Protein AF-A0A936Y3R7-F1 (afdb_monomer)

pLDDT: mean 90.88, std 12.57, range [28.0, 98.94]

Radius of gyration: 42.36 Å; Cα contacts (8 Å, |Δi|>4): 3828; chains: 1; bounding box: 124×79×129 Å

Sequence (1064 aa):
MKKIYLILLIVFAFLSGSQAQVTVSGSTGADGTYASLTQAAGAFAAINAAGSQAGNNILITITADVATEDGANQLNNGGWTTLTINPSGTRTLSGNVNTSMIRLSGAANVTIDGLNSGGNSLAISNTNIGASAATITFANGASSNTIQNCNILGSATNLGVIFFTTGTVTGNNNNLITQCNISASAGGNPTNAILSVGTSAVMPNSNNTITVCNISDYFSAGSASTGININSNNSDWTITNNALYQTATRTYTTANTHNGILINSGAGYTINNNVIGFAAPNGTGTTNMIGYASGVFPGSGTFPTSYTPGGVANATRFVGINCFFAAGGAVSSIQNNTIGGIALYTSSGASTTFGLICGIAVTSGNANIGTVTGNTIGAVSGGSSIYAASTTAGGVISGIYCTTTNTINIQNNNIGGIDVSGTTATQAQGFKGIDAAGTGTYTITNNSVGNASANNIRTGYLLTAGSLSNAATTPTTATGTSAFTGILNSSTGSNINITNNTLQGFLMSGSVTTFTGIINTAAVTGNINIQNNNVGSAAAGLLTIAFANSGAIACISNTGGGAAATLNITGNTVRGMTYNANCTGAFQCISATATIGTENISNNNFTNLTVNTSNATQGFLIGASNGTTNVTVSGNAVVTQFTNTNAGGANYFAIANLSAVPTSGSSAISNNILSNITVRTTTSYAAMIYWAPGTGVACTHNISVTGNTLYNNANASLGTATQAASLFGIVTSSGSTNLIANNDVSFLSAAGGGVTGIIPIGNSTNTTIGNTTVRDNIVHDLKTTSVYSGSAAGSATGIQIQSGPVNNFVYKNKIYNILSVTPSAGTGGTVTGLVIVQATATSVNNVYNNIIGQLYATNSTFFQSVRGINIANSVANTTNVYYNTVYLDGTPGNQSYCLYMSNNAANSNLRNNIFINNAVSATNPQFTIFRNGASSLGTYSTASNNNILYCGTPGSLNLIYADGAVNALTNQQQTLAAFQAFVGPTRENASRTESSPFINTTMPATNSYLHINPTIATQAESGAVNIATYTDDYDTDIRQGNPGYPVHQQVLHRILVPMSLMLL

Solvent-accessible surface area (backbone atoms only — not comparable to full-atom values): 45402 Å² total; per-residue (Å²): 121,77,71,60,55,55,51,52,53,49,52,59,65,64,64,68,59,81,68,56,18,24,36,37,39,57,50,55,82,38,55,46,70,18,72,32,59,12,32,85,78,6,48,27,37,40,49,65,68,22,73,72,26,63,74,26,58,29,41,36,37,33,58,42,66,31,74,72,41,55,26,72,27,50,36,55,57,46,62,38,64,34,36,38,40,34,41,56,38,72,30,39,42,24,22,74,19,71,35,35,37,38,31,34,38,32,23,48,34,36,35,42,37,9,48,80,55,95,68,20,26,27,36,42,33,21,37,18,53,37,63,48,9,18,28,37,29,38,23,45,26,16,24,51,27,36,41,29,41,28,38,42,17,6,7,6,60,60,34,6,26,35,27,35,41,43,29,78,88,39,18,36,24,47,31,38,39,31,51,25,42,36,33,45,24,96,50,34,42,9,15,15,37,32,29,34,38,29,63,35,83,90,32,29,28,24,51,29,34,43,32,48,26,38,40,34,39,42,39,43,40,76,44,62,17,23,39,37,34,39,31,51,25,26,30,37,36,37,41,29,48,27,22,35,28,24,80,59,77,43,62,23,44,40,63,31,52,39,31,38,34,35,34,60,31,29,31,40,31,39,41,29,46,28,38,32,35,5,32,37,76,85,72,42,65,47,22,36,38,36,17,26,56,54,96,64,83,70,34,57,75,44,87,58,70,39,26,44,91,46,84,60,56,24,46,29,31,40,30,38,34,36,33,32,29,32,74,83,37,52,64,20,40,39,27,41,27,39,31,27,21,33,35,39,37,19,32,33,40,38,66,59,86,46,31,39,36,19,33,37,36,39,60,26,16,26,35,36,36,8,75,88,39,32,26,38,28,31,29,82,56,51,59,39,26,26,26,38,34,17,74,28,44,23,17,16,42,21,36,33,27,36,29,22,75,30,52,38,38,41,18,43,27,39,30,12,2,32,33,26,22,18,74,43,57,59,13,3,22,11,34,32,34,35,39,40,30,49,50,16,34,41,40,41,30,49,27,30,38,24,25,67,30,60,55,6,29,35,27,4,18,40,22,40,98,88,19,38,28,49,72,46,77,42,78,36,65,2,63,16,53,22,46,36,33,41,34,39,34,53,27,42,8,53,43,38,38,42,29,47,28,36,35,22,2,27,29,40,16,22,30,34,31,29,38,32,41,34,35,35,59,19,52,22,47,34,42,43,37,42,29,45,26,30,46,17,42,94,77,27,14,25,39,35,34,62,38,48,24,53,24,44,38,32,45,34,38,28,61,29,34,20,64,72,8,37,40,35,45,28,48,27,35,40,29,29,45,45,59,71,33,73,22,37,16,26,43,28,37,33,35,33,64,27,44,25,37,32,40,36,44,27,43,30,39,36,33,58,36,48,46,36,34,24,19,77,55,55,30,25,50,33,33,46,36,30,36,31,30,32,37,37,41,30,47,29,30,36,75,63,27,36,36,37,79,27,64,19,63,22,40,39,28,43,34,32,29,53,74,47,63,28,54,43,49,40,35,41,39,27,47,28,37,49,28,40,36,36,39,26,27,22,77,31,38,36,28,46,33,35,40,24,51,23,82,50,50,64,18,54,18,31,36,36,42,33,47,29,37,36,37,50,31,32,26,46,57,92,79,58,100,68,32,48,8,31,25,35,38,40,37,26,20,26,44,11,33,32,39,40,31,48,28,40,36,30,41,36,34,5,22,33,9,28,22,36,32,37,25,72,20,59,78,33,67,38,76,48,57,41,49,36,36,41,30,49,26,38,26,30,50,31,29,16,36,50,83,59,95,84,59,67,44,18,37,13,35,30,36,40,47,29,22,57,41,55,36,36,39,40,28,38,28,39,29,34,46,32,28,14,47,44,90,48,85,71,49,20,13,35,16,33,37,33,36,37,36,36,68,48,62,76,17,38,37,41,38,27,30,28,42,33,33,52,48,34,3,54,31,4,60,43,51,76,2,19,27,36,35,32,42,47,22,75,28,51,24,39,37,40,41,32,45,28,39,25,42,40,45,60,48,22,44,32,16,36,21,30,33,33,30,61,39,73,36,33,33,37,33,46,30,37,25,39,26,34,23,60,44,51,56,97,85,37,46,28,22,17,35,38,32,36,69,39,95,63,64,87,34,49,36,63,78,16,24,24,27,34,47,20,21,67,74,65,38,92,47,14,17,37,32,35,22,23,43,88,91,53,75,35,80,75,17,39,42,68,70,54,39,28,65,73,62,33,87,64,17,39,68,64,34,46,69,53,88,71,57,48,66,32,91,81,56,71,89,46,89,54,38,72,34,77,32,61,87,52,93,51,76,73,66,87,40,53,74,77,51,90,91,61,47,50,50,66,88,65,49,60,34,74,93,36,93,85,37,65,84,74,58,90,54,72,58,56,85,85,79,81,91,77,79,91,82,135

Foldseek 3Di:
DVVVVVVVVVVVVVVVDLPQQKAKPFFQQQGGGANACADCRHSQVRRVVRAARAATAMEMEGEEERAAQANNGEHEARNYPAYEYEYDAEYEYEHQYLAASYEHANHARYEYEQDPPPRGGYEQEHLHQHQRYARYEYHAQYAHYEYERHEQEYRYAHAAVYEYEEHDPAGNEHYEYAHYEQFHDPNAAALENYEYDYDDLVHAHEHYEYAHYEFERNDDQAEEGEHAHAAPRHEHYEYAHYEYEYQDAYHRLAAYEYEHHAHHEYANYEAANYEFAANDRVNHAGHHYFQANDPDFPWDDDPPAFIAGDDDGALHAYEYAAHEYDAVHYEHEAAAYEYFRYEYEGQDLDQDAQWRYEHEEAEEYHYEAQPPHAYEAYDQDAALREYYEHQAAATEHEHYEYAYLEEYEHAQYEHWRYEYAYSDLAHKYEYEDYEYAYAYEYAAAHYEAYHLAAAGHEIYHFDDPNGRHSPGDDHEEHAYEYEYEYEEYAYQYQEYHHEHYEAFRHEYRYQAYAYEHYEYQYAHEEEYHQEQYEQADPRHGRYEYQDAHAYAYEHYEYNHYHQAYEYAQYNYEHEHYHYPDAYAHEAEHYYYAYNYAEYENEQYEYEHAEARHQYVEEYENEEHYLRYQYYEHYNYEDPYAHEHPYEYQYEYEHHDYDEDDDLHHEYAAAHYEAERYEAFYFNEAYEHAAAENHQDQRRAYEYEHAHYEHAQYEHDDPLDPRGAYEYEYHAHADYQEYHAAHYEFANYEYELAAYEYEERHDQHNHANHDEYEAAHYEFEHYEYEYSDDPRAWYEYEYEEYEAHYLEYHHALYEFAHTEFDDPDAPHTDAYEHYEYEYPDAAREYHAAQYEFEHTERQRDPDLNRYEDYEYRYPAAYEYEHAHYEYAYAEERNHEYEPYHYADQHYQYAAFLYEQEAHYDDPPHAYEDYEEEADPDCPSDDLNHELYAFEQDQFDPRGFHYWYYHSVDTDPTHRDLVSVDVVNDCSHHVLYHYDPFAQPDDPPSVDPSHRPGQLQDDDCSVVSGDDDAVCQAHSVRQGDPPYPPNPPPVVPVSDDDDDDDDDDD

Structure (mmCIF, N/CA/C/O backbone):
data_AF-A0A936Y3R7-F1
#
_entry.id   AF-A0A936Y3R7-F1
#
loop_
_atom_site.group_PDB
_atom_site.id
_atom_site.type_symbol
_atom_site.label_atom_id
_atom_site.label_alt_id
_atom_site.label_comp_id
_atom_site.label_asym_id
_atom_site.label_entity_id
_atom_site.label_seq_id
_atom_site.pdbx_PDB_ins_code
_atom_site.Cartn_x
_atom_site.Cartn_y
_atom_site.Cartn_z
_atom_site.occupancy
_atom_site.B_iso_or_equiv
_atom_site.auth_seq_id
_atom_site.auth_comp_id
_atom_site.auth_asym_id
_atom_site.auth_atom_id
_atom_site.pdbx_PDB_model_num
ATOM 1 N N . MET A 1 1 ? -74.302 7.991 65.924 1.00 53.62 1 MET A N 1
ATOM 2 C CA . MET A 1 1 ? -73.699 7.951 64.569 1.00 53.62 1 MET A CA 1
ATOM 3 C C . MET A 1 1 ? -72.210 8.343 64.501 1.00 53.62 1 MET A C 1
ATOM 5 O O . MET A 1 1 ? -71.534 7.825 63.631 1.00 53.62 1 MET A O 1
ATOM 9 N N . LYS A 1 2 ? -71.632 9.144 65.420 1.00 49.44 2 LYS A N 1
ATOM 10 C CA . LYS A 1 2 ? -70.192 9.524 65.374 1.00 49.44 2 LYS A CA 1
ATOM 11 C C . LYS A 1 2 ? -69.166 8.460 65.837 1.00 49.44 2 LYS A C 1
ATOM 13 O O . LYS A 1 2 ? -67.997 8.589 65.508 1.00 49.44 2 LYS A O 1
ATOM 18 N N . LYS A 1 3 ? -69.570 7.400 66.557 1.00 49.91 3 LYS A N 1
ATOM 19 C CA . LYS A 1 3 ? -68.646 6.342 67.040 1.00 49.91 3 LYS A CA 1
ATOM 20 C C . LYS A 1 3 ? -68.397 5.195 66.041 1.00 49.91 3 LYS A C 1
ATOM 22 O O . LYS A 1 3 ? -67.378 4.530 66.144 1.00 49.91 3 LYS A O 1
ATOM 27 N N . ILE A 1 4 ? -69.276 5.007 65.051 1.00 54.81 4 ILE A N 1
ATOM 28 C CA . ILE A 1 4 ? -69.122 3.973 64.006 1.00 54.81 4 ILE A CA 1
ATOM 29 C C . ILE A 1 4 ? -68.207 4.453 62.870 1.00 54.81 4 ILE A C 1
ATOM 31 O O . ILE A 1 4 ? -67.423 3.665 62.356 1.00 54.81 4 ILE A O 1
ATOM 35 N N . TYR A 1 5 ? -68.202 5.752 62.553 1.00 53.12 5 TYR A N 1
ATOM 36 C CA . TYR A 1 5 ? -67.282 6.312 61.556 1.00 53.12 5 TYR A CA 1
ATOM 37 C C . TYR A 1 5 ? -65.820 6.315 62.015 1.00 53.12 5 TYR A C 1
ATOM 39 O O . TYR A 1 5 ? -64.943 6.095 61.194 1.00 53.12 5 TYR A O 1
ATOM 47 N N . LEU A 1 6 ? -65.542 6.492 63.313 1.00 53.75 6 LEU A N 1
ATOM 48 C CA . LEU A 1 6 ? -64.168 6.460 63.824 1.00 53.75 6 LEU A CA 1
ATOM 49 C C . LEU A 1 6 ? -63.596 5.031 63.847 1.00 53.75 6 LEU A C 1
ATOM 51 O O . LEU A 1 6 ? -62.420 4.844 63.572 1.00 53.75 6 LEU A O 1
ATOM 55 N N . ILE A 1 7 ? -64.436 4.018 64.091 1.00 55.53 7 ILE A N 1
ATOM 56 C CA . ILE A 1 7 ? -64.030 2.606 64.038 1.00 55.53 7 ILE A CA 1
ATOM 57 C C . ILE A 1 7 ? -63.910 2.121 62.586 1.00 55.53 7 ILE A C 1
ATOM 59 O O . ILE A 1 7 ? -62.978 1.385 62.296 1.00 55.53 7 ILE A O 1
ATOM 63 N N . LEU A 1 8 ? -64.747 2.585 61.647 1.00 53.09 8 LEU A N 1
ATOM 64 C CA . LEU A 1 8 ? -64.551 2.282 60.222 1.00 53.09 8 LEU A CA 1
ATOM 65 C C . LEU A 1 8 ? -63.308 2.972 59.635 1.00 53.09 8 LEU A C 1
ATOM 67 O O . LEU A 1 8 ? -62.641 2.369 58.804 1.00 53.09 8 LEU A O 1
ATOM 71 N N . LEU A 1 9 ? -62.964 4.191 60.077 1.00 51.69 9 LEU A N 1
ATOM 72 C CA . LEU A 1 9 ? -61.752 4.896 59.632 1.00 51.69 9 LEU A CA 1
ATOM 73 C C . LEU A 1 9 ? -60.475 4.283 60.229 1.00 51.69 9 LEU A C 1
ATOM 75 O O . LEU A 1 9 ? -59.455 4.224 59.555 1.00 51.69 9 LEU A O 1
ATOM 79 N N . ILE A 1 10 ? -60.540 3.787 61.469 1.00 53.19 10 ILE A N 1
ATOM 80 C CA . ILE A 1 10 ? -59.435 3.068 62.117 1.00 53.19 10 ILE A CA 1
ATOM 81 C C . ILE A 1 10 ? -59.294 1.663 61.513 1.00 53.19 10 ILE A C 1
ATOM 83 O O . ILE A 1 10 ? -58.187 1.258 61.195 1.00 53.19 10 ILE A O 1
ATOM 87 N N . VAL A 1 11 ? -60.383 0.945 61.224 1.00 51.12 11 VAL A N 1
ATOM 88 C CA . VAL A 1 11 ? -60.311 -0.368 60.556 1.00 51.12 11 VAL A CA 1
ATOM 89 C C . VAL A 1 11 ? -59.838 -0.240 59.099 1.00 51.12 11 VAL A C 1
ATOM 91 O O . VAL A 1 11 ? -59.029 -1.057 58.678 1.00 51.12 11 VAL A O 1
ATOM 94 N N . PHE A 1 12 ? -60.202 0.816 58.356 1.00 46.31 12 PHE A N 1
ATOM 95 C CA . PHE A 1 12 ? -59.607 1.087 57.033 1.00 46.31 12 PHE A CA 1
ATOM 96 C C . PHE A 1 12 ? -58.139 1.551 57.102 1.00 46.31 12 PHE A C 1
ATOM 98 O O . PHE A 1 12 ? -57.373 1.237 56.196 1.00 46.31 12 PHE A O 1
ATOM 105 N N . ALA A 1 13 ? -57.719 2.240 58.171 1.00 44.94 13 ALA A N 1
ATOM 106 C CA . ALA A 1 13 ? -56.321 2.637 58.381 1.00 44.94 13 ALA A CA 1
ATOM 107 C C . ALA A 1 13 ? -55.421 1.490 58.888 1.00 44.94 13 ALA A C 1
ATOM 109 O O . ALA A 1 13 ? -54.212 1.537 58.693 1.00 44.94 13 ALA A O 1
ATOM 110 N N . PHE A 1 14 ? -55.993 0.444 59.494 1.00 41.81 14 PHE A N 1
ATOM 111 C CA . PHE A 1 14 ? -55.278 -0.779 59.887 1.00 41.81 14 PHE A CA 1
ATOM 112 C C . PHE A 1 14 ? -55.350 -1.901 58.829 1.00 41.81 14 PHE A C 1
ATOM 114 O O . PHE A 1 14 ? -54.688 -2.924 58.982 1.00 41.81 14 PHE A O 1
ATOM 121 N N . LEU A 1 15 ? -56.104 -1.706 57.739 1.00 39.25 15 LEU A N 1
ATOM 122 C CA . LEU A 1 15 ? -56.185 -2.624 56.591 1.00 39.25 15 LEU A CA 1
ATOM 123 C C . LEU A 1 15 ? -55.193 -2.302 55.461 1.00 39.25 15 LEU A C 1
ATOM 125 O O . LEU A 1 15 ? -55.104 -3.070 54.504 1.00 39.25 15 LEU A O 1
ATOM 129 N N . SER A 1 16 ? -54.363 -1.262 55.593 1.00 41.31 16 SER A N 1
ATOM 130 C CA . SER A 1 16 ? -53.089 -1.200 54.867 1.00 41.31 16 SER A CA 1
ATOM 131 C C . SER A 1 16 ? -52.072 -2.115 55.556 1.00 41.31 16 SER A C 1
ATOM 133 O O . SER A 1 16 ? -51.071 -1.658 56.107 1.00 41.31 16 SER A O 1
ATOM 135 N N . GLY A 1 17 ? -52.357 -3.421 55.581 1.00 41.38 17 GLY A N 1
ATOM 136 C CA . GLY A 1 17 ? -51.331 -4.411 55.880 1.00 41.38 17 GLY A CA 1
ATOM 137 C C . GLY A 1 17 ? -50.155 -4.142 54.947 1.00 41.38 17 GLY A C 1
ATOM 138 O O . GLY A 1 17 ? -50.369 -3.975 53.744 1.00 41.38 17 GLY A O 1
ATOM 139 N N . SER A 1 18 ? -48.942 -4.032 55.498 1.00 44.94 18 SER A N 1
ATOM 140 C CA . SER A 1 18 ? -47.712 -4.007 54.711 1.00 44.94 18 SER A CA 1
ATOM 141 C C . SER A 1 18 ? -47.788 -5.182 53.744 1.00 44.94 18 SER A C 1
ATOM 143 O O . SER A 1 18 ? -47.681 -6.335 54.170 1.00 44.94 18 SER A O 1
ATOM 145 N N . GLN A 1 19 ? -48.079 -4.925 52.469 1.00 55.09 19 GLN A N 1
ATOM 146 C CA . GLN A 1 19 ? -48.073 -6.006 51.501 1.00 55.09 19 GLN A CA 1
ATOM 147 C C . GLN A 1 19 ? -46.650 -6.545 51.490 1.00 55.09 19 GLN A C 1
ATOM 149 O O . GLN A 1 19 ? -45.708 -5.774 51.320 1.00 55.09 19 GLN A O 1
ATOM 154 N N . ALA A 1 20 ? -46.498 -7.839 51.756 1.00 62.00 20 ALA A N 1
ATOM 155 C CA . ALA A 1 20 ? -45.225 -8.522 51.629 1.00 62.00 20 ALA A CA 1
ATOM 156 C C . ALA A 1 20 ? -44.668 -8.237 50.228 1.00 62.00 20 ALA A C 1
ATOM 158 O O . ALA A 1 20 ? -45.284 -8.624 49.231 1.00 62.00 20 ALA A O 1
ATOM 159 N N . GLN A 1 21 ? -43.549 -7.516 50.146 1.00 86.94 21 GLN A N 1
ATOM 160 C CA . GLN A 1 21 ? -42.942 -7.145 48.863 1.00 86.94 21 GLN A CA 1
ATOM 161 C C . GLN A 1 21 ? -41.889 -8.172 48.442 1.00 86.94 21 GLN A C 1
ATOM 163 O O . GLN A 1 21 ? -41.672 -8.397 47.252 1.00 86.94 21 GLN A O 1
ATOM 168 N N . VAL A 1 22 ? -41.286 -8.840 49.428 1.00 96.06 22 VAL A N 1
ATOM 169 C CA . VAL A 1 22 ? -40.265 -9.873 49.264 1.00 96.06 22 VAL A CA 1
ATOM 170 C C . VAL A 1 22 ? -40.614 -11.063 50.158 1.00 96.06 22 VAL A C 1
ATOM 172 O O . VAL A 1 22 ? -40.933 -10.880 51.329 1.00 96.06 22 VAL A O 1
ATOM 175 N N . THR A 1 23 ? -40.547 -12.286 49.639 1.00 97.00 23 THR A N 1
ATOM 176 C CA . THR A 1 23 ? -40.769 -13.526 50.407 1.00 97.00 23 THR A CA 1
ATOM 177 C C . THR A 1 23 ? -39.521 -14.397 50.357 1.00 97.00 23 THR A C 1
ATOM 179 O O . THR A 1 23 ? -39.009 -14.636 49.270 1.00 97.00 23 THR A O 1
ATOM 182 N N . VAL A 1 24 ? -39.042 -14.885 51.500 1.00 98.06 24 VAL A N 1
ATOM 183 C CA . VAL A 1 24 ? -37.910 -15.820 51.614 1.00 98.06 24 VAL A CA 1
ATOM 184 C C . VAL A 1 24 ? -38.434 -17.195 52.025 1.00 98.06 24 VAL A C 1
ATOM 186 O O . VAL A 1 24 ? -39.287 -17.295 52.907 1.00 98.06 24 VAL A O 1
ATOM 189 N N . SER A 1 25 ? -37.925 -18.246 51.383 1.00 97.44 25 SER A N 1
ATOM 190 C CA . SER A 1 25 ? -38.237 -19.646 51.687 1.00 97.44 25 SER A CA 1
ATOM 191 C C . SER A 1 25 ? -36.997 -20.535 51.562 1.00 97.44 25 SER A C 1
ATOM 193 O O . SER A 1 25 ? -36.116 -20.251 50.746 1.00 97.44 25 SER A O 1
ATOM 195 N N . GLY A 1 26 ? -36.939 -21.621 52.338 1.00 96.62 26 GLY A N 1
ATOM 196 C CA . GLY A 1 26 ? -35.855 -22.609 52.275 1.00 96.62 26 GLY A CA 1
ATOM 197 C C . GLY A 1 26 ? -34.585 -22.208 53.032 1.00 96.62 26 GLY A C 1
ATOM 198 O O . GLY A 1 26 ? -33.549 -22.848 52.861 1.00 96.62 26 GLY A O 1
ATOM 199 N N . SER A 1 27 ? -34.646 -21.161 53.855 1.00 97.12 27 SER A N 1
ATOM 200 C CA . SER A 1 27 ? -33.565 -20.704 54.728 1.00 97.12 27 SER A CA 1
ATOM 201 C C . SER A 1 27 ? -33.707 -21.249 56.153 1.00 97.12 27 SER A C 1
ATOM 203 O O . SER A 1 27 ? -34.802 -21.497 56.661 1.00 97.12 27 SER A O 1
ATOM 205 N N . THR A 1 28 ? -32.587 -21.363 56.861 1.00 94.62 28 THR A N 1
ATOM 206 C CA . THR A 1 28 ? -32.590 -21.671 58.292 1.00 94.62 28 THR A CA 1
ATOM 207 C C . THR A 1 28 ? -32.820 -20.377 59.060 1.00 94.62 28 THR A C 1
ATOM 209 O O . THR A 1 28 ? -31.879 -19.619 59.256 1.00 94.62 28 THR A O 1
ATOM 212 N N . GLY A 1 29 ? -34.050 -20.113 59.503 1.00 93.62 29 GLY A N 1
ATOM 213 C CA . GLY A 1 29 ? -34.356 -19.011 60.429 1.00 93.62 29 GLY A CA 1
ATOM 214 C C . GLY A 1 29 ? -34.605 -17.632 59.803 1.00 93.62 29 GLY A C 1
ATOM 215 O O . GLY A 1 29 ? -34.786 -16.676 60.554 1.00 93.62 29 GLY A O 1
ATOM 216 N N . ALA A 1 30 ? -34.653 -17.520 58.472 1.00 96.00 30 ALA A N 1
ATOM 217 C CA . ALA A 1 30 ? -35.003 -16.286 57.757 1.00 96.00 30 ALA A CA 1
ATOM 218 C C . ALA A 1 30 ? -36.201 -16.459 56.797 1.00 96.00 30 ALA A C 1
ATOM 220 O O . ALA A 1 30 ? -36.430 -15.616 55.934 1.00 96.00 30 ALA A O 1
ATOM 221 N N . ASP A 1 31 ? -36.969 -17.546 56.925 1.00 96.81 31 ASP A N 1
ATOM 222 C CA . ASP A 1 31 ? -38.176 -17.754 56.124 1.00 96.81 31 ASP A CA 1
ATOM 223 C C . ASP A 1 31 ? -39.281 -16.803 56.584 1.00 96.81 31 ASP A C 1
ATOM 225 O O . ASP A 1 31 ? -39.560 -16.673 57.779 1.00 96.81 31 ASP A O 1
ATOM 229 N N . GLY A 1 32 ? -39.923 -16.130 55.632 1.00 95.44 32 GLY A N 1
ATOM 230 C CA . GLY A 1 32 ? -40.942 -15.133 55.937 1.00 95.44 32 GLY A CA 1
ATOM 231 C C . GLY A 1 32 ? -41.095 -14.063 54.867 1.00 95.44 32 GLY A C 1
ATOM 232 O O . GLY A 1 32 ? -40.596 -14.178 53.748 1.00 95.44 32 GLY A O 1
ATOM 233 N N . THR A 1 33 ? -41.823 -13.009 55.220 1.00 95.44 33 THR A N 1
ATOM 234 C CA . THR A 1 33 ? -42.125 -11.881 54.337 1.00 95.44 33 THR A CA 1
ATOM 235 C C . THR A 1 33 ? -41.456 -10.605 54.822 1.00 95.44 33 THR A C 1
ATOM 237 O O . THR A 1 33 ? -41.528 -10.276 56.005 1.00 95.44 33 THR A O 1
ATOM 240 N N . TYR A 1 34 ? -40.894 -9.846 53.891 1.00 96.25 34 TYR A N 1
ATOM 241 C CA . TYR A 1 34 ? -40.139 -8.625 54.131 1.00 96.25 34 TYR A CA 1
ATOM 242 C C . TYR A 1 34 ? -40.670 -7.483 53.261 1.00 96.25 34 TYR A C 1
ATOM 244 O O . TYR A 1 34 ? -41.222 -7.692 52.176 1.00 96.25 34 TYR A O 1
ATOM 252 N N . ALA A 1 35 ? -40.498 -6.254 53.746 1.00 93.94 35 ALA A N 1
ATOM 253 C CA . ALA A 1 35 ? -40.892 -5.042 53.030 1.00 93.94 35 ALA A CA 1
ATOM 254 C C . ALA A 1 35 ? -39.838 -4.570 52.013 1.00 93.94 35 ALA A C 1
ATOM 256 O O . ALA A 1 35 ? -40.112 -3.674 51.234 1.00 93.94 35 ALA A O 1
ATOM 257 N N . SER A 1 36 ? -38.625 -5.121 52.036 1.00 95.94 36 SER A N 1
ATOM 258 C CA . SER A 1 36 ? -37.553 -4.771 51.099 1.00 95.94 36 SER A CA 1
ATOM 259 C C . SER A 1 36 ? -36.505 -5.876 51.034 1.00 95.94 36 SER A C 1
ATOM 261 O O . SER A 1 36 ? -36.469 -6.780 51.879 1.00 95.94 36 SER A O 1
ATOM 263 N N . LEU A 1 37 ? -35.631 -5.788 50.038 1.00 97.00 37 LEU A N 1
ATOM 264 C CA . LEU A 1 37 ? -34.483 -6.665 49.896 1.00 97.00 37 LEU A CA 1
ATOM 265 C C . LEU A 1 37 ? -33.321 -6.204 50.790 1.00 97.00 37 LEU A C 1
ATOM 267 O O . LEU A 1 37 ? -32.744 -7.030 51.500 1.00 97.00 37 LEU A O 1
ATOM 271 N N . THR A 1 38 ? -33.000 -4.903 50.791 1.00 97.31 38 THR A N 1
ATOM 272 C CA . THR A 1 38 ? -31.718 -4.388 51.315 1.00 97.31 38 THR A CA 1
ATOM 273 C C . THR A 1 38 ? -31.796 -3.475 52.542 1.00 97.31 38 THR A C 1
ATOM 275 O O . THR A 1 38 ? -30.759 -3.244 53.169 1.00 97.31 38 THR A O 1
ATOM 278 N N . GLN A 1 39 ? -32.979 -3.014 52.966 1.00 95.81 39 GLN A N 1
ATOM 279 C CA . GLN A 1 39 ? -33.088 -2.141 54.149 1.00 95.81 39 GLN A CA 1
ATOM 280 C C . GLN A 1 39 ? -32.762 -2.880 55.458 1.00 95.81 39 GLN A C 1
ATOM 282 O O . GLN A 1 39 ? -32.612 -4.101 55.491 1.00 95.81 39 GLN A O 1
ATOM 287 N N . ALA A 1 40 ? -32.680 -2.142 56.572 1.00 93.38 40 ALA A N 1
ATOM 288 C CA . ALA A 1 40 ? -32.345 -2.665 57.905 1.00 93.38 40 ALA A CA 1
ATOM 289 C C . ALA A 1 40 ? -33.211 -3.853 58.376 1.00 93.38 40 ALA A C 1
ATOM 291 O O . ALA A 1 40 ? -32.706 -4.739 59.058 1.00 93.38 40 ALA A O 1
ATOM 292 N N . ALA A 1 41 ? -34.492 -3.888 57.994 1.00 91.62 41 ALA A N 1
ATOM 293 C CA . ALA A 1 41 ? -35.420 -4.991 58.272 1.00 91.62 41 ALA A CA 1
ATOM 294 C C . ALA A 1 41 ? -35.757 -5.812 57.008 1.00 91.62 41 ALA A C 1
ATOM 296 O O . ALA A 1 41 ? -36.821 -6.425 56.924 1.00 91.62 41 ALA A O 1
ATOM 297 N N . GLY A 1 42 ? -34.889 -5.762 55.996 1.00 95.50 42 GLY A N 1
ATOM 298 C CA . GLY A 1 42 ? -35.057 -6.452 54.720 1.00 95.50 42 GLY A CA 1
ATOM 299 C C . GLY A 1 42 ? -34.563 -7.899 54.734 1.00 95.50 42 GLY A C 1
ATOM 300 O O . GLY A 1 42 ? -33.921 -8.361 55.682 1.00 95.50 42 GLY A O 1
ATOM 301 N N . ALA A 1 43 ? -34.829 -8.606 53.636 1.00 97.38 43 ALA A N 1
ATOM 302 C CA . ALA A 1 43 ? -34.483 -10.018 53.481 1.00 97.38 43 ALA A CA 1
ATOM 303 C C . ALA A 1 43 ? -32.975 -10.296 53.642 1.00 97.38 43 ALA A C 1
ATOM 305 O O . ALA A 1 43 ? -32.596 -11.272 54.288 1.00 97.38 43 ALA A O 1
ATOM 306 N N . PHE A 1 44 ? -32.094 -9.432 53.119 1.00 97.75 44 PHE A N 1
ATOM 307 C CA . PHE A 1 44 ? -30.643 -9.621 53.257 1.00 97.75 44 PHE A CA 1
ATOM 308 C C . PHE A 1 44 ? -30.168 -9.508 54.708 1.00 97.75 44 PHE A C 1
ATOM 310 O O . PHE A 1 44 ? -29.331 -10.302 55.138 1.00 97.75 44 PHE A O 1
ATOM 317 N N . ALA A 1 45 ? -30.714 -8.564 55.481 1.00 97.19 45 ALA A N 1
ATOM 318 C CA . ALA A 1 45 ? -30.390 -8.431 56.900 1.00 97.19 45 ALA A CA 1
ATOM 319 C C . ALA A 1 45 ? -30.790 -9.694 57.678 1.00 97.19 45 ALA A C 1
ATOM 321 O O . ALA A 1 45 ? -29.999 -10.209 58.469 1.00 97.19 45 ALA A O 1
ATOM 322 N N . ALA A 1 46 ? -31.984 -10.229 57.400 1.00 97.31 46 ALA A N 1
ATOM 323 C CA . ALA A 1 46 ? -32.483 -11.439 58.043 1.00 97.31 46 ALA A CA 1
ATOM 324 C C . ALA A 1 46 ? -31.641 -12.677 57.706 1.00 97.31 46 ALA A C 1
ATOM 326 O O . ALA A 1 46 ? -31.222 -13.385 58.617 1.00 97.31 46 ALA A O 1
ATOM 327 N N . ILE A 1 47 ? -31.323 -12.904 56.426 1.00 97.69 47 ILE A N 1
ATOM 328 C CA . ILE A 1 47 ? -30.495 -14.043 55.995 1.00 97.69 47 ILE A CA 1
ATOM 329 C C . ILE A 1 47 ? -29.095 -13.971 56.614 1.00 97.69 47 ILE A C 1
ATOM 331 O O . ILE A 1 47 ? -28.597 -14.974 57.116 1.00 97.69 47 ILE A O 1
ATOM 335 N N . ASN A 1 48 ? -28.470 -12.790 56.629 1.00 96.81 48 ASN A N 1
ATOM 336 C CA . ASN A 1 48 ? -27.142 -12.618 57.221 1.00 96.81 48 ASN A CA 1
ATOM 337 C C . ASN A 1 48 ? -27.120 -12.836 58.740 1.00 96.81 48 ASN A C 1
ATOM 339 O O . ASN A 1 48 ? -26.099 -13.259 59.277 1.00 96.81 48 ASN A O 1
ATOM 343 N N . ALA A 1 49 ? -28.204 -12.490 59.440 1.00 95.56 49 ALA A N 1
ATOM 344 C CA . ALA A 1 49 ? -28.317 -12.680 60.884 1.00 95.56 49 ALA A CA 1
ATOM 345 C C . ALA A 1 49 ? -28.659 -14.133 61.258 1.00 95.56 49 ALA A C 1
ATOM 347 O O . ALA A 1 49 ? -28.404 -14.569 62.384 1.00 95.56 49 ALA A O 1
ATOM 348 N N . ALA A 1 50 ? -29.233 -14.888 60.321 1.00 86.19 50 ALA A N 1
ATOM 349 C CA . ALA A 1 50 ? -29.725 -16.232 60.542 1.00 86.19 50 ALA A CA 1
ATOM 350 C C . ALA A 1 50 ? -28.606 -17.280 60.401 1.00 86.19 50 ALA A C 1
ATOM 352 O O . ALA A 1 50 ? -28.487 -17.931 59.373 1.00 86.19 50 ALA A O 1
ATOM 353 N N . GLY A 1 51 ? -27.795 -17.458 61.450 1.00 83.12 51 GLY A N 1
ATOM 354 C CA . GLY A 1 51 ? -26.917 -18.625 61.657 1.00 83.12 51 GLY A CA 1
ATOM 355 C C . GLY A 1 51 ? -26.162 -19.167 60.425 1.00 83.12 51 GLY A C 1
ATOM 356 O O . GLY A 1 51 ? -25.747 -18.426 59.541 1.00 83.12 51 GLY A O 1
ATOM 357 N N . SER A 1 52 ? -25.932 -20.485 60.380 1.00 91.44 52 SER A N 1
ATOM 358 C CA . SER A 1 52 ? -25.377 -21.150 59.191 1.00 91.44 52 SER A CA 1
ATOM 359 C C . SER A 1 52 ? -26.495 -21.499 58.209 1.00 91.44 52 SER A C 1
ATOM 361 O O . SER A 1 52 ? -27.490 -22.108 58.602 1.00 91.44 52 SER A O 1
ATOM 363 N N . GLN A 1 53 ? -26.301 -21.174 56.928 1.00 96.38 53 GLN A N 1
ATOM 364 C CA . GLN A 1 53 ? -27.201 -21.548 55.831 1.00 96.38 53 GLN A CA 1
ATOM 365 C C . GLN A 1 53 ? -26.665 -22.749 55.031 1.00 96.38 53 GLN A C 1
ATOM 367 O O . GLN A 1 53 ? -27.090 -22.986 53.901 1.00 96.38 53 GLN A O 1
ATOM 372 N N . ALA A 1 54 ? -25.704 -23.495 55.588 1.00 95.94 54 ALA A N 1
ATOM 373 C CA . ALA A 1 54 ? -25.018 -24.573 54.887 1.00 95.94 54 ALA A CA 1
ATOM 374 C C . ALA A 1 54 ? -25.986 -25.657 54.387 1.00 95.94 54 ALA A C 1
ATOM 376 O O . ALA A 1 54 ? -26.767 -26.205 55.160 1.00 95.94 54 ALA A O 1
ATOM 377 N N . GLY A 1 55 ? -25.905 -25.983 53.093 1.00 93.75 55 GLY A N 1
ATOM 378 C CA . GLY A 1 55 ? -26.734 -27.019 52.459 1.00 93.75 55 GLY A CA 1
ATOM 379 C C . GLY A 1 55 ? -28.151 -26.588 52.057 1.00 93.75 55 GLY A C 1
ATOM 380 O O . GLY A 1 55 ? -28.873 -27.382 51.456 1.00 93.75 55 GLY A O 1
ATOM 381 N N . ASN A 1 56 ? -28.556 -25.349 52.351 1.00 97.56 56 ASN A N 1
ATOM 382 C CA . ASN A 1 56 ? -29.889 -24.852 52.008 1.00 97.56 56 ASN A CA 1
ATOM 383 C C . ASN A 1 56 ? -30.025 -24.495 50.519 1.00 97.56 56 ASN A C 1
ATOM 385 O O . ASN A 1 56 ? -29.062 -24.080 49.872 1.00 97.56 56 ASN A O 1
ATOM 389 N N . ASN A 1 57 ? -31.253 -24.594 50.003 1.00 97.94 57 ASN A N 1
ATOM 390 C CA . ASN A 1 57 ? -31.662 -24.027 48.718 1.00 97.94 57 ASN A CA 1
ATOM 391 C C . ASN A 1 57 ? -32.668 -22.911 48.994 1.00 97.94 57 ASN A C 1
ATOM 393 O O . ASN A 1 57 ? -33.842 -23.177 49.246 1.00 97.94 57 ASN A O 1
ATOM 397 N N . ILE A 1 58 ? -32.187 -21.672 48.990 1.00 98.31 58 ILE A N 1
ATOM 398 C CA . ILE A 1 58 ? -32.965 -20.502 49.393 1.00 98.31 58 ILE A CA 1
ATOM 399 C C . ILE A 1 58 ? -33.613 -19.877 48.157 1.00 98.31 58 ILE A C 1
ATOM 401 O O . ILE A 1 58 ? -32.940 -19.613 47.160 1.00 98.31 58 ILE A O 1
ATOM 405 N N . LEU A 1 59 ? -34.910 -19.584 48.230 1.00 98.12 59 LEU A N 1
ATOM 406 C CA . LEU A 1 59 ? -35.641 -18.834 47.211 1.00 98.12 59 LEU A CA 1
ATOM 407 C C . LEU A 1 59 ? -36.189 -17.536 47.805 1.00 98.12 59 LEU A C 1
ATOM 409 O O . LEU A 1 59 ? -36.992 -17.556 48.739 1.00 98.12 59 LEU A O 1
ATOM 413 N N . ILE A 1 60 ? -35.789 -16.418 47.207 1.00 98.31 60 ILE A N 1
ATOM 414 C CA . ILE A 1 60 ? -36.334 -15.085 47.429 1.00 98.31 60 ILE A CA 1
ATOM 415 C C . ILE A 1 60 ? -37.267 -14.753 46.259 1.00 98.31 60 ILE A C 1
ATOM 417 O O . ILE A 1 60 ? -36.837 -14.684 45.110 1.00 98.31 60 ILE A O 1
ATOM 421 N N . THR A 1 61 ? -38.549 -14.532 46.535 1.00 97.25 61 THR A N 1
ATOM 422 C CA . THR A 1 61 ? -39.540 -14.128 45.529 1.00 97.25 61 THR A CA 1
ATOM 423 C C . THR A 1 61 ? -39.924 -12.665 45.718 1.00 97.25 61 THR A C 1
ATOM 425 O O . THR A 1 61 ? -40.396 -12.286 46.790 1.00 97.25 61 THR A O 1
ATOM 428 N N . ILE A 1 62 ? -39.764 -11.846 44.678 1.00 97.56 62 ILE A N 1
ATOM 429 C CA . ILE A 1 62 ? -40.251 -10.462 44.644 1.00 97.56 62 ILE A CA 1
ATOM 430 C C . ILE A 1 62 ? -41.733 -10.490 44.266 1.00 97.56 62 ILE A C 1
ATOM 432 O O . ILE A 1 62 ? -42.093 -10.816 43.134 1.00 97.56 62 ILE A O 1
ATOM 436 N N . THR A 1 63 ? -42.606 -10.195 45.223 1.00 95.38 63 THR A N 1
ATOM 437 C CA . THR A 1 63 ? -44.064 -10.333 45.088 1.00 95.38 63 THR A CA 1
ATOM 438 C C . THR A 1 63 ? -44.769 -9.012 44.780 1.00 95.38 63 THR A C 1
ATOM 440 O O . THR A 1 63 ? -45.881 -9.042 44.253 1.00 95.38 63 THR A O 1
ATOM 443 N N . ALA A 1 64 ? -44.118 -7.871 45.029 1.00 95.06 64 ALA A N 1
ATOM 444 C CA . ALA A 1 64 ? -44.586 -6.529 44.675 1.00 95.06 64 ALA A CA 1
ATOM 445 C C . ALA A 1 64 ? -43.403 -5.593 44.356 1.00 95.06 64 ALA A C 1
ATOM 447 O O . ALA A 1 64 ? -42.256 -5.928 44.648 1.00 95.06 64 ALA A O 1
ATOM 448 N N . ASP A 1 65 ? -43.681 -4.435 43.754 1.00 95.94 65 ASP A N 1
ATOM 449 C CA . ASP A 1 65 ? -42.656 -3.416 43.501 1.00 95.94 65 ASP A CA 1
ATOM 450 C C . ASP A 1 65 ? -42.118 -2.838 44.818 1.00 95.94 65 ASP A C 1
ATOM 452 O O . ASP A 1 65 ? -42.888 -2.526 45.730 1.00 95.94 65 ASP A O 1
ATOM 456 N N . VAL A 1 66 ? -40.802 -2.640 44.886 1.00 95.75 66 VAL A N 1
ATOM 457 C CA . VAL A 1 66 ? -40.121 -1.980 46.006 1.00 95.75 66 VAL A CA 1
ATOM 458 C C . VAL A 1 66 ? -39.509 -0.687 45.488 1.00 95.75 66 VAL A C 1
ATOM 460 O O . VAL A 1 66 ? -38.561 -0.718 44.712 1.00 95.75 66 VAL A O 1
ATOM 463 N N . ALA A 1 67 ? -40.027 0.465 45.915 1.00 93.25 67 ALA A N 1
ATOM 464 C CA . ALA A 1 67 ? -39.559 1.773 45.437 1.00 93.25 67 ALA A CA 1
ATOM 465 C C . ALA A 1 67 ? -38.490 2.432 46.332 1.00 93.25 67 ALA A C 1
ATOM 467 O O . ALA A 1 67 ? -38.048 3.549 46.062 1.00 93.25 67 ALA A O 1
ATOM 468 N N . THR A 1 68 ? -38.118 1.767 47.424 1.00 93.88 68 THR A N 1
ATOM 469 C CA . THR A 1 68 ? -37.365 2.354 48.538 1.00 93.88 68 THR A CA 1
ATOM 470 C C . THR A 1 68 ? -36.131 1.540 48.920 1.00 93.88 68 THR A C 1
ATOM 472 O O . THR A 1 68 ? -35.731 1.565 50.080 1.00 93.88 68 THR A O 1
ATOM 475 N N . GLU A 1 69 ? -35.541 0.770 48.005 1.00 97.19 69 GLU A N 1
ATOM 476 C CA . GLU A 1 69 ? -34.263 0.107 48.304 1.00 97.19 69 GLU A CA 1
ATOM 477 C C . GLU A 1 69 ? -33.203 1.161 48.670 1.00 97.19 69 GLU A C 1
ATOM 479 O O . GLU A 1 69 ? -33.108 2.199 48.011 1.00 97.19 69 GLU A O 1
ATOM 484 N N . ASP A 1 70 ? -32.431 0.917 49.733 1.00 95.25 70 ASP A N 1
ATOM 485 C CA . ASP A 1 70 ? -31.444 1.866 50.276 1.00 95.25 70 ASP A CA 1
ATOM 486 C C . ASP A 1 70 ? -30.003 1.323 50.266 1.00 95.25 70 ASP A C 1
ATOM 488 O O . ASP A 1 70 ? -29.059 2.068 50.536 1.00 95.25 70 ASP A O 1
ATOM 492 N N . GLY A 1 71 ? -29.814 0.040 49.932 1.00 95.69 71 GLY A N 1
ATOM 493 C CA . GLY A 1 71 ? -28.508 -0.612 49.907 1.00 95.69 71 GLY A CA 1
ATOM 494 C C . GLY A 1 71 ? -27.840 -0.740 51.280 1.00 95.69 71 GLY A C 1
ATOM 495 O O . GLY A 1 71 ? -26.620 -0.934 51.342 1.00 95.69 71 GLY A O 1
ATOM 496 N N . ALA A 1 72 ? -28.596 -0.614 52.381 1.00 96.12 72 ALA A N 1
ATOM 497 C CA . ALA A 1 72 ? -28.050 -0.637 53.737 1.00 96.12 72 ALA A CA 1
ATOM 498 C C . ALA A 1 72 ? -27.381 -1.980 54.073 1.00 96.12 72 ALA A C 1
ATOM 500 O O . ALA A 1 72 ? -26.314 -2.006 54.690 1.00 96.12 72 ALA A O 1
ATOM 501 N N . ASN A 1 73 ? -27.966 -3.094 53.623 1.00 97.00 73 ASN A N 1
ATOM 502 C CA . ASN A 1 73 ? -27.461 -4.442 53.859 1.00 97.00 73 ASN A CA 1
ATOM 503 C C . ASN A 1 73 ? -27.022 -5.107 52.557 1.00 97.00 73 ASN A C 1
ATOM 505 O O . ASN A 1 73 ? -27.778 -5.215 51.596 1.00 97.00 73 ASN A O 1
ATOM 509 N N . GLN A 1 74 ? -25.786 -5.597 52.557 1.00 96.19 74 GLN A N 1
ATOM 510 C CA . GLN A 1 74 ? -25.258 -6.507 51.538 1.00 96.19 74 GLN A CA 1
ATOM 511 C C . GLN A 1 74 ? -25.694 -7.945 51.824 1.00 96.19 74 GLN A C 1
ATOM 513 O O . GLN A 1 74 ? -26.025 -8.254 52.959 1.00 96.19 74 GLN A O 1
ATOM 518 N N . LEU A 1 75 ? -25.609 -8.842 50.849 1.00 97.31 75 LEU A N 1
ATOM 519 C CA . LEU A 1 75 ? -25.721 -10.283 51.064 1.00 97.31 75 LEU A CA 1
ATOM 520 C C . LEU A 1 75 ? -24.319 -10.875 51.278 1.00 97.31 75 LEU A C 1
ATOM 522 O O . LEU A 1 75 ? -23.454 -10.727 50.411 1.00 97.31 75 LEU A O 1
ATOM 526 N N . ASN A 1 76 ? -24.084 -11.507 52.430 1.00 94.88 76 ASN A N 1
ATOM 527 C CA . ASN A 1 76 ? -22.818 -12.174 52.757 1.00 94.88 76 ASN A CA 1
ATOM 528 C C . ASN A 1 76 ? -22.856 -13.656 52.360 1.00 94.88 76 ASN A C 1
ATOM 530 O O . ASN A 1 76 ? -23.923 -14.197 52.109 1.00 94.88 76 ASN A O 1
ATOM 534 N N . ASN A 1 77 ? -21.714 -14.346 52.341 1.00 92.19 77 ASN A N 1
ATOM 535 C CA . ASN A 1 77 ? -21.713 -15.798 52.146 1.00 92.19 77 ASN A CA 1
ATOM 536 C C . ASN A 1 77 ? -22.356 -16.533 53.335 1.00 92.19 77 ASN A C 1
ATOM 538 O O . ASN A 1 77 ? -21.847 -16.439 54.450 1.00 92.19 77 ASN A O 1
ATOM 542 N N . GLY A 1 78 ? -23.421 -17.299 53.090 1.00 92.56 78 GLY A N 1
ATOM 543 C CA . GLY A 1 78 ? -24.048 -18.164 54.097 1.00 92.56 78 GLY A CA 1
ATOM 544 C C . GLY A 1 78 ? -23.700 -19.653 53.972 1.00 92.56 78 GLY A C 1
ATOM 545 O O . GLY A 1 78 ? -24.110 -20.438 54.826 1.00 92.56 78 GLY A O 1
ATOM 546 N N . GLY A 1 79 ? -22.961 -20.060 52.929 1.00 92.88 79 GLY A N 1
ATOM 547 C CA . GLY A 1 79 ? -22.615 -21.465 52.664 1.00 92.88 79 GLY A CA 1
ATOM 548 C C . GLY A 1 79 ? -23.746 -22.321 52.075 1.00 92.88 79 GLY A C 1
ATOM 549 O O . GLY A 1 79 ? -23.615 -23.544 52.027 1.00 92.88 79 GLY A O 1
ATOM 550 N N . TRP A 1 80 ? -24.850 -21.707 51.641 1.00 97.19 80 TRP A N 1
ATOM 551 C CA . TRP A 1 80 ? -25.959 -22.393 50.968 1.00 97.19 80 TRP A CA 1
ATOM 552 C C . TRP A 1 80 ? -25.509 -23.117 49.695 1.00 97.19 80 TRP A C 1
ATOM 554 O O . TRP A 1 80 ? -24.503 -22.775 49.069 1.00 97.19 80 TRP A O 1
ATOM 564 N N . THR A 1 81 ? -26.291 -24.111 49.281 1.00 97.56 81 THR A N 1
ATOM 565 C CA . THR A 1 81 ? -26.101 -24.783 47.994 1.00 97.56 81 THR A CA 1
ATOM 566 C C . THR A 1 81 ? -26.522 -23.864 46.853 1.00 97.56 81 THR A C 1
ATOM 568 O O . THR A 1 81 ? -25.760 -23.683 45.906 1.00 97.56 81 THR A O 1
ATOM 571 N N . THR A 1 82 ? -27.691 -23.227 46.970 1.00 97.88 82 THR A N 1
ATOM 572 C CA . THR A 1 82 ? -28.166 -22.197 46.034 1.00 97.88 82 THR A CA 1
ATOM 573 C C . THR A 1 82 ? -28.937 -21.102 46.769 1.00 97.88 82 THR A C 1
ATOM 575 O O . THR A 1 82 ? -29.611 -21.370 47.764 1.00 97.88 82 THR A O 1
ATOM 578 N N . LEU A 1 83 ? -28.862 -19.870 46.264 1.00 98.56 83 LEU A N 1
ATOM 579 C CA . LEU A 1 83 ? -29.786 -18.794 46.620 1.00 98.56 83 LEU A CA 1
ATOM 580 C C . LEU A 1 83 ? -30.301 -18.151 45.336 1.00 98.56 83 LEU A C 1
ATOM 582 O O . LEU A 1 83 ? -29.512 -17.658 44.539 1.00 98.56 83 LEU A O 1
ATOM 586 N N . THR A 1 84 ? -31.613 -18.152 45.127 1.00 98.31 84 THR A N 1
ATOM 587 C CA . THR A 1 84 ? -32.243 -17.644 43.901 1.00 98.31 84 THR A CA 1
ATOM 588 C C . THR A 1 84 ? -33.164 -16.468 44.215 1.00 98.31 84 THR A C 1
ATOM 590 O O . THR A 1 84 ? -33.911 -16.533 45.186 1.00 98.31 84 THR A O 1
ATOM 593 N N . ILE A 1 85 ? -33.127 -15.401 43.413 1.00 98.50 85 ILE A N 1
ATOM 594 C CA . ILE A 1 85 ? -33.978 -14.210 43.538 1.00 98.50 85 ILE A CA 1
ATOM 595 C C . ILE A 1 85 ? -34.778 -14.026 42.248 1.00 98.50 85 ILE A C 1
ATOM 597 O O . ILE A 1 85 ? -34.195 -13.633 41.239 1.00 98.50 85 ILE A O 1
ATOM 601 N N . ASN A 1 86 ? -36.095 -14.257 42.298 1.00 96.56 86 ASN A N 1
ATOM 602 C CA . ASN A 1 86 ? -36.976 -14.216 41.122 1.00 96.56 86 ASN A CA 1
ATOM 603 C C . ASN A 1 86 ? -38.215 -13.338 41.355 1.00 96.56 86 ASN A C 1
ATOM 605 O O . ASN A 1 86 ? -38.699 -13.246 42.483 1.00 96.56 86 ASN A O 1
ATOM 609 N N . PRO A 1 87 ? -38.790 -12.718 40.314 1.00 97.00 87 PRO A N 1
ATOM 610 C CA . PRO A 1 87 ? -40.063 -12.021 40.429 1.00 97.00 87 PRO A CA 1
ATOM 611 C C . PRO A 1 87 ? -41.263 -12.975 40.316 1.00 97.00 87 PRO A C 1
ATOM 613 O O . PRO A 1 87 ? -41.205 -14.010 39.656 1.00 97.00 87 PRO A O 1
ATOM 616 N N . SER A 1 88 ? -42.384 -12.574 40.914 1.00 94.81 88 SER A N 1
ATOM 617 C CA . SER A 1 88 ? -43.720 -13.108 40.633 1.00 94.81 88 SER A CA 1
ATOM 618 C C . SER A 1 88 ? -44.574 -11.995 40.029 1.00 94.81 88 SER A C 1
ATOM 620 O O . SER A 1 88 ? -45.004 -11.084 40.738 1.00 94.81 88 SER A O 1
ATOM 622 N N . GLY A 1 89 ? -44.783 -12.049 38.715 1.00 93.81 89 GLY A N 1
ATOM 623 C CA . GLY A 1 89 ? -45.300 -10.979 37.860 1.00 93.81 89 GLY A CA 1
ATOM 624 C C . GLY A 1 89 ? -44.206 -10.037 37.344 1.00 93.81 89 GLY A C 1
ATOM 625 O O . GLY A 1 89 ? -43.013 -10.253 37.556 1.00 93.81 89 GLY A O 1
ATOM 626 N N . THR A 1 90 ? -44.606 -8.962 36.667 1.00 95.31 90 THR A N 1
ATOM 627 C CA . THR A 1 90 ? -43.705 -7.844 36.351 1.00 95.31 90 THR A CA 1
ATOM 628 C C . THR A 1 90 ? -43.424 -7.045 37.617 1.00 95.31 90 THR A C 1
ATOM 630 O O . THR A 1 90 ? -44.359 -6.555 38.257 1.00 95.31 90 THR A O 1
ATOM 633 N N . ARG A 1 91 ? -42.147 -6.945 37.994 1.00 96.81 91 ARG A N 1
ATOM 634 C CA . ARG A 1 91 ? -41.702 -6.322 39.241 1.00 96.81 91 ARG A CA 1
ATOM 635 C C . ARG A 1 91 ? -40.534 -5.377 39.038 1.00 96.81 91 ARG A C 1
ATOM 637 O O . ARG A 1 91 ? -39.667 -5.616 38.199 1.00 96.81 91 ARG A O 1
ATOM 644 N N . THR A 1 92 ? -40.496 -4.342 39.865 1.00 96.94 92 THR A N 1
ATOM 645 C CA . THR A 1 92 ? -39.419 -3.359 39.929 1.00 96.94 92 THR A CA 1
ATOM 646 C C . THR A 1 92 ? -38.878 -3.248 41.348 1.00 96.94 92 THR A C 1
ATOM 648 O O . THR A 1 92 ? -39.621 -2.989 42.290 1.00 96.94 92 THR A O 1
ATOM 651 N N . LEU A 1 93 ? -37.564 -3.393 41.489 1.00 97.94 93 LEU A N 1
ATOM 652 C CA . LEU A 1 93 ? -36.800 -2.963 42.653 1.00 97.94 93 LEU A CA 1
ATOM 653 C C . LEU A 1 93 ? -36.114 -1.649 42.292 1.00 97.94 93 LEU A C 1
ATOM 655 O O . LEU A 1 93 ? -35.329 -1.600 41.346 1.00 97.94 93 LEU A O 1
ATOM 659 N N . SER A 1 94 ? -36.395 -0.573 43.012 1.00 97.00 94 SER A N 1
ATOM 660 C CA . SER A 1 94 ? -35.788 0.724 42.747 1.00 97.00 94 SER A CA 1
ATOM 661 C C . SER A 1 94 ? -35.424 1.487 44.006 1.00 97.00 94 SER A C 1
ATOM 663 O O . SER A 1 94 ? -36.011 1.295 45.070 1.00 97.00 94 SER A O 1
ATOM 665 N N . GLY A 1 95 ? -34.478 2.404 43.845 1.00 96.25 95 GLY A N 1
ATOM 666 C CA . GLY A 1 95 ? -34.028 3.301 44.893 1.00 96.25 95 GLY A CA 1
ATOM 667 C C . GLY A 1 95 ? -33.260 4.494 44.332 1.00 96.25 95 GLY A C 1
ATOM 668 O O . GLY A 1 95 ? -32.909 4.548 43.151 1.00 96.25 95 GLY A O 1
ATOM 669 N N . ASN A 1 96 ? -32.984 5.457 45.207 1.00 96.25 96 ASN A N 1
ATOM 670 C CA . ASN A 1 96 ? -32.111 6.596 44.934 1.00 96.25 96 ASN A CA 1
ATOM 671 C C . ASN A 1 96 ? -30.916 6.532 45.894 1.00 96.25 96 ASN A C 1
ATOM 673 O O . ASN A 1 96 ? -30.880 7.213 46.918 1.00 96.25 96 ASN A O 1
ATOM 677 N N . VAL A 1 97 ? -29.957 5.661 45.575 1.00 95.75 97 VAL A N 1
ATOM 678 C CA . VAL A 1 97 ? -28.931 5.193 46.509 1.00 95.75 97 VAL A CA 1
ATOM 679 C C . VAL A 1 97 ? -27.532 5.631 46.069 1.00 95.75 97 VAL A C 1
ATOM 681 O O . VAL A 1 97 ? -27.022 5.151 45.059 1.00 95.75 97 VAL A O 1
ATOM 684 N N . ASN A 1 98 ? -26.863 6.495 46.846 1.00 95.19 98 ASN A N 1
ATOM 685 C CA . ASN A 1 98 ? -25.452 6.880 46.625 1.00 95.19 98 ASN A CA 1
ATOM 686 C C . ASN A 1 98 ? -24.465 5.903 47.303 1.00 95.19 98 ASN A C 1
ATOM 688 O O . ASN A 1 98 ? -23.511 6.284 47.981 1.00 95.19 98 ASN A O 1
ATOM 692 N N . THR A 1 99 ? -24.759 4.621 47.145 1.00 91.88 99 THR A N 1
ATOM 693 C CA . THR A 1 99 ? -23.941 3.439 47.427 1.00 91.88 99 THR A CA 1
ATOM 694 C C . THR A 1 99 ? -24.410 2.355 46.442 1.00 91.88 99 THR A C 1
ATOM 696 O O . THR A 1 99 ? -25.129 2.653 45.490 1.00 91.88 99 THR A O 1
ATOM 699 N N . SER A 1 100 ? -24.024 1.096 46.625 1.00 93.56 100 SER A N 1
ATOM 700 C CA . SER A 1 100 ? -24.566 -0.002 45.814 1.00 93.56 100 SER A CA 1
ATOM 701 C C . SER A 1 100 ? -25.954 -0.405 46.305 1.00 93.56 100 SER A C 1
ATOM 703 O O . SER A 1 100 ? -26.077 -0.773 47.470 1.00 93.56 100 SER A O 1
ATOM 705 N N . MET A 1 101 ? -26.967 -0.374 45.434 1.00 96.88 101 MET A N 1
ATOM 706 C CA . MET A 1 101 ? -28.338 -0.748 45.810 1.00 96.88 101 MET A CA 1
ATOM 707 C C . MET A 1 101 ? -28.447 -2.232 46.178 1.00 96.88 101 MET A C 1
ATOM 709 O O . MET A 1 101 ? -29.033 -2.561 47.197 1.00 96.88 101 MET A O 1
ATOM 713 N N . ILE A 1 102 ? -27.825 -3.125 45.403 1.00 98.31 102 ILE A N 1
ATOM 714 C CA . ILE A 1 102 ? -27.651 -4.544 45.742 1.00 98.31 102 ILE A CA 1
ATOM 715 C C . ILE A 1 102 ? -26.151 -4.831 45.813 1.00 98.31 102 ILE A C 1
ATOM 717 O O . ILE A 1 102 ? -25.410 -4.514 44.883 1.00 98.31 102 ILE A O 1
ATOM 721 N N . ARG A 1 103 ? -25.677 -5.443 46.904 1.00 97.38 103 ARG A N 1
ATOM 722 C CA . ARG A 1 103 ? -24.262 -5.817 47.063 1.00 97.38 103 ARG A CA 1
ATOM 723 C C . ARG A 1 103 ? -24.124 -7.285 47.450 1.00 97.38 103 ARG A C 1
ATOM 725 O O . ARG A 1 103 ? -24.581 -7.683 48.513 1.00 97.38 103 ARG A O 1
ATOM 732 N N . LEU A 1 104 ? -23.458 -8.060 46.602 1.00 97.62 104 LEU A N 1
ATOM 733 C CA . LEU A 1 104 ? -23.045 -9.438 46.847 1.00 97.62 104 LEU A CA 1
ATOM 734 C C . LEU A 1 104 ? -21.614 -9.403 47.392 1.00 97.62 104 LEU A C 1
ATOM 736 O O . LEU A 1 104 ? -20.671 -9.129 46.654 1.00 97.62 104 LEU A O 1
ATOM 740 N N . SER A 1 105 ? -21.453 -9.601 48.699 1.00 94.88 105 SER A N 1
ATOM 741 C CA . SER A 1 105 ? -20.178 -9.436 49.405 1.00 94.88 105 SER A CA 1
ATOM 742 C C . SER A 1 105 ? -19.658 -10.783 49.896 1.00 94.88 105 SER A C 1
ATOM 744 O O . SER A 1 105 ? -20.104 -11.290 50.920 1.00 94.88 105 SER A O 1
ATOM 746 N N . GLY A 1 106 ? -18.729 -11.385 49.157 1.00 94.12 106 GLY A N 1
ATOM 747 C CA . GLY A 1 106 ? -18.246 -12.748 49.390 1.00 94.12 106 GLY A CA 1
ATOM 748 C C . GLY A 1 106 ? -19.288 -13.830 49.093 1.00 94.12 106 GLY A C 1
ATOM 749 O O . GLY A 1 106 ? -18.958 -15.011 49.138 1.00 94.12 106 GLY A O 1
ATOM 750 N N . ALA A 1 107 ? -20.530 -13.444 48.782 1.00 95.56 107 ALA A N 1
ATOM 751 C CA . ALA A 1 107 ? -21.615 -14.353 48.450 1.00 95.56 107 ALA A CA 1
ATOM 752 C C . ALA A 1 107 ? -21.252 -15.234 47.249 1.00 95.56 107 ALA A C 1
ATOM 754 O O . ALA A 1 107 ? -20.628 -14.769 46.285 1.00 95.56 107 ALA A O 1
ATOM 755 N N . ALA A 1 108 ? -21.658 -16.499 47.326 1.00 96.06 108 ALA A N 1
ATOM 756 C CA . ALA A 1 108 ? -21.430 -17.472 46.275 1.00 96.06 108 ALA A CA 1
ATOM 757 C C . ALA A 1 108 ? -22.700 -18.243 45.925 1.00 96.06 108 ALA A C 1
ATOM 759 O O . ALA A 1 108 ? -23.584 -18.386 46.767 1.00 96.06 108 ALA A O 1
ATOM 760 N N . ASN A 1 109 ? -22.787 -18.747 44.692 1.00 97.75 109 ASN A N 1
ATOM 761 C CA . ASN A 1 109 ? -23.936 -19.512 44.189 1.00 97.75 109 ASN A CA 1
ATOM 762 C C . ASN A 1 109 ? -25.278 -18.752 44.284 1.00 97.75 109 ASN A C 1
ATOM 764 O O . ASN A 1 109 ? -26.328 -19.355 44.526 1.00 97.75 109 ASN A O 1
ATOM 768 N N . VAL A 1 110 ? -25.247 -17.423 44.127 1.00 98.69 110 VAL A N 1
ATOM 769 C CA . VAL A 1 110 ? -26.451 -16.584 44.050 1.00 98.69 110 VAL A CA 1
ATOM 770 C C . VAL A 1 110 ? -26.890 -16.443 42.599 1.00 98.69 110 VAL A C 1
ATOM 772 O O . VAL A 1 110 ? -26.088 -16.057 41.754 1.00 98.69 110 VAL A O 1
ATOM 775 N N . THR A 1 111 ? -28.165 -16.687 42.313 1.00 98.69 111 THR A N 1
ATOM 776 C CA . THR A 1 111 ? -28.792 -16.401 41.019 1.00 98.69 111 THR A CA 1
ATOM 777 C C . THR A 1 111 ? -29.834 -15.302 41.186 1.00 98.69 111 THR A C 1
ATOM 779 O O . THR A 1 111 ? -30.785 -15.470 41.939 1.00 98.69 111 THR A O 1
ATOM 782 N N . ILE A 1 112 ? -29.681 -14.179 40.488 1.00 98.62 112 ILE A N 1
ATOM 783 C CA . ILE A 1 112 ? -30.746 -13.184 40.312 1.00 98.62 112 ILE A CA 1
ATOM 784 C C . ILE A 1 112 ? -31.313 -13.399 38.914 1.00 98.62 112 ILE A C 1
ATOM 786 O O . ILE A 1 112 ? -30.621 -13.125 37.933 1.00 98.62 112 ILE A O 1
ATOM 790 N N . ASP A 1 113 ? -32.535 -13.916 38.821 1.00 97.88 113 ASP A N 1
ATOM 791 C CA . ASP A 1 113 ? -33.177 -14.229 37.546 1.00 97.88 113 ASP A CA 1
ATOM 792 C C . ASP A 1 113 ? -34.459 -13.417 37.373 1.00 97.88 113 ASP A C 1
ATOM 794 O O . ASP A 1 113 ? -35.421 -13.539 38.130 1.00 97.88 113 ASP A O 1
ATOM 798 N N . GLY A 1 114 ? -34.482 -12.571 36.346 1.00 95.50 114 GLY A N 1
ATOM 799 C CA . GLY A 1 114 ? -35.650 -11.763 36.023 1.00 95.50 114 GLY A CA 1
ATOM 800 C C . GLY A 1 114 ? -36.805 -12.529 35.380 1.00 95.50 114 GLY A C 1
ATOM 801 O O . GLY A 1 114 ? -37.880 -11.951 35.276 1.00 95.50 114 GLY A O 1
ATOM 802 N N . LEU A 1 115 ? -36.590 -13.782 34.957 1.00 83.00 115 LEU A N 1
ATOM 803 C CA . LEU A 1 115 ? -37.523 -14.684 34.267 1.00 83.00 115 LEU A CA 1
ATOM 804 C C . LEU A 1 115 ? -38.517 -13.998 33.313 1.00 83.00 115 LEU A C 1
ATOM 806 O O . LEU A 1 115 ? -39.661 -13.767 33.668 1.00 83.00 115 LEU A O 1
ATOM 810 N N . ASN A 1 116 ? -38.137 -13.809 32.048 1.00 78.88 116 ASN A N 1
ATOM 811 C CA . ASN A 1 116 ? -38.981 -13.257 30.972 1.00 78.88 116 ASN A CA 1
ATOM 812 C C . ASN A 1 116 ? -39.930 -14.297 30.337 1.00 78.88 116 ASN A C 1
ATOM 814 O O . ASN A 1 116 ? -39.998 -14.445 29.116 1.00 78.88 116 ASN A O 1
ATOM 818 N N . SER A 1 117 ? -40.638 -15.073 31.159 1.00 81.19 117 SER A N 1
ATOM 819 C CA . SER A 1 117 ? -41.613 -16.071 30.698 1.00 81.19 117 SER A CA 1
ATOM 820 C C . SER A 1 117 ? -42.833 -16.114 31.619 1.00 81.19 117 SER A C 1
ATOM 822 O O . SER A 1 117 ? -42.737 -15.798 32.805 1.00 81.19 117 SER A O 1
ATOM 824 N N . GLY A 1 118 ? -44.006 -16.458 31.074 1.00 78.12 118 GLY A N 1
ATOM 825 C CA . GLY A 1 118 ? -45.243 -16.548 31.862 1.00 78.12 118 GLY A CA 1
ATOM 826 C C . GLY A 1 118 ? -45.727 -15.218 32.464 1.00 78.12 118 GLY A C 1
ATOM 827 O O . GLY A 1 118 ? -46.446 -15.241 33.455 1.00 78.12 118 GLY A O 1
ATOM 828 N N . GLY A 1 119 ? -45.333 -14.071 31.890 1.00 85.62 119 GLY A N 1
ATOM 829 C CA . GLY A 1 119 ? -45.699 -12.730 32.379 1.00 85.62 119 GLY A CA 1
ATOM 830 C C . GLY A 1 119 ? -44.812 -12.181 33.504 1.00 85.62 119 GLY A C 1
ATOM 831 O O . GLY A 1 119 ? -45.105 -11.117 34.046 1.00 85.62 119 GLY A O 1
ATOM 832 N N . ASN A 1 120 ? -43.738 -12.889 33.857 1.00 93.38 120 ASN A N 1
ATOM 833 C CA . ASN A 1 120 ? -42.750 -12.434 34.829 1.00 93.38 120 ASN A CA 1
ATOM 834 C C . ASN A 1 120 ? -41.696 -11.531 34.155 1.00 93.38 120 ASN A C 1
ATOM 836 O O . ASN A 1 120 ? -41.401 -11.696 32.970 1.00 93.38 120 ASN A O 1
ATOM 840 N N . SER A 1 121 ? -41.170 -10.549 34.892 1.00 96.25 121 SER A N 1
ATOM 841 C CA . SER A 1 121 ? -40.008 -9.739 34.486 1.00 96.25 121 SER A CA 1
ATOM 842 C C . SER A 1 121 ? -39.476 -8.949 35.685 1.00 96.25 121 SER A C 1
ATOM 844 O O . SER A 1 121 ? -40.286 -8.387 36.424 1.00 96.25 121 SER A O 1
ATOM 846 N N . LEU A 1 122 ? -38.156 -8.814 35.847 1.00 98.06 122 LEU A N 1
ATOM 847 C CA . LEU A 1 122 ? -37.555 -8.015 36.927 1.00 98.06 122 LEU A CA 1
ATOM 848 C C . LEU A 1 122 ? -36.775 -6.808 36.394 1.00 98.06 122 LEU A C 1
ATOM 850 O O . LEU A 1 122 ? -35.807 -6.965 35.644 1.00 98.06 122 LEU A O 1
ATOM 854 N N . ALA A 1 123 ? -37.160 -5.615 36.844 1.00 97.75 123 ALA A N 1
ATOM 855 C CA . ALA A 1 123 ? -36.382 -4.392 36.710 1.00 97.75 123 ALA A CA 1
ATOM 856 C C . ALA A 1 123 ? -35.691 -4.035 38.033 1.00 97.75 123 ALA A C 1
ATOM 858 O O . ALA A 1 123 ? -36.296 -4.107 39.098 1.00 97.75 123 ALA A O 1
ATOM 859 N N . ILE A 1 124 ? -34.425 -3.635 37.968 1.00 98.50 124 ILE A N 1
ATOM 860 C CA . ILE A 1 124 ? -33.605 -3.218 39.106 1.00 98.50 124 ILE A CA 1
ATOM 861 C C . ILE A 1 124 ? -33.028 -1.847 38.748 1.00 98.50 124 ILE A C 1
ATOM 863 O O . ILE A 1 124 ? -32.202 -1.760 37.845 1.00 98.50 124 ILE A O 1
ATOM 867 N N . SER A 1 125 ? -33.481 -0.773 39.399 1.00 98.19 125 SER A N 1
ATOM 868 C CA . SER A 1 125 ? -33.206 0.607 38.976 1.00 98.19 125 SER A CA 1
ATOM 869 C C . SER A 1 125 ? -32.669 1.495 40.099 1.00 98.19 125 SER A C 1
ATOM 871 O O . SER A 1 125 ? -33.408 1.840 41.018 1.00 98.19 125 SER A O 1
ATOM 873 N N . ASN A 1 126 ? -31.424 1.964 39.981 1.00 98.06 126 ASN A N 1
ATOM 874 C CA . ASN A 1 126 ? -30.866 2.994 40.864 1.00 98.06 126 ASN A CA 1
ATOM 875 C C . ASN A 1 126 ? -30.789 4.352 40.146 1.00 98.06 126 ASN A C 1
ATOM 877 O O . ASN A 1 126 ? -29.979 4.540 39.237 1.00 98.06 126 ASN A O 1
ATOM 881 N N . THR A 1 127 ? -31.604 5.322 40.571 1.00 97.38 127 THR A N 1
ATOM 882 C CA . THR A 1 127 ? -31.685 6.647 39.925 1.00 97.38 127 THR A CA 1
ATOM 883 C C . THR A 1 127 ? -30.660 7.658 40.424 1.00 97.38 127 THR A C 1
ATOM 885 O O . THR A 1 127 ? -30.700 8.824 40.032 1.00 97.38 127 THR A O 1
ATOM 888 N N . ASN A 1 128 ? -29.758 7.254 41.316 1.00 97.62 128 ASN A N 1
ATOM 889 C CA . ASN A 1 128 ? -28.784 8.161 41.899 1.00 97.62 128 ASN A CA 1
ATOM 890 C C . ASN A 1 128 ? -27.620 8.443 40.933 1.00 97.62 128 ASN A C 1
ATOM 892 O O . ASN A 1 128 ? -27.071 7.539 40.306 1.00 97.62 128 ASN A O 1
ATOM 896 N N . ILE A 1 129 ? -27.233 9.716 40.842 1.00 96.25 129 ILE A N 1
ATOM 897 C CA . ILE A 1 129 ? -26.150 10.210 39.970 1.00 96.25 129 ILE A CA 1
ATOM 898 C C . ILE A 1 129 ? -24.797 10.328 40.686 1.00 96.25 129 ILE A C 1
ATOM 900 O O . ILE A 1 129 ? -23.806 10.787 40.113 1.00 96.25 129 ILE A O 1
ATOM 904 N N . GLY A 1 130 ? -24.748 9.971 41.966 1.00 95.81 130 GLY A N 1
ATOM 905 C CA . GLY A 1 130 ? -23.565 10.088 42.797 1.00 95.81 130 GLY A CA 1
ATOM 906 C C . GLY A 1 130 ? -22.448 9.138 42.372 1.00 95.81 130 GLY A C 1
ATOM 907 O O . GLY A 1 130 ? -22.657 8.117 41.713 1.00 95.81 130 GLY A O 1
ATOM 908 N N . ALA A 1 131 ? -21.222 9.481 42.764 1.00 93.62 131 ALA A N 1
ATOM 909 C CA . ALA A 1 131 ? -20.027 8.752 42.352 1.00 93.62 131 ALA A CA 1
ATOM 910 C C . ALA A 1 131 ? -19.956 7.310 42.894 1.00 93.62 131 ALA A C 1
ATOM 912 O O . ALA A 1 131 ? -19.166 6.527 42.373 1.00 93.62 131 ALA A O 1
ATOM 913 N N . SER A 1 132 ? -20.766 6.957 43.899 1.00 94.81 132 SER A N 1
ATOM 914 C CA . SER A 1 132 ? -20.798 5.629 44.535 1.00 94.81 132 SER A CA 1
ATOM 915 C C . SER A 1 132 ? -22.034 4.794 44.156 1.00 94.81 132 SER A C 1
ATOM 917 O O . SER A 1 132 ? -22.216 3.697 44.685 1.00 94.81 132 SER A O 1
ATOM 919 N N . ALA A 1 133 ? -22.886 5.297 43.258 1.00 96.50 133 ALA A N 1
ATOM 920 C CA . ALA A 1 133 ? -24.226 4.779 42.976 1.00 96.50 133 ALA A CA 1
ATOM 921 C C . ALA A 1 133 ? -24.280 3.566 42.020 1.00 96.50 133 ALA A C 1
ATOM 923 O O . ALA A 1 133 ? -24.864 3.640 40.941 1.00 96.50 133 ALA A O 1
ATOM 924 N N . ALA A 1 134 ? -23.695 2.425 42.388 1.00 97.88 134 ALA A N 1
ATOM 925 C CA . ALA A 1 134 ? -23.872 1.194 41.606 1.00 97.88 134 ALA A CA 1
ATOM 926 C C . ALA A 1 134 ? -25.285 0.597 41.790 1.00 97.88 134 ALA A C 1
ATOM 928 O O . ALA A 1 134 ? -25.928 0.773 42.829 1.00 97.88 134 ALA A O 1
ATOM 929 N N . THR A 1 135 ? -25.780 -0.146 40.797 1.00 98.56 135 THR A N 1
ATOM 930 C CA . THR A 1 135 ? -27.067 -0.863 40.911 1.00 98.56 135 THR A CA 1
ATOM 931 C C . THR A 1 135 ? -26.852 -2.243 41.521 1.00 98.56 135 THR A C 1
ATOM 933 O O . THR A 1 135 ? -27.518 -2.597 42.492 1.00 98.56 135 THR A O 1
ATOM 936 N N . ILE A 1 136 ? -25.867 -2.988 41.012 1.00 98.62 136 ILE A N 1
ATOM 937 C CA . ILE A 1 136 ? -25.439 -4.281 41.559 1.00 98.62 136 ILE A CA 1
ATOM 938 C C . ILE A 1 136 ? -23.919 -4.279 41.711 1.00 98.62 136 ILE A C 1
ATOM 940 O O . ILE A 1 136 ? -23.210 -3.949 40.760 1.00 98.62 136 ILE A O 1
ATOM 944 N N . THR A 1 137 ? -23.419 -4.686 42.878 1.00 98.25 137 THR A N 1
ATOM 945 C CA . THR A 1 137 ? -21.980 -4.788 43.151 1.00 98.25 137 THR A CA 1
ATOM 946 C C . THR A 1 137 ? -21.563 -6.188 43.585 1.00 98.25 137 THR A C 1
ATOM 948 O O . THR A 1 137 ? -22.160 -6.748 44.502 1.00 98.25 137 THR A O 1
ATOM 951 N N . PHE A 1 138 ? -20.482 -6.702 42.998 1.00 97.94 138 PHE A N 1
ATOM 952 C CA . PHE A 1 138 ? -19.738 -7.881 43.449 1.00 97.94 138 PHE A CA 1
ATOM 953 C C . PHE A 1 138 ? -18.508 -7.433 44.239 1.00 97.94 138 PHE A C 1
ATOM 955 O O . PHE A 1 138 ? -17.682 -6.678 43.720 1.00 97.94 138 PHE A O 1
ATOM 962 N N . ALA A 1 139 ? -18.391 -7.869 45.490 1.00 95.38 139 ALA A N 1
ATOM 963 C CA . ALA A 1 139 ? -17.341 -7.450 46.413 1.00 95.38 139 ALA A CA 1
ATOM 964 C C . ALA A 1 139 ? -16.781 -8.624 47.219 1.00 95.38 139 ALA A C 1
ATOM 966 O O . ALA A 1 139 ? -17.453 -9.636 47.401 1.00 95.38 139 ALA A O 1
ATOM 967 N N . ASN A 1 140 ? -15.588 -8.444 47.794 1.00 93.50 140 ASN A N 1
ATOM 968 C CA . ASN A 1 140 ? -15.044 -9.310 48.846 1.00 93.50 140 ASN A CA 1
ATOM 969 C C . ASN A 1 140 ? -14.968 -10.805 48.474 1.00 93.50 140 ASN A C 1
ATOM 971 O O . ASN A 1 140 ? -15.195 -11.664 49.321 1.00 93.50 140 ASN A O 1
ATOM 975 N N . GLY A 1 141 ? -14.643 -11.119 47.215 1.00 93.25 141 GLY A N 1
ATOM 976 C CA . GLY A 1 141 ? -14.490 -12.502 46.745 1.00 93.25 141 GLY A CA 1
ATOM 977 C C . GLY A 1 141 ? -15.808 -13.167 46.342 1.00 93.25 141 GLY A C 1
ATOM 978 O O . GLY A 1 141 ? -15.923 -14.391 46.399 1.00 93.25 141 GLY A O 1
ATOM 979 N N . ALA A 1 142 ? -16.813 -12.377 45.949 1.00 96.44 142 ALA A N 1
ATOM 980 C CA . ALA A 1 142 ? -18.067 -12.906 45.425 1.00 96.44 142 ALA A CA 1
ATOM 981 C C . ALA A 1 142 ? -17.798 -13.791 44.198 1.00 96.44 142 ALA A C 1
ATOM 983 O O . ALA A 1 142 ? -17.108 -13.373 43.259 1.00 96.44 142 ALA A O 1
ATOM 984 N N . SER A 1 143 ? -18.315 -15.021 44.215 1.00 96.19 143 SER A N 1
ATOM 985 C CA . SER A 1 143 ? -17.962 -16.016 43.201 1.00 96.19 143 SER A CA 1
ATOM 986 C C . SER A 1 143 ? -19.093 -16.942 42.783 1.00 96.19 143 SER A C 1
ATOM 988 O O . SER A 1 143 ? -19.992 -17.227 43.561 1.00 96.19 143 SER A O 1
ATOM 990 N N . SER A 1 144 ? -19.055 -17.430 41.542 1.00 97.44 144 SER A N 1
ATOM 991 C CA . SER A 1 144 ? -20.067 -18.367 41.022 1.00 97.44 144 SER A CA 1
ATOM 992 C C . SER A 1 144 ? -21.504 -17.830 41.108 1.00 97.44 144 SER A C 1
ATOM 994 O O . SER A 1 144 ? -22.450 -18.588 41.311 1.00 97.44 144 SER A O 1
ATOM 996 N N . ASN A 1 145 ? -21.680 -16.512 40.994 1.00 98.69 145 ASN A N 1
ATOM 997 C CA . ASN A 1 145 ? -22.998 -15.885 40.988 1.00 98.69 145 ASN A CA 1
ATOM 998 C C . ASN A 1 145 ? -23.472 -15.642 39.553 1.00 98.69 145 ASN A C 1
ATOM 1000 O O . ASN A 1 145 ? -22.662 -15.355 38.673 1.00 98.69 145 ASN A O 1
ATOM 1004 N N . THR A 1 146 ? -24.782 -15.689 39.333 1.00 98.81 146 THR A N 1
ATOM 1005 C CA . THR A 1 146 ? -25.419 -15.471 38.031 1.00 98.81 146 THR A CA 1
ATOM 1006 C C . THR A 1 146 ? -26.432 -14.336 38.110 1.00 98.81 146 THR A C 1
ATOM 1008 O O . THR A 1 146 ? -27.292 -14.326 38.984 1.00 98.81 146 THR A O 1
ATOM 1011 N N . ILE A 1 147 ? -26.359 -13.390 37.179 1.00 98.81 147 ILE A N 1
ATOM 1012 C CA . ILE A 1 147 ? -27.394 -12.381 36.941 1.00 98.81 147 ILE A CA 1
ATOM 1013 C C . ILE A 1 147 ? -27.948 -12.631 35.547 1.00 98.81 147 ILE A C 1
ATOM 1015 O O . ILE A 1 147 ? -27.191 -12.555 34.575 1.00 98.81 147 ILE A O 1
ATOM 1019 N N . GLN A 1 148 ? -29.241 -12.931 35.436 1.00 98.44 148 GLN A N 1
ATOM 1020 C CA . GLN A 1 148 ? -29.841 -13.277 34.154 1.00 98.44 148 GLN A CA 1
ATOM 1021 C C . GLN A 1 148 ? -31.233 -12.697 33.925 1.00 98.44 148 GLN A C 1
ATOM 1023 O O . GLN A 1 148 ? -31.998 -12.503 34.864 1.00 98.44 148 GLN A O 1
ATOM 1028 N N . ASN A 1 149 ? -31.580 -12.448 32.658 1.00 98.00 149 ASN A N 1
ATOM 1029 C CA . ASN A 1 149 ? -32.925 -12.038 32.225 1.00 98.00 149 ASN A CA 1
ATOM 1030 C C . ASN A 1 149 ? -33.461 -10.742 32.873 1.00 98.00 149 ASN A C 1
ATOM 1032 O O . ASN A 1 149 ? -34.671 -10.515 32.878 1.00 98.00 149 ASN A O 1
ATOM 1036 N N . CYS A 1 150 ? -32.601 -9.890 33.433 1.00 98.38 150 CYS A N 1
ATOM 1037 C CA . CYS A 1 150 ? -33.014 -8.683 34.155 1.00 98.38 150 CYS A CA 1
ATOM 1038 C C . CYS A 1 150 ? -32.923 -7.412 33.298 1.00 98.38 150 CYS A C 1
ATOM 1040 O O . CYS A 1 150 ? -32.050 -7.284 32.437 1.00 98.38 150 CYS A O 1
ATOM 1042 N N . ASN A 1 151 ? -33.750 -6.417 33.630 1.00 98.06 151 ASN A N 1
ATOM 1043 C CA . ASN A 1 151 ? -33.542 -5.022 33.239 1.00 98.06 151 ASN A CA 1
ATOM 1044 C C . ASN A 1 151 ? -32.802 -4.297 34.370 1.00 98.06 151 ASN A C 1
ATOM 1046 O O . ASN A 1 151 ? -33.371 -4.079 35.434 1.00 98.06 151 ASN A O 1
ATOM 1050 N N . ILE A 1 152 ? -31.542 -3.926 34.170 1.00 98.75 152 ILE A N 1
ATOM 1051 C CA . ILE A 1 152 ? -30.680 -3.336 35.198 1.00 98.75 152 ILE A CA 1
ATOM 1052 C C . ILE A 1 152 ? -30.355 -1.903 34.778 1.00 98.75 152 ILE A C 1
ATOM 1054 O O . ILE A 1 152 ? -29.665 -1.673 33.786 1.00 98.75 152 ILE A O 1
ATOM 1058 N N . LEU A 1 153 ? -30.881 -0.932 35.517 1.00 98.56 153 LEU A N 1
ATOM 1059 C CA . LEU A 1 153 ? -30.866 0.478 35.146 1.00 98.56 153 LEU A CA 1
ATOM 1060 C C . LEU A 1 153 ? -30.096 1.296 36.181 1.00 98.56 153 LEU A C 1
ATOM 1062 O O . LEU A 1 153 ? -30.353 1.183 37.379 1.00 98.56 153 LEU A O 1
ATOM 1066 N N . GLY A 1 154 ? -29.188 2.161 35.733 1.00 98.06 154 GLY A N 1
ATOM 1067 C CA . GLY A 1 154 ? -28.411 3.017 36.632 1.00 98.06 154 GLY A CA 1
ATOM 1068 C C . GLY A 1 154 ? -28.083 4.385 36.044 1.00 98.06 154 GLY A C 1
ATOM 1069 O O . GLY A 1 154 ? -28.247 4.610 34.848 1.00 98.06 154 GLY A O 1
ATOM 1070 N N . SER A 1 155 ? -27.614 5.304 36.891 1.00 97.38 155 SER A N 1
ATOM 1071 C CA . SER A 1 155 ? -27.261 6.682 36.498 1.00 97.38 155 SER A CA 1
ATOM 1072 C C . SER A 1 155 ? -25.930 7.173 37.079 1.00 97.38 155 SER A C 1
ATOM 1074 O O . SER A 1 155 ? -25.655 8.371 37.079 1.00 97.38 155 SER A O 1
ATOM 1076 N N . ALA A 1 156 ? -25.092 6.258 37.573 1.00 95.62 156 ALA A N 1
ATOM 1077 C CA . ALA A 1 156 ? -23.840 6.596 38.241 1.00 95.62 156 ALA A CA 1
ATOM 1078 C C . ALA A 1 156 ? -22.875 7.361 37.321 1.00 95.62 156 ALA A C 1
ATOM 1080 O O . ALA A 1 156 ? -22.636 6.980 36.173 1.00 95.62 156 ALA A O 1
ATOM 1081 N N . THR A 1 157 ? -22.241 8.401 37.858 1.00 93.31 157 THR A N 1
ATOM 1082 C CA . THR A 1 157 ? -21.292 9.243 37.106 1.00 93.31 157 THR A CA 1
ATOM 1083 C C . THR A 1 157 ? -19.853 8.722 37.120 1.00 93.31 157 THR A C 1
ATOM 1085 O O . THR A 1 157 ? -19.020 9.221 36.364 1.00 93.31 157 THR A O 1
ATOM 1088 N N . ASN A 1 158 ? -19.553 7.706 37.935 1.00 93.81 158 ASN A N 1
ATOM 1089 C CA . ASN A 1 158 ? -18.206 7.148 38.091 1.00 93.81 158 ASN A CA 1
ATOM 1090 C C . ASN A 1 158 ? -18.191 5.610 38.031 1.00 93.81 158 ASN A C 1
ATOM 1092 O O . ASN A 1 158 ? -17.518 5.039 37.175 1.00 93.81 158 ASN A O 1
ATOM 1096 N N . LEU A 1 159 ? -18.949 4.931 38.901 1.00 96.06 159 LEU A N 1
ATOM 1097 C CA . LEU A 1 159 ? -19.050 3.465 38.887 1.00 96.06 159 LEU A CA 1
ATOM 1098 C C . LEU A 1 159 ? -19.880 2.938 37.703 1.00 96.06 159 LEU A C 1
ATOM 1100 O O . LEU A 1 159 ? -20.487 3.705 36.957 1.00 96.06 159 LEU A O 1
ATOM 1104 N N . GLY A 1 160 ? -19.879 1.616 37.526 1.00 97.00 160 GLY A N 1
ATOM 1105 C CA . GLY A 1 160 ? -20.768 0.935 36.587 1.00 97.00 160 GLY A CA 1
ATOM 1106 C C . GLY A 1 160 ? -22.185 0.775 37.140 1.00 97.00 160 GLY A C 1
ATOM 1107 O O . GLY A 1 160 ? -22.369 0.706 38.357 1.00 97.00 160 GLY A O 1
ATOM 1108 N N . VAL A 1 161 ? -23.178 0.635 36.254 1.00 98.69 161 VAL A N 1
ATOM 1109 C CA . VAL A 1 161 ? -24.502 0.092 36.621 1.00 98.69 161 VAL A CA 1
ATOM 1110 C C . VAL A 1 161 ? -24.312 -1.245 37.342 1.00 98.69 161 VAL A C 1
ATOM 1112 O O . VAL A 1 161 ? -24.861 -1.451 38.426 1.00 98.69 161 VAL A O 1
ATOM 1115 N N . ILE A 1 162 ? -23.451 -2.103 36.790 1.00 98.75 162 ILE A N 1
ATOM 1116 C CA . ILE A 1 162 ? -22.900 -3.270 37.479 1.00 98.75 162 ILE A CA 1
ATOM 1117 C C . ILE A 1 162 ? -21.427 -3.010 37.795 1.00 98.75 162 ILE A C 1
ATOM 1119 O O . ILE A 1 162 ? -20.660 -2.593 36.924 1.00 98.75 162 ILE A O 1
ATOM 1123 N N . PHE A 1 163 ? -21.023 -3.273 39.035 1.00 98.50 163 PHE A N 1
ATOM 1124 C CA . PHE A 1 163 ? -19.673 -3.002 39.509 1.00 98.50 163 PHE A CA 1
ATOM 1125 C C . PHE A 1 163 ? -19.024 -4.228 40.161 1.00 98.50 163 PHE A C 1
ATOM 1127 O O . PHE A 1 163 ? -19.576 -4.840 41.067 1.00 98.50 163 PHE A O 1
ATOM 1134 N N . PHE A 1 164 ? -17.814 -4.572 39.735 1.00 97.94 164 PHE A N 1
ATOM 1135 C CA . PHE A 1 164 ? -16.949 -5.530 40.419 1.00 97.94 164 PHE A CA 1
ATOM 1136 C C . PHE A 1 164 ? -15.854 -4.748 41.132 1.00 97.94 164 PHE A C 1
ATOM 1138 O O . PHE A 1 164 ? -15.026 -4.105 40.487 1.00 97.94 164 PHE A O 1
ATOM 1145 N N . THR A 1 165 ? -15.867 -4.776 42.460 1.00 95.00 165 THR A N 1
ATOM 1146 C CA . THR A 1 165 ? -14.904 -4.032 43.278 1.00 95.00 165 THR A CA 1
ATOM 1147 C C . THR A 1 165 ? -13.742 -4.921 43.720 1.00 95.00 165 THR A C 1
ATOM 1149 O O . THR A 1 165 ? -13.491 -5.987 43.154 1.00 95.00 165 THR A O 1
ATOM 1152 N N . THR A 1 166 ? -13.019 -4.476 44.739 1.00 86.44 166 THR A N 1
ATOM 1153 C CA . THR A 1 166 ? -11.939 -5.201 45.388 1.00 86.44 166 THR A CA 1
ATOM 1154 C C . THR A 1 166 ? -12.426 -6.502 46.045 1.00 86.44 166 THR A C 1
ATOM 1156 O O . THR A 1 166 ? -13.484 -6.578 46.675 1.00 86.44 166 THR A O 1
ATOM 1159 N N . GLY A 1 167 ? -11.635 -7.560 45.879 1.00 82.19 167 GLY A N 1
ATOM 1160 C CA . GLY A 1 167 ? -11.667 -8.768 46.701 1.00 82.19 167 GLY A CA 1
ATOM 1161 C C . GLY A 1 167 ? -10.769 -8.645 47.940 1.00 82.19 167 GLY A C 1
ATOM 1162 O O . GLY A 1 167 ? -9.894 -7.776 47.990 1.00 82.19 167 GLY A O 1
ATOM 1163 N N . THR A 1 168 ? -10.974 -9.515 48.933 1.00 79.12 168 THR A N 1
ATOM 1164 C CA . THR A 1 168 ? -10.238 -9.522 50.219 1.00 79.12 168 THR A CA 1
ATOM 1165 C C . THR A 1 168 ? -9.348 -10.753 50.411 1.00 79.12 168 THR A C 1
ATOM 1167 O O . THR A 1 168 ? -8.262 -10.620 50.966 1.00 79.12 168 THR A O 1
ATOM 1170 N N . VAL A 1 169 ? -9.782 -11.933 49.940 1.00 80.62 169 VAL A N 1
ATOM 1171 C CA . VAL A 1 169 ? -9.050 -13.226 50.015 1.00 80.62 169 VAL A CA 1
ATOM 1172 C C . VAL A 1 169 ? -8.931 -13.904 48.644 1.00 80.62 169 VAL A C 1
ATOM 1174 O O . VAL A 1 169 ? -7.939 -14.560 48.341 1.00 80.62 169 VAL A O 1
ATOM 1177 N N . THR A 1 170 ? -9.903 -13.677 47.770 1.00 86.88 170 THR A N 1
ATOM 1178 C CA . THR A 1 170 ? -9.876 -14.015 46.346 1.00 86.88 170 THR A CA 1
ATOM 1179 C C . THR A 1 170 ? -10.417 -12.823 45.561 1.00 86.88 170 THR A C 1
ATOM 1181 O O . THR A 1 170 ? -11.088 -11.955 46.130 1.00 86.88 170 THR A O 1
ATOM 1184 N N . GLY A 1 171 ? -10.121 -12.759 44.262 1.00 92.81 171 GLY A N 1
ATOM 1185 C CA . GLY A 1 171 ? -10.840 -11.859 43.360 1.00 92.81 171 GLY A CA 1
ATOM 1186 C C . GLY A 1 171 ? -12.322 -12.238 43.261 1.00 92.81 171 GLY A C 1
ATOM 1187 O O . GLY A 1 171 ? -12.725 -13.342 43.638 1.00 92.81 171 GLY A O 1
ATOM 1188 N N . ASN A 1 172 ? -13.144 -11.325 42.750 1.00 96.44 172 ASN A N 1
ATOM 1189 C CA . ASN A 1 172 ? -14.531 -11.632 42.413 1.00 96.44 172 ASN A CA 1
ATOM 1190 C C . ASN A 1 172 ? -14.532 -12.431 41.109 1.00 96.44 172 ASN A C 1
ATOM 1192 O O . ASN A 1 172 ? -14.278 -11.863 40.044 1.00 96.44 172 ASN A O 1
ATOM 1196 N N . ASN A 1 173 ? -14.749 -13.742 41.209 1.00 96.06 173 ASN A N 1
ATOM 1197 C CA . ASN A 1 173 ? -14.390 -14.693 40.159 1.00 96.06 173 ASN A CA 1
ATOM 1198 C C . ASN A 1 173 ? -15.555 -15.587 39.743 1.00 96.06 173 ASN A C 1
ATOM 1200 O O . ASN A 1 173 ? -16.416 -15.904 40.557 1.00 96.06 173 ASN A O 1
ATOM 1204 N N . ASN A 1 174 ? -15.531 -16.094 38.512 1.00 97.69 174 ASN A N 1
ATOM 1205 C CA . ASN A 1 174 ? -16.519 -17.065 38.018 1.00 97.69 174 ASN A CA 1
ATOM 1206 C C . ASN A 1 174 ? -17.971 -16.554 38.050 1.00 97.69 174 ASN A C 1
ATOM 1208 O O . ASN A 1 174 ? -18.898 -17.347 38.179 1.00 97.69 174 ASN A O 1
ATOM 1212 N N . ASN A 1 175 ? -18.196 -15.241 37.981 1.00 98.62 175 ASN A N 1
ATOM 1213 C CA . ASN A 1 175 ? -19.548 -14.689 37.933 1.00 98.62 175 ASN A CA 1
ATOM 1214 C C . ASN A 1 175 ? -20.034 -14.586 36.480 1.00 98.62 175 ASN A C 1
ATOM 1216 O O . ASN A 1 175 ? -19.254 -14.285 35.574 1.00 98.62 175 ASN A O 1
ATOM 1220 N N . LEU A 1 176 ? -21.330 -14.800 36.267 1.00 98.88 176 LEU A N 1
ATOM 1221 C CA . LEU A 1 176 ? -21.997 -14.764 34.970 1.00 98.88 176 LEU A CA 1
ATOM 1222 C C . LEU A 1 176 ? -23.040 -13.643 34.937 1.00 98.88 176 LEU A C 1
ATOM 1224 O O . LEU A 1 176 ? -23.902 -13.553 35.805 1.00 98.88 176 LEU A O 1
ATOM 1228 N N . ILE A 1 177 ? -22.995 -12.814 33.900 1.00 98.94 177 ILE A N 1
ATOM 1229 C CA . ILE A 1 177 ? -24.047 -11.855 33.560 1.00 98.94 177 ILE A CA 1
ATOM 1230 C C . ILE A 1 177 ? -24.550 -12.230 32.171 1.00 98.94 177 ILE A C 1
ATOM 1232 O O . ILE A 1 177 ? -23.761 -12.235 31.221 1.00 98.94 177 ILE A O 1
ATOM 1236 N N . THR A 1 178 ? -25.833 -12.572 32.037 1.00 98.81 178 THR A N 1
ATOM 1237 C CA . THR A 1 178 ? -26.360 -13.036 30.751 1.00 98.81 178 THR A CA 1
ATOM 1238 C C . THR A 1 178 ? -27.789 -12.626 30.433 1.00 98.81 178 THR A C 1
ATOM 1240 O O . THR A 1 178 ? -28.627 -12.561 31.318 1.00 98.81 178 THR A O 1
ATOM 1243 N N . GLN A 1 179 ? -28.103 -12.368 29.158 1.00 98.31 179 GLN A N 1
ATOM 1244 C CA . GLN A 1 179 ? -29.477 -12.063 28.717 1.00 98.31 179 GLN A CA 1
ATOM 1245 C C . GLN A 1 179 ? -30.104 -10.864 29.455 1.00 98.31 179 GLN A C 1
ATOM 1247 O O . GLN A 1 179 ? -31.317 -10.795 29.641 1.00 98.31 179 GLN A O 1
ATOM 1252 N N . CYS A 1 180 ? -29.277 -9.917 29.903 1.00 98.75 180 CYS A N 1
ATOM 1253 C CA . CYS A 1 180 ? -29.718 -8.727 30.625 1.00 98.75 180 CYS A CA 1
ATOM 1254 C C . CYS A 1 180 ? -29.778 -7.507 29.703 1.00 98.75 180 CYS A C 1
ATOM 1256 O O . CYS A 1 180 ? -28.944 -7.351 28.808 1.00 98.75 180 CYS A O 1
ATOM 1258 N N . ASN A 1 181 ? -30.712 -6.600 29.985 1.00 98.50 181 ASN A N 1
ATOM 1259 C CA . ASN A 1 181 ? -30.712 -5.243 29.445 1.00 98.50 181 ASN A CA 1
ATOM 1260 C C . ASN A 1 181 ? -30.083 -4.310 30.485 1.00 98.50 181 ASN A C 1
ATOM 1262 O O . ASN A 1 181 ? -30.642 -4.131 31.563 1.00 98.50 181 ASN A O 1
ATOM 1266 N N . ILE A 1 182 ? -28.929 -3.724 30.180 1.00 98.88 182 ILE A N 1
ATOM 1267 C CA . ILE A 1 182 ? -28.173 -2.841 31.072 1.00 98.88 182 ILE A CA 1
ATOM 1268 C C . ILE A 1 182 ? -28.187 -1.442 30.460 1.00 98.88 182 ILE A C 1
ATOM 1270 O O . ILE A 1 182 ? -27.614 -1.238 29.391 1.00 98.88 182 ILE A O 1
ATOM 1274 N N . SER A 1 183 ? -28.866 -0.489 31.099 1.00 98.50 183 SER A N 1
ATOM 1275 C CA . SER A 1 183 ? -29.119 0.822 30.485 1.00 98.50 183 SER A CA 1
ATOM 1276 C C . SER A 1 183 ? -29.210 1.972 31.493 1.00 98.50 183 SER A C 1
ATOM 1278 O O . SER A 1 183 ? -29.039 1.799 32.702 1.00 98.50 183 SER A O 1
ATOM 1280 N N . ALA A 1 184 ? -29.472 3.168 30.974 1.00 98.25 184 ALA A N 1
ATOM 1281 C CA . ALA A 1 184 ? -29.761 4.357 31.753 1.00 98.25 184 ALA A CA 1
ATOM 1282 C C . ALA A 1 184 ? -31.070 4.224 32.541 1.00 98.25 184 ALA A C 1
ATOM 1284 O O . ALA A 1 184 ? -32.080 3.734 32.034 1.00 98.25 184 ALA A O 1
ATOM 1285 N N . SER A 1 185 ? -31.056 4.704 33.782 1.00 97.12 185 SER A N 1
ATOM 1286 C CA . SER A 1 185 ? -32.280 4.918 34.554 1.00 97.12 185 SER A CA 1
ATOM 1287 C C . SER A 1 185 ? -32.865 6.317 34.301 1.00 97.12 185 SER A C 1
ATOM 1289 O O . SER A 1 185 ? -32.271 7.150 33.613 1.00 97.12 185 SER A O 1
ATOM 1291 N N . ALA A 1 186 ? -34.004 6.621 34.929 1.00 94.88 186 ALA A N 1
ATOM 1292 C CA . ALA A 1 186 ? -34.612 7.953 34.893 1.00 94.88 186 ALA A CA 1
ATOM 1293 C C . ALA A 1 186 ? -33.714 9.076 35.463 1.00 94.88 186 ALA A C 1
ATOM 1295 O O . ALA A 1 186 ? -33.947 10.245 35.165 1.00 94.88 186 ALA A O 1
ATOM 1296 N N . GLY A 1 187 ? -32.683 8.744 36.254 1.00 92.31 187 GLY A N 1
ATOM 1297 C CA . GLY A 1 187 ? -31.703 9.713 36.765 1.00 92.31 187 GLY A CA 1
ATOM 1298 C C . GLY A 1 187 ? -30.732 10.253 35.707 1.00 92.31 187 GLY A C 1
ATOM 1299 O O . GLY A 1 187 ? -30.039 11.236 35.960 1.00 92.31 187 GLY A O 1
ATOM 1300 N N . GLY A 1 188 ? -30.682 9.636 34.522 1.00 94.81 188 GLY A N 1
ATOM 1301 C CA . GLY A 1 188 ? -29.770 9.988 33.437 1.00 94.81 188 GLY A CA 1
ATOM 1302 C C . GLY A 1 188 ? -28.827 8.850 33.046 1.00 94.81 188 GLY A C 1
ATOM 1303 O O . GLY A 1 188 ? -28.890 7.741 33.578 1.00 94.81 188 GLY A O 1
ATOM 1304 N N . ASN A 1 189 ? -27.951 9.137 32.087 1.00 97.00 189 ASN A N 1
ATOM 1305 C CA . ASN A 1 189 ? -27.031 8.156 31.517 1.00 97.00 189 ASN A CA 1
ATOM 1306 C C . ASN A 1 189 ? -25.887 7.836 32.498 1.00 97.00 189 ASN A C 1
ATOM 1308 O O . ASN A 1 189 ? -25.300 8.768 33.052 1.00 97.00 189 ASN A O 1
ATOM 1312 N N . PRO A 1 190 ? -25.532 6.558 32.696 1.00 97.56 190 PRO A N 1
ATOM 1313 C CA . PRO A 1 190 ? -24.369 6.184 33.482 1.00 97.56 190 PRO A CA 1
ATOM 1314 C C . PRO A 1 190 ? -23.083 6.413 32.678 1.00 97.56 190 PRO A C 1
ATOM 1316 O O . PRO A 1 190 ? -23.054 6.214 31.464 1.00 97.56 190 PRO A O 1
ATOM 1319 N N . THR A 1 191 ? -21.982 6.771 33.339 1.00 97.38 191 THR A N 1
ATOM 1320 C CA . THR A 1 191 ? -20.677 6.905 32.662 1.00 97.38 191 THR A CA 1
ATOM 1321 C C . THR A 1 191 ? -20.134 5.545 32.211 1.00 97.38 191 THR A C 1
ATOM 1323 O O . THR A 1 191 ? -19.537 5.443 31.135 1.00 97.38 191 THR A O 1
ATOM 1326 N N . ASN A 1 192 ? -20.349 4.503 33.023 1.00 98.31 192 ASN A N 1
ATOM 1327 C CA . ASN A 1 192 ? -19.981 3.124 32.718 1.00 98.31 192 ASN A CA 1
ATOM 1328 C C . ASN A 1 192 ? -21.208 2.208 32.842 1.00 98.31 192 ASN A C 1
ATOM 1330 O O . ASN A 1 192 ? -21.951 2.323 33.817 1.00 98.31 192 ASN A O 1
ATOM 1334 N N . ALA A 1 193 ? -21.418 1.265 31.918 1.00 98.62 193 ALA A N 1
ATOM 1335 C CA . ALA A 1 193 ? -22.474 0.263 32.109 1.00 98.62 193 ALA A CA 1
ATOM 1336 C C . ALA A 1 193 ? -21.991 -0.867 33.031 1.00 98.62 193 ALA A C 1
ATOM 1338 O O . ALA A 1 193 ? -22.616 -1.162 34.047 1.00 98.62 193 ALA A O 1
ATOM 1339 N N . ILE A 1 194 ? -20.827 -1.441 32.733 1.00 98.81 194 ILE A N 1
ATOM 1340 C CA . ILE A 1 194 ? -20.157 -2.428 33.583 1.00 98.81 194 ILE A CA 1
ATOM 1341 C C . ILE A 1 194 ? -18.748 -1.926 33.882 1.00 98.81 194 ILE A C 1
ATOM 1343 O O . ILE A 1 194 ? -18.015 -1.557 32.967 1.00 98.81 194 ILE A O 1
ATOM 1347 N N . LEU A 1 195 ? -18.358 -1.923 35.155 1.00 98.62 195 LEU A N 1
ATOM 1348 C CA . LEU A 1 195 ? -17.009 -1.568 35.599 1.00 98.62 195 LEU A CA 1
ATOM 1349 C C . LEU A 1 195 ? -16.433 -2.697 36.457 1.00 98.62 195 LEU A C 1
ATOM 1351 O O . LEU A 1 195 ? -17.109 -3.180 37.361 1.00 98.62 195 LEU A O 1
ATOM 1355 N N . SER A 1 196 ? -15.175 -3.070 36.234 1.00 98.19 196 SER A N 1
ATOM 1356 C CA . SER A 1 196 ? -14.426 -3.936 37.149 1.00 98.19 196 SER A CA 1
ATOM 1357 C C . SER A 1 196 ? -13.104 -3.304 37.561 1.00 98.19 196 SER A C 1
ATOM 1359 O O . SER A 1 196 ? -12.300 -2.931 36.710 1.00 98.19 196 SER A O 1
ATOM 1361 N N . VAL A 1 197 ? -12.857 -3.221 38.866 1.00 96.00 197 VAL A N 1
ATOM 1362 C CA . VAL A 1 197 ? -11.603 -2.746 39.461 1.00 96.00 197 VAL A CA 1
ATOM 1363 C C . VAL A 1 197 ? -11.176 -3.751 40.531 1.00 96.00 197 VAL A C 1
ATOM 1365 O O . VAL A 1 197 ? -11.764 -3.802 41.608 1.00 96.00 197 VAL A O 1
ATOM 1368 N N . GLY A 1 198 ? -10.168 -4.572 40.230 1.00 90.88 198 GLY A N 1
ATOM 1369 C CA . GLY A 1 198 ? -9.659 -5.584 41.155 1.00 90.88 198 GLY A CA 1
ATOM 1370 C C . GLY A 1 198 ? -8.618 -5.044 42.142 1.00 90.88 198 GLY A C 1
ATOM 1371 O O . GLY A 1 198 ? -8.076 -3.947 41.985 1.00 90.88 198 GLY A O 1
ATOM 1372 N N . THR A 1 199 ? -8.287 -5.856 43.147 1.00 83.44 199 THR A N 1
ATOM 1373 C CA . THR A 1 199 ? -7.421 -5.459 44.275 1.00 83.44 199 THR A CA 1
ATOM 1374 C C . THR A 1 199 ? -5.927 -5.545 43.970 1.00 83.44 199 THR A C 1
ATOM 1376 O O . THR A 1 199 ? -5.168 -4.660 44.352 1.00 83.44 199 THR A O 1
ATOM 1379 N N . SER A 1 200 ? -5.486 -6.631 43.331 1.00 84.38 200 SER A N 1
ATOM 1380 C CA . SER A 1 200 ? -4.067 -6.957 43.143 1.00 84.38 200 SER A CA 1
ATOM 1381 C C . SER A 1 200 ? -3.885 -7.911 41.967 1.00 84.38 200 SER A C 1
ATOM 1383 O O . SER A 1 200 ? -4.757 -8.736 41.705 1.00 84.38 200 SER A O 1
ATOM 1385 N N . ALA A 1 201 ? -2.726 -7.858 41.310 1.00 81.75 201 ALA A N 1
ATOM 1386 C CA . ALA A 1 201 ? -2.355 -8.791 40.247 1.00 81.75 201 ALA A CA 1
ATOM 1387 C C . ALA A 1 201 ? -2.284 -10.264 40.711 1.00 81.75 201 ALA A C 1
ATOM 1389 O O . ALA A 1 201 ? -2.377 -11.159 39.880 1.00 81.75 201 ALA A O 1
ATOM 1390 N N . VAL A 1 202 ? -2.146 -10.524 42.020 1.00 84.12 202 VAL A N 1
ATOM 1391 C CA . VAL A 1 202 ? -2.172 -11.887 42.600 1.00 84.12 202 VAL A CA 1
ATOM 1392 C C . VAL A 1 202 ? -3.605 -12.389 42.819 1.00 84.12 202 VAL A C 1
ATOM 1394 O O . VAL A 1 202 ? -3.850 -13.590 42.873 1.00 84.12 202 VAL A O 1
ATOM 1397 N N . MET A 1 203 ? -4.564 -11.471 42.948 1.00 89.00 203 MET A N 1
ATOM 1398 C CA . MET A 1 203 ? -5.967 -11.767 43.247 1.00 89.00 203 MET A CA 1
ATOM 1399 C C . MET A 1 203 ? -6.871 -11.035 42.245 1.00 89.00 203 MET A C 1
ATOM 1401 O O . MET A 1 203 ? -7.696 -10.208 42.652 1.00 89.00 203 MET A O 1
ATOM 1405 N N . PRO A 1 204 ? -6.681 -11.262 40.932 1.00 93.06 204 PRO A N 1
ATOM 1406 C CA . PRO A 1 204 ? -7.435 -10.547 39.920 1.00 93.06 204 PRO A CA 1
ATOM 1407 C C . PRO A 1 204 ? -8.905 -10.964 39.958 1.00 93.06 204 PRO A C 1
ATOM 1409 O O . PRO A 1 204 ? -9.219 -12.128 40.219 1.00 93.06 204 PRO A O 1
ATOM 1412 N N . ASN A 1 205 ? -9.802 -10.031 39.634 1.00 96.31 205 ASN A N 1
ATOM 1413 C CA . ASN A 1 205 ? -11.167 -10.398 39.256 1.00 96.31 205 ASN A CA 1
ATOM 1414 C C . ASN A 1 205 ? -11.072 -11.146 37.916 1.00 96.31 205 ASN A C 1
ATOM 1416 O O . ASN A 1 205 ? -10.692 -10.553 36.901 1.00 96.31 205 ASN A O 1
ATOM 1420 N N . SER A 1 206 ? -11.368 -12.442 37.920 1.00 95.75 206 SER A N 1
ATOM 1421 C CA . SER A 1 206 ? -11.022 -13.357 36.830 1.00 95.75 206 SER A CA 1
ATOM 1422 C C . SER A 1 206 ? -12.103 -14.381 36.517 1.00 95.75 206 SER A C 1
ATOM 1424 O O . SER A 1 206 ? -12.974 -14.662 37.341 1.00 95.75 206 SER A O 1
ATOM 1426 N N . ASN A 1 207 ? -12.062 -14.936 35.304 1.00 96.88 207 ASN A N 1
ATOM 1427 C CA . ASN A 1 207 ? -13.019 -15.943 34.831 1.00 96.88 207 ASN A CA 1
ATOM 1428 C C . ASN A 1 207 ? -14.487 -15.483 34.894 1.00 96.88 207 ASN A C 1
ATOM 1430 O O . ASN A 1 207 ? -15.402 -16.297 34.993 1.00 96.88 207 ASN A O 1
ATOM 1434 N N . ASN A 1 208 ? -14.739 -14.172 34.863 1.00 98.56 208 ASN A N 1
ATOM 1435 C CA . ASN A 1 208 ? -16.100 -13.650 34.793 1.00 98.56 208 ASN A CA 1
ATOM 1436 C C . ASN A 1 208 ? -16.576 -13.620 33.338 1.00 98.56 208 ASN A C 1
ATOM 1438 O O . ASN A 1 208 ? -15.793 -13.383 32.413 1.00 98.56 208 ASN A O 1
ATOM 1442 N N . THR A 1 209 ? -17.872 -13.844 33.142 1.00 98.88 209 THR A N 1
ATOM 1443 C CA . THR A 1 209 ? -18.500 -13.918 31.823 1.00 98.88 209 THR A CA 1
ATOM 1444 C C . THR A 1 209 ? -19.612 -12.886 31.688 1.00 98.88 209 THR A C 1
ATOM 1446 O O . THR A 1 209 ? -20.508 -12.818 32.524 1.00 98.88 209 THR A O 1
ATOM 1449 N N . ILE A 1 210 ? -19.581 -12.114 30.602 1.00 98.94 210 ILE A N 1
ATOM 1450 C CA . ILE A 1 210 ? -20.668 -11.232 30.167 1.00 98.94 210 ILE A CA 1
ATOM 1451 C C . ILE A 1 210 ? -21.125 -11.733 28.801 1.00 98.94 210 ILE A C 1
ATOM 1453 O O . ILE A 1 210 ? -20.341 -11.687 27.843 1.00 98.94 210 ILE A O 1
ATOM 1457 N N . THR A 1 211 ? -22.359 -12.235 28.693 1.00 98.88 211 THR A N 1
ATOM 1458 C CA . THR A 1 211 ? -22.826 -12.808 27.425 1.00 98.88 211 THR A CA 1
ATOM 1459 C C . THR A 1 211 ? -24.288 -12.575 27.074 1.00 98.88 211 THR A C 1
ATOM 1461 O O . THR A 1 211 ? -25.156 -12.638 27.936 1.00 98.88 211 THR A O 1
ATOM 1464 N N . VAL A 1 212 ? -24.598 -12.348 25.795 1.00 98.62 212 VAL A N 1
ATOM 1465 C CA . VAL A 1 212 ? -25.984 -12.157 25.309 1.00 98.62 212 VAL A CA 1
ATOM 1466 C C . VAL A 1 212 ? -26.678 -10.955 25.978 1.00 98.62 212 VAL A C 1
ATOM 1468 O O . VAL A 1 212 ? -27.888 -10.950 26.168 1.00 98.62 212 VAL A O 1
ATOM 1471 N N . CYS A 1 213 ? -25.927 -9.937 26.406 1.00 98.88 213 CYS A N 1
ATOM 1472 C CA . CYS A 1 213 ? -26.497 -8.746 27.038 1.00 98.88 213 CYS A CA 1
ATOM 1473 C C . CYS A 1 213 ? -26.702 -7.612 26.030 1.00 98.88 213 CYS A C 1
ATOM 1475 O O . CYS A 1 213 ? -25.872 -7.395 25.145 1.00 98.88 213 CYS A O 1
ATOM 1477 N N . ASN A 1 214 ? -27.766 -6.836 26.232 1.00 98.81 214 ASN A N 1
ATOM 1478 C CA . ASN A 1 214 ? -27.974 -5.551 25.575 1.00 98.81 214 ASN A CA 1
ATOM 1479 C C . ASN A 1 214 ? -27.484 -4.453 26.517 1.00 98.81 214 ASN A C 1
ATOM 1481 O O . ASN A 1 214 ? -27.991 -4.315 27.627 1.00 98.81 214 ASN A O 1
ATOM 1485 N N . ILE A 1 215 ? -26.488 -3.689 26.095 1.00 98.88 215 ILE A N 1
ATOM 1486 C CA . ILE A 1 215 ? -25.827 -2.667 26.899 1.00 98.88 215 ILE A CA 1
ATOM 1487 C C . ILE A 1 215 ? -25.979 -1.342 26.164 1.00 98.88 215 ILE A C 1
ATOM 1489 O O . ILE A 1 215 ? -25.390 -1.143 25.102 1.00 98.88 215 ILE A O 1
ATOM 1493 N N . SER A 1 216 ? -26.768 -0.427 26.713 1.00 98.69 216 SER A N 1
ATOM 1494 C CA . SER A 1 216 ? -27.114 0.809 26.018 1.00 98.69 216 SER A CA 1
ATOM 1495 C C . SER A 1 216 ? -26.961 2.050 26.873 1.00 98.69 216 SER A C 1
ATOM 1497 O O . SER A 1 216 ? -26.910 1.994 28.098 1.00 98.69 216 SER A O 1
ATOM 1499 N N . ASP A 1 217 ? -26.901 3.192 26.196 1.00 98.06 217 ASP A N 1
ATOM 1500 C CA . ASP A 1 217 ? -27.103 4.510 26.796 1.00 98.06 217 ASP A CA 1
ATOM 1501 C C . ASP A 1 217 ? -26.135 4.875 27.931 1.00 98.06 217 ASP A C 1
ATOM 1503 O O . ASP A 1 217 ? -26.437 5.704 28.785 1.00 98.06 217 ASP A O 1
ATOM 1507 N N . TYR A 1 218 ? -24.926 4.313 27.899 1.00 98.06 218 TYR A N 1
ATOM 1508 C CA . TYR A 1 218 ? -23.800 4.739 28.727 1.00 98.06 218 TYR A CA 1
ATOM 1509 C C . TYR A 1 218 ? -23.173 6.000 28.120 1.00 98.06 218 TYR A C 1
ATOM 1511 O O . TYR A 1 218 ? -22.714 5.980 26.981 1.00 98.06 218 TYR A O 1
ATOM 1519 N N . PHE A 1 219 ? -23.175 7.126 28.830 1.00 97.50 219 PHE A N 1
ATOM 1520 C CA . PHE A 1 219 ? -22.730 8.407 28.286 1.00 97.50 219 PHE A CA 1
ATOM 1521 C C . PHE A 1 219 ? -22.473 9.455 29.377 1.00 97.50 219 PHE A C 1
ATOM 1523 O O . PHE A 1 219 ? -23.266 9.622 30.296 1.00 97.50 219 PHE A O 1
ATOM 1530 N N . SER A 1 220 ? -21.407 10.239 29.199 1.00 95.56 220 SER A N 1
ATOM 1531 C CA . SER A 1 220 ? -21.150 11.486 29.920 1.00 95.56 220 SER A CA 1
ATOM 1532 C C . SER A 1 220 ? -20.726 12.575 28.935 1.00 95.56 220 SER A C 1
ATOM 1534 O O . SER A 1 220 ? -19.860 12.354 28.090 1.00 95.56 220 SER A O 1
ATOM 1536 N N . ALA A 1 221 ? -21.309 13.770 29.059 1.00 94.81 221 ALA A N 1
ATOM 1537 C CA . ALA A 1 221 ? -20.961 14.905 28.202 1.00 94.81 221 ALA A CA 1
ATOM 1538 C C . ALA A 1 221 ? -19.547 15.443 28.487 1.00 94.81 221 ALA A C 1
ATOM 1540 O O . ALA A 1 221 ? -18.869 15.911 27.573 1.00 94.81 221 ALA A O 1
ATOM 1541 N N . GLY A 1 222 ? -19.120 15.376 29.753 1.00 94.06 222 GLY A N 1
ATOM 1542 C CA . GLY A 1 222 ? -17.880 15.977 30.243 1.00 94.06 222 GLY A CA 1
ATOM 1543 C C . GLY A 1 222 ? -16.717 14.998 30.443 1.00 94.06 222 GLY A C 1
ATOM 1544 O O . GLY A 1 222 ? -15.606 15.436 30.748 1.00 94.06 222 GLY A O 1
ATOM 1545 N N . SER A 1 223 ? -16.948 13.689 30.310 1.00 94.75 223 SER A N 1
ATOM 1546 C CA . SER A 1 223 ? -15.974 12.646 30.661 1.00 94.75 223 SER A CA 1
ATOM 1547 C C . SER A 1 223 ? -15.989 11.483 29.671 1.00 94.75 223 SER A C 1
ATOM 1549 O O . SER A 1 223 ? -16.987 11.231 28.994 1.00 94.75 223 SER A O 1
ATOM 1551 N N . ALA A 1 224 ? -14.890 10.729 29.617 1.00 95.56 224 ALA A N 1
ATOM 1552 C CA . ALA A 1 224 ? -14.847 9.458 28.902 1.00 95.56 224 ALA A CA 1
ATOM 1553 C C . ALA A 1 224 ? -15.941 8.515 29.425 1.00 95.56 224 ALA A C 1
ATOM 1555 O O . ALA A 1 224 ? -16.128 8.384 30.632 1.00 95.56 224 ALA A O 1
ATOM 1556 N N . SER A 1 225 ? -16.666 7.870 28.514 1.00 97.38 225 SER A N 1
ATOM 1557 C CA . SER A 1 225 ? -17.745 6.928 28.843 1.00 97.38 225 SER A CA 1
ATOM 1558 C C . SER A 1 225 ? -17.478 5.589 28.170 1.00 97.38 225 SER A C 1
ATOM 1560 O O . SER A 1 225 ? -16.940 5.557 27.060 1.00 97.38 225 SER A O 1
ATOM 1562 N N . THR A 1 226 ? -17.833 4.498 28.845 1.00 98.56 226 THR A N 1
ATOM 1563 C CA . THR A 1 226 ? -17.472 3.143 28.415 1.00 98.56 226 THR A CA 1
ATOM 1564 C C . THR A 1 226 ? -18.614 2.164 28.652 1.00 98.56 226 THR A C 1
ATOM 1566 O O . THR A 1 226 ? -19.220 2.174 29.717 1.00 98.56 226 THR A O 1
ATOM 1569 N N . GLY A 1 227 ? -18.894 1.280 27.697 1.00 98.62 227 GLY A N 1
ATOM 1570 C CA . GLY A 1 227 ? -19.881 0.218 27.900 1.00 98.62 227 GLY A CA 1
ATOM 1571 C C . GLY A 1 227 ? -19.383 -0.786 28.936 1.00 98.62 227 GLY A C 1
ATOM 1572 O O . GLY A 1 227 ? -19.903 -0.858 30.048 1.00 98.62 227 GLY A O 1
ATOM 1573 N N . ILE A 1 228 ? -18.318 -1.513 28.599 1.00 98.88 228 ILE A N 1
ATOM 1574 C CA . ILE A 1 228 ? -17.655 -2.468 29.497 1.00 98.88 228 ILE A CA 1
ATOM 1575 C C . ILE A 1 228 ? -16.240 -1.976 29.795 1.00 98.88 228 ILE A C 1
ATOM 1577 O O . ILE A 1 228 ? -15.392 -1.954 28.908 1.00 98.88 228 ILE A O 1
ATOM 1581 N N . ASN A 1 229 ? -15.986 -1.581 31.038 1.00 98.62 229 ASN A N 1
ATOM 1582 C CA . ASN A 1 229 ? -14.707 -1.063 31.510 1.00 98.62 229 ASN A CA 1
ATOM 1583 C C . ASN A 1 229 ? -14.054 -2.065 32.468 1.00 98.62 229 ASN A C 1
ATOM 1585 O O . ASN A 1 229 ? -14.359 -2.104 33.660 1.00 98.62 229 ASN A O 1
ATOM 1589 N N . ILE A 1 230 ? -13.157 -2.897 31.950 1.00 98.12 230 ILE A N 1
ATOM 1590 C CA . ILE A 1 230 ? -12.361 -3.829 32.746 1.00 98.12 230 ILE A CA 1
ATOM 1591 C C . ILE A 1 230 ? -11.036 -3.148 33.073 1.00 98.12 230 ILE A C 1
ATOM 1593 O O . ILE A 1 230 ? -10.117 -3.097 32.258 1.00 98.12 230 ILE A O 1
ATOM 1597 N N . ASN A 1 231 ? -10.957 -2.567 34.263 1.00 95.81 231 ASN A N 1
ATOM 1598 C CA . ASN A 1 231 ? -9.859 -1.699 34.657 1.00 95.81 231 ASN A CA 1
ATOM 1599 C C . ASN A 1 231 ? -8.704 -2.504 35.294 1.00 95.81 231 ASN A C 1
ATOM 1601 O O . ASN A 1 231 ? -8.464 -3.656 34.927 1.00 95.81 231 ASN A O 1
ATOM 1605 N N . SER A 1 232 ? -7.959 -1.920 36.232 1.00 94.31 232 SER A N 1
ATOM 1606 C CA . SER A 1 232 ? -6.834 -2.558 36.928 1.00 94.31 232 SER A CA 1
ATOM 1607 C C . SER A 1 232 ? -7.180 -3.901 37.588 1.00 94.31 232 SER A C 1
ATOM 1609 O O . SER A 1 232 ? -8.261 -4.060 38.151 1.00 94.31 232 SER A O 1
ATOM 1611 N N . ASN A 1 233 ? -6.210 -4.824 37.586 1.00 94.62 233 ASN A N 1
ATOM 1612 C CA . ASN A 1 233 ? -6.226 -6.119 38.282 1.00 94.62 233 ASN A CA 1
ATOM 1613 C C . ASN A 1 233 ? -7.380 -7.059 37.880 1.00 94.62 233 ASN A C 1
ATOM 1615 O O . ASN A 1 233 ? -8.098 -7.594 38.726 1.00 94.62 233 ASN A O 1
ATOM 1619 N N . ASN A 1 234 ? -7.544 -7.272 36.578 1.00 96.00 234 ASN A N 1
ATOM 1620 C CA . ASN A 1 234 ? -8.470 -8.245 36.000 1.00 96.00 234 ASN A CA 1
ATOM 1621 C C . ASN A 1 234 ? -7.710 -9.214 35.088 1.00 96.00 234 ASN A C 1
ATOM 1623 O O . ASN A 1 234 ? -6.636 -8.856 34.615 1.00 96.00 234 ASN A O 1
ATOM 1627 N N . SER A 1 235 ? -8.241 -10.406 34.818 1.00 95.25 235 SER A N 1
ATOM 1628 C CA . SER A 1 235 ? -7.705 -11.329 33.800 1.00 95.25 235 SER A CA 1
ATOM 1629 C C . SER A 1 235 ? -8.760 -12.342 33.353 1.00 95.25 235 SER A C 1
ATOM 1631 O O . SER A 1 235 ? -9.742 -12.551 34.055 1.00 95.25 235 SER A O 1
ATOM 1633 N N . ASP A 1 236 ? -8.582 -12.977 32.195 1.00 96.75 236 ASP A N 1
ATOM 1634 C CA . ASP A 1 236 ? -9.361 -14.164 31.804 1.00 96.75 236 ASP A CA 1
ATOM 1635 C C . ASP A 1 236 ? -10.890 -13.946 31.736 1.00 96.75 236 ASP A C 1
ATOM 1637 O O . ASP A 1 236 ? -11.681 -14.844 32.024 1.00 96.75 236 ASP A O 1
ATOM 1641 N N . TRP A 1 237 ? -11.345 -12.737 31.381 1.00 98.62 237 TRP A N 1
ATOM 1642 C CA . TRP A 1 237 ? -12.778 -12.488 31.183 1.00 98.62 237 TRP A CA 1
ATOM 1643 C C . TRP A 1 237 ? -13.254 -13.006 29.826 1.00 98.62 237 TRP A C 1
ATOM 1645 O O . TRP A 1 237 ? -12.562 -12.878 28.811 1.00 98.62 237 TRP A O 1
ATOM 1655 N N . THR A 1 238 ? -14.494 -13.492 29.801 1.00 98.88 238 THR A N 1
ATOM 1656 C CA . THR A 1 238 ? -15.213 -13.861 28.578 1.00 98.88 238 THR A CA 1
ATOM 1657 C C . THR A 1 238 ? -16.312 -12.839 28.294 1.00 98.88 238 THR A C 1
ATOM 1659 O O . THR A 1 238 ? -17.284 -12.732 29.033 1.00 98.88 238 THR A O 1
ATOM 1662 N N . ILE A 1 239 ? -16.179 -12.080 27.209 1.00 98.94 239 ILE A N 1
ATOM 1663 C CA . ILE A 1 239 ? -17.123 -11.040 26.784 1.00 98.94 239 ILE A CA 1
ATOM 1664 C C . ILE A 1 239 ? -17.656 -11.437 25.411 1.00 98.94 239 ILE A C 1
ATOM 1666 O O . ILE A 1 239 ? -16.959 -11.279 24.404 1.00 98.94 239 ILE A O 1
ATOM 1670 N N . THR A 1 240 ? -18.861 -12.011 25.359 1.00 98.88 240 THR A N 1
ATOM 1671 C CA . THR A 1 240 ? -19.360 -12.635 24.126 1.00 98.88 240 THR A CA 1
ATOM 1672 C C . THR A 1 240 ? -20.804 -12.332 23.763 1.00 98.88 240 THR A C 1
ATOM 1674 O O . THR A 1 240 ? -21.649 -12.229 24.632 1.00 98.88 240 THR A O 1
ATOM 1677 N N . ASN A 1 241 ? -21.136 -12.262 22.474 1.00 98.75 241 ASN A N 1
ATOM 1678 C CA . ASN A 1 241 ? -22.527 -12.137 22.003 1.00 98.75 241 ASN A CA 1
ATOM 1679 C C . ASN A 1 241 ? -23.292 -10.917 22.566 1.00 98.75 241 ASN A C 1
ATOM 1681 O O . ASN A 1 241 ? -24.515 -10.962 22.661 1.00 98.75 241 ASN A O 1
ATOM 1685 N N . ASN A 1 242 ? -22.609 -9.851 22.995 1.00 98.88 242 ASN A N 1
ATOM 1686 C CA . ASN A 1 242 ? -23.267 -8.667 23.554 1.00 98.88 242 ASN A CA 1
ATOM 1687 C C . ASN A 1 242 ? -23.533 -7.618 22.471 1.00 98.88 242 ASN A C 1
ATOM 1689 O O . ASN A 1 242 ? -22.736 -7.477 21.545 1.00 98.88 242 ASN A O 1
ATOM 1693 N N . ALA A 1 243 ? -24.598 -6.834 22.629 1.00 98.88 243 ALA A N 1
ATOM 1694 C CA . ALA A 1 243 ? -24.880 -5.653 21.819 1.00 98.88 243 ALA A CA 1
ATOM 1695 C C . ALA A 1 243 ? -24.614 -4.375 22.628 1.00 98.88 243 ALA A C 1
ATOM 1697 O O . ALA A 1 243 ? -25.182 -4.202 23.702 1.00 98.88 243 ALA A O 1
ATOM 1698 N N . LEU A 1 244 ? -23.770 -3.477 22.116 1.00 98.88 244 LEU A N 1
ATOM 1699 C CA . LEU A 1 244 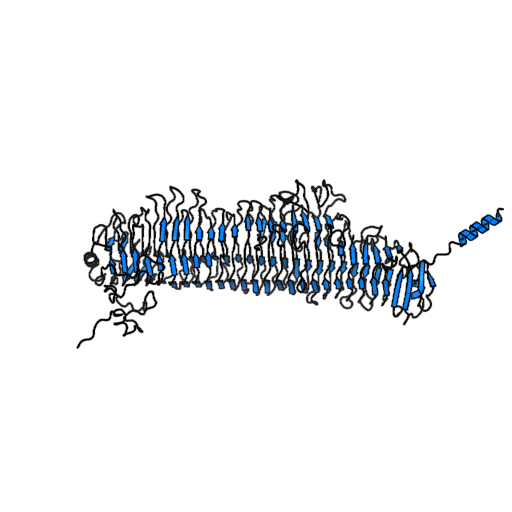? -23.387 -2.210 22.741 1.00 98.88 244 LEU A CA 1
ATOM 1700 C C . LEU A 1 244 ? -23.773 -1.033 21.831 1.00 98.88 244 LEU A C 1
ATOM 1702 O O . LEU A 1 244 ? -23.121 -0.839 20.807 1.00 98.88 244 LEU A O 1
ATOM 1706 N N . TYR A 1 245 ? -24.801 -0.255 22.189 1.00 98.81 245 TYR A N 1
ATOM 1707 C CA . TYR A 1 245 ? -25.424 0.739 21.291 1.00 98.81 245 TYR A CA 1
ATOM 1708 C C . TYR A 1 245 ? -25.928 2.004 22.009 1.00 98.81 245 TYR A C 1
ATOM 1710 O O . TYR A 1 245 ? -26.009 2.060 23.235 1.00 98.81 245 TYR A O 1
ATOM 1718 N N . GLN A 1 246 ? -26.273 3.048 21.248 1.00 98.56 246 GLN A N 1
ATOM 1719 C CA . GLN A 1 246 ? -26.808 4.311 21.779 1.00 98.56 246 GLN A CA 1
ATOM 1720 C C . GLN A 1 246 ? -28.166 4.619 21.143 1.00 98.56 246 GLN A C 1
ATOM 1722 O O . GLN A 1 246 ? -28.251 4.769 19.928 1.00 98.56 246 GLN A O 1
ATOM 1727 N N . THR A 1 247 ? -29.228 4.757 21.938 1.00 97.50 247 THR A N 1
ATOM 1728 C CA . THR A 1 247 ? -30.587 4.985 21.406 1.00 97.50 247 THR A CA 1
ATOM 1729 C C . THR A 1 247 ? -30.849 6.444 21.020 1.00 97.50 247 THR A C 1
ATOM 1731 O O . THR A 1 247 ? -31.788 6.740 20.282 1.00 97.50 247 THR A O 1
ATOM 1734 N N . ALA A 1 248 ? -29.998 7.365 21.482 1.00 96.00 248 ALA A N 1
ATOM 1735 C CA . ALA A 1 248 ? -30.103 8.800 21.246 1.00 96.00 248 ALA A CA 1
ATOM 1736 C C . ALA A 1 248 ? -28.754 9.423 20.854 1.00 96.00 248 ALA A C 1
ATOM 1738 O O . ALA A 1 248 ? -27.684 8.911 21.188 1.00 96.00 248 ALA A O 1
ATOM 1739 N N . THR A 1 249 ? -28.807 10.575 20.181 1.00 94.94 249 THR A N 1
ATOM 1740 C CA . THR A 1 249 ? -27.617 11.364 19.831 1.00 94.94 249 THR A CA 1
ATOM 1741 C C . THR A 1 249 ? -26.904 11.883 21.082 1.00 94.94 249 THR A C 1
ATOM 1743 O O . THR A 1 249 ? -27.530 12.432 21.989 1.00 94.94 249 THR A O 1
ATOM 1746 N N . ARG A 1 250 ? -25.576 11.733 21.118 1.00 95.12 250 ARG A N 1
ATOM 1747 C CA . ARG A 1 250 ? -24.710 12.074 22.254 1.00 95.12 250 ARG A CA 1
ATOM 1748 C C . ARG A 1 250 ? -23.858 13.307 21.957 1.00 95.12 250 ARG A C 1
ATOM 1750 O O . ARG A 1 250 ? -23.044 13.281 21.038 1.00 95.12 250 ARG A O 1
ATOM 1757 N N . THR A 1 251 ? -24.014 14.368 22.751 1.00 94.50 251 THR A N 1
ATOM 1758 C CA . THR A 1 251 ? -23.264 15.630 22.595 1.00 94.50 251 THR A CA 1
ATOM 1759 C C . THR A 1 251 ? -22.202 15.775 23.681 1.00 94.50 251 THR A C 1
ATOM 1761 O O . THR A 1 251 ? -22.520 16.046 24.837 1.00 94.50 251 THR A O 1
ATOM 1764 N N . TYR A 1 252 ? -20.935 15.621 23.314 1.00 95.75 252 TYR A N 1
ATOM 1765 C CA . TYR A 1 252 ? -19.798 15.786 24.218 1.00 95.75 252 TYR A CA 1
ATOM 1766 C C . TYR A 1 252 ? -19.421 17.255 24.306 1.00 95.75 252 TYR A C 1
ATOM 1768 O O . TYR A 1 252 ? -19.092 17.848 23.282 1.00 95.75 252 TYR A O 1
ATOM 1776 N N . THR A 1 253 ? -19.400 17.817 25.514 1.00 95.31 253 THR A N 1
ATOM 1777 C CA . THR A 1 253 ? -18.993 19.207 25.773 1.00 95.31 253 THR A CA 1
ATOM 1778 C C . THR A 1 253 ? -17.488 19.351 25.985 1.00 95.31 253 THR A C 1
ATOM 1780 O O . THR A 1 253 ? -16.944 20.442 25.821 1.00 95.31 253 THR A O 1
ATOM 1783 N N . THR A 1 254 ? -16.787 18.251 26.266 1.00 94.56 254 THR A N 1
ATOM 1784 C CA . THR A 1 254 ? -15.325 18.202 26.394 1.00 94.56 254 THR A CA 1
ATOM 1785 C C . THR A 1 254 ? -14.729 17.075 25.549 1.00 94.56 254 THR A C 1
ATOM 1787 O O . THR A 1 254 ? -15.361 16.045 25.307 1.00 94.56 254 THR A O 1
ATOM 1790 N N . ALA A 1 255 ? -13.486 17.265 25.097 1.00 95.44 255 ALA A N 1
ATOM 1791 C CA . ALA A 1 255 ? -12.778 16.276 24.290 1.00 95.44 255 ALA A CA 1
ATOM 1792 C C . ALA A 1 255 ? -12.495 15.004 25.108 1.00 95.44 255 ALA A C 1
ATOM 1794 O O . ALA A 1 255 ? -11.700 15.027 26.044 1.00 95.44 255 ALA A O 1
ATOM 1795 N N . ASN A 1 256 ? -13.133 13.896 24.736 1.00 94.94 256 ASN A N 1
ATOM 1796 C CA . ASN A 1 256 ? -12.998 12.598 25.396 1.00 94.94 256 ASN A CA 1
ATOM 1797 C C . ASN A 1 256 ? -13.083 11.445 24.391 1.00 94.94 256 ASN A C 1
ATOM 1799 O O . ASN A 1 256 ? -13.502 11.623 23.247 1.00 94.94 256 ASN A O 1
ATOM 1803 N N . THR A 1 257 ? -12.702 10.246 24.836 1.00 97.06 257 THR A N 1
ATOM 1804 C CA . THR A 1 257 ? -12.866 9.011 24.056 1.00 97.06 257 THR A CA 1
ATOM 1805 C C . THR A 1 257 ? -14.043 8.207 24.593 1.00 97.06 257 THR A C 1
ATOM 1807 O O . THR A 1 257 ? -14.099 7.914 25.788 1.00 97.06 257 THR A O 1
ATOM 1810 N N . HIS A 1 258 ? -14.971 7.846 23.712 1.00 98.25 258 HIS A N 1
ATOM 1811 C CA . HIS A 1 258 ? -16.047 6.907 24.010 1.00 98.25 258 HIS A CA 1
ATOM 1812 C C . HIS A 1 258 ? -15.623 5.491 23.619 1.00 98.25 258 HIS A C 1
ATOM 1814 O O . HIS A 1 258 ? -15.156 5.284 22.497 1.00 98.25 258 HIS A O 1
ATOM 1820 N N . ASN A 1 259 ? -15.765 4.531 24.534 1.00 98.56 259 ASN A N 1
ATOM 1821 C CA . ASN A 1 259 ? -15.350 3.148 24.302 1.00 98.56 259 ASN A CA 1
ATOM 1822 C C . ASN A 1 259 ? -16.556 2.201 24.343 1.00 98.56 259 ASN A C 1
ATOM 1824 O O . ASN A 1 259 ? -17.411 2.318 25.220 1.00 98.56 259 ASN A O 1
ATOM 1828 N N . GLY A 1 260 ? -16.607 1.223 23.438 1.00 98.75 260 GLY A N 1
ATOM 1829 C CA . GLY A 1 260 ? -17.501 0.074 23.605 1.00 98.75 260 GLY A CA 1
ATOM 1830 C C . GLY A 1 260 ? -16.995 -0.817 24.738 1.00 98.75 260 GLY A C 1
ATOM 1831 O O . GLY A 1 260 ? -17.568 -0.853 25.827 1.00 98.75 260 GLY A O 1
ATOM 1832 N N . ILE A 1 261 ? -15.866 -1.481 24.489 1.00 98.94 261 ILE A N 1
ATOM 1833 C CA . ILE A 1 261 ? -15.158 -2.334 25.449 1.00 98.94 261 ILE A CA 1
ATOM 1834 C C . ILE A 1 261 ? -13.770 -1.739 25.698 1.00 98.94 261 ILE A C 1
ATOM 1836 O O . ILE A 1 261 ? -13.014 -1.524 24.753 1.00 98.94 261 ILE A O 1
ATOM 1840 N N . LEU A 1 262 ? -13.426 -1.499 26.961 1.00 98.81 262 LEU A N 1
ATOM 1841 C CA . LEU A 1 262 ? -12.104 -1.065 27.407 1.00 98.81 262 LEU A CA 1
ATOM 1842 C C . LEU A 1 262 ? -11.526 -2.100 28.372 1.00 98.81 262 LEU A C 1
ATOM 1844 O O . LEU A 1 262 ? -12.142 -2.401 29.391 1.00 98.81 262 LEU A O 1
ATOM 1848 N N . ILE A 1 263 ? -10.332 -2.604 28.073 1.00 98.50 263 ILE A N 1
ATOM 1849 C CA . ILE A 1 263 ? -9.561 -3.503 28.935 1.00 98.50 263 ILE A CA 1
ATOM 1850 C C . ILE A 1 263 ? -8.240 -2.814 29.281 1.00 98.50 263 ILE A C 1
ATOM 1852 O O . ILE A 1 263 ? -7.435 -2.603 28.383 1.00 98.50 263 ILE A O 1
ATOM 1856 N N . ASN A 1 264 ? -7.986 -2.483 30.549 1.00 96.31 264 ASN A N 1
ATOM 1857 C CA . ASN A 1 264 ? -6.770 -1.768 30.978 1.00 96.31 264 ASN A CA 1
ATOM 1858 C C . ASN A 1 264 ? -5.727 -2.647 31.687 1.00 96.31 264 ASN A C 1
ATOM 1860 O O . ASN A 1 264 ? -4.688 -2.141 32.108 1.00 96.31 264 ASN A O 1
ATOM 1864 N N . SER A 1 265 ? -6.001 -3.935 31.904 1.00 94.44 265 SER A N 1
ATOM 1865 C CA . SER A 1 265 ? -5.054 -4.829 32.575 1.00 94.44 265 SER A CA 1
ATOM 1866 C C . SER A 1 265 ? -5.288 -6.296 32.233 1.00 94.44 265 SER A C 1
ATOM 1868 O O . SER A 1 265 ? -6.324 -6.648 31.674 1.00 94.44 265 SER A O 1
ATOM 1870 N N . GLY A 1 266 ? -4.341 -7.161 32.603 1.00 95.12 266 GLY A N 1
ATOM 1871 C CA . GLY A 1 266 ? -4.500 -8.612 32.501 1.00 95.12 266 GLY A CA 1
ATOM 1872 C C . GLY A 1 266 ? -4.244 -9.200 31.129 1.00 95.12 266 GLY A C 1
ATOM 1873 O O . GLY A 1 266 ? -3.867 -8.512 30.188 1.00 95.12 266 GLY A O 1
ATOM 1874 N N . ALA A 1 267 ? -4.483 -10.497 31.009 1.00 96.94 267 ALA A N 1
ATOM 1875 C CA . ALA A 1 267 ? -4.273 -11.268 29.794 1.00 96.94 267 ALA A CA 1
ATOM 1876 C C . ALA A 1 267 ? -5.323 -12.392 29.698 1.00 96.94 267 ALA A C 1
ATOM 1878 O O . ALA A 1 267 ? -6.150 -12.517 30.602 1.00 96.94 267 ALA A O 1
ATOM 1879 N N . GLY A 1 268 ? -5.307 -13.177 28.616 1.00 97.75 268 GLY A N 1
ATOM 1880 C CA . GLY A 1 268 ? -6.177 -14.358 28.477 1.00 97.75 268 GLY A CA 1
ATOM 1881 C C . GLY A 1 268 ? -7.654 -14.056 28.193 1.00 97.75 268 GLY A C 1
ATOM 1882 O O . GLY A 1 268 ? -8.518 -14.905 28.393 1.00 97.75 268 GLY A O 1
ATOM 1883 N N . TYR A 1 269 ? -7.974 -12.849 27.723 1.00 98.75 269 TYR A N 1
ATOM 1884 C CA . TYR A 1 269 ? -9.358 -12.450 27.455 1.00 98.75 269 TYR A CA 1
ATOM 1885 C C . TYR A 1 269 ? -9.948 -13.175 26.243 1.00 98.75 269 TYR A C 1
ATOM 1887 O O . TYR A 1 269 ? -9.256 -13.384 25.249 1.00 98.75 269 TYR A O 1
ATOM 1895 N N . THR A 1 270 ? -11.250 -13.461 26.278 1.00 98.81 270 THR A N 1
ATOM 1896 C CA . THR A 1 270 ? -12.031 -13.896 25.109 1.00 98.81 270 THR A CA 1
ATOM 1897 C C . THR A 1 270 ? -13.082 -12.841 24.781 1.00 98.81 270 THR A C 1
ATOM 1899 O O . THR A 1 270 ? -14.021 -12.651 25.549 1.00 98.81 270 THR A O 1
ATOM 1902 N N . ILE A 1 271 ? -12.942 -12.153 23.647 1.00 98.94 271 ILE A N 1
ATOM 1903 C CA . ILE A 1 271 ? -13.825 -11.061 23.212 1.00 98.94 271 ILE A CA 1
ATOM 1904 C C . ILE A 1 271 ? -14.404 -11.427 21.847 1.00 98.94 271 ILE A C 1
ATOM 1906 O O . ILE A 1 271 ? -13.797 -11.118 20.820 1.00 98.94 271 ILE A O 1
ATOM 1910 N N . ASN A 1 272 ? -15.556 -12.106 21.823 1.00 98.44 272 ASN A N 1
ATOM 1911 C CA . ASN A 1 272 ? -16.082 -12.690 20.583 1.00 98.44 272 ASN A CA 1
ATOM 1912 C C . ASN A 1 272 ? -17.550 -12.363 20.297 1.00 98.44 272 ASN A C 1
ATOM 1914 O O . ASN A 1 272 ? -18.361 -12.297 21.209 1.00 98.44 272 ASN A O 1
ATOM 1918 N N . ASN A 1 273 ? -17.935 -12.267 19.023 1.00 98.69 273 ASN A N 1
ATOM 1919 C CA . ASN A 1 273 ? -19.339 -12.117 18.596 1.00 98.69 273 ASN A CA 1
ATOM 1920 C C . ASN A 1 273 ? -20.067 -10.883 19.166 1.00 98.69 273 ASN A C 1
ATOM 1922 O O . ASN A 1 273 ? -21.294 -10.875 19.224 1.00 98.69 273 ASN A O 1
ATOM 1926 N N . ASN A 1 274 ? -19.360 -9.854 19.633 1.00 98.88 274 ASN A N 1
ATOM 1927 C CA . ASN A 1 274 ? -20.022 -8.647 20.124 1.00 98.88 274 ASN A CA 1
ATOM 1928 C C . ASN A 1 274 ? -20.396 -7.735 18.949 1.00 98.88 274 ASN A C 1
ATOM 1930 O O . ASN A 1 274 ? -19.639 -7.620 17.983 1.00 98.88 274 ASN A O 1
ATOM 1934 N N . VAL A 1 275 ? -21.540 -7.065 19.051 1.00 98.81 275 VAL A N 1
ATOM 1935 C CA . VAL A 1 275 ? -22.015 -6.039 18.118 1.00 98.81 275 VAL A CA 1
ATOM 1936 C C . VAL A 1 275 ? -21.869 -4.682 18.800 1.00 98.81 275 VAL A C 1
ATOM 1938 O O . VAL A 1 275 ? -22.449 -4.460 19.856 1.00 98.81 275 VAL A O 1
ATOM 1941 N N . ILE A 1 276 ? -21.068 -3.780 18.235 1.00 98.88 276 ILE A N 1
ATOM 1942 C CA . ILE A 1 276 ? -20.712 -2.497 18.854 1.00 98.88 276 ILE A CA 1
ATOM 1943 C C . ILE A 1 276 ? -21.012 -1.352 17.886 1.00 98.88 276 ILE A C 1
ATOM 1945 O O . ILE A 1 276 ? -20.581 -1.374 16.733 1.00 98.88 276 ILE A O 1
ATOM 1949 N N . GLY A 1 277 ? -21.700 -0.327 18.384 1.00 98.19 277 GLY A N 1
ATOM 1950 C CA . GLY A 1 277 ? -22.245 0.774 17.593 1.00 98.19 277 GLY A CA 1
ATOM 1951 C C . GLY A 1 277 ? -23.753 0.609 17.397 1.00 98.19 277 GLY A C 1
ATOM 1952 O O . GLY A 1 277 ? -24.403 -0.036 18.213 1.00 98.19 277 GLY A O 1
ATOM 1953 N N . PHE A 1 278 ? -24.307 1.166 16.317 1.00 98.38 278 PHE A N 1
ATOM 1954 C CA . PHE A 1 278 ? -25.744 1.119 16.003 1.00 98.38 278 PHE A CA 1
ATOM 1955 C C . PHE A 1 278 ? -26.654 1.819 17.036 1.00 98.38 278 PHE A C 1
ATOM 1957 O O . PHE A 1 278 ? -26.196 2.369 18.032 1.00 98.38 278 PHE A O 1
ATOM 1964 N N . ALA A 1 279 ? -27.967 1.835 16.787 1.00 98.06 279 ALA A N 1
ATOM 1965 C CA . ALA A 1 279 ? -28.953 2.433 17.698 1.00 98.06 279 ALA A CA 1
ATOM 1966 C C . ALA A 1 279 ? -29.874 1.407 18.376 1.00 98.06 279 ALA A C 1
ATOM 1968 O O . ALA A 1 279 ? -30.721 1.772 19.191 1.00 98.06 279 ALA A O 1
ATOM 1969 N N . ALA A 1 280 ? -29.721 0.128 18.033 1.00 97.31 280 ALA A N 1
ATOM 1970 C CA . ALA A 1 280 ? -30.587 -0.950 18.477 1.00 97.31 280 ALA A CA 1
ATOM 1971 C C . ALA A 1 280 ? -29.805 -2.270 18.614 1.00 97.31 280 ALA A C 1
ATOM 1973 O O . ALA A 1 280 ? -28.816 -2.480 17.902 1.00 97.31 280 ALA A O 1
ATOM 1974 N N . PRO A 1 281 ? -30.272 -3.200 19.468 1.00 94.31 281 PRO A N 1
ATOM 1975 C CA . PRO A 1 281 ? -29.554 -4.441 19.769 1.00 94.31 281 PRO A CA 1
ATOM 1976 C C . PRO A 1 281 ? -29.468 -5.414 18.585 1.00 94.31 281 PRO A C 1
ATOM 1978 O O . PRO A 1 281 ? -28.604 -6.281 18.552 1.00 94.31 281 PRO A O 1
ATOM 1981 N N . ASN A 1 282 ? -30.333 -5.258 17.582 1.00 93.62 282 ASN A N 1
ATOM 1982 C CA . ASN A 1 282 ? -30.320 -6.047 16.350 1.00 93.62 282 ASN A CA 1
ATOM 1983 C C . ASN A 1 282 ? -29.293 -5.552 15.308 1.00 93.62 282 ASN A C 1
ATOM 1985 O O . ASN A 1 282 ? -29.337 -6.001 14.165 1.00 93.62 282 ASN A O 1
ATOM 1989 N N . GLY A 1 283 ? -28.412 -4.608 15.664 1.00 94.75 283 GLY A N 1
ATOM 1990 C CA . GLY A 1 283 ? -27.402 -4.068 14.750 1.00 94.75 283 GLY A CA 1
ATOM 1991 C C . GLY A 1 283 ? -27.984 -3.151 13.670 1.00 94.75 283 GLY A C 1
ATOM 1992 O O . GLY A 1 283 ? -27.529 -3.174 12.529 1.00 94.75 283 GLY A O 1
ATOM 1993 N N . THR A 1 284 ? -29.011 -2.360 14.002 1.00 95.56 284 THR A N 1
ATOM 1994 C CA . THR A 1 284 ? -29.624 -1.387 13.079 1.00 95.56 284 THR A CA 1
ATOM 1995 C C . THR A 1 284 ? -29.571 0.044 13.619 1.00 95.56 284 THR A C 1
ATOM 1997 O O . THR A 1 284 ? -29.466 0.275 14.825 1.00 95.56 284 THR A O 1
ATOM 2000 N N . GLY A 1 285 ? -29.628 1.031 12.720 1.00 96.12 285 GLY A N 1
ATOM 2001 C CA . GLY A 1 285 ? -29.477 2.449 13.066 1.00 96.12 285 GLY A CA 1
ATOM 2002 C C . GLY A 1 285 ? -28.022 2.856 13.317 1.00 96.12 285 GLY A C 1
ATOM 2003 O O . GLY A 1 285 ? -27.098 2.133 12.945 1.00 96.12 285 GLY A O 1
ATOM 2004 N N . THR A 1 286 ? -27.810 4.029 13.918 1.00 97.19 286 THR A N 1
ATOM 2005 C CA . THR A 1 286 ? -26.471 4.609 14.103 1.00 97.19 286 THR A CA 1
ATOM 2006 C C . THR A 1 286 ? -26.255 5.182 15.502 1.00 97.19 286 THR A C 1
ATOM 2008 O O . THR A 1 286 ? -27.048 5.994 15.977 1.00 97.19 286 THR A O 1
ATOM 2011 N N . THR A 1 287 ? -25.125 4.838 16.127 1.00 98.12 287 THR A N 1
ATOM 2012 C CA . THR A 1 287 ? -24.594 5.577 17.278 1.00 98.12 287 THR A CA 1
ATOM 2013 C C . THR A 1 287 ? -24.147 6.950 16.792 1.00 98.12 287 THR A C 1
ATOM 2015 O O . THR A 1 287 ? -23.157 7.072 16.066 1.00 98.12 287 THR A O 1
ATOM 2018 N N . ASN A 1 288 ? -24.871 7.988 17.204 1.00 97.50 288 ASN A N 1
ATOM 2019 C CA . ASN A 1 288 ? -24.631 9.363 16.780 1.00 97.50 288 ASN A CA 1
ATOM 2020 C C . ASN A 1 288 ? -23.880 10.139 17.868 1.00 97.50 288 ASN A C 1
ATOM 2022 O O . ASN A 1 288 ? -24.407 10.331 18.962 1.00 97.50 288 ASN A O 1
ATOM 2026 N N . MET A 1 289 ? -22.674 10.621 17.564 1.00 97.31 289 MET A N 1
ATOM 2027 C CA . MET A 1 289 ? -21.820 11.368 18.493 1.00 97.31 289 MET A CA 1
ATOM 2028 C C . MET A 1 289 ? -21.409 12.722 17.914 1.00 97.31 289 MET A C 1
ATOM 2030 O O . MET A 1 289 ? -20.919 12.819 16.790 1.00 97.31 289 MET A O 1
ATOM 2034 N N . ILE A 1 290 ? -21.561 13.773 18.712 1.00 95.88 290 ILE A N 1
ATOM 2035 C CA . ILE A 1 290 ? -21.255 15.154 18.347 1.00 95.88 290 ILE A CA 1
ATOM 2036 C C . ILE A 1 290 ? -20.260 15.714 19.370 1.00 95.88 290 ILE A C 1
ATOM 2038 O O . ILE A 1 290 ? -20.615 15.959 20.520 1.00 95.88 290 ILE A O 1
ATOM 2042 N N . GLY A 1 291 ? -19.010 15.921 18.959 1.00 95.62 291 GLY A N 1
ATOM 2043 C CA . GLY A 1 291 ? -17.988 16.624 19.733 1.00 95.62 291 GLY A CA 1
ATOM 2044 C C . GLY A 1 291 ? -18.132 18.131 19.571 1.00 95.62 291 GLY A C 1
ATOM 2045 O O . GLY A 1 291 ? -17.680 18.702 18.576 1.00 95.62 291 GLY A O 1
ATOM 2046 N N . TYR A 1 292 ? -18.780 18.790 20.529 1.00 91.50 292 TYR A N 1
ATOM 2047 C CA . TYR A 1 292 ? -19.134 20.200 20.417 1.00 91.50 292 TYR A CA 1
ATOM 2048 C C . TYR A 1 292 ? -19.072 20.924 21.769 1.00 91.50 292 TYR A C 1
ATOM 2050 O O . TYR A 1 292 ? -19.698 20.514 22.735 1.00 91.50 292 TYR A O 1
ATOM 2058 N N . ALA A 1 293 ? -18.301 22.012 21.857 1.00 85.75 293 ALA A N 1
ATOM 2059 C CA . ALA A 1 293 ? -17.963 22.661 23.131 1.00 85.75 293 ALA A CA 1
ATOM 2060 C C . ALA A 1 293 ? -19.154 23.333 23.851 1.00 85.75 293 ALA A C 1
ATOM 2062 O O . ALA A 1 293 ? -19.039 23.700 25.018 1.00 85.75 293 ALA A O 1
ATOM 2063 N N . SER A 1 294 ? -20.295 23.497 23.178 1.00 74.00 294 SER A N 1
ATOM 2064 C CA . SER A 1 294 ? -21.541 24.014 23.758 1.00 74.00 294 SER A CA 1
ATOM 2065 C C . SER A 1 294 ? -22.618 22.919 23.752 1.00 74.00 294 SER A C 1
ATOM 2067 O O . SER A 1 294 ? -22.561 21.989 22.964 1.00 74.00 294 SER A O 1
ATOM 2069 N N . GLY A 1 295 ? -23.592 22.956 24.662 1.00 68.38 295 GLY A N 1
ATOM 2070 C CA . GLY A 1 295 ? -24.544 21.845 24.844 1.00 68.38 295 GLY A CA 1
ATOM 2071 C C . GLY A 1 295 ? -25.513 21.601 23.675 1.00 68.38 295 GLY A C 1
ATOM 2072 O O . GLY A 1 295 ? -26.143 20.547 23.625 1.00 68.38 295 GLY A O 1
ATOM 2073 N N . VAL A 1 296 ? -25.642 22.544 22.735 1.00 75.50 296 VAL A N 1
ATOM 2074 C CA . VAL A 1 296 ? -26.584 22.471 21.604 1.00 75.50 296 VAL A CA 1
ATOM 2075 C C . VAL A 1 296 ? -25.828 22.617 20.292 1.00 75.50 296 VAL A C 1
ATOM 2077 O O . VAL A 1 296 ? -25.147 23.619 20.093 1.00 75.50 296 VAL A O 1
ATOM 2080 N N . PHE A 1 297 ? -25.973 21.649 19.384 1.00 78.75 297 PHE A N 1
ATOM 2081 C CA . PHE A 1 297 ? -25.380 21.712 18.048 1.00 78.75 297 PHE A CA 1
ATOM 2082 C C . PHE A 1 297 ? -25.973 22.903 17.264 1.00 78.75 297 PHE A C 1
ATOM 2084 O O . PHE A 1 297 ? -27.168 22.893 16.980 1.00 78.75 297 PHE A O 1
ATOM 2091 N N . PRO A 1 298 ? -25.189 23.938 16.912 1.00 65.31 298 PRO A N 1
ATOM 2092 C CA . PRO A 1 298 ? -25.686 25.189 16.328 1.00 65.31 298 PRO A CA 1
ATOM 2093 C C . PRO A 1 298 ? -25.836 25.097 14.802 1.00 65.31 298 PRO A C 1
ATOM 2095 O O . PRO A 1 298 ? -26.071 26.106 14.141 1.00 65.31 298 PRO A O 1
ATOM 2098 N N . GLY A 1 299 ? -25.600 23.914 14.232 1.00 70.44 299 GLY A N 1
ATOM 2099 C CA . GLY A 1 299 ? -25.756 23.661 12.811 1.00 70.44 299 GLY A CA 1
ATOM 2100 C C . GLY A 1 299 ? -27.222 23.597 12.398 1.00 70.44 299 GLY A C 1
ATOM 2101 O O . GLY A 1 299 ? -28.094 23.284 13.206 1.00 70.44 299 GLY A O 1
ATOM 2102 N N . SER A 1 300 ? -27.502 23.859 11.125 1.00 79.19 300 SER A N 1
ATOM 2103 C CA . SER A 1 300 ? -28.814 23.575 10.541 1.00 79.19 300 SER A CA 1
ATOM 2104 C C . SER A 1 300 ? -28.910 22.103 10.118 1.00 79.19 300 SER A C 1
ATOM 2106 O O . SER A 1 300 ? -27.905 21.472 9.776 1.00 79.19 300 SER A O 1
ATOM 2108 N N . GLY A 1 301 ? -30.128 21.554 10.123 1.00 87.25 301 GLY A N 1
ATOM 2109 C CA . GLY A 1 301 ? -30.419 20.192 9.660 1.00 87.25 301 GLY A CA 1
ATOM 2110 C C . GLY A 1 301 ? -30.417 19.123 10.759 1.00 87.25 301 GLY A C 1
ATOM 2111 O O . GLY A 1 301 ? -30.600 19.413 11.939 1.00 87.25 301 GLY A O 1
ATOM 2112 N N . THR A 1 302 ? -30.252 17.862 10.358 1.00 91.50 302 THR A N 1
ATOM 2113 C CA . THR A 1 302 ? -30.324 16.678 11.224 1.00 91.50 302 THR A CA 1
ATOM 2114 C C . THR A 1 302 ? -29.041 15.865 11.093 1.00 91.50 302 THR A C 1
ATOM 2116 O O . THR A 1 302 ? -28.735 15.319 10.033 1.00 91.50 302 THR A O 1
ATOM 2119 N N . PHE A 1 303 ? -28.274 15.770 12.178 1.00 93.75 303 PHE A N 1
ATOM 2120 C CA . PHE A 1 303 ? -27.116 14.882 12.232 1.00 93.75 303 PHE A CA 1
ATOM 2121 C C . PHE A 1 303 ? -27.568 13.414 12.368 1.00 93.75 303 PHE A C 1
ATOM 2123 O O . PHE A 1 303 ? -28.459 13.147 13.177 1.00 93.75 303 PHE A O 1
ATOM 2130 N N . PRO A 1 304 ? -26.947 12.451 11.659 1.00 94.50 304 PRO A N 1
ATOM 2131 C CA . PRO A 1 304 ? -25.862 12.602 10.682 1.00 94.50 304 PRO A CA 1
ATOM 2132 C C . PRO A 1 304 ? -26.337 12.661 9.221 1.00 94.50 304 PRO A C 1
ATOM 2134 O O . PRO A 1 304 ? -25.501 12.633 8.325 1.00 94.50 304 PRO A O 1
ATOM 2137 N N . THR A 1 305 ? -27.645 12.695 8.959 1.00 92.81 305 THR A N 1
ATOM 2138 C CA . THR A 1 305 ? -28.212 12.436 7.626 1.00 92.81 305 THR A CA 1
ATOM 2139 C C . THR A 1 305 ? -28.162 13.631 6.677 1.00 92.81 305 THR A C 1
ATOM 2141 O O . THR A 1 305 ? -28.042 13.428 5.470 1.00 92.81 305 THR A O 1
ATOM 2144 N N . SER A 1 306 ? -28.248 14.861 7.186 1.00 94.00 306 SER A N 1
ATOM 2145 C CA . SER A 1 306 ? -28.138 16.091 6.394 1.00 94.00 306 SER A CA 1
ATOM 2146 C C . SER A 1 306 ? -27.936 17.289 7.313 1.00 94.00 306 SER A C 1
ATOM 2148 O O . SER A 1 306 ? -28.899 17.776 7.906 1.00 94.00 306 SER A O 1
ATOM 2150 N N . TYR A 1 307 ? -26.706 17.784 7.439 1.00 94.44 307 TYR A N 1
ATOM 2151 C CA . TYR A 1 307 ? -26.407 18.898 8.340 1.00 94.44 307 TYR A CA 1
ATOM 2152 C C . TYR A 1 307 ? -25.308 19.828 7.818 1.00 94.44 307 TYR A C 1
ATOM 2154 O O . TYR A 1 307 ? -24.463 19.442 7.006 1.00 94.44 307 TYR A O 1
ATOM 2162 N N . THR A 1 308 ? -25.298 21.057 8.332 1.00 91.94 308 THR A N 1
ATOM 2163 C CA . THR A 1 308 ? -24.201 22.015 8.151 1.00 91.94 308 THR A CA 1
ATOM 2164 C C . THR A 1 308 ? -23.591 22.325 9.514 1.00 91.94 308 THR A C 1
ATOM 2166 O O . THR A 1 308 ? -24.322 22.743 10.409 1.00 91.94 308 THR A O 1
ATOM 2169 N N . PRO A 1 309 ? -22.280 22.126 9.720 1.00 89.44 309 PRO A N 1
ATOM 2170 C CA . PRO A 1 309 ? -21.642 22.423 10.997 1.00 89.44 309 PRO A CA 1
ATOM 2171 C C . PRO A 1 309 ? -21.686 23.909 11.356 1.00 89.44 309 PRO A C 1
ATOM 2173 O O . PRO A 1 309 ? -21.571 24.769 10.487 1.00 89.44 309 PRO A O 1
ATOM 2176 N N . GLY A 1 310 ? -21.771 24.206 12.652 1.00 84.50 310 GLY A N 1
ATOM 2177 C CA . GLY A 1 310 ? -21.588 25.550 13.196 1.00 84.50 310 GLY A CA 1
ATOM 2178 C C . GLY A 1 310 ? -20.857 25.510 14.542 1.00 84.50 310 GLY A C 1
ATOM 2179 O O . GLY A 1 310 ? -20.750 24.451 15.162 1.00 84.50 310 GLY A O 1
ATOM 2180 N N . GLY A 1 311 ? -20.390 26.672 15.005 1.00 86.19 311 GLY A N 1
ATOM 2181 C CA . GLY A 1 311 ? -19.745 26.859 16.312 1.00 86.19 311 GLY A CA 1
ATOM 2182 C C . GLY A 1 311 ? -18.405 26.132 16.499 1.00 86.19 311 GLY A C 1
ATOM 2183 O O . GLY A 1 311 ? -17.714 25.821 15.533 1.00 86.19 311 GLY A O 1
ATOM 2184 N N . VAL A 1 312 ? -18.020 25.884 17.759 1.00 91.19 312 VAL A N 1
ATOM 2185 C CA . VAL A 1 312 ? -16.714 25.308 18.135 1.00 91.19 312 VAL A CA 1
ATOM 2186 C C . VAL A 1 312 ? -16.815 23.805 18.426 1.00 91.19 312 VAL A C 1
ATOM 2188 O O . VAL A 1 312 ? -17.331 23.388 19.464 1.00 91.19 312 VAL A O 1
ATOM 2191 N N . ALA A 1 313 ? -16.284 22.983 17.521 1.00 94.25 313 ALA A N 1
ATOM 2192 C CA . ALA A 1 313 ? -16.139 21.543 17.726 1.00 94.25 313 ALA A CA 1
ATOM 2193 C C . ALA A 1 313 ? -15.013 21.204 18.722 1.00 94.25 313 ALA A C 1
ATOM 2195 O O . ALA A 1 313 ? -14.030 21.939 18.845 1.00 94.25 313 ALA A O 1
ATOM 2196 N N . ASN A 1 314 ? -15.122 20.062 19.402 1.00 95.19 314 ASN A N 1
ATOM 2197 C CA . ASN A 1 314 ? -14.066 19.526 20.268 1.00 95.19 314 ASN A CA 1
ATOM 2198 C C . ASN A 1 314 ? -13.573 18.151 19.776 1.00 95.19 314 ASN A C 1
ATOM 2200 O O . ASN A 1 314 ? -14.196 17.508 18.930 1.00 95.19 314 ASN A O 1
ATOM 2204 N N . ALA A 1 315 ? -12.420 17.717 20.285 1.00 96.50 315 ALA A N 1
ATOM 2205 C CA . ALA A 1 315 ? -11.697 16.551 19.787 1.00 96.50 315 ALA A CA 1
ATOM 2206 C C . ALA A 1 315 ? -12.218 15.212 20.351 1.00 96.50 315 ALA A C 1
ATOM 2208 O O . ALA A 1 315 ? -11.428 14.383 20.804 1.00 96.50 315 ALA A O 1
ATOM 2209 N N . THR A 1 316 ? -13.536 14.988 20.330 1.00 97.31 316 THR A N 1
ATOM 2210 C CA . THR A 1 316 ? -14.141 13.689 20.675 1.00 97.31 316 THR A CA 1
ATOM 2211 C C . THR A 1 316 ? -13.660 12.587 19.737 1.00 97.31 316 THR A C 1
ATOM 2213 O O . THR A 1 316 ? -13.507 12.805 18.531 1.00 97.31 316 THR A O 1
ATOM 2216 N N . ARG A 1 317 ? -13.426 11.395 20.293 1.00 98.19 317 ARG A N 1
ATOM 2217 C CA . ARG A 1 317 ? -12.968 10.193 19.578 1.00 98.19 317 ARG A CA 1
ATOM 2218 C C . ARG A 1 317 ? -13.796 8.972 19.991 1.00 98.19 317 ARG A C 1
ATOM 2220 O O . ARG A 1 317 ? -14.425 8.981 21.049 1.00 98.19 317 ARG A O 1
ATOM 2227 N N . PHE A 1 318 ? -13.751 7.909 19.192 1.00 98.56 318 PHE A N 1
ATOM 2228 C CA . PHE A 1 318 ? -14.405 6.630 19.492 1.00 98.56 318 PHE A CA 1
ATOM 2229 C C . PHE A 1 318 ? -13.450 5.448 19.315 1.00 98.56 318 PHE A C 1
ATOM 2231 O O . PHE A 1 318 ? -12.670 5.422 18.363 1.00 98.56 318 PHE A O 1
ATOM 2238 N N . VAL A 1 319 ? -13.556 4.440 20.183 1.00 98.81 319 VAL A N 1
ATOM 2239 C CA . VAL A 1 319 ? -12.913 3.133 19.990 1.00 98.81 319 VAL A CA 1
ATOM 2240 C C . VAL A 1 319 ? -13.914 2.015 20.288 1.00 98.81 319 VAL A C 1
ATOM 2242 O O . VAL A 1 319 ? -14.521 1.991 21.355 1.00 98.81 319 VAL A O 1
ATOM 2245 N N . GLY A 1 320 ? -14.093 1.072 19.362 1.00 98.75 320 GLY A N 1
ATOM 2246 C CA . GLY A 1 320 ? -15.005 -0.058 19.563 1.00 98.75 320 GLY A CA 1
ATOM 2247 C C . GLY A 1 320 ? -14.502 -1.000 20.658 1.00 98.75 320 GLY A C 1
ATOM 2248 O O . GLY A 1 320 ? -15.158 -1.170 21.686 1.00 98.75 320 GLY A O 1
ATOM 2249 N N . ILE A 1 321 ? -13.310 -1.564 20.451 1.00 98.94 321 ILE A N 1
ATOM 2250 C CA . ILE A 1 321 ? -12.602 -2.427 21.407 1.00 98.94 321 ILE A CA 1
ATOM 2251 C C . ILE A 1 321 ? -11.217 -1.829 21.659 1.00 98.94 321 ILE A C 1
ATOM 2253 O O . ILE A 1 321 ? -10.446 -1.664 20.718 1.00 98.94 321 ILE A O 1
ATOM 2257 N N . ASN A 1 322 ? -10.898 -1.499 22.908 1.00 98.69 322 ASN A N 1
ATOM 2258 C CA . ASN A 1 322 ? -9.651 -0.854 23.311 1.00 98.69 322 ASN A CA 1
ATOM 2259 C C . ASN A 1 322 ? -8.954 -1.682 24.397 1.00 98.69 322 ASN A C 1
ATOM 2261 O O . ASN A 1 322 ? -9.499 -1.845 25.487 1.00 98.69 322 ASN A O 1
ATOM 2265 N N . CYS A 1 323 ? -7.777 -2.233 24.113 1.00 98.56 323 CYS A N 1
ATOM 2266 C CA . CYS A 1 323 ? -7.143 -3.228 24.972 1.00 98.56 323 CYS A CA 1
ATOM 2267 C C . CYS A 1 323 ? -5.682 -2.908 25.291 1.00 98.56 323 CYS A C 1
ATOM 2269 O O . CYS A 1 323 ? -4.850 -2.801 24.394 1.00 98.56 323 CYS A O 1
ATOM 2271 N N . PHE A 1 324 ? -5.367 -2.888 26.581 1.00 97.50 324 PHE A N 1
ATOM 2272 C CA . PHE A 1 324 ? -4.040 -2.741 27.167 1.00 97.50 324 PHE A CA 1
ATOM 2273 C C . PHE A 1 324 ? -3.724 -4.031 27.943 1.00 97.50 324 PHE A C 1
ATOM 2275 O O . PHE A 1 324 ? -3.841 -4.090 29.170 1.00 97.50 324 PHE A O 1
ATOM 2282 N N . PHE A 1 325 ? -3.396 -5.112 27.227 1.00 97.56 325 PHE A N 1
ATOM 2283 C CA . PHE A 1 325 ? -3.106 -6.399 27.864 1.00 97.56 325 PHE A CA 1
ATOM 2284 C C . PHE A 1 325 ? -1.720 -6.407 28.524 1.00 97.56 325 PHE A C 1
ATOM 2286 O O . PHE A 1 325 ? -0.812 -5.669 28.139 1.00 97.56 325 PHE A O 1
ATOM 2293 N N . ALA A 1 326 ? -1.520 -7.282 29.503 1.00 95.62 326 ALA A N 1
ATOM 2294 C CA . ALA A 1 326 ? -0.250 -7.453 30.187 1.00 95.62 326 ALA A CA 1
ATOM 2295 C C . ALA A 1 326 ? 0.845 -7.892 29.200 1.00 95.62 326 ALA A C 1
ATOM 2297 O O . ALA A 1 326 ? 0.687 -8.861 28.449 1.00 95.62 326 ALA A O 1
ATOM 2298 N N . ALA A 1 327 ? 1.973 -7.179 29.213 1.00 94.69 327 ALA A N 1
ATOM 2299 C CA . ALA A 1 327 ? 3.121 -7.503 28.377 1.00 94.69 327 ALA A CA 1
ATOM 2300 C C . ALA A 1 327 ? 3.648 -8.908 28.706 1.00 94.69 327 ALA A C 1
ATOM 2302 O O . ALA A 1 327 ? 3.844 -9.247 29.871 1.00 94.69 327 ALA A O 1
ATOM 2303 N N . GLY A 1 328 ? 3.850 -9.738 27.682 1.00 92.56 328 GLY A N 1
ATOM 2304 C CA . GLY A 1 328 ? 4.264 -11.137 27.851 1.00 92.56 328 GLY A CA 1
ATOM 2305 C C . GLY A 1 328 ? 3.216 -12.066 28.486 1.00 92.56 328 GLY A C 1
ATOM 2306 O O . GLY A 1 328 ? 3.517 -13.237 28.693 1.00 92.56 328 GLY A O 1
ATOM 2307 N N . GLY A 1 329 ? 2.002 -11.582 28.779 1.00 94.75 329 GLY A N 1
ATOM 2308 C CA . GLY A 1 329 ? 0.915 -12.393 29.332 1.00 94.75 329 GLY A CA 1
ATOM 2309 C C . GLY A 1 329 ? 0.307 -13.378 28.326 1.00 94.75 329 GLY A C 1
ATOM 2310 O O . GLY A 1 329 ? 0.653 -13.378 27.141 1.00 94.75 329 GLY A O 1
ATOM 2311 N N . ALA A 1 330 ? -0.630 -14.206 28.799 1.00 97.19 330 ALA A N 1
ATOM 2312 C CA . ALA A 1 330 ? -1.390 -15.135 27.962 1.00 97.19 330 ALA A CA 1
ATOM 2313 C C . ALA A 1 330 ? -2.063 -14.430 26.766 1.00 97.19 330 ALA A C 1
ATOM 2315 O O . ALA A 1 330 ? -2.499 -13.283 26.857 1.00 97.19 330 ALA A O 1
ATOM 2316 N N . VAL A 1 331 ? -2.154 -15.112 25.626 1.00 98.38 331 VAL A N 1
ATOM 2317 C CA . VAL A 1 331 ? -2.705 -14.512 24.403 1.00 98.38 331 VAL A CA 1
ATOM 2318 C C . VAL A 1 331 ? -4.203 -14.254 24.569 1.00 98.38 331 VAL A C 1
ATOM 2320 O O . VAL A 1 331 ? -4.965 -15.186 24.811 1.00 98.38 331 VAL A O 1
ATOM 2323 N N . SER A 1 332 ? -4.630 -13.003 24.395 1.00 98.62 332 SER A N 1
ATOM 2324 C CA . SER A 1 332 ? -6.053 -12.650 24.335 1.00 98.62 332 SER A CA 1
ATOM 2325 C C . SER A 1 332 ? -6.626 -12.903 22.935 1.00 98.62 332 SER A C 1
ATOM 2327 O O . SER A 1 332 ? -5.943 -12.719 21.928 1.00 98.62 332 SER A O 1
ATOM 2329 N N . SER A 1 333 ? -7.892 -13.299 22.848 1.00 98.75 333 SER A N 1
ATOM 2330 C CA . SER A 1 333 ? -8.591 -13.631 21.604 1.00 98.75 333 SER A CA 1
ATOM 2331 C C . SER A 1 333 ? -9.693 -12.615 21.298 1.00 98.75 333 SER A C 1
ATOM 2333 O O . SER A 1 333 ? -10.543 -12.354 22.146 1.00 98.75 333 SER A O 1
ATOM 2335 N N . ILE A 1 334 ? -9.681 -12.052 20.086 1.00 98.94 334 ILE A N 1
ATOM 2336 C CA . ILE A 1 334 ? -10.660 -11.074 19.592 1.00 98.94 334 ILE A CA 1
ATOM 2337 C C . ILE A 1 334 ? -11.203 -11.570 18.244 1.00 98.94 334 ILE A C 1
ATOM 2339 O O . ILE A 1 334 ? -10.537 -11.422 17.214 1.00 98.94 334 ILE A O 1
ATOM 2343 N N . GLN A 1 335 ? -12.381 -12.199 18.232 1.00 98.81 335 GLN A N 1
ATOM 2344 C CA . GLN A 1 335 ? -12.898 -12.928 17.059 1.00 98.81 335 GLN A CA 1
ATOM 2345 C C . GLN A 1 335 ? -14.344 -12.552 16.720 1.00 98.81 335 GLN A C 1
ATOM 2347 O O . GLN A 1 335 ? -15.171 -12.382 17.609 1.00 98.81 335 GLN A O 1
ATOM 2352 N N . ASN A 1 336 ? -14.691 -12.510 15.433 1.00 98.75 336 ASN A N 1
ATOM 2353 C CA . ASN A 1 336 ? -16.075 -12.377 14.954 1.00 98.75 336 ASN A CA 1
ATOM 2354 C C . ASN A 1 336 ? -16.899 -11.218 15.565 1.00 98.75 336 ASN A C 1
ATOM 2356 O O . ASN A 1 336 ? -18.123 -11.286 15.640 1.00 98.75 336 ASN A O 1
ATOM 2360 N N . ASN A 1 337 ? -16.259 -10.148 16.040 1.00 98.88 337 ASN A N 1
ATOM 2361 C CA . ASN A 1 337 ? -16.978 -8.958 16.492 1.00 98.88 337 ASN A CA 1
ATOM 2362 C C . ASN A 1 337 ? -17.425 -8.132 15.281 1.00 98.88 337 ASN A C 1
ATOM 2364 O O . ASN A 1 337 ? -16.720 -8.078 14.274 1.00 98.88 337 ASN A O 1
ATOM 2368 N N . THR A 1 338 ? -18.568 -7.457 15.393 1.00 98.75 338 THR A N 1
ATOM 2369 C CA . THR A 1 338 ? -19.082 -6.508 14.397 1.00 98.75 338 THR A CA 1
ATOM 2370 C C . THR A 1 338 ? -19.081 -5.106 14.989 1.00 98.75 338 THR A C 1
ATOM 2372 O O . THR A 1 338 ? -19.747 -4.854 15.987 1.00 98.75 338 THR A O 1
ATOM 2375 N N . ILE A 1 339 ? -18.346 -4.182 14.378 1.00 98.88 339 ILE A N 1
ATOM 2376 C CA . ILE A 1 339 ? -18.223 -2.794 14.831 1.00 98.88 339 ILE A CA 1
ATOM 2377 C C . ILE A 1 339 ? -18.669 -1.895 13.685 1.00 98.88 339 ILE A C 1
ATOM 2379 O O . ILE A 1 339 ? -17.962 -1.794 12.689 1.00 98.88 339 ILE A O 1
ATOM 2383 N N . GLY A 1 340 ? -19.834 -1.261 13.788 1.00 98.25 340 GLY A N 1
ATOM 2384 C CA . GLY A 1 340 ? -20.443 -0.532 12.672 1.00 98.25 340 GLY A CA 1
ATOM 2385 C C . GLY A 1 340 ? -21.608 0.352 13.107 1.00 98.25 340 GLY A C 1
ATOM 2386 O O . GLY A 1 340 ? -21.915 0.445 14.291 1.00 98.25 340 GLY A O 1
ATOM 2387 N N . GLY A 1 341 ? -22.234 1.048 12.158 1.00 98.00 341 GLY A N 1
ATOM 2388 C CA . GLY A 1 341 ? -23.327 1.978 12.454 1.00 98.00 341 GLY A CA 1
ATOM 2389 C C . GLY A 1 341 ? -22.890 3.109 13.387 1.00 98.00 341 GLY A C 1
ATOM 2390 O O . GLY A 1 341 ? -23.480 3.298 14.448 1.00 98.00 341 GLY A O 1
ATOM 2391 N N . ILE A 1 342 ? -21.829 3.837 13.038 1.00 98.75 342 ILE A N 1
ATOM 2392 C CA . ILE A 1 342 ? -21.260 4.909 13.871 1.00 98.75 342 ILE A CA 1
ATOM 2393 C C . ILE A 1 342 ? -21.174 6.195 13.056 1.00 98.75 342 ILE A C 1
ATOM 2395 O O . ILE A 1 342 ? -20.658 6.185 11.942 1.00 98.75 342 ILE A O 1
ATOM 2399 N N . ALA A 1 343 ? -21.613 7.311 13.634 1.00 98.38 343 ALA A N 1
ATOM 2400 C CA . ALA A 1 343 ? -21.440 8.642 13.071 1.00 98.38 343 ALA A CA 1
ATOM 2401 C C . ALA A 1 343 ? -20.809 9.591 14.099 1.00 98.38 343 ALA A C 1
ATOM 2403 O O . ALA A 1 343 ? -21.340 9.757 15.198 1.00 98.38 343 ALA A O 1
ATOM 2404 N N . LEU A 1 344 ? -19.702 10.246 13.736 1.00 98.25 344 LEU A N 1
ATOM 2405 C CA . LEU A 1 344 ? -18.975 11.182 14.601 1.00 98.25 344 LEU A CA 1
ATOM 2406 C C . LEU A 1 344 ? -18.769 12.546 13.933 1.00 98.25 344 LEU A C 1
ATOM 2408 O O . LEU A 1 344 ? -18.193 12.630 12.854 1.00 98.25 344 LEU A O 1
ATOM 2412 N N . TYR A 1 345 ? -19.144 13.625 14.613 1.00 97.12 345 TYR A N 1
ATOM 2413 C CA . TYR A 1 345 ? -18.657 14.978 14.325 1.00 97.12 345 TYR A CA 1
ATOM 2414 C C . TYR A 1 345 ? -17.592 15.374 15.357 1.00 97.12 345 TYR A C 1
ATOM 2416 O O . TYR A 1 345 ? -17.817 15.196 16.552 1.00 97.12 345 TYR A O 1
ATOM 2424 N N . THR A 1 346 ? -16.432 15.882 14.934 1.00 97.44 346 THR A N 1
ATOM 2425 C CA . THR A 1 346 ? -15.289 16.158 15.832 1.00 97.44 346 THR A CA 1
ATOM 2426 C C . THR A 1 346 ? -14.403 17.296 15.314 1.00 97.44 346 THR A C 1
ATOM 2428 O O . THR A 1 346 ? -14.467 17.659 14.145 1.00 97.44 346 THR A O 1
ATOM 2431 N N . SER A 1 347 ? -13.540 17.857 16.162 1.00 96.56 347 SER A N 1
ATOM 2432 C CA . SER A 1 347 ? -12.393 18.675 15.732 1.00 96.56 347 SER A CA 1
ATOM 2433 C C . SER A 1 347 ? -11.057 17.944 15.799 1.00 96.56 347 SER A C 1
ATOM 2435 O O . SER A 1 347 ? -10.015 18.531 15.506 1.00 96.56 347 SER A O 1
ATOM 2437 N N . SER A 1 348 ? -11.050 16.661 16.171 1.00 97.06 348 SER A N 1
ATOM 2438 C CA . SER A 1 348 ? -9.820 15.874 16.215 1.00 97.06 348 SER A CA 1
ATOM 2439 C C . SER A 1 348 ? -9.177 15.804 14.823 1.00 97.06 348 SER A C 1
ATOM 2441 O O . SER A 1 348 ? -9.824 15.437 13.847 1.00 97.06 348 SER A O 1
ATOM 2443 N N . GLY A 1 349 ? -7.894 16.156 14.733 1.00 95.19 349 GLY A N 1
ATOM 2444 C CA . GLY A 1 349 ? -7.044 15.961 13.550 1.00 95.19 349 GLY A CA 1
ATOM 2445 C C . GLY A 1 349 ? -6.078 14.787 13.721 1.00 95.19 349 GLY A C 1
ATOM 2446 O O . GLY A 1 349 ? -5.007 14.777 13.123 1.00 95.19 349 GLY A O 1
ATOM 2447 N N . ALA A 1 350 ? -6.394 13.842 14.616 1.00 96.56 350 ALA A N 1
ATOM 2448 C CA . ALA A 1 350 ? -5.486 12.756 14.969 1.00 96.56 350 ALA A CA 1
ATOM 2449 C C . ALA A 1 350 ? -5.178 11.873 13.747 1.00 96.56 350 ALA A C 1
ATOM 2451 O O . ALA A 1 350 ? -6.048 11.149 13.263 1.00 96.56 350 ALA A O 1
ATOM 2452 N N . SER A 1 351 ? -3.927 11.930 13.287 1.00 93.19 351 SER A N 1
ATOM 2453 C CA . SER A 1 351 ? -3.373 11.130 12.184 1.00 93.19 351 SER A CA 1
ATOM 2454 C C . SER A 1 351 ? -2.495 9.965 12.667 1.00 93.19 351 SER A C 1
ATOM 2456 O O . SER A 1 351 ? -2.198 9.033 11.919 1.00 93.19 351 SER A O 1
ATOM 2458 N N . THR A 1 352 ? -2.097 9.983 13.940 1.00 89.31 352 THR A N 1
ATOM 2459 C CA . THR A 1 352 ? -1.324 8.937 14.623 1.00 89.31 352 THR A CA 1
ATOM 2460 C C . THR A 1 352 ? -2.206 8.185 15.622 1.00 89.31 352 THR A C 1
ATOM 2462 O O . THR A 1 352 ? -3.349 8.574 15.882 1.00 89.31 352 THR A O 1
ATOM 2465 N N . THR A 1 353 ? -1.690 7.102 16.210 1.00 91.75 353 THR A N 1
ATOM 2466 C CA . THR A 1 353 ? -2.438 6.245 17.150 1.00 91.75 353 THR A CA 1
ATOM 2467 C C . THR A 1 353 ? -3.722 5.679 16.514 1.00 91.75 353 THR A C 1
ATOM 2469 O O . THR A 1 353 ? -3.761 5.401 15.317 1.00 91.75 353 THR A O 1
ATOM 2472 N N . PHE A 1 354 ? -4.795 5.554 17.293 1.00 94.69 354 PHE A N 1
ATOM 2473 C CA . PHE A 1 354 ? -6.087 5.007 16.892 1.00 94.69 354 PHE A CA 1
ATOM 2474 C C . PHE A 1 354 ? -7.007 5.992 16.125 1.00 94.69 354 PHE A C 1
ATOM 2476 O O . PHE A 1 354 ? -8.169 5.684 15.902 1.00 94.69 354 PHE A O 1
ATOM 2483 N N . GLY A 1 355 ? -6.536 7.179 15.712 1.00 97.12 355 GLY A N 1
ATOM 2484 C CA . GLY A 1 355 ? -7.317 8.087 14.847 1.00 97.12 355 GLY A CA 1
ATOM 2485 C C . GLY A 1 355 ? -8.603 8.668 15.472 1.00 97.12 355 GLY A C 1
ATOM 2486 O O . GLY A 1 355 ? -8.741 8.718 16.693 1.00 97.12 355 GLY A O 1
ATOM 2487 N N . LEU A 1 356 ? -9.533 9.156 14.647 1.00 98.19 356 LEU A N 1
ATOM 2488 C CA . LEU A 1 356 ? -10.836 9.723 15.040 1.00 98.19 356 LEU A CA 1
ATOM 2489 C C . LEU A 1 356 ? -11.771 8.648 15.607 1.00 98.19 356 LEU A C 1
ATOM 2491 O O . LEU A 1 356 ? -12.376 8.819 16.666 1.00 98.19 356 LEU A O 1
ATOM 2495 N N . ILE A 1 357 ? -11.854 7.544 14.871 1.00 98.69 357 ILE A N 1
ATOM 2496 C CA . ILE A 1 357 ? -12.602 6.333 15.182 1.00 98.69 357 ILE A CA 1
ATOM 2497 C C . ILE A 1 357 ? -11.632 5.175 14.982 1.00 98.69 357 ILE A C 1
ATOM 2499 O O . ILE A 1 357 ? -10.947 5.130 13.958 1.00 98.69 357 ILE A O 1
ATOM 2503 N N . CYS A 1 358 ? -11.610 4.241 15.928 1.00 98.75 358 CYS A N 1
ATOM 2504 C CA . CYS A 1 358 ? -10.936 2.962 15.770 1.00 98.75 358 CYS A CA 1
ATOM 2505 C C . CYS A 1 358 ? -11.908 1.805 15.961 1.00 98.75 358 CYS A C 1
ATOM 2507 O O . CYS A 1 358 ? -12.678 1.808 16.922 1.00 98.75 358 CYS A O 1
ATOM 2509 N N . GLY A 1 359 ? -11.853 0.801 15.087 1.00 98.81 359 GLY A N 1
ATOM 2510 C CA . GLY A 1 359 ? -12.565 -0.453 15.320 1.00 98.81 359 GLY A CA 1
ATOM 2511 C C . GLY A 1 359 ? -11.966 -1.189 16.517 1.00 98.81 359 GLY A C 1
ATOM 2512 O O . GLY A 1 359 ? -12.580 -1.266 17.582 1.00 98.81 359 GLY A O 1
ATOM 2513 N N . ILE A 1 360 ? -10.740 -1.688 16.349 1.00 98.94 360 ILE A N 1
ATOM 2514 C CA . ILE A 1 360 ? -10.018 -2.461 17.369 1.00 98.94 360 ILE A CA 1
ATOM 2515 C C . ILE A 1 360 ? -8.655 -1.816 17.630 1.00 98.94 360 ILE A C 1
ATOM 2517 O O . ILE A 1 360 ? -7.851 -1.670 16.713 1.00 98.94 360 ILE A O 1
ATOM 2521 N N . ALA A 1 361 ? -8.378 -1.465 18.883 1.00 98.75 361 ALA A N 1
ATOM 2522 C CA . ALA A 1 361 ? -7.086 -0.987 19.350 1.00 98.75 361 ALA A CA 1
ATOM 2523 C C . ALA A 1 361 ? -6.472 -1.980 20.352 1.00 98.75 361 ALA A C 1
ATOM 2525 O O . ALA A 1 361 ? -7.086 -2.268 21.376 1.00 98.75 361 ALA A O 1
ATOM 2526 N N . VAL A 1 362 ? -5.255 -2.470 20.090 1.00 98.50 362 VAL A N 1
ATOM 2527 C CA . VAL A 1 362 ? -4.459 -3.262 21.051 1.00 98.50 362 VAL A CA 1
ATOM 2528 C C . VAL A 1 362 ? -3.130 -2.561 21.306 1.00 98.50 362 VAL A C 1
ATOM 2530 O O . VAL A 1 362 ? -2.252 -2.526 20.450 1.00 98.50 362 VAL A O 1
ATOM 2533 N N . THR A 1 363 ? -2.977 -1.968 22.479 1.00 96.44 363 THR A N 1
ATOM 2534 C CA . THR A 1 363 ? -1.885 -1.042 22.816 1.00 96.44 363 THR A CA 1
ATOM 2535 C C . THR A 1 363 ? -0.837 -1.638 23.760 1.00 96.44 363 THR A C 1
ATOM 2537 O O . THR A 1 363 ? 0.146 -0.970 24.081 1.00 96.44 363 THR A O 1
ATOM 2540 N N . SER A 1 364 ? -1.014 -2.894 24.187 1.00 96.69 364 SER A N 1
ATOM 2541 C CA . SER A 1 364 ? 0.017 -3.712 24.837 1.00 96.69 364 SER A CA 1
ATOM 2542 C C . SER A 1 364 ? -0.374 -5.196 24.886 1.00 96.69 364 SER A C 1
ATOM 2544 O O . SER A 1 364 ? -1.546 -5.543 24.738 1.00 96.69 364 SER A O 1
ATOM 2546 N N . GLY A 1 365 ? 0.617 -6.065 25.131 1.00 97.00 365 GLY A N 1
ATOM 2547 C CA . GLY A 1 365 ? 0.441 -7.508 25.334 1.00 97.00 365 GLY A CA 1
ATOM 2548 C C . GLY A 1 365 ? 0.223 -8.323 24.056 1.00 97.00 365 GLY A C 1
ATOM 2549 O O . GLY A 1 365 ? 0.379 -7.817 22.947 1.00 97.00 365 GLY A O 1
ATOM 2550 N N . ASN A 1 366 ? -0.072 -9.616 24.221 1.00 97.44 366 ASN A N 1
ATOM 2551 C CA . ASN A 1 366 ? -0.283 -10.557 23.116 1.00 97.44 366 ASN A CA 1
ATOM 2552 C C . ASN A 1 366 ? -1.766 -10.640 22.727 1.00 97.44 366 ASN A C 1
ATOM 2554 O O . ASN A 1 366 ? -2.629 -10.744 23.602 1.00 97.44 366 ASN A O 1
ATOM 2558 N N . ALA A 1 367 ? -2.063 -10.691 21.427 1.00 98.44 367 ALA A N 1
ATOM 2559 C CA . ALA A 1 367 ? -3.431 -10.860 20.942 1.00 98.44 367 ALA A CA 1
ATOM 2560 C C . ALA A 1 367 ? -3.524 -11.595 19.596 1.00 98.44 367 ALA A C 1
ATOM 2562 O O . ALA A 1 367 ? -2.708 -11.409 18.690 1.00 98.44 367 ALA A O 1
ATOM 2563 N N . ASN A 1 368 ? -4.592 -12.378 19.463 1.00 98.75 368 ASN A N 1
ATOM 2564 C CA . ASN A 1 368 ? -5.062 -12.979 18.225 1.00 98.75 368 ASN A CA 1
ATOM 2565 C C . ASN A 1 368 ? -6.342 -12.260 17.780 1.00 98.75 368 ASN A C 1
ATOM 2567 O O . ASN A 1 368 ? -7.360 -12.328 18.466 1.00 98.75 368 ASN A O 1
ATOM 2571 N N . ILE A 1 369 ? -6.296 -11.592 16.629 1.00 98.88 369 ILE A N 1
ATOM 2572 C CA . ILE A 1 369 ? -7.377 -10.768 16.082 1.00 98.88 369 ILE A CA 1
ATOM 2573 C C . ILE A 1 369 ? -7.865 -11.407 14.780 1.00 98.88 369 ILE A C 1
ATOM 2575 O O . ILE A 1 369 ? -7.248 -11.234 13.731 1.00 98.88 369 ILE A O 1
ATOM 2579 N N . GLY A 1 370 ? -8.959 -12.164 14.848 1.00 98.69 370 GLY A N 1
ATOM 2580 C CA . GLY A 1 370 ? -9.585 -12.810 13.685 1.00 98.69 370 GLY A CA 1
ATOM 2581 C C . GLY A 1 370 ? -8.911 -14.104 13.188 1.00 98.69 370 GLY A C 1
ATOM 2582 O O . GLY A 1 370 ? -9.236 -14.614 12.117 1.00 98.69 370 GLY A O 1
ATOM 2583 N N . THR A 1 371 ? -7.988 -14.683 13.961 1.00 98.44 371 THR A N 1
ATOM 2584 C CA . THR A 1 371 ? -7.275 -15.934 13.621 1.00 98.44 371 THR A CA 1
ATOM 2585 C C . THR A 1 371 ? -8.170 -17.167 13.484 1.00 98.44 371 THR A C 1
ATOM 2587 O O . THR A 1 371 ? -7.755 -18.131 12.853 1.00 98.44 371 THR A O 1
ATOM 2590 N N . VAL A 1 372 ? -9.364 -17.161 14.085 1.00 97.88 372 VAL A N 1
ATOM 2591 C CA . VAL A 1 372 ? -10.360 -18.238 13.933 1.00 97.88 372 VAL A CA 1
ATOM 2592 C C . VAL A 1 372 ? -11.482 -17.775 13.011 1.00 97.88 372 VAL A C 1
ATOM 2594 O O . VAL A 1 372 ? -11.738 -18.398 11.986 1.00 97.88 372 VAL A O 1
ATOM 2597 N N . THR A 1 373 ? -12.098 -16.642 13.351 1.00 98.00 373 THR A N 1
ATOM 2598 C CA . THR A 1 373 ? -13.159 -16.017 12.559 1.00 98.00 373 THR A CA 1
ATOM 2599 C C . THR A 1 373 ? -12.933 -14.513 12.548 1.00 98.00 373 THR A C 1
ATOM 2601 O O . THR A 1 373 ? -12.830 -13.887 13.607 1.00 98.00 373 THR A O 1
ATOM 2604 N N . GLY A 1 374 ? -12.860 -13.936 11.351 1.00 98.38 374 GLY A N 1
ATOM 2605 C CA . GLY A 1 374 ? -12.576 -12.520 11.141 1.00 98.38 374 GLY A CA 1
ATOM 2606 C C . GLY A 1 374 ? -13.554 -11.576 11.832 1.00 98.38 374 GLY A C 1
ATOM 2607 O O . GLY A 1 374 ? -14.754 -11.832 11.861 1.00 98.38 374 GLY A O 1
ATOM 2608 N N . ASN A 1 375 ? -13.053 -10.458 12.359 1.00 98.88 375 ASN A N 1
ATOM 2609 C CA . ASN A 1 375 ? -13.905 -9.362 12.820 1.00 98.88 375 ASN A CA 1
ATOM 2610 C C . ASN A 1 375 ? -14.380 -8.521 11.624 1.00 98.88 375 ASN A C 1
ATOM 2612 O O . ASN A 1 375 ? -13.658 -8.373 10.637 1.00 98.88 375 ASN A O 1
ATOM 2616 N N . THR A 1 376 ? -15.565 -7.923 11.738 1.00 98.75 376 THR A N 1
ATOM 2617 C CA . THR A 1 376 ? -16.107 -6.955 10.778 1.00 98.75 376 THR A CA 1
ATOM 2618 C C . THR A 1 376 ? -16.038 -5.548 11.362 1.00 98.75 376 THR A C 1
ATOM 2620 O O . THR A 1 376 ? -16.662 -5.261 12.380 1.00 98.75 376 THR A O 1
ATOM 2623 N N . ILE A 1 377 ? -15.309 -4.651 10.701 1.00 98.81 377 ILE A N 1
ATOM 2624 C CA . ILE A 1 377 ? -15.255 -3.222 11.009 1.00 98.81 377 ILE A CA 1
ATOM 2625 C C . ILE A 1 377 ? -15.902 -2.465 9.843 1.00 98.81 377 ILE A C 1
ATOM 2627 O O . ILE A 1 377 ? -15.407 -2.472 8.718 1.00 98.81 377 ILE A O 1
ATOM 2631 N N . GLY A 1 378 ? -17.037 -1.834 10.114 1.00 98.19 378 GLY A N 1
ATOM 2632 C CA . GLY A 1 378 ? -17.919 -1.213 9.137 1.00 98.19 378 GLY A CA 1
ATOM 2633 C C . GLY A 1 378 ? -18.864 -2.225 8.485 1.00 98.19 378 GLY A C 1
ATOM 2634 O O . GLY A 1 378 ? -19.791 -2.693 9.143 1.00 98.19 378 GLY A O 1
ATOM 2635 N N . ALA A 1 379 ? -18.699 -2.513 7.194 1.00 96.06 379 ALA A N 1
ATOM 2636 C CA . ALA A 1 379 ? -19.573 -3.392 6.415 1.00 96.06 379 ALA A CA 1
ATOM 2637 C C . ALA A 1 379 ? -18.823 -4.239 5.368 1.00 96.06 379 ALA A C 1
ATOM 2639 O O . ALA A 1 379 ? -17.862 -3.800 4.729 1.00 96.06 379 ALA A O 1
ATOM 2640 N N . VAL A 1 380 ? -19.330 -5.456 5.142 1.00 95.88 380 VAL A N 1
ATOM 2641 C CA . VAL A 1 380 ? -18.839 -6.433 4.142 1.00 95.88 380 VAL A CA 1
ATOM 2642 C C . VAL A 1 380 ? -19.355 -6.177 2.720 1.00 95.88 380 VAL A C 1
ATOM 2644 O O . VAL A 1 380 ? -18.920 -6.825 1.773 1.00 95.88 380 VAL A O 1
ATOM 2647 N N . SER A 1 381 ? -20.275 -5.229 2.551 1.00 93.81 381 SER A N 1
ATOM 2648 C CA . SER A 1 381 ? -20.843 -4.811 1.265 1.00 93.81 381 SER A CA 1
ATOM 2649 C C . SER A 1 381 ? -21.380 -3.385 1.373 1.00 93.81 381 SER A C 1
ATOM 2651 O O . SER A 1 381 ? -21.826 -2.989 2.450 1.00 93.81 381 SER A O 1
ATOM 2653 N N . GLY A 1 382 ? -21.402 -2.632 0.271 1.00 89.88 382 GLY A N 1
ATOM 2654 C CA . GLY A 1 382 ? -21.895 -1.251 0.272 1.00 89.88 382 GLY A CA 1
ATOM 2655 C C . GLY A 1 382 ? -20.964 -0.268 0.998 1.00 89.88 382 GLY A C 1
ATOM 2656 O O . GLY A 1 382 ? -19.801 -0.579 1.261 1.00 89.88 382 GLY A O 1
ATOM 2657 N N . GLY A 1 383 ? -21.472 0.937 1.280 1.00 87.00 383 GLY A N 1
ATOM 2658 C CA . GLY A 1 383 ? -20.733 2.063 1.870 1.00 87.00 383 GLY A CA 1
ATOM 2659 C C . GLY A 1 383 ? -21.253 2.511 3.246 1.00 87.00 383 GLY A C 1
ATOM 2660 O O . GLY A 1 383 ? -22.299 2.054 3.698 1.00 87.00 383 GLY A O 1
ATOM 2661 N N . SER A 1 384 ? -20.530 3.440 3.881 1.00 88.25 384 SER A N 1
ATOM 2662 C CA . SER A 1 384 ? -21.033 4.350 4.933 1.00 88.25 384 SER A CA 1
ATOM 2663 C C . SER A 1 384 ? -21.590 3.762 6.248 1.00 88.25 384 SER A C 1
ATOM 2665 O O . SER A 1 384 ? -22.351 4.429 6.946 1.00 88.25 384 SER A O 1
ATOM 2667 N N . SER A 1 385 ? -21.195 2.549 6.646 1.00 96.94 385 SER A N 1
ATOM 2668 C CA . SER A 1 385 ? -21.504 2.001 7.983 1.00 96.94 385 SER A CA 1
ATOM 2669 C C . SER A 1 385 ? -20.817 2.796 9.102 1.00 96.94 385 SER A C 1
ATOM 2671 O O . SER A 1 385 ? -21.390 3.003 10.172 1.00 96.94 385 SER A O 1
ATOM 2673 N N . ILE A 1 386 ? -19.597 3.279 8.852 1.00 98.62 386 ILE A N 1
ATOM 2674 C CA . ILE A 1 386 ? -18.873 4.181 9.754 1.00 98.62 386 ILE A CA 1
ATOM 2675 C C . ILE A 1 386 ? -18.657 5.514 9.044 1.00 98.62 386 ILE A C 1
ATOM 2677 O O . ILE A 1 386 ? -18.171 5.551 7.917 1.00 98.62 386 ILE A O 1
ATOM 2681 N N . TYR A 1 387 ? -18.974 6.607 9.728 1.00 98.19 387 TYR A N 1
ATOM 2682 C CA . TYR A 1 387 ? -18.850 7.967 9.230 1.00 98.19 387 TYR A CA 1
ATOM 2683 C C . TYR A 1 387 ? -18.176 8.867 10.270 1.00 98.19 387 TYR A C 1
ATOM 2685 O O . TYR A 1 387 ? -18.583 8.902 11.433 1.00 98.19 387 TYR A O 1
ATOM 2693 N N . ALA A 1 388 ? -17.180 9.646 9.851 1.00 98.00 388 ALA A N 1
ATOM 2694 C CA . ALA A 1 388 ? -16.668 10.760 10.643 1.00 98.00 388 ALA A CA 1
ATOM 2695 C C . ALA A 1 388 ? -16.559 12.036 9.809 1.00 98.00 388 ALA A C 1
ATOM 2697 O O . ALA A 1 388 ? -16.069 12.005 8.682 1.00 98.00 388 ALA A O 1
ATOM 2698 N N . ALA A 1 389 ? -16.942 13.164 10.403 1.00 97.06 389 ALA A N 1
ATOM 2699 C CA . ALA A 1 389 ? -16.676 14.501 9.899 1.00 97.06 389 ALA A CA 1
ATOM 2700 C C . ALA A 1 389 ? -15.778 15.261 10.876 1.00 97.06 389 ALA A C 1
ATOM 2702 O O . ALA A 1 389 ? -16.165 15.457 12.031 1.00 97.06 389 ALA A O 1
ATOM 2703 N N . SER A 1 390 ? -14.607 15.709 10.419 1.00 96.50 390 SER A N 1
ATOM 2704 C CA . SER A 1 390 ? -13.693 16.503 11.246 1.00 96.50 390 SER A CA 1
ATOM 2705 C C . SER A 1 390 ? -13.493 17.920 10.722 1.00 96.50 390 SER A C 1
ATOM 2707 O O . SER A 1 390 ? -13.332 18.117 9.517 1.00 96.50 390 SER A O 1
ATOM 2709 N N . THR A 1 391 ? -13.472 18.895 11.640 1.00 95.44 391 THR A N 1
ATOM 2710 C CA . THR A 1 391 ? -13.141 20.301 11.354 1.00 95.44 391 THR A CA 1
ATOM 2711 C C . THR A 1 391 ? -11.641 20.556 11.159 1.00 95.44 391 THR A C 1
ATOM 2713 O O . THR A 1 391 ? -11.245 21.680 10.858 1.00 95.44 391 THR A O 1
ATOM 2716 N N . THR A 1 392 ? -10.793 19.544 11.355 1.00 95.25 392 THR A N 1
ATOM 2717 C CA . THR A 1 392 ? -9.330 19.650 11.263 1.00 95.25 392 THR A CA 1
ATOM 2718 C C . THR A 1 392 ? -8.820 18.697 10.190 1.00 95.25 392 THR A C 1
ATOM 2720 O O . THR A 1 392 ? -9.169 17.520 10.206 1.00 95.25 392 THR A O 1
ATOM 2723 N N . ALA A 1 393 ? -8.005 19.188 9.253 1.00 94.69 393 ALA A N 1
ATOM 2724 C CA . ALA A 1 393 ? -7.446 18.367 8.176 1.00 94.69 393 ALA A CA 1
ATOM 2725 C C . ALA A 1 393 ? -6.498 17.269 8.703 1.00 94.69 393 ALA A C 1
ATOM 2727 O O . ALA A 1 393 ? -5.845 17.441 9.733 1.00 94.69 393 ALA A O 1
ATOM 2728 N N . GLY A 1 394 ? -6.391 16.164 7.964 1.00 94.31 394 GLY A N 1
ATOM 2729 C CA . GLY A 1 394 ? -5.434 15.080 8.209 1.00 94.31 394 GLY A CA 1
ATOM 2730 C C . GLY A 1 394 ? -5.871 14.021 9.227 1.00 94.31 394 GLY A C 1
ATOM 2731 O O . GLY A 1 394 ? -5.147 13.045 9.422 1.00 94.31 394 GLY A O 1
ATOM 2732 N N . GLY A 1 395 ? -7.044 14.166 9.848 1.00 96.44 395 GLY A N 1
ATOM 2733 C CA . GLY A 1 395 ? -7.628 13.147 10.715 1.00 96.44 395 GLY A CA 1
ATOM 2734 C C . GLY A 1 395 ? -7.917 11.847 9.960 1.00 96.44 395 GLY A C 1
ATOM 2735 O O . GLY A 1 395 ? -8.268 11.863 8.780 1.00 96.44 395 GLY A O 1
ATOM 2736 N N . VAL A 1 396 ? -7.765 10.708 10.639 1.00 97.75 396 VAL A N 1
ATOM 2737 C CA . VAL A 1 396 ? -7.947 9.377 10.031 1.00 97.75 396 VAL A CA 1
ATOM 2738 C C . VAL A 1 396 ? -8.914 8.512 10.825 1.00 97.75 396 VAL A C 1
ATOM 2740 O O . VAL A 1 396 ? -8.899 8.538 12.052 1.00 97.75 396 VAL A O 1
ATOM 2743 N N . ILE A 1 397 ? -9.715 7.690 10.152 1.00 98.50 397 ILE A N 1
ATOM 2744 C CA . ILE A 1 397 ? -10.318 6.509 10.789 1.00 98.50 397 ILE A CA 1
ATOM 2745 C C . ILE A 1 397 ? -9.328 5.350 10.679 1.00 98.50 397 ILE A C 1
ATOM 2747 O O . ILE A 1 397 ? -8.771 5.130 9.603 1.00 98.50 397 ILE A O 1
ATOM 2751 N N . SER A 1 398 ? -9.129 4.627 11.782 1.00 98.31 398 SER A N 1
ATOM 2752 C CA . SER A 1 398 ? -8.319 3.411 11.837 1.00 98.31 398 SER A CA 1
ATOM 2753 C C . SER A 1 398 ? -9.224 2.174 11.908 1.00 98.31 398 SER A C 1
ATOM 2755 O O . SER A 1 398 ? -10.105 2.100 12.759 1.00 98.31 398 SER A O 1
ATOM 2757 N N . GLY A 1 399 ? -9.033 1.175 11.048 1.00 98.56 399 GLY A N 1
ATOM 2758 C CA . GLY A 1 399 ? -9.754 -0.097 11.172 1.00 98.56 399 GLY A CA 1
ATOM 2759 C C . GLY A 1 399 ? -9.269 -0.879 12.394 1.00 98.56 399 GLY A C 1
ATOM 2760 O O . GLY A 1 399 ? -10.002 -1.060 13.370 1.00 98.56 399 GLY A O 1
ATOM 2761 N N . ILE A 1 400 ? -8.002 -1.293 12.346 1.00 98.88 400 ILE A N 1
ATOM 2762 C CA . ILE A 1 400 ? -7.290 -1.962 13.439 1.00 98.88 400 ILE A CA 1
ATOM 2763 C C . ILE A 1 400 ? -5.989 -1.205 13.716 1.00 98.88 400 ILE A C 1
ATOM 2765 O O . ILE A 1 400 ? -5.183 -0.999 12.811 1.00 98.88 400 ILE A O 1
ATOM 2769 N N . TYR A 1 401 ? -5.770 -0.811 14.966 1.00 98.75 401 TYR A N 1
ATOM 2770 C CA . TYR A 1 401 ? -4.526 -0.204 15.434 1.00 98.75 401 TYR A CA 1
A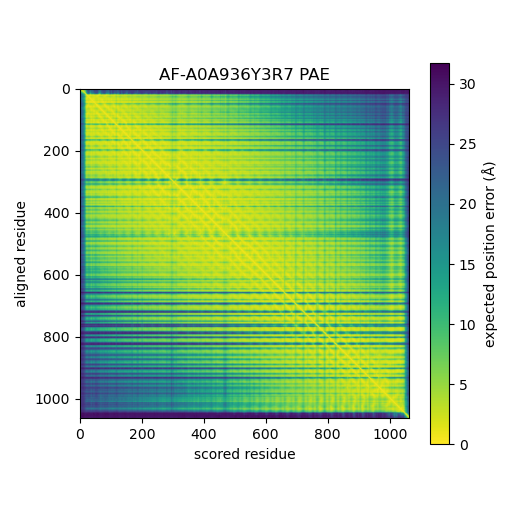TOM 2771 C C . TYR A 1 401 ? -3.884 -1.097 16.490 1.00 98.75 401 TYR A C 1
ATOM 2773 O O . TYR A 1 401 ? -4.521 -1.465 17.475 1.00 98.75 401 TYR A O 1
ATOM 2781 N N . CYS A 1 402 ? -2.617 -1.443 16.322 1.00 98.06 402 CYS A N 1
ATOM 2782 C CA . CYS A 1 402 ? -1.874 -2.202 17.312 1.00 98.06 402 CYS A CA 1
ATOM 2783 C C . CYS A 1 402 ? -0.529 -1.538 17.592 1.00 98.06 402 CYS A C 1
ATOM 2785 O O . CYS A 1 402 ? 0.200 -1.191 16.671 1.00 98.06 402 CYS A O 1
ATOM 2787 N N . THR A 1 403 ? -0.178 -1.377 18.863 1.00 96.69 403 THR A N 1
ATOM 2788 C CA . THR A 1 403 ? 1.153 -0.943 19.294 1.00 96.69 403 THR A CA 1
ATOM 2789 C C . THR A 1 403 ? 1.573 -1.793 20.473 1.00 96.69 403 THR A C 1
ATOM 2791 O O . THR A 1 403 ? 1.017 -1.666 21.549 1.00 96.69 403 THR A O 1
ATOM 2794 N N . THR A 1 404 ? 2.523 -2.702 20.299 1.00 95.38 404 THR A N 1
ATOM 2795 C CA . THR A 1 404 ? 2.942 -3.601 21.382 1.00 95.38 404 THR A CA 1
ATOM 2796 C C . THR A 1 404 ? 4.444 -3.842 21.314 1.00 95.38 404 THR A C 1
ATOM 2798 O O . THR A 1 404 ? 5.096 -3.487 20.331 1.00 95.38 404 THR A O 1
ATOM 2801 N N . THR A 1 405 ? 4.999 -4.446 22.360 1.00 95.81 405 THR A N 1
ATOM 2802 C CA . THR A 1 405 ? 6.354 -5.018 22.374 1.00 95.81 405 THR A CA 1
ATOM 2803 C C . THR A 1 405 ? 6.328 -6.545 22.207 1.00 95.81 405 THR A C 1
ATOM 2805 O O . THR A 1 405 ? 7.348 -7.214 22.351 1.00 95.81 405 THR A O 1
ATOM 2808 N N . ASN A 1 406 ? 5.150 -7.112 21.938 1.00 95.94 406 ASN A N 1
ATOM 2809 C CA . ASN A 1 406 ? 4.838 -8.535 21.989 1.00 95.94 406 ASN A CA 1
ATOM 2810 C C . ASN A 1 406 ? 4.339 -9.045 20.623 1.00 95.94 406 ASN A C 1
ATOM 2812 O O . ASN A 1 406 ? 4.542 -8.392 19.602 1.00 95.94 406 ASN A O 1
ATOM 2816 N N . THR A 1 407 ? 3.748 -10.240 20.572 1.00 95.62 407 THR A N 1
ATOM 2817 C CA . THR A 1 407 ? 3.315 -10.854 19.307 1.00 95.62 407 THR A CA 1
ATOM 2818 C C . THR A 1 407 ? 1.838 -10.584 19.054 1.00 95.62 407 THR A C 1
ATOM 2820 O O . THR A 1 407 ? 0.997 -10.836 19.921 1.00 95.62 407 THR A O 1
ATOM 2823 N N . ILE A 1 408 ? 1.518 -10.112 17.848 1.00 97.88 408 ILE A N 1
ATOM 2824 C CA . ILE A 1 408 ? 0.144 -9.871 17.405 1.00 97.88 408 ILE A CA 1
ATOM 2825 C C . ILE A 1 408 ? -0.115 -10.583 16.077 1.00 97.88 408 ILE A C 1
ATOM 2827 O O . ILE A 1 408 ? 0.610 -10.402 15.096 1.00 97.88 408 ILE A O 1
ATOM 2831 N N . ASN A 1 409 ? -1.201 -11.353 16.032 1.00 98.56 409 ASN A N 1
ATOM 2832 C CA . ASN A 1 409 ? -1.706 -11.973 14.810 1.00 98.56 409 ASN A CA 1
ATOM 2833 C C . ASN A 1 409 ? -3.008 -11.283 14.389 1.00 98.56 409 ASN A C 1
ATOM 2835 O O . ASN A 1 409 ? -3.982 -11.317 15.133 1.00 98.56 409 ASN A O 1
ATOM 2839 N N . ILE A 1 410 ? -3.039 -10.690 13.197 1.00 98.88 410 ILE A N 1
ATOM 2840 C CA . ILE A 1 410 ? -4.196 -10.000 12.611 1.00 98.88 410 ILE A CA 1
ATOM 2841 C C . ILE A 1 410 ? -4.596 -10.756 11.350 1.00 98.88 410 ILE A C 1
ATOM 2843 O O . ILE A 1 410 ? -3.905 -10.672 10.331 1.00 98.88 410 ILE A O 1
ATOM 2847 N N . GLN A 1 411 ? -5.677 -11.530 11.419 1.00 98.75 411 GLN A N 1
ATOM 2848 C CA . GLN A 1 411 ? -6.065 -12.426 10.337 1.00 98.75 411 GLN A CA 1
ATOM 2849 C C . GLN A 1 411 ? -7.547 -12.365 9.992 1.00 98.75 411 GLN A C 1
ATOM 2851 O O . GLN A 1 411 ? -8.374 -12.149 10.868 1.00 98.75 411 GLN A O 1
ATOM 2856 N N . ASN A 1 412 ? -7.880 -12.584 8.719 1.00 98.75 412 ASN A N 1
ATOM 2857 C CA . ASN A 1 412 ? -9.250 -12.779 8.223 1.00 98.75 412 ASN A CA 1
ATOM 2858 C C . ASN A 1 412 ? -10.236 -11.619 8.476 1.00 98.75 412 ASN A C 1
ATOM 2860 O O . ASN A 1 412 ? -11.431 -11.782 8.243 1.00 98.75 412 ASN A O 1
ATOM 2864 N N . ASN A 1 413 ? -9.790 -10.456 8.959 1.00 98.88 413 ASN A N 1
ATOM 2865 C CA . ASN A 1 413 ? -10.688 -9.350 9.298 1.00 98.88 413 ASN A CA 1
ATOM 2866 C C . ASN A 1 413 ? -11.196 -8.648 8.034 1.00 98.88 413 ASN A C 1
ATOM 2868 O O . ASN A 1 413 ? -10.449 -8.484 7.068 1.00 98.88 413 ASN A O 1
ATOM 2872 N N . ASN A 1 414 ? -12.442 -8.175 8.068 1.00 98.56 414 ASN A N 1
ATOM 2873 C CA . ASN A 1 414 ? -13.043 -7.370 7.011 1.00 98.56 414 ASN A CA 1
ATOM 2874 C C . ASN A 1 414 ? -13.258 -5.929 7.489 1.00 98.56 414 ASN A C 1
ATOM 2876 O O . ASN A 1 414 ? -13.980 -5.695 8.456 1.00 98.56 414 ASN A O 1
ATOM 2880 N N . ILE A 1 415 ? -12.668 -4.961 6.793 1.00 98.81 415 ILE A N 1
ATOM 2881 C CA . ILE A 1 415 ? -12.727 -3.533 7.120 1.00 98.81 415 ILE A CA 1
ATOM 2882 C C . ILE A 1 415 ? -13.291 -2.810 5.900 1.00 98.81 415 ILE A C 1
ATOM 2884 O O . ILE A 1 415 ? -12.585 -2.700 4.914 1.00 98.81 415 ILE A O 1
ATOM 2888 N N . GLY A 1 416 ? -14.524 -2.312 5.911 1.00 97.94 416 GLY A N 1
ATOM 2889 C CA . GLY A 1 416 ? -15.138 -1.712 4.714 1.00 97.94 416 GLY A CA 1
ATOM 2890 C C . GLY A 1 416 ? -16.339 -0.835 5.037 1.00 97.94 416 GLY A C 1
ATOM 2891 O O . GLY A 1 416 ? -16.783 -0.805 6.176 1.00 97.94 416 GLY A O 1
ATOM 2892 N N . GLY A 1 417 ? -16.882 -0.104 4.063 1.00 97.31 417 GLY A N 1
ATOM 2893 C CA . GLY A 1 417 ? -18.051 0.755 4.295 1.00 97.31 417 GLY A CA 1
ATOM 2894 C C . GLY A 1 417 ? -17.764 1.934 5.232 1.00 97.31 417 GLY A C 1
ATOM 2895 O O . GLY A 1 417 ? -18.447 2.095 6.243 1.00 97.31 417 GLY A O 1
ATOM 2896 N N . ILE A 1 418 ? -16.739 2.732 4.920 1.00 98.38 418 ILE A N 1
ATOM 2897 C CA . ILE A 1 418 ? -16.223 3.799 5.790 1.00 98.38 418 ILE A CA 1
ATOM 2898 C C . ILE A 1 418 ? -16.133 5.118 5.025 1.00 98.38 418 ILE A C 1
ATOM 2900 O O . ILE A 1 418 ? -15.530 5.180 3.958 1.00 98.38 418 ILE A O 1
ATOM 2904 N N . ASP A 1 419 ? -16.650 6.187 5.619 1.00 97.62 419 ASP A N 1
ATOM 2905 C CA . ASP A 1 419 ? -16.542 7.549 5.111 1.00 97.62 419 ASP A CA 1
ATOM 2906 C C . ASP A 1 419 ? -15.799 8.447 6.100 1.00 97.62 419 ASP A C 1
ATOM 2908 O O . ASP A 1 419 ? -16.179 8.568 7.268 1.00 97.62 419 ASP A O 1
ATOM 2912 N N . VAL A 1 420 ? -14.760 9.127 5.615 1.00 97.00 420 VAL A N 1
ATOM 2913 C CA . VAL A 1 420 ? -13.997 10.111 6.391 1.00 97.00 420 VAL A CA 1
ATOM 2914 C C . VAL A 1 420 ? -14.036 11.456 5.676 1.00 97.00 420 VAL A C 1
ATOM 2916 O O . VAL A 1 420 ? -13.365 11.664 4.664 1.00 97.00 420 VAL A O 1
ATOM 2919 N N . SER A 1 421 ? -14.841 12.377 6.198 1.00 96.62 421 SER A N 1
ATOM 2920 C CA . SER A 1 421 ? -15.091 13.682 5.592 1.00 96.62 421 SER A CA 1
ATOM 2921 C C . SER A 1 421 ? -14.457 14.828 6.384 1.00 96.62 421 SER A C 1
ATOM 2923 O O . SER A 1 421 ? -14.458 14.855 7.613 1.00 96.62 421 SER A O 1
ATOM 2925 N N . GLY A 1 422 ? -13.944 15.835 5.690 1.00 96.12 422 GLY A N 1
ATOM 2926 C CA . GLY A 1 422 ? -13.781 17.172 6.240 1.00 96.12 422 GLY A CA 1
ATOM 2927 C C . GLY A 1 422 ? -15.126 17.870 6.341 1.00 96.12 422 GLY A C 1
ATOM 2928 O O . GLY A 1 422 ? -16.134 17.383 5.828 1.00 96.12 422 GLY A O 1
ATOM 2929 N N . THR A 1 423 ? -15.145 19.026 6.993 1.00 95.00 423 THR A N 1
ATOM 2930 C CA . THR A 1 423 ? -16.356 19.858 7.088 1.00 95.00 423 THR A CA 1
ATOM 2931 C C . THR A 1 423 ? -16.394 20.992 6.067 1.00 95.00 423 THR A C 1
ATOM 2933 O O . THR A 1 423 ? -17.433 21.623 5.895 1.00 95.00 423 THR A O 1
ATOM 2936 N N . THR A 1 424 ? -15.279 21.241 5.376 1.00 94.44 424 THR A N 1
ATOM 2937 C CA . THR A 1 424 ? -15.135 22.282 4.353 1.00 94.44 424 THR A CA 1
ATOM 2938 C C . THR A 1 424 ? -14.237 21.803 3.211 1.00 94.44 424 THR A C 1
ATOM 2940 O O . THR A 1 424 ? -13.468 20.851 3.355 1.00 94.44 424 THR A O 1
ATOM 2943 N N . ALA A 1 425 ? -14.239 22.543 2.098 1.00 93.75 425 ALA A N 1
ATOM 2944 C CA . ALA A 1 425 ? -13.371 22.290 0.945 1.00 93.75 425 ALA A CA 1
ATOM 2945 C C . ALA A 1 425 ? -11.863 22.494 1.219 1.00 93.75 425 ALA A C 1
ATOM 2947 O O . ALA A 1 425 ? -11.044 22.257 0.336 1.00 93.75 425 ALA A O 1
ATOM 2948 N N . THR A 1 426 ? -11.461 22.924 2.419 1.00 93.62 426 THR A N 1
ATOM 2949 C CA . THR A 1 426 ? -10.043 23.045 2.810 1.00 93.62 426 THR A CA 1
ATOM 2950 C C . THR A 1 426 ? -9.569 21.911 3.714 1.00 93.62 426 THR A C 1
ATOM 2952 O O . THR A 1 426 ? -8.381 21.812 4.009 1.00 93.62 426 THR A O 1
ATOM 2955 N N . GLN A 1 427 ? -10.468 21.026 4.142 1.00 94.56 427 GLN A N 1
ATOM 2956 C CA . GLN A 1 427 ? -10.175 19.972 5.106 1.00 94.56 427 GLN A CA 1
ATOM 2957 C C . GLN A 1 427 ? -10.231 18.611 4.412 1.00 94.56 427 GLN A C 1
ATOM 2959 O O . GLN A 1 427 ? -11.298 18.032 4.243 1.00 94.56 427 GLN A O 1
ATOM 2964 N N . ALA A 1 428 ? -9.081 18.092 3.985 1.00 94.62 428 ALA A N 1
ATOM 2965 C CA . ALA A 1 428 ? -8.995 16.711 3.517 1.00 94.62 428 ALA A CA 1
ATOM 2966 C C . ALA A 1 428 ? -8.769 15.773 4.706 1.00 94.62 428 ALA A C 1
ATOM 2968 O O . ALA A 1 428 ? -8.040 16.124 5.634 1.00 94.62 428 ALA A O 1
ATOM 2969 N N . GLN A 1 429 ? -9.358 14.580 4.658 1.00 95.69 429 GLN A N 1
ATOM 2970 C CA . GLN A 1 429 ? -9.170 13.541 5.670 1.00 95.69 429 GLN A CA 1
ATOM 2971 C C . GLN A 1 429 ? -8.540 12.290 5.075 1.00 95.69 429 GLN A C 1
ATOM 2973 O O . GLN A 1 429 ? -8.554 12.088 3.861 1.00 95.69 429 GLN A O 1
ATOM 2978 N N . GLY A 1 430 ? -7.994 11.459 5.953 1.00 96.38 430 GLY A N 1
ATOM 2979 C CA . GLY A 1 430 ? -7.301 10.232 5.601 1.00 96.38 430 GLY A CA 1
ATOM 2980 C C . GLY A 1 430 ? -7.950 8.977 6.175 1.00 96.38 430 GLY A C 1
ATOM 2981 O O . GLY A 1 430 ? -9.029 9.005 6.767 1.00 96.38 430 GLY A O 1
ATOM 2982 N N . PHE A 1 431 ? -7.260 7.855 6.013 1.00 98.19 431 PHE A N 1
ATOM 2983 C CA . PHE A 1 431 ? -7.701 6.545 6.486 1.00 98.19 431 PHE A CA 1
ATOM 2984 C C . PHE A 1 431 ? -6.498 5.639 6.751 1.00 98.19 431 PHE A C 1
ATOM 2986 O O . PHE A 1 431 ? -5.492 5.734 6.047 1.00 98.19 431 PHE A O 1
ATOM 2993 N N . LYS A 1 432 ? -6.619 4.748 7.741 1.00 98.25 432 LYS A N 1
ATOM 2994 C CA . LYS A 1 432 ? -5.687 3.645 7.994 1.00 98.25 432 LYS A CA 1
ATOM 2995 C C . LYS A 1 432 ? -6.459 2.337 8.155 1.00 98.25 432 LYS A C 1
ATOM 2997 O O . LYS A 1 432 ? -7.235 2.195 9.091 1.00 98.25 432 LYS A O 1
ATOM 3002 N N . GLY A 1 433 ? -6.253 1.361 7.275 1.00 98.50 433 GLY A N 1
ATOM 3003 C CA . GLY A 1 433 ? -6.921 0.060 7.408 1.00 98.50 433 GLY A CA 1
ATOM 3004 C C . GLY A 1 433 ? -6.391 -0.713 8.611 1.00 98.50 433 GLY A C 1
ATOM 3005 O O . GLY A 1 433 ? -7.101 -0.898 9.597 1.00 98.50 433 GLY A O 1
ATOM 3006 N N . ILE A 1 434 ? -5.125 -1.119 8.542 1.00 98.81 434 ILE A N 1
ATOM 3007 C CA . ILE A 1 434 ? -4.411 -1.797 9.631 1.00 98.81 434 ILE A CA 1
ATOM 3008 C C . ILE A 1 434 ? -3.112 -1.038 9.908 1.00 98.81 434 ILE A C 1
ATOM 3010 O O . ILE A 1 434 ? -2.342 -0.795 8.985 1.00 98.81 434 ILE A O 1
ATOM 3014 N N . ASP A 1 435 ? -2.865 -0.665 11.161 1.00 98.25 435 ASP A N 1
ATOM 3015 C CA . ASP A 1 435 ? -1.660 0.046 11.603 1.00 98.25 435 ASP A CA 1
ATOM 3016 C C . ASP A 1 435 ? -0.966 -0.752 12.714 1.00 98.25 435 ASP A C 1
ATOM 3018 O O . ASP A 1 435 ? -1.494 -0.876 13.819 1.00 98.25 435 ASP A O 1
ATOM 3022 N N . ALA A 1 436 ? 0.195 -1.323 12.398 1.00 97.50 436 ALA A N 1
ATOM 3023 C CA . ALA A 1 436 ? 1.047 -2.072 13.313 1.00 97.50 436 ALA A CA 1
ATOM 3024 C C . ALA A 1 436 ? 2.259 -1.226 13.726 1.00 97.50 436 ALA A C 1
ATOM 3026 O O . ALA A 1 436 ? 3.079 -0.854 12.892 1.00 97.50 436 ALA A O 1
ATOM 3027 N N . ALA A 1 437 ? 2.393 -0.944 15.018 1.00 96.88 437 ALA A N 1
ATOM 3028 C CA . ALA A 1 437 ? 3.388 -0.045 15.599 1.00 96.88 437 ALA A CA 1
ATOM 3029 C C . ALA A 1 437 ? 4.102 -0.677 16.813 1.00 96.88 437 ALA A C 1
ATOM 3031 O O . ALA A 1 437 ? 3.824 -1.810 17.214 1.00 96.88 437 ALA A O 1
ATOM 3032 N N . GLY A 1 438 ? 5.035 0.054 17.425 1.00 95.88 438 GLY A N 1
ATOM 3033 C CA . GLY A 1 438 ? 5.792 -0.410 18.595 1.00 95.88 438 GLY A CA 1
ATOM 3034 C C . GLY A 1 438 ? 6.997 -1.276 18.217 1.00 95.88 438 GLY A C 1
ATOM 3035 O O . GLY A 1 438 ? 7.568 -1.118 17.144 1.00 95.88 438 GLY A O 1
ATOM 3036 N N . THR A 1 439 ? 7.400 -2.207 19.075 1.00 95.88 439 THR A N 1
ATOM 3037 C CA . THR A 1 439 ? 8.592 -3.057 18.861 1.00 95.88 439 THR A CA 1
ATOM 3038 C C . THR A 1 439 ? 8.265 -4.550 18.756 1.00 95.88 439 THR A C 1
ATOM 3040 O O . THR A 1 439 ? 9.168 -5.381 18.690 1.00 95.88 439 THR A O 1
ATOM 3043 N N . GLY A 1 440 ? 6.975 -4.890 18.773 1.00 94.69 440 GLY A N 1
ATOM 3044 C CA . GLY A 1 440 ? 6.458 -6.248 18.681 1.00 94.69 440 GLY A CA 1
ATOM 3045 C C . GLY A 1 440 ? 6.595 -6.876 17.296 1.00 94.69 440 GLY A C 1
ATOM 3046 O O . GLY A 1 440 ? 6.981 -6.229 16.329 1.00 94.69 440 GLY A O 1
ATOM 3047 N N . THR A 1 441 ? 6.257 -8.159 17.193 1.00 95.50 441 THR A N 1
ATOM 3048 C CA . THR A 1 441 ? 6.212 -8.871 15.905 1.00 95.50 441 THR A CA 1
ATOM 3049 C C . THR A 1 441 ? 4.774 -9.005 15.429 1.00 95.50 441 THR A C 1
ATOM 3051 O O . THR A 1 441 ? 3.859 -9.220 16.230 1.00 95.50 441 THR A O 1
ATOM 3054 N N . TYR A 1 442 ? 4.573 -8.867 14.119 1.00 97.75 442 TYR A N 1
ATOM 3055 C CA . TYR A 1 442 ? 3.242 -8.812 13.525 1.00 97.75 442 TYR A CA 1
ATOM 3056 C C . TYR A 1 442 ? 3.095 -9.792 12.367 1.00 97.75 442 TYR A C 1
ATOM 3058 O O . TYR A 1 442 ? 3.896 -9.800 11.427 1.00 97.75 442 TYR A O 1
ATOM 3066 N N . THR A 1 443 ? 2.009 -10.561 12.414 1.00 98.38 443 THR A N 1
ATOM 3067 C CA . THR A 1 443 ? 1.514 -11.357 11.288 1.00 98.38 443 THR A CA 1
ATOM 3068 C C . THR A 1 443 ? 0.170 -10.799 10.847 1.00 98.38 443 THR A C 1
ATOM 3070 O O . THR A 1 443 ? -0.826 -10.960 11.544 1.00 98.38 443 THR A O 1
ATOM 3073 N N . ILE A 1 444 ? 0.139 -10.145 9.690 1.00 98.88 444 ILE A N 1
ATOM 3074 C CA . ILE A 1 444 ? -1.033 -9.520 9.076 1.00 98.88 444 ILE A CA 1
ATOM 3075 C C . ILE A 1 444 ? -1.377 -10.327 7.824 1.00 98.88 444 ILE A C 1
ATOM 3077 O O . ILE A 1 444 ? -0.733 -10.157 6.785 1.00 98.88 444 ILE A O 1
ATOM 3081 N N . THR A 1 445 ? -2.344 -11.244 7.913 1.00 98.81 445 THR A N 1
ATOM 3082 C CA . THR A 1 445 ? -2.660 -12.139 6.789 1.00 98.81 445 THR A CA 1
ATOM 3083 C C . THR A 1 445 ? -4.139 -12.327 6.495 1.00 98.81 445 THR A C 1
ATOM 3085 O O . THR A 1 445 ? -4.962 -12.274 7.395 1.00 98.81 445 THR A O 1
ATOM 3088 N N . ASN A 1 446 ? -4.499 -12.550 5.231 1.00 98.69 446 ASN A N 1
ATOM 3089 C CA . ASN A 1 446 ? -5.876 -12.839 4.807 1.00 98.69 446 ASN A CA 1
ATOM 3090 C C . ASN A 1 446 ? -6.916 -11.764 5.189 1.00 98.69 446 ASN A C 1
ATOM 3092 O O . ASN A 1 446 ? -8.107 -12.056 5.239 1.00 98.69 446 ASN A O 1
ATOM 3096 N N . ASN A 1 447 ? -6.512 -10.524 5.483 1.00 98.88 447 ASN A N 1
ATOM 3097 C CA . ASN A 1 447 ? -7.467 -9.456 5.788 1.00 98.88 447 ASN A CA 1
ATOM 3098 C C . ASN A 1 447 ? -7.995 -8.819 4.496 1.00 98.88 447 ASN A C 1
ATOM 3100 O O . ASN A 1 447 ? -7.251 -8.672 3.524 1.00 98.88 447 ASN A O 1
ATOM 3104 N N . SER A 1 448 ? -9.254 -8.379 4.516 1.00 98.38 448 SER A N 1
ATOM 3105 C CA . SER A 1 448 ? -9.868 -7.548 3.479 1.00 98.38 448 SER A CA 1
ATOM 3106 C C . SER A 1 448 ? -9.972 -6.109 3.976 1.00 98.38 448 SER A C 1
ATOM 3108 O O . SER A 1 448 ? -10.758 -5.809 4.874 1.00 98.38 448 SER A O 1
ATOM 3110 N N . VAL A 1 449 ? -9.172 -5.209 3.402 1.00 98.75 449 VAL A N 1
ATOM 3111 C CA . VAL A 1 449 ? -9.305 -3.760 3.585 1.00 98.75 449 VAL A CA 1
ATOM 3112 C C . VAL A 1 449 ? -10.049 -3.207 2.374 1.00 98.75 449 VAL A C 1
ATOM 3114 O O . VAL A 1 449 ? -9.522 -3.105 1.270 1.00 98.75 449 VAL A O 1
ATOM 3117 N N . GLY A 1 450 ? -11.300 -2.862 2.597 1.00 98.06 450 GLY A N 1
ATOM 3118 C CA . GLY A 1 450 ? -12.336 -2.645 1.606 1.00 98.06 450 GLY A CA 1
ATOM 3119 C C . GLY A 1 450 ? -13.215 -3.879 1.409 1.00 98.06 450 GLY A C 1
ATOM 3120 O O . GLY A 1 450 ? -12.913 -4.973 1.889 1.00 98.06 450 GLY A O 1
ATOM 3121 N N . ASN A 1 451 ? -14.310 -3.704 0.673 1.00 95.88 451 ASN A N 1
ATOM 3122 C CA . ASN A 1 451 ? -15.231 -4.767 0.280 1.00 95.88 451 ASN A CA 1
ATOM 3123 C C . ASN A 1 451 ? -15.463 -4.789 -1.243 1.00 95.88 451 ASN A C 1
ATOM 3125 O O . ASN A 1 451 ? -14.828 -4.045 -1.989 1.00 95.88 451 ASN A O 1
ATOM 3129 N N . ALA A 1 452 ? -16.284 -5.718 -1.746 1.00 94.75 452 ALA A N 1
ATOM 3130 C CA . ALA A 1 452 ? -16.460 -5.944 -3.189 1.00 94.75 452 ALA A CA 1
ATOM 3131 C C . ALA A 1 452 ? -17.209 -4.820 -3.930 1.00 94.75 452 ALA A C 1
ATOM 3133 O O . ALA A 1 452 ? -17.269 -4.837 -5.157 1.00 94.75 452 ALA A O 1
ATOM 3134 N N . SER A 1 453 ? -17.762 -3.838 -3.215 1.00 95.00 453 SER A N 1
ATOM 3135 C CA . SER A 1 453 ? -18.364 -2.648 -3.811 1.00 95.00 453 SER A CA 1
ATOM 3136 C C . SER A 1 453 ? -17.292 -1.600 -4.132 1.00 95.00 453 SER A C 1
ATOM 3138 O O . SER A 1 453 ? -16.389 -1.344 -3.334 1.00 95.00 453 SER A O 1
ATOM 3140 N N . ALA A 1 454 ? -17.392 -0.953 -5.293 1.00 93.38 454 ALA A N 1
ATOM 3141 C CA . ALA A 1 454 ? -16.531 0.182 -5.622 1.00 93.38 454 ALA A CA 1
ATOM 3142 C C . ALA A 1 454 ? -16.763 1.349 -4.645 1.00 93.38 454 ALA A C 1
ATOM 3144 O O . ALA A 1 454 ? -17.886 1.566 -4.190 1.00 93.38 454 ALA A O 1
ATOM 3145 N N . ASN A 1 455 ? -15.710 2.124 -4.368 1.00 94.88 455 ASN A N 1
ATOM 3146 C CA . ASN A 1 455 ? -15.764 3.326 -3.527 1.00 94.88 455 ASN A CA 1
ATOM 3147 C C . ASN A 1 455 ? -16.413 3.083 -2.145 1.00 94.88 455 ASN A C 1
ATOM 3149 O O . ASN A 1 455 ? -17.181 3.913 -1.666 1.00 94.88 455 ASN A O 1
ATOM 3153 N N . ASN A 1 456 ? -16.137 1.937 -1.517 1.00 96.25 456 ASN A N 1
ATOM 3154 C CA . ASN A 1 456 ? -16.701 1.563 -0.219 1.00 96.25 456 ASN A CA 1
ATOM 3155 C C . ASN A 1 456 ? -15.923 2.142 0.976 1.00 96.25 456 ASN A C 1
ATOM 3157 O O . ASN A 1 456 ? -16.471 2.209 2.074 1.00 96.25 456 ASN A O 1
ATOM 3161 N N . ILE A 1 457 ? -14.674 2.575 0.774 1.00 98.19 457 ILE A N 1
ATOM 3162 C CA . ILE A 1 457 ? -13.938 3.414 1.730 1.00 98.19 457 ILE A CA 1
ATOM 3163 C C . ILE A 1 457 ? -13.606 4.731 1.038 1.00 98.19 457 ILE A C 1
ATOM 3165 O O . ILE A 1 457 ? -12.918 4.729 0.014 1.00 98.19 457 ILE A O 1
ATOM 3169 N N . ARG A 1 458 ? -14.100 5.848 1.574 1.00 97.31 458 ARG A N 1
ATOM 3170 C CA . ARG A 1 458 ? -14.004 7.164 0.933 1.00 97.31 458 ARG A CA 1
ATOM 3171 C C . ARG A 1 458 ? -13.403 8.198 1.872 1.00 97.31 458 ARG A C 1
ATOM 3173 O O . ARG A 1 458 ? -13.800 8.291 3.032 1.00 97.31 458 ARG A O 1
ATOM 3180 N N . THR A 1 459 ? -12.493 9.018 1.352 1.00 96.56 459 THR A N 1
ATOM 3181 C CA . THR A 1 459 ? -11.915 10.143 2.096 1.00 96.56 459 THR A CA 1
ATOM 3182 C C . THR A 1 459 ? -11.991 11.460 1.322 1.00 96.56 459 THR A C 1
ATOM 3184 O O . THR A 1 459 ? -11.942 11.476 0.088 1.00 96.56 459 THR A O 1
ATOM 3187 N N . GLY A 1 460 ? -12.093 12.580 2.042 1.00 93.94 460 GLY A N 1
ATOM 3188 C CA . GLY A 1 460 ? -12.050 13.929 1.467 1.00 93.94 460 GLY A CA 1
ATOM 3189 C C . GLY A 1 460 ? -13.152 14.829 2.013 1.00 93.94 460 GLY A C 1
ATOM 3190 O O . GLY A 1 460 ? -13.281 14.909 3.223 1.00 93.94 460 GLY A O 1
ATOM 3191 N N . TYR A 1 461 ? -13.921 15.517 1.165 1.00 95.31 461 TYR A N 1
ATOM 3192 C CA . TYR A 1 461 ? -15.084 16.324 1.576 1.00 95.31 461 TYR A CA 1
ATOM 3193 C C . TYR A 1 461 ? -16.344 15.780 0.892 1.00 95.31 461 TYR A C 1
ATOM 3195 O O . TYR A 1 461 ? -16.486 15.870 -0.328 1.00 95.31 461 TYR A O 1
ATOM 3203 N N . LEU A 1 462 ? -17.221 15.136 1.663 1.00 95.06 462 LEU A N 1
ATOM 3204 C CA . LEU A 1 462 ? -18.310 14.296 1.163 1.00 95.06 462 LEU A CA 1
ATOM 3205 C C . LEU A 1 462 ? -19.668 14.941 1.469 1.00 95.06 462 LEU A C 1
ATOM 3207 O O . LEU A 1 462 ? -19.966 15.235 2.625 1.00 95.06 462 LEU A O 1
ATOM 3211 N N . LEU A 1 463 ? -20.499 15.143 0.443 1.00 94.94 463 LEU A N 1
ATOM 3212 C CA . LEU A 1 463 ? -21.776 15.853 0.553 1.00 94.94 463 LEU A CA 1
ATOM 3213 C C . LEU A 1 463 ? -22.941 15.081 -0.082 1.00 94.94 463 LEU A C 1
ATOM 3215 O O . LEU A 1 463 ? -22.765 14.276 -0.997 1.00 94.94 463 LEU A O 1
ATOM 3219 N N . THR A 1 464 ? -24.154 15.406 0.361 1.00 93.31 464 THR A N 1
ATOM 3220 C CA . THR A 1 464 ? -25.421 15.110 -0.321 1.00 93.31 464 THR A CA 1
ATOM 3221 C C . THR A 1 464 ? -26.227 16.400 -0.386 1.00 93.31 464 THR A C 1
ATOM 3223 O O . THR A 1 464 ? -26.470 17.027 0.639 1.00 93.31 464 THR A O 1
ATOM 3226 N N . ALA A 1 465 ? -26.597 16.831 -1.597 1.00 91.06 465 ALA A N 1
ATOM 3227 C CA . ALA A 1 465 ? -27.343 18.075 -1.830 1.00 91.06 465 ALA A CA 1
ATOM 3228 C C . ALA A 1 465 ? -26.751 19.323 -1.121 1.00 91.06 465 ALA A C 1
ATOM 3230 O O . ALA A 1 465 ? -27.483 20.208 -0.692 1.00 91.06 465 ALA A O 1
ATOM 3231 N N . GLY A 1 466 ? -25.418 19.397 -0.997 1.00 91.38 466 GLY A N 1
ATOM 3232 C CA . GLY A 1 466 ? -24.709 20.516 -0.357 1.00 91.38 466 GLY A CA 1
ATOM 3233 C C . GLY A 1 466 ? -24.526 20.405 1.164 1.00 91.38 466 GLY A C 1
ATOM 3234 O O . GLY A 1 466 ? -23.836 21.242 1.742 1.00 91.38 466 GLY A O 1
ATOM 3235 N N . SER A 1 467 ? -25.075 19.374 1.808 1.00 94.62 467 SER A N 1
ATOM 3236 C CA . SER A 1 467 ? -24.933 19.121 3.248 1.00 94.62 467 SER A CA 1
ATOM 3237 C C . SER A 1 467 ? -24.040 17.914 3.534 1.00 94.62 467 SER A C 1
ATOM 3239 O O . SER A 1 467 ? -23.946 16.991 2.722 1.00 94.62 467 SER A O 1
ATOM 3241 N N . LEU A 1 468 ? -23.395 17.903 4.703 1.00 95.69 468 LEU A N 1
ATOM 3242 C CA . LEU A 1 468 ? -22.686 16.726 5.203 1.00 95.69 468 LEU A CA 1
ATOM 3243 C C . LEU A 1 468 ? -23.685 15.612 5.516 1.00 95.69 468 LEU A C 1
ATOM 3245 O O . LEU A 1 468 ? -24.793 15.880 5.992 1.00 95.69 468 LEU A O 1
ATOM 3249 N N . SER A 1 469 ? -23.287 14.367 5.254 1.00 94.94 469 SER A N 1
ATOM 3250 C CA . SER A 1 469 ? -24.162 13.209 5.416 1.00 94.94 469 SER A CA 1
ATOM 3251 C C . SER A 1 469 ? -23.375 11.910 5.598 1.00 94.94 469 SER A C 1
ATOM 3253 O O . SER A 1 469 ? -22.416 11.665 4.868 1.00 94.94 469 SER A O 1
ATOM 3255 N N . ASN A 1 470 ? -23.840 11.024 6.484 1.00 92.69 470 ASN A N 1
ATOM 3256 C CA . ASN A 1 470 ? -23.417 9.616 6.520 1.00 92.69 470 ASN A CA 1
ATOM 3257 C C . ASN A 1 470 ? -24.032 8.762 5.393 1.00 92.69 470 ASN A C 1
ATOM 3259 O O . ASN A 1 470 ? -23.883 7.549 5.388 1.00 92.69 470 ASN A O 1
ATOM 3263 N N . ALA A 1 471 ? -24.740 9.379 4.452 1.00 91.12 471 ALA A N 1
ATOM 3264 C CA . ALA A 1 471 ? -25.170 8.792 3.190 1.00 91.12 471 ALA A CA 1
ATOM 3265 C C . ALA A 1 471 ? -24.722 9.697 2.030 1.00 91.12 471 ALA A C 1
ATOM 3267 O O . ALA A 1 471 ? -25.465 9.939 1.076 1.00 91.12 471 ALA A O 1
ATOM 3268 N N . ALA A 1 472 ? -23.514 10.266 2.143 1.00 90.88 472 ALA A N 1
ATOM 3269 C CA . ALA A 1 472 ? -22.953 11.147 1.129 1.00 90.88 472 ALA A CA 1
ATOM 3270 C C . ALA A 1 472 ? -22.914 10.453 -0.241 1.00 90.88 472 ALA A C 1
ATOM 3272 O O . ALA A 1 472 ? -22.454 9.316 -0.365 1.00 90.88 472 ALA A O 1
ATOM 3273 N N . THR A 1 473 ? -23.360 11.145 -1.284 1.00 90.00 473 THR A N 1
ATOM 3274 C CA . THR A 1 473 ? -23.361 10.633 -2.668 1.00 90.00 473 THR A CA 1
ATOM 3275 C C . THR A 1 473 ? -22.329 11.334 -3.541 1.00 90.00 473 THR A C 1
ATOM 3277 O O . THR A 1 473 ? -21.814 10.734 -4.484 1.00 90.00 473 THR A O 1
ATOM 3280 N N . THR A 1 474 ? -21.958 12.564 -3.184 1.00 88.88 474 THR A N 1
ATOM 3281 C CA . THR A 1 474 ? -21.085 13.420 -3.981 1.00 88.88 474 THR A CA 1
ATOM 3282 C C . THR A 1 474 ? -19.764 13.668 -3.250 1.00 88.88 474 THR A C 1
ATOM 3284 O O . THR A 1 474 ? -19.736 14.430 -2.278 1.00 88.88 474 THR A O 1
ATOM 3287 N N . PRO A 1 475 ? -18.641 13.076 -3.697 1.00 93.31 475 PRO A N 1
ATOM 3288 C CA . PRO A 1 475 ? -17.327 13.538 -3.278 1.00 93.31 475 PRO A CA 1
ATOM 3289 C C . PRO A 1 475 ? -17.046 14.916 -3.889 1.00 93.31 475 PRO A C 1
ATOM 3291 O O . PRO A 1 475 ? -17.374 15.175 -5.045 1.00 93.31 475 PRO A O 1
ATOM 3294 N N . THR A 1 476 ? -16.400 15.792 -3.128 1.00 94.44 476 THR A N 1
ATOM 3295 C CA . THR A 1 476 ? -15.969 17.125 -3.572 1.00 94.44 476 THR A CA 1
ATOM 3296 C C . THR A 1 476 ? -14.494 17.347 -3.257 1.00 94.44 476 THR A C 1
ATOM 3298 O O . THR A 1 476 ? -13.926 16.677 -2.388 1.00 94.44 476 THR A O 1
ATOM 3301 N N . THR A 1 477 ? -13.846 18.254 -3.986 1.00 93.62 477 THR A N 1
ATOM 3302 C CA . THR A 1 477 ? -12.417 18.523 -3.809 1.00 93.62 477 THR A CA 1
ATOM 3303 C C . THR A 1 477 ? -12.131 19.115 -2.431 1.00 93.62 477 THR A C 1
ATOM 3305 O O . THR A 1 477 ? -12.765 20.093 -2.034 1.00 93.62 477 THR A O 1
ATOM 3308 N N . ALA A 1 478 ? -11.129 18.570 -1.736 1.00 94.31 478 ALA A N 1
ATOM 3309 C CA . ALA A 1 478 ? -10.619 19.116 -0.479 1.00 94.31 478 ALA A CA 1
ATOM 3310 C C . ALA A 1 478 ? -9.127 19.477 -0.592 1.00 94.31 478 ALA A C 1
ATOM 3312 O O . ALA A 1 478 ? -8.320 18.619 -0.944 1.00 94.31 478 ALA A O 1
ATOM 3313 N N . THR A 1 479 ? -8.735 20.719 -0.295 1.00 93.00 479 THR A N 1
ATOM 3314 C CA . THR A 1 479 ? -7.356 21.195 -0.538 1.00 93.00 479 THR A CA 1
ATOM 3315 C C . THR A 1 479 ? -6.345 20.888 0.566 1.00 93.00 479 THR A C 1
ATOM 3317 O O . THR A 1 479 ? -5.144 21.031 0.344 1.00 93.00 479 THR A O 1
ATOM 3320 N N . GLY A 1 480 ? -6.797 20.445 1.742 1.00 88.31 480 GLY A N 1
ATOM 3321 C CA . GLY A 1 480 ? -5.917 20.070 2.851 1.00 88.31 480 GLY A CA 1
ATOM 3322 C C . GLY A 1 480 ? -5.015 18.869 2.535 1.00 88.31 480 GLY A C 1
ATOM 3323 O O . GLY A 1 480 ? -5.298 18.062 1.646 1.00 88.31 480 GLY A O 1
ATOM 3324 N N . THR A 1 481 ? -3.926 18.728 3.291 1.00 92.69 481 THR A N 1
ATOM 3325 C CA . THR A 1 481 ? -3.059 17.544 3.233 1.00 92.69 481 THR A CA 1
ATOM 3326 C C . THR A 1 481 ? -3.662 16.405 4.050 1.00 92.69 481 THR A C 1
ATOM 3328 O O . THR A 1 481 ? -4.230 16.615 5.122 1.00 92.69 481 THR A O 1
ATOM 3331 N N . SER A 1 482 ? -3.557 15.179 3.544 1.00 95.56 482 SER A N 1
ATOM 3332 C CA . SER A 1 482 ? -3.972 13.980 4.276 1.00 95.56 482 SER A CA 1
ATOM 3333 C C . SER A 1 482 ? -3.262 12.737 3.730 1.00 95.56 482 SER A C 1
ATOM 3335 O O . SER A 1 482 ? -2.574 12.818 2.710 1.00 95.56 482 SER A O 1
ATOM 3337 N N . ALA A 1 483 ? -3.414 11.598 4.407 1.00 96.44 483 ALA A N 1
ATOM 3338 C CA . ALA A 1 483 ? -2.827 10.329 3.992 1.00 96.44 483 ALA A CA 1
ATOM 3339 C C . ALA A 1 483 ? -3.868 9.205 4.031 1.00 96.44 483 ALA A C 1
ATOM 3341 O O . ALA A 1 483 ? -4.561 9.020 5.033 1.00 96.44 483 ALA A O 1
ATOM 3342 N N . PHE A 1 484 ? -3.951 8.437 2.951 1.00 98.19 484 PHE A N 1
ATOM 3343 C CA . PHE A 1 484 ? -4.747 7.220 2.864 1.00 98.19 484 PHE A CA 1
ATOM 3344 C C . PHE A 1 484 ? -3.802 6.022 2.786 1.00 98.19 484 PHE A C 1
ATOM 3346 O O . PHE A 1 484 ? -3.144 5.803 1.769 1.00 98.19 484 PHE A O 1
ATOM 3353 N N . THR A 1 485 ? -3.775 5.224 3.854 1.00 98.31 485 THR A N 1
ATOM 3354 C CA . THR A 1 485 ? -2.968 4.009 3.935 1.00 98.31 485 THR A CA 1
ATOM 3355 C C . THR A 1 485 ? -3.832 2.763 4.128 1.00 98.31 485 THR A C 1
ATOM 3357 O O . THR A 1 485 ? -4.672 2.713 5.025 1.00 98.31 485 THR A O 1
ATOM 3360 N N . GLY A 1 486 ? -3.627 1.725 3.315 1.00 98.62 486 GLY A N 1
ATOM 3361 C CA . GLY A 1 486 ? -4.313 0.441 3.497 1.00 98.62 486 GLY A CA 1
ATOM 3362 C C . GLY A 1 486 ? -3.762 -0.327 4.702 1.00 98.62 486 GLY A C 1
ATOM 3363 O O . GLY A 1 486 ? -4.458 -0.511 5.697 1.00 98.62 486 GLY A O 1
ATOM 3364 N N . ILE A 1 487 ? -2.495 -0.735 4.633 1.00 98.88 487 ILE A N 1
ATOM 3365 C CA . ILE A 1 487 ? -1.764 -1.403 5.718 1.00 98.88 487 ILE A CA 1
ATOM 3366 C C . ILE A 1 487 ? -0.459 -0.645 5.980 1.00 98.88 487 ILE A C 1
ATOM 3368 O O . ILE A 1 487 ? 0.347 -0.458 5.071 1.00 98.88 487 ILE A O 1
ATOM 3372 N N . LEU A 1 488 ? -0.243 -0.227 7.224 1.00 98.50 488 LEU A N 1
ATOM 3373 C CA . LEU A 1 488 ? 0.958 0.446 7.709 1.00 98.50 488 LEU A CA 1
ATOM 3374 C C . LEU A 1 488 ? 1.675 -0.450 8.719 1.00 98.50 488 LEU A C 1
ATOM 3376 O O . LEU A 1 488 ? 1.098 -0.815 9.739 1.00 98.50 488 LEU A O 1
ATOM 3380 N N . ASN A 1 489 ? 2.951 -0.739 8.477 1.00 98.12 489 ASN A N 1
ATOM 3381 C CA . ASN A 1 489 ? 3.876 -1.165 9.514 1.00 98.12 489 ASN A CA 1
ATOM 3382 C C . ASN A 1 489 ? 4.823 -0.020 9.881 1.00 98.12 489 ASN A C 1
ATOM 3384 O O . ASN A 1 489 ? 5.653 0.406 9.080 1.00 98.12 489 ASN A O 1
ATOM 3388 N N . SER A 1 490 ? 4.721 0.424 11.125 1.00 96.62 490 SER A N 1
ATOM 3389 C CA . SER A 1 490 ? 5.681 1.271 11.824 1.00 96.62 490 SER A CA 1
ATOM 3390 C C . SER A 1 490 ? 6.351 0.536 12.996 1.00 96.62 490 SER A C 1
ATOM 3392 O O . SER A 1 490 ? 7.066 1.158 13.783 1.00 96.62 490 SER A O 1
ATOM 3394 N N . SER A 1 491 ? 6.178 -0.790 13.102 1.00 96.62 491 SER A N 1
ATOM 3395 C CA . SER A 1 491 ? 6.815 -1.585 14.145 1.00 96.62 491 SER A CA 1
ATOM 3396 C C . SER A 1 491 ? 8.243 -2.015 13.811 1.00 96.62 491 SER A C 1
ATOM 3398 O O . SER A 1 491 ? 8.502 -2.545 12.732 1.00 96.62 491 SER A O 1
ATOM 3400 N N . THR A 1 492 ? 9.159 -1.851 14.770 1.00 96.06 492 THR A N 1
ATOM 3401 C CA . THR A 1 492 ? 10.578 -2.241 14.670 1.00 96.06 492 THR A CA 1
ATOM 3402 C C . THR A 1 492 ? 10.852 -3.674 15.140 1.00 96.06 492 THR A C 1
ATOM 3404 O O . THR A 1 492 ? 11.973 -3.970 15.560 1.00 96.06 492 THR A O 1
ATOM 3407 N N . GLY A 1 493 ? 9.841 -4.548 15.154 1.00 91.12 493 GLY A N 1
ATOM 3408 C CA . GLY A 1 493 ? 10.014 -5.955 15.514 1.00 91.12 493 GLY A CA 1
ATOM 3409 C C . GLY A 1 493 ? 11.080 -6.664 14.682 1.00 91.12 493 GLY A C 1
ATOM 3410 O O . GLY A 1 493 ? 11.525 -6.162 13.650 1.00 91.12 493 GLY A O 1
ATOM 3411 N N . SER A 1 494 ? 11.484 -7.859 15.120 1.00 90.62 494 SER A N 1
ATOM 3412 C CA . SER A 1 494 ? 12.451 -8.666 14.370 1.00 90.62 494 SER A CA 1
ATOM 3413 C C . SER A 1 494 ? 11.912 -9.028 12.989 1.00 90.62 494 SER A C 1
ATOM 3415 O O . SER A 1 494 ? 12.559 -8.730 11.994 1.00 90.62 494 SER A O 1
ATOM 3417 N N . ASN A 1 495 ? 10.702 -9.583 12.909 1.00 94.44 495 ASN A N 1
ATOM 3418 C CA . ASN A 1 495 ? 10.067 -9.958 11.648 1.00 94.44 495 ASN A CA 1
ATOM 3419 C C . ASN A 1 495 ? 8.667 -9.349 11.526 1.00 94.44 495 ASN A C 1
ATOM 3421 O O . ASN A 1 495 ? 7.909 -9.306 12.499 1.00 94.44 495 ASN A O 1
ATOM 3425 N N . ILE A 1 496 ? 8.310 -8.954 10.304 1.00 96.94 496 ILE A N 1
ATOM 3426 C CA . ILE A 1 496 ? 6.979 -8.473 9.928 1.00 96.94 496 ILE A CA 1
ATOM 3427 C C . ILE A 1 496 ? 6.495 -9.265 8.716 1.00 96.94 496 ILE A C 1
ATOM 3429 O O . ILE A 1 496 ? 7.181 -9.335 7.696 1.00 96.94 496 ILE A O 1
ATOM 3433 N N . ASN A 1 497 ? 5.299 -9.845 8.821 1.00 98.31 497 ASN A N 1
ATOM 3434 C CA . ASN A 1 497 ? 4.666 -10.610 7.750 1.00 98.31 497 ASN A CA 1
ATOM 3435 C C . ASN A 1 497 ? 3.345 -9.955 7.342 1.00 98.31 497 ASN A C 1
ATOM 3437 O O . ASN A 1 497 ? 2.388 -9.978 8.107 1.00 98.31 497 ASN A O 1
ATOM 3441 N N . ILE A 1 498 ? 3.273 -9.415 6.129 1.00 98.81 498 ILE A N 1
ATOM 3442 C CA . ILE A 1 498 ? 2.073 -8.857 5.501 1.00 98.81 498 ILE A CA 1
ATOM 3443 C C . ILE A 1 498 ? 1.780 -9.712 4.272 1.00 98.81 498 ILE A C 1
ATOM 3445 O O . ILE A 1 498 ? 2.405 -9.536 3.224 1.00 98.81 498 ILE A O 1
ATOM 3449 N N . THR A 1 499 ? 0.885 -10.693 4.402 1.00 98.81 499 THR A N 1
ATOM 3450 C CA . THR A 1 499 ? 0.700 -11.709 3.355 1.00 98.81 499 THR A CA 1
ATOM 3451 C C . THR A 1 499 ? -0.750 -12.005 3.013 1.00 98.81 499 THR A C 1
ATOM 3453 O O . THR A 1 499 ? -1.589 -12.021 3.900 1.00 98.81 499 THR A O 1
ATOM 3456 N N . ASN A 1 500 ? -1.067 -12.293 1.750 1.00 98.75 500 ASN A N 1
ATOM 3457 C CA . ASN A 1 500 ? -2.417 -12.708 1.324 1.00 98.75 500 ASN A CA 1
ATOM 3458 C C . ASN A 1 500 ? -3.551 -11.713 1.667 1.00 98.75 500 ASN A C 1
ATOM 3460 O O . ASN A 1 500 ? -4.717 -12.097 1.732 1.00 98.75 500 ASN A O 1
ATOM 3464 N N . ASN A 1 501 ? -3.251 -10.436 1.921 1.00 98.88 501 ASN A N 1
ATOM 3465 C CA . ASN A 1 501 ? -4.287 -9.438 2.193 1.00 98.88 501 ASN A CA 1
ATOM 3466 C C . ASN A 1 501 ? -4.887 -8.920 0.883 1.00 98.88 501 ASN A C 1
ATOM 3468 O O . ASN A 1 501 ? -4.190 -8.827 -0.126 1.00 98.88 501 ASN A O 1
ATOM 3472 N N . THR A 1 502 ? -6.157 -8.523 0.910 1.00 98.75 502 THR A N 1
ATOM 3473 C CA . THR A 1 502 ? -6.835 -7.864 -0.212 1.00 98.75 502 THR A CA 1
ATOM 3474 C C . THR A 1 502 ? -7.149 -6.416 0.140 1.00 98.75 502 THR A C 1
ATOM 3476 O O . THR A 1 502 ? -7.753 -6.149 1.173 1.00 98.75 502 THR A O 1
ATOM 3479 N N . LEU A 1 503 ? -6.734 -5.475 -0.709 1.00 98.81 503 LEU A N 1
ATOM 3480 C CA . LEU A 1 503 ? -7.009 -4.042 -0.575 1.00 98.81 503 LEU A CA 1
ATOM 3481 C C . LEU A 1 503 ? -7.847 -3.591 -1.774 1.00 98.81 503 LEU A C 1
ATOM 3483 O O . LEU A 1 503 ? -7.400 -3.795 -2.900 1.00 98.81 503 LEU A O 1
ATOM 3487 N N . GLN A 1 504 ? -9.039 -3.016 -1.587 1.00 98.06 504 GLN A N 1
ATOM 3488 C CA . GLN A 1 504 ? -9.928 -2.729 -2.724 1.00 98.06 504 GLN A CA 1
ATOM 3489 C C . GLN A 1 504 ? -11.020 -1.672 -2.495 1.00 98.06 504 GLN A C 1
ATOM 3491 O O . GLN A 1 504 ? -11.503 -1.461 -1.386 1.00 98.06 504 GLN A O 1
ATOM 3496 N N . GLY A 1 505 ? -11.491 -1.070 -3.590 1.00 97.25 505 GLY A N 1
ATOM 3497 C CA . GLY A 1 505 ? -12.674 -0.205 -3.605 1.00 97.25 505 GLY A CA 1
ATOM 3498 C C . GLY A 1 505 ? -12.503 1.108 -2.839 1.00 97.25 505 GLY A C 1
ATOM 3499 O O . GLY A 1 505 ? -13.432 1.567 -2.174 1.00 97.25 505 GLY A O 1
ATOM 3500 N N . PHE A 1 506 ? -11.324 1.717 -2.922 1.00 98.38 506 PHE A N 1
ATOM 3501 C CA . PHE A 1 506 ? -11.026 2.988 -2.272 1.00 98.38 506 PHE A CA 1
ATOM 3502 C C . PHE A 1 506 ? -11.394 4.184 -3.152 1.00 98.38 506 PHE A C 1
ATOM 3504 O O . PHE A 1 506 ? -11.285 4.122 -4.375 1.00 98.38 506 PHE A O 1
ATOM 3511 N N . LEU A 1 507 ? -11.767 5.303 -2.532 1.00 97.44 507 LEU A N 1
ATOM 3512 C CA . LEU A 1 507 ? -11.912 6.598 -3.193 1.00 97.44 507 LEU A CA 1
ATOM 3513 C C . LEU A 1 507 ? -11.276 7.708 -2.359 1.00 97.44 507 LEU A C 1
ATOM 3515 O O . LEU A 1 507 ? -11.482 7.785 -1.150 1.00 97.44 507 LEU A O 1
ATOM 3519 N N . MET A 1 508 ? -10.571 8.618 -3.024 1.00 96.19 508 MET A N 1
ATOM 3520 C CA . MET A 1 508 ? -10.044 9.839 -2.415 1.00 96.19 508 MET A CA 1
ATOM 3521 C C . MET A 1 508 ? -10.427 11.073 -3.232 1.00 96.19 508 MET A C 1
ATOM 3523 O O . MET A 1 508 ? -10.368 11.058 -4.465 1.00 96.19 508 MET A O 1
ATOM 3527 N N . SER A 1 509 ? -10.802 12.155 -2.547 1.00 95.12 509 SER A N 1
ATOM 3528 C CA . SER A 1 509 ? -11.175 13.428 -3.183 1.00 95.12 509 SER A CA 1
ATOM 3529 C C . SER A 1 509 ? -10.289 14.620 -2.796 1.00 95.12 509 SER A C 1
ATOM 3531 O O . SER A 1 509 ? -10.529 15.741 -3.245 1.00 95.12 509 SER A O 1
ATOM 3533 N N . GLY A 1 510 ? -9.249 14.411 -1.984 1.00 95.12 510 GLY A N 1
ATOM 3534 C CA . GLY A 1 510 ? -8.313 15.475 -1.616 1.00 95.12 510 GLY A CA 1
ATOM 3535 C C . GLY A 1 510 ? -7.320 15.818 -2.735 1.00 95.12 510 GLY A C 1
ATOM 3536 O O . GLY A 1 510 ? -6.833 14.922 -3.425 1.00 95.12 510 GLY A O 1
ATOM 3537 N N . SER A 1 511 ? -6.962 17.097 -2.889 1.00 95.31 511 SER A N 1
ATOM 3538 C CA . SER A 1 511 ? -6.039 17.563 -3.938 1.00 95.31 511 SER A CA 1
ATOM 3539 C C . SER A 1 511 ? -4.557 17.412 -3.580 1.00 95.31 511 SER A C 1
ATOM 3541 O O . SER A 1 511 ? -3.709 17.516 -4.458 1.00 95.31 511 SER A O 1
ATOM 3543 N N . VAL A 1 512 ? -4.225 17.164 -2.307 1.00 95.00 512 VAL A N 1
ATOM 3544 C CA . VAL A 1 512 ? -2.844 16.934 -1.819 1.00 95.00 512 VAL A CA 1
ATOM 3545 C C . VAL A 1 512 ? -2.797 15.721 -0.879 1.00 95.00 512 VAL A C 1
ATOM 3547 O O . VAL A 1 512 ? -2.082 15.684 0.119 1.00 95.00 512 VAL A O 1
ATOM 3550 N N . THR A 1 513 ? -3.641 14.728 -1.146 1.00 95.94 513 THR A N 1
ATOM 3551 C CA . THR A 1 513 ? -3.699 13.497 -0.348 1.00 95.94 513 THR A CA 1
ATOM 3552 C C . THR A 1 513 ? -2.718 12.478 -0.901 1.00 95.94 513 THR A C 1
ATOM 3554 O O . THR A 1 513 ? -2.707 12.258 -2.109 1.00 95.94 513 THR A O 1
ATOM 3557 N N . THR A 1 514 ? -1.894 11.879 -0.045 1.00 97.25 514 THR A N 1
ATOM 3558 C CA . THR A 1 514 ? -1.037 10.753 -0.432 1.00 97.25 514 THR A CA 1
ATOM 3559 C C . THR A 1 514 ? -1.805 9.444 -0.322 1.00 97.25 514 THR A C 1
ATOM 3561 O O . THR A 1 514 ? -2.683 9.298 0.531 1.00 97.25 514 THR A O 1
ATOM 3564 N N . PHE A 1 515 ? -1.460 8.480 -1.169 1.00 98.12 515 PHE A N 1
ATOM 3565 C CA . PHE A 1 515 ? -1.991 7.126 -1.089 1.00 98.12 515 PHE A CA 1
ATOM 3566 C C . PHE A 1 515 ? -0.858 6.113 -0.978 1.00 98.12 515 PHE A C 1
ATOM 3568 O O . PHE A 1 515 ? 0.114 6.169 -1.735 1.00 98.12 515 PHE A O 1
ATOM 3575 N N . THR A 1 516 ? -0.993 5.152 -0.066 1.00 98.44 516 THR A N 1
ATOM 3576 C CA . THR A 1 516 ? -0.161 3.949 -0.076 1.00 98.44 516 THR A CA 1
ATOM 3577 C C . THR A 1 516 ? -0.973 2.713 0.283 1.00 98.44 516 THR A C 1
ATOM 3579 O O . THR A 1 516 ? -1.556 2.642 1.360 1.00 98.44 516 THR A O 1
ATOM 3582 N N . GLY A 1 517 ? -1.005 1.712 -0.598 1.00 98.62 517 GLY A N 1
ATOM 3583 C CA . GLY A 1 517 ? -1.688 0.448 -0.311 1.00 98.62 517 GLY A CA 1
ATOM 3584 C C . GLY A 1 517 ? -1.079 -0.252 0.907 1.00 98.62 517 GLY A C 1
ATOM 3585 O O . GLY A 1 517 ? -1.709 -0.322 1.959 1.00 98.62 517 GLY A O 1
ATOM 3586 N N . ILE A 1 518 ? 0.160 -0.726 0.788 1.00 98.88 518 ILE A N 1
ATOM 3587 C CA . ILE A 1 518 ? 0.922 -1.358 1.877 1.00 98.88 518 ILE A CA 1
ATOM 3588 C C . ILE A 1 518 ? 2.229 -0.596 2.075 1.00 98.88 518 ILE A C 1
ATOM 3590 O O . ILE A 1 518 ? 2.933 -0.339 1.102 1.00 98.88 518 ILE A O 1
ATOM 3594 N N . ILE A 1 519 ? 2.586 -0.262 3.314 1.00 98.62 519 ILE A N 1
ATOM 3595 C CA . ILE A 1 519 ? 3.854 0.405 3.615 1.00 98.62 519 ILE A CA 1
ATOM 3596 C C . ILE A 1 519 ? 4.541 -0.157 4.855 1.00 98.62 519 ILE A C 1
ATOM 3598 O O . ILE A 1 519 ? 3.909 -0.337 5.891 1.00 98.62 519 ILE A O 1
ATOM 3602 N N . ASN A 1 520 ? 5.854 -0.362 4.766 1.00 98.44 520 ASN A N 1
ATOM 3603 C CA . ASN A 1 520 ? 6.736 -0.450 5.926 1.00 98.44 520 ASN A CA 1
ATOM 3604 C C . ASN A 1 520 ? 7.576 0.829 6.048 1.00 98.44 520 ASN A C 1
ATOM 3606 O O . ASN A 1 520 ? 8.311 1.180 5.124 1.00 98.44 520 ASN A O 1
ATOM 3610 N N . THR A 1 521 ? 7.501 1.495 7.200 1.00 97.50 521 THR A N 1
ATOM 3611 C CA . THR A 1 521 ? 8.324 2.669 7.535 1.00 97.50 521 THR A CA 1
ATOM 3612 C C . THR A 1 521 ? 9.359 2.384 8.618 1.00 97.50 521 THR A C 1
ATOM 3614 O O . THR A 1 521 ? 10.227 3.218 8.871 1.00 97.50 521 THR A O 1
ATOM 3617 N N . ALA A 1 522 ? 9.292 1.219 9.261 1.00 96.19 522 ALA A N 1
ATOM 3618 C CA . ALA A 1 522 ? 10.098 0.911 10.429 1.00 96.19 522 ALA A CA 1
ATOM 3619 C C . ALA A 1 522 ? 11.437 0.257 10.099 1.00 96.19 522 ALA A C 1
ATOM 3621 O O . ALA A 1 522 ? 11.573 -0.487 9.126 1.00 96.19 522 ALA A O 1
ATOM 3622 N N . ALA A 1 523 ? 12.404 0.469 10.991 1.00 95.62 523 ALA A N 1
ATOM 3623 C CA . ALA A 1 523 ? 13.696 -0.206 11.003 1.00 95.62 523 ALA A CA 1
ATOM 3624 C C . ALA A 1 523 ? 13.586 -1.650 11.541 1.00 95.62 523 ALA A C 1
ATOM 3626 O O . ALA A 1 523 ? 14.182 -1.990 12.560 1.00 95.62 523 ALA A O 1
ATOM 3627 N N . VAL A 1 524 ? 12.792 -2.489 10.871 1.00 96.69 524 VAL A N 1
ATOM 3628 C CA . VAL A 1 524 ? 12.674 -3.937 11.139 1.00 96.69 524 VAL A CA 1
ATOM 3629 C C . VAL A 1 524 ? 14.047 -4.587 10.995 1.00 96.69 524 VAL A C 1
ATOM 3631 O O . VAL A 1 524 ? 14.737 -4.323 10.014 1.00 96.69 524 VAL A O 1
ATOM 3634 N N . THR A 1 525 ? 14.469 -5.413 11.951 1.00 93.88 525 THR A N 1
ATOM 3635 C CA . THR A 1 525 ? 15.855 -5.921 11.997 1.00 93.88 525 THR A CA 1
ATOM 3636 C C . THR A 1 525 ? 16.072 -7.247 11.265 1.00 93.88 525 THR A C 1
ATOM 3638 O O . THR A 1 525 ? 17.199 -7.531 10.867 1.00 93.88 525 THR A O 1
ATOM 3641 N N . GLY A 1 526 ? 15.021 -8.041 11.069 1.00 95.88 526 GLY A N 1
ATOM 3642 C CA . GLY A 1 526 ? 15.020 -9.327 10.369 1.00 95.88 526 GLY A CA 1
ATOM 3643 C C . GLY A 1 526 ? 14.268 -9.262 9.039 1.00 95.88 526 GLY A C 1
ATOM 3644 O O . GLY A 1 526 ? 14.653 -8.522 8.134 1.00 95.88 526 GLY A O 1
ATOM 3645 N N . ASN A 1 527 ? 13.219 -10.071 8.874 1.00 97.25 527 ASN A N 1
ATOM 3646 C CA . ASN A 1 527 ? 12.488 -10.171 7.607 1.00 97.25 527 ASN A CA 1
ATOM 3647 C C . ASN A 1 527 ? 11.324 -9.174 7.515 1.00 97.25 527 ASN A C 1
ATOM 3649 O O . ASN A 1 527 ? 10.451 -9.144 8.383 1.00 97.25 527 ASN A O 1
ATOM 3653 N N . ILE A 1 528 ? 11.261 -8.438 6.404 1.00 98.62 528 ILE A N 1
ATOM 3654 C CA . ILE A 1 528 ? 10.099 -7.651 5.981 1.00 98.62 528 ILE A CA 1
ATOM 3655 C C . ILE A 1 528 ? 9.446 -8.403 4.820 1.00 98.62 528 ILE A C 1
ATOM 3657 O O . ILE A 1 528 ? 9.899 -8.325 3.680 1.00 98.62 528 ILE A O 1
ATOM 3661 N N . ASN A 1 529 ? 8.394 -9.160 5.108 1.00 98.62 529 ASN A N 1
ATOM 3662 C CA . ASN A 1 529 ? 7.716 -10.006 4.133 1.00 98.62 529 ASN A CA 1
ATOM 3663 C C . ASN A 1 529 ? 6.406 -9.354 3.680 1.00 98.62 529 ASN A C 1
ATOM 3665 O O . ASN A 1 529 ? 5.436 -9.350 4.430 1.00 98.62 529 ASN A O 1
ATOM 3669 N N . ILE A 1 530 ? 6.353 -8.850 2.449 1.00 98.81 530 ILE A N 1
ATOM 3670 C CA . ILE A 1 530 ? 5.148 -8.325 1.795 1.00 98.81 530 ILE A CA 1
ATOM 3671 C C . ILE A 1 530 ? 4.830 -9.249 0.618 1.00 98.81 530 ILE A C 1
ATOM 3673 O O . ILE A 1 530 ? 5.323 -9.040 -0.490 1.00 98.81 530 ILE A O 1
ATOM 3677 N N . GLN A 1 531 ? 4.071 -10.319 0.865 1.00 98.81 531 GLN A N 1
ATOM 3678 C CA . GLN A 1 531 ? 3.965 -11.428 -0.092 1.00 98.81 531 GLN A CA 1
ATOM 3679 C C . GLN A 1 531 ? 2.528 -11.796 -0.456 1.00 98.81 531 GLN A C 1
ATOM 3681 O O . GLN A 1 531 ? 1.661 -11.850 0.409 1.00 98.81 531 GLN A O 1
ATOM 3686 N N . ASN A 1 532 ? 2.273 -12.123 -1.721 1.00 98.75 532 ASN A N 1
ATOM 3687 C CA . ASN A 1 532 ? 0.984 -12.641 -2.198 1.00 98.75 532 ASN A CA 1
ATOM 3688 C C . ASN A 1 532 ? -0.223 -11.735 -1.885 1.00 98.75 532 ASN A C 1
ATOM 3690 O O . ASN A 1 532 ? -1.355 -12.206 -1.799 1.00 98.75 532 ASN A O 1
ATOM 3694 N N . ASN A 1 533 ? -0.012 -10.432 -1.678 1.00 98.88 533 ASN A N 1
ATOM 3695 C CA . ASN A 1 533 ? -1.111 -9.506 -1.430 1.00 98.88 533 ASN A CA 1
ATOM 3696 C C . ASN A 1 533 ? -1.785 -9.114 -2.744 1.00 98.88 533 ASN A C 1
ATOM 3698 O O . ASN A 1 533 ? -1.142 -8.934 -3.782 1.00 98.88 533 ASN A O 1
ATOM 3702 N N . ASN A 1 534 ? -3.094 -8.922 -2.670 1.00 98.56 534 ASN A N 1
ATOM 3703 C CA . ASN A 1 534 ? -3.919 -8.452 -3.759 1.00 98.56 534 ASN A CA 1
ATOM 3704 C C . ASN A 1 534 ? -4.242 -6.961 -3.572 1.00 98.56 534 ASN A C 1
ATOM 3706 O O . ASN A 1 534 ? -5.191 -6.589 -2.881 1.00 98.56 534 ASN A O 1
ATOM 3710 N N . VAL A 1 535 ? -3.436 -6.096 -4.183 1.00 98.50 535 VAL A N 1
ATOM 3711 C CA . VAL A 1 535 ? -3.582 -4.638 -4.126 1.00 98.50 535 VAL A CA 1
ATOM 3712 C C . VAL A 1 535 ? -4.490 -4.194 -5.280 1.00 98.50 535 VAL A C 1
ATOM 3714 O O . VAL A 1 535 ? -4.047 -3.794 -6.356 1.00 98.50 535 VAL A O 1
ATOM 3717 N N . GLY A 1 536 ? -5.792 -4.334 -5.046 1.00 97.94 536 GLY A N 1
ATOM 3718 C CA . GLY A 1 536 ? -6.888 -4.136 -5.991 1.00 97.94 536 GLY A CA 1
ATOM 3719 C C . GLY A 1 536 ? -7.512 -5.456 -6.442 1.00 97.94 536 GLY A C 1
ATOM 3720 O O . GLY A 1 536 ? -6.822 -6.450 -6.665 1.00 97.94 536 GLY A O 1
ATOM 3721 N N . SER A 1 537 ? -8.829 -5.499 -6.638 1.00 95.94 537 SER A N 1
ATOM 3722 C CA . SER A 1 537 ? -9.534 -6.683 -7.162 1.00 95.94 537 SER A CA 1
ATOM 3723 C C . SER A 1 537 ? -10.184 -6.440 -8.516 1.00 95.94 537 SER A C 1
ATOM 3725 O O . SER A 1 537 ? -10.311 -5.304 -8.965 1.00 95.94 537 SER A O 1
ATOM 3727 N N . ALA A 1 538 ? -10.582 -7.521 -9.190 1.00 93.19 538 ALA A N 1
ATOM 3728 C CA . ALA A 1 538 ? -11.308 -7.422 -10.454 1.00 93.19 538 ALA A CA 1
ATOM 3729 C C . ALA A 1 538 ? -12.696 -6.777 -10.279 1.00 93.19 538 ALA A C 1
ATOM 3731 O O . ALA A 1 538 ? -13.173 -6.121 -11.196 1.00 93.19 538 ALA A O 1
ATOM 3732 N N . ALA A 1 539 ? -13.321 -6.938 -9.106 1.00 91.88 539 ALA A N 1
ATOM 3733 C CA . ALA A 1 539 ? -14.657 -6.416 -8.826 1.00 91.88 539 ALA A CA 1
ATOM 3734 C C . ALA A 1 539 ? -14.664 -4.907 -8.530 1.00 91.88 539 ALA A C 1
ATOM 3736 O O . ALA A 1 539 ? -15.493 -4.184 -9.074 1.00 91.88 539 ALA A O 1
ATOM 3737 N N . ALA A 1 540 ? -13.749 -4.429 -7.678 1.00 94.75 540 ALA A N 1
ATOM 3738 C CA . ALA A 1 540 ? -13.789 -3.056 -7.161 1.00 94.75 540 ALA A CA 1
ATOM 3739 C C . ALA A 1 540 ? -12.562 -2.201 -7.521 1.00 94.75 540 ALA A C 1
ATOM 3741 O O . ALA A 1 540 ? -12.551 -1.005 -7.230 1.00 94.75 540 ALA A O 1
ATOM 3742 N N . GLY A 1 541 ? -11.522 -2.790 -8.123 1.00 96.75 541 GLY A N 1
ATOM 3743 C CA . GLY A 1 541 ? -10.224 -2.135 -8.282 1.00 96.75 541 GLY A CA 1
ATOM 3744 C C . GLY A 1 541 ? -9.565 -1.805 -6.938 1.00 96.75 541 GLY A C 1
ATOM 3745 O O . GLY A 1 541 ? -10.019 -2.234 -5.878 1.00 96.75 541 GLY A O 1
ATOM 3746 N N . LEU A 1 542 ? -8.464 -1.066 -6.984 1.00 97.94 542 LEU A N 1
ATOM 3747 C CA . LEU A 1 542 ? -7.762 -0.516 -5.833 1.00 97.94 542 LEU A CA 1
ATOM 3748 C C . LEU A 1 542 ? -8.312 0.859 -5.443 1.00 97.94 542 LEU A C 1
ATOM 3750 O O . LEU A 1 542 ? -8.787 1.015 -4.322 1.00 97.94 542 LEU A O 1
ATOM 3754 N N . LEU A 1 543 ? -8.217 1.847 -6.343 1.00 98.00 543 LEU A N 1
ATOM 3755 C CA . LEU A 1 543 ? -8.349 3.267 -5.998 1.00 98.00 543 LEU A CA 1
ATOM 3756 C C . LEU A 1 543 ? -8.994 4.101 -7.112 1.00 98.00 543 LEU A C 1
ATOM 3758 O O . LEU A 1 543 ? -8.532 4.097 -8.252 1.00 98.00 543 LEU A O 1
ATOM 3762 N N . THR A 1 544 ? -9.977 4.913 -6.731 1.00 97.56 544 THR A N 1
ATOM 3763 C CA . THR A 1 544 ? -10.524 6.015 -7.527 1.00 97.56 544 THR A CA 1
ATOM 3764 C C . THR A 1 544 ? -10.015 7.357 -6.997 1.00 97.56 544 THR A C 1
ATOM 3766 O O . THR A 1 544 ? -10.248 7.716 -5.842 1.00 97.56 544 THR A O 1
ATOM 3769 N N . ILE A 1 545 ? -9.369 8.140 -7.856 1.00 97.44 545 ILE A N 1
ATOM 3770 C CA . ILE A 1 545 ? -8.946 9.515 -7.578 1.00 97.44 545 ILE A CA 1
ATOM 3771 C C . ILE A 1 545 ? -9.951 10.451 -8.250 1.00 97.44 545 ILE A C 1
ATOM 3773 O O . ILE A 1 545 ? -9.992 10.577 -9.477 1.00 97.44 545 ILE A O 1
ATOM 3777 N N . ALA A 1 546 ? -10.805 11.071 -7.434 1.00 96.56 546 ALA A N 1
ATOM 3778 C CA . ALA A 1 546 ? -11.980 11.791 -7.921 1.00 96.56 546 ALA A CA 1
ATOM 3779 C C . ALA A 1 546 ? -11.653 13.156 -8.555 1.00 96.56 546 ALA A C 1
ATOM 3781 O O . ALA A 1 546 ? -12.407 13.623 -9.405 1.00 96.56 546 ALA A O 1
ATOM 3782 N N . PHE A 1 547 ? -10.539 13.784 -8.163 1.00 96.19 547 PHE A N 1
ATOM 3783 C CA . PHE A 1 547 ? -10.140 15.129 -8.592 1.00 96.19 547 PHE A CA 1
ATOM 3784 C C . PHE A 1 547 ? -8.625 15.225 -8.794 1.00 96.19 547 PHE A C 1
ATOM 3786 O O . PHE A 1 547 ? -7.884 14.329 -8.399 1.00 96.19 547 PHE A O 1
ATOM 3793 N N . ALA A 1 548 ? -8.163 16.327 -9.395 1.00 96.25 548 ALA A N 1
ATOM 3794 C CA . ALA A 1 548 ? -6.740 16.581 -9.593 1.00 96.25 548 ALA A CA 1
ATOM 3795 C C . ALA A 1 548 ? -5.989 16.538 -8.253 1.00 96.25 548 ALA A C 1
ATOM 3797 O O . ALA A 1 548 ? -6.361 17.224 -7.298 1.00 96.25 548 ALA A O 1
ATOM 3798 N N . ASN A 1 549 ? -4.934 15.727 -8.199 1.00 95.88 549 ASN A N 1
ATOM 3799 C CA . ASN A 1 549 ? -4.181 15.453 -6.986 1.00 95.88 549 ASN A CA 1
ATOM 3800 C C . ASN A 1 549 ? -2.664 15.569 -7.230 1.00 95.88 549 ASN A C 1
ATOM 3802 O O . ASN A 1 549 ? -2.138 15.108 -8.248 1.00 95.88 549 ASN A O 1
ATOM 3806 N N . SER A 1 550 ? -1.961 16.203 -6.291 1.00 96.19 550 SER A N 1
ATOM 3807 C CA . SER A 1 550 ? -0.502 16.364 -6.294 1.00 96.19 550 SER A CA 1
ATOM 3808 C C . SER A 1 550 ? 0.229 15.478 -5.276 1.00 96.19 550 SER A C 1
ATOM 3810 O O . SER A 1 550 ? 1.460 15.467 -5.251 1.00 96.19 550 SER A O 1
ATOM 3812 N N . GLY A 1 551 ? -0.495 14.728 -4.443 1.00 95.88 551 GLY A N 1
ATOM 3813 C CA . GLY A 1 551 ? 0.078 13.776 -3.496 1.00 95.88 551 GLY A CA 1
ATOM 3814 C C . GLY A 1 551 ? 0.616 12.522 -4.189 1.00 95.88 551 GLY A C 1
ATOM 3815 O O . GLY A 1 551 ? 0.101 12.073 -5.209 1.00 95.88 551 GLY A O 1
ATOM 3816 N N . ALA A 1 552 ? 1.689 11.949 -3.644 1.00 95.69 552 ALA A N 1
ATOM 3817 C CA . ALA A 1 552 ? 2.280 10.731 -4.191 1.00 95.69 552 ALA A CA 1
ATOM 3818 C C . ALA A 1 552 ? 1.333 9.527 -4.041 1.00 95.69 552 ALA A C 1
ATOM 3820 O O . ALA A 1 552 ? 0.677 9.366 -3.007 1.00 95.69 552 ALA A O 1
ATOM 3821 N N . ILE A 1 553 ? 1.307 8.675 -5.066 1.00 96.69 553 ILE A N 1
ATOM 3822 C CA . ILE A 1 553 ? 0.499 7.458 -5.129 1.00 96.69 553 ILE A CA 1
ATOM 3823 C C . ILE A 1 553 ? 1.445 6.261 -5.213 1.00 96.69 553 ILE A C 1
ATOM 3825 O O . ILE A 1 553 ? 2.169 6.106 -6.200 1.00 96.69 553 ILE A O 1
ATOM 3829 N N . ALA A 1 554 ? 1.409 5.402 -4.195 1.00 97.31 554 ALA A N 1
ATOM 3830 C CA . ALA A 1 554 ? 2.148 4.147 -4.164 1.00 97.31 554 ALA A CA 1
ATOM 3831 C C . ALA A 1 554 ? 1.237 2.948 -3.885 1.00 97.31 554 ALA A C 1
ATOM 3833 O O . ALA A 1 554 ? 0.237 3.062 -3.180 1.00 97.31 554 ALA A O 1
ATOM 3834 N N . CYS A 1 555 ? 1.556 1.776 -4.432 1.00 98.38 555 CYS A N 1
ATOM 3835 C CA . CYS A 1 555 ? 0.776 0.562 -4.159 1.00 98.38 555 CYS A CA 1
ATOM 3836 C C . CYS A 1 555 ? 1.412 -0.228 -3.013 1.00 98.38 555 CYS A C 1
ATOM 3838 O O . CYS A 1 555 ? 0.732 -0.559 -2.044 1.00 98.38 555 CYS A O 1
ATOM 3840 N N . ILE A 1 556 ? 2.722 -0.466 -3.090 1.00 98.81 556 ILE A N 1
ATOM 3841 C CA . ILE A 1 556 ? 3.532 -1.104 -2.052 1.00 98.81 556 ILE A CA 1
ATOM 3842 C C . ILE A 1 556 ? 4.793 -0.265 -1.843 1.00 98.81 556 ILE A C 1
ATOM 3844 O O . ILE A 1 556 ? 5.460 0.097 -2.809 1.00 98.81 556 ILE A O 1
ATOM 3848 N N . SER A 1 557 ? 5.137 0.032 -0.592 1.00 98.06 557 SER A N 1
ATOM 3849 C CA . SER A 1 557 ? 6.305 0.842 -0.259 1.00 98.06 557 SER A CA 1
ATOM 3850 C C . SER A 1 557 ? 7.104 0.274 0.916 1.00 98.06 557 SER A C 1
ATOM 3852 O O . SER A 1 557 ? 6.545 -0.199 1.902 1.00 98.06 557 SER A O 1
ATOM 3854 N N . ASN A 1 558 ? 8.425 0.388 0.857 1.00 97.69 558 ASN A N 1
ATOM 3855 C CA . ASN A 1 558 ? 9.332 0.100 1.958 1.00 97.69 558 ASN A CA 1
ATOM 3856 C C . ASN A 1 558 ? 10.338 1.246 2.121 1.00 97.69 558 ASN A C 1
ATOM 3858 O O . ASN A 1 558 ? 11.308 1.343 1.369 1.00 97.69 558 ASN A O 1
ATOM 3862 N N . THR A 1 559 ? 10.109 2.105 3.114 1.00 96.62 559 THR A N 1
ATOM 3863 C CA . THR A 1 559 ? 10.966 3.265 3.411 1.00 96.62 559 THR A CA 1
ATOM 3864 C C . THR A 1 559 ? 11.828 3.073 4.658 1.00 96.62 559 THR A C 1
ATOM 3866 O O . THR A 1 559 ? 12.662 3.925 4.950 1.00 96.62 559 THR A O 1
ATOM 3869 N N . GLY A 1 560 ? 11.634 1.978 5.400 1.00 95.44 560 GLY A N 1
ATOM 3870 C CA . GLY A 1 560 ? 12.452 1.599 6.553 1.00 95.44 560 GLY A CA 1
ATOM 3871 C C . GLY A 1 560 ? 13.006 0.176 6.450 1.00 95.44 560 GLY A C 1
ATOM 3872 O O . GLY A 1 560 ? 12.584 -0.622 5.617 1.00 95.44 560 GLY A O 1
ATOM 3873 N N . GLY A 1 561 ? 13.975 -0.135 7.303 1.00 95.94 561 GLY A N 1
ATOM 3874 C CA . GLY A 1 561 ? 14.573 -1.460 7.455 1.00 95.94 561 GLY A CA 1
ATOM 3875 C C . GLY A 1 561 ? 15.941 -1.343 8.119 1.00 95.94 561 GLY A C 1
ATOM 3876 O O . GLY A 1 561 ? 16.639 -0.349 7.931 1.00 95.94 561 GLY A O 1
ATOM 3877 N N . GLY A 1 562 ? 16.307 -2.312 8.951 1.00 94.62 562 GLY A N 1
ATOM 3878 C CA . GLY A 1 562 ? 17.646 -2.395 9.521 1.00 94.62 562 GLY A CA 1
ATOM 3879 C C . GLY A 1 562 ? 18.676 -2.769 8.453 1.00 94.62 562 GLY A C 1
ATOM 3880 O O . GLY A 1 562 ? 18.360 -3.460 7.488 1.00 94.62 562 GLY A O 1
ATOM 3881 N N . ALA A 1 563 ? 19.937 -2.379 8.646 1.00 92.62 563 ALA A N 1
ATOM 3882 C CA . ALA A 1 563 ? 21.009 -2.634 7.675 1.00 92.62 563 ALA A CA 1
ATOM 3883 C C . ALA A 1 563 ? 21.266 -4.132 7.391 1.00 92.62 563 ALA A C 1
ATOM 3885 O O . ALA A 1 563 ? 21.829 -4.468 6.356 1.00 92.62 563 ALA A O 1
ATOM 3886 N N . ALA A 1 564 ? 20.849 -5.031 8.291 1.00 93.31 564 ALA A N 1
ATOM 3887 C CA . ALA A 1 564 ? 20.929 -6.486 8.120 1.00 93.31 564 ALA A CA 1
ATOM 3888 C C . ALA A 1 564 ? 19.601 -7.127 7.666 1.00 93.31 564 ALA A C 1
ATOM 3890 O O . ALA A 1 564 ? 19.535 -8.341 7.482 1.00 93.31 564 ALA A O 1
ATOM 3891 N N . ALA A 1 565 ? 18.542 -6.331 7.504 1.00 96.62 565 ALA A N 1
ATOM 3892 C CA . ALA A 1 565 ? 17.214 -6.831 7.189 1.00 96.62 565 ALA A CA 1
ATOM 3893 C C . ALA A 1 565 ? 17.135 -7.402 5.768 1.00 96.62 565 ALA A C 1
ATOM 3895 O O . ALA A 1 565 ? 17.882 -7.003 4.867 1.00 96.62 565 ALA A O 1
ATOM 3896 N N . THR A 1 566 ? 16.178 -8.308 5.572 1.00 97.75 566 THR A N 1
ATOM 3897 C CA . THR A 1 566 ? 15.8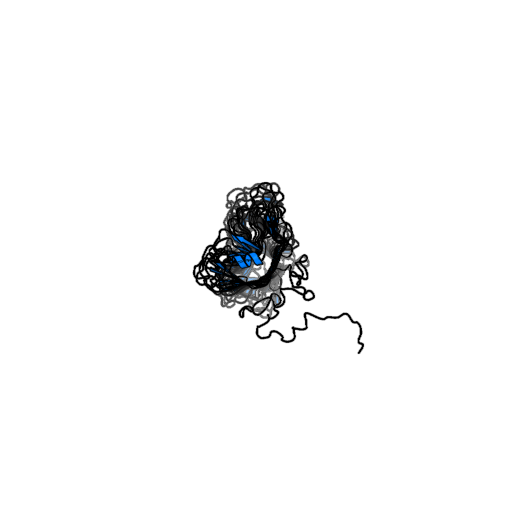04 -8.833 4.254 1.00 97.75 566 THR A CA 1
ATOM 3898 C C . THR A 1 566 ? 14.392 -8.385 3.902 1.00 97.75 566 THR A C 1
ATOM 3900 O O . THR A 1 566 ? 13.441 -8.748 4.597 1.00 97.75 566 THR A O 1
ATOM 3903 N N . LEU A 1 567 ? 14.246 -7.632 2.814 1.00 98.56 567 LEU A N 1
ATOM 3904 C CA . LEU A 1 567 ? 12.954 -7.260 2.241 1.00 98.56 567 LEU A CA 1
ATOM 3905 C C . LEU A 1 567 ? 12.544 -8.271 1.175 1.00 98.56 567 LEU A C 1
ATOM 3907 O O . LEU A 1 567 ? 13.292 -8.516 0.234 1.00 98.56 567 LEU A O 1
ATOM 3911 N N . ASN A 1 568 ? 11.333 -8.806 1.294 1.00 98.62 568 ASN A N 1
ATOM 3912 C CA . ASN A 1 568 ? 10.719 -9.691 0.314 1.00 98.62 568 ASN A CA 1
ATOM 3913 C C . ASN A 1 568 ? 9.384 -9.089 -0.137 1.00 98.62 568 ASN A C 1
ATOM 3915 O O . ASN A 1 568 ? 8.395 -9.175 0.589 1.00 98.62 568 ASN A O 1
ATOM 3919 N N . ILE A 1 569 ? 9.348 -8.493 -1.328 1.00 98.81 569 ILE A N 1
ATOM 3920 C CA . ILE A 1 569 ? 8.117 -8.063 -2.000 1.00 98.81 569 ILE A CA 1
ATOM 3921 C C . ILE A 1 569 ? 7.844 -9.065 -3.117 1.00 98.81 569 ILE A C 1
ATOM 3923 O O . ILE A 1 569 ? 8.361 -8.912 -4.226 1.00 98.81 569 ILE A O 1
ATOM 3927 N N . THR A 1 570 ? 7.095 -10.131 -2.825 1.00 98.75 570 THR A N 1
ATOM 3928 C CA . THR A 1 570 ? 6.973 -11.265 -3.755 1.00 98.75 570 THR A CA 1
ATOM 3929 C C . THR A 1 570 ? 5.544 -11.723 -4.017 1.00 98.75 570 THR A C 1
ATOM 3931 O O . THR A 1 570 ? 4.698 -11.698 -3.132 1.00 98.75 570 THR A O 1
ATOM 3934 N N . GLY A 1 571 ? 5.237 -12.148 -5.244 1.00 98.69 571 GLY A N 1
ATOM 3935 C CA . GLY A 1 571 ? 3.930 -12.743 -5.565 1.00 98.69 571 GLY A CA 1
ATOM 3936 C C . GLY A 1 571 ? 2.731 -11.786 -5.477 1.00 98.69 571 GLY A C 1
ATOM 3937 O O . GLY A 1 571 ? 1.586 -12.229 -5.559 1.00 98.69 571 GLY A O 1
ATOM 3938 N N . ASN A 1 572 ? 2.942 -10.481 -5.273 1.00 98.81 572 ASN A N 1
ATOM 3939 C CA . ASN A 1 572 ? 1.839 -9.533 -5.124 1.00 98.81 572 ASN A CA 1
ATOM 3940 C C . ASN A 1 572 ? 1.204 -9.232 -6.483 1.00 98.81 572 ASN A C 1
ATOM 3942 O O . ASN A 1 572 ? 1.886 -9.193 -7.506 1.00 98.81 572 ASN A O 1
ATOM 3946 N N . THR A 1 573 ? -0.099 -8.957 -6.495 1.00 98.62 573 THR A N 1
ATOM 3947 C CA . THR A 1 573 ? -0.793 -8.478 -7.695 1.00 98.62 573 THR A CA 1
ATOM 3948 C C . THR A 1 573 ? -1.330 -7.072 -7.480 1.00 98.62 573 THR A C 1
ATOM 3950 O O . THR A 1 573 ? -1.975 -6.814 -6.466 1.00 98.62 573 THR A O 1
ATOM 3953 N N . VAL A 1 574 ? -1.107 -6.178 -8.445 1.00 98.56 574 VAL A N 1
ATOM 3954 C CA . VAL A 1 574 ? -1.610 -4.799 -8.421 1.00 98.56 574 VAL A CA 1
ATOM 3955 C C . VAL A 1 574 ? -2.526 -4.540 -9.616 1.00 98.56 574 VAL A C 1
ATOM 3957 O O . VAL A 1 574 ? -2.141 -4.814 -10.757 1.00 98.56 574 VAL A O 1
ATOM 3960 N N . ARG A 1 575 ? -3.734 -4.008 -9.366 1.00 96.69 575 ARG A N 1
ATOM 3961 C CA . ARG A 1 575 ? -4.709 -3.680 -10.424 1.00 96.69 575 ARG A CA 1
ATOM 3962 C C . ARG A 1 575 ? -5.706 -2.577 -10.069 1.00 96.69 575 ARG A C 1
ATOM 3964 O O . ARG A 1 575 ? -5.981 -2.330 -8.902 1.00 96.69 575 ARG A O 1
ATOM 3971 N N . GLY A 1 576 ? -6.337 -2.005 -11.098 1.00 93.88 576 GLY A N 1
ATOM 3972 C CA . GLY A 1 576 ? -7.575 -1.229 -10.977 1.00 93.88 576 GLY A CA 1
ATOM 3973 C C . GLY A 1 576 ? -7.404 0.145 -10.331 1.00 93.88 576 GLY A C 1
ATOM 3974 O O . GLY A 1 576 ? -7.830 0.359 -9.202 1.00 93.88 576 GLY A O 1
ATOM 3975 N N . MET A 1 577 ? -6.819 1.092 -11.058 1.00 95.00 577 MET A N 1
ATOM 3976 C CA . MET A 1 577 ? -6.825 2.502 -10.664 1.00 95.00 577 MET A CA 1
ATOM 3977 C C . MET A 1 577 ? -7.634 3.328 -11.654 1.00 95.00 577 MET A C 1
ATOM 3979 O O . MET A 1 577 ? -7.552 3.105 -12.861 1.00 95.00 577 MET A O 1
ATOM 3983 N N . THR A 1 578 ? -8.369 4.302 -11.130 1.00 96.44 578 THR A N 1
ATOM 3984 C CA . THR A 1 578 ? -9.205 5.212 -11.911 1.00 96.44 578 THR A CA 1
ATOM 3985 C C . THR A 1 578 ? -8.856 6.648 -11.552 1.00 96.44 578 THR A C 1
ATOM 3987 O O . THR A 1 578 ? -8.861 7.018 -10.380 1.00 96.44 578 THR A O 1
ATOM 3990 N N . TYR A 1 579 ? -8.580 7.470 -12.562 1.00 96.81 579 TYR A N 1
ATOM 3991 C CA . TYR A 1 579 ? -8.302 8.896 -12.413 1.00 96.81 579 TYR A CA 1
ATOM 3992 C C . TYR A 1 579 ? -9.357 9.697 -13.174 1.00 96.81 579 TYR A C 1
ATOM 3994 O O . TYR A 1 579 ? -9.409 9.633 -14.401 1.00 96.81 579 TYR A O 1
ATOM 4002 N N . ASN A 1 580 ? -10.156 10.497 -12.469 1.00 96.19 580 ASN A N 1
ATOM 4003 C CA . ASN A 1 580 ? -11.187 11.331 -13.101 1.00 96.19 580 ASN A CA 1
ATOM 4004 C C . ASN A 1 580 ? -10.650 12.688 -13.592 1.00 96.19 580 ASN A C 1
ATOM 4006 O O . ASN A 1 580 ? -11.360 13.428 -14.268 1.00 96.19 580 ASN A O 1
ATOM 4010 N N . ALA A 1 581 ? -9.405 13.028 -13.249 1.00 95.81 581 ALA A N 1
ATOM 4011 C CA . ALA A 1 581 ? -8.731 14.248 -13.676 1.00 95.81 581 ALA A CA 1
ATOM 4012 C C . ALA A 1 581 ? -7.214 14.035 -13.770 1.00 95.81 581 ALA A C 1
ATOM 4014 O O . ALA A 1 581 ? -6.653 13.134 -13.138 1.00 95.81 581 ALA A O 1
ATOM 4015 N N . ASN A 1 582 ? -6.546 14.904 -14.529 1.00 94.75 582 ASN A N 1
ATOM 4016 C CA . ASN A 1 582 ? -5.091 14.906 -14.633 1.00 94.75 582 ASN A CA 1
ATOM 4017 C C . ASN A 1 582 ? -4.470 15.240 -13.273 1.00 94.75 582 ASN A C 1
ATOM 4019 O O . ASN A 1 582 ? -4.805 16.249 -12.650 1.00 94.75 582 ASN A O 1
ATOM 4023 N N . CYS A 1 583 ? -3.551 14.393 -12.827 1.00 95.81 583 CYS A N 1
ATOM 4024 C CA . CYS A 1 583 ? -2.824 14.555 -11.575 1.00 95.81 583 CYS A CA 1
ATOM 4025 C C . CYS A 1 583 ? -1.364 14.944 -11.827 1.00 95.81 583 CYS A C 1
ATOM 4027 O O . CYS A 1 583 ? -0.846 14.799 -12.938 1.00 95.81 583 CYS A O 1
ATOM 4029 N N . THR A 1 584 ? -0.699 15.432 -10.782 1.00 95.56 584 THR A N 1
ATOM 4030 C CA . THR A 1 584 ? 0.730 15.778 -10.808 1.00 95.56 584 THR A CA 1
ATOM 4031 C C . THR A 1 584 ? 1.554 14.956 -9.822 1.00 95.56 584 THR A C 1
ATOM 4033 O O . THR A 1 584 ? 2.772 14.897 -9.959 1.00 95.56 584 THR A O 1
ATOM 4036 N N . GLY A 1 585 ? 0.927 14.283 -8.853 1.00 94.50 585 GLY A N 1
ATOM 4037 C CA . GLY A 1 585 ? 1.623 13.439 -7.881 1.00 94.50 585 GLY A CA 1
ATOM 4038 C C . GLY A 1 585 ? 2.370 12.273 -8.530 1.00 94.50 585 GLY A C 1
ATOM 4039 O O . GLY A 1 585 ? 1.901 11.694 -9.508 1.00 94.50 585 GLY A O 1
ATOM 4040 N N . ALA A 1 586 ? 3.547 11.922 -8.014 1.00 93.88 586 ALA A N 1
ATOM 4041 C CA . ALA A 1 586 ? 4.324 10.804 -8.550 1.00 93.88 586 ALA A CA 1
ATOM 4042 C C . ALA A 1 586 ? 3.570 9.474 -8.394 1.00 93.88 586 ALA A C 1
ATOM 4044 O O . ALA A 1 586 ? 2.992 9.215 -7.336 1.00 93.88 586 ALA A O 1
ATOM 4045 N N . PHE A 1 587 ? 3.610 8.630 -9.427 1.00 95.62 587 PHE A N 1
ATOM 4046 C CA . PHE A 1 587 ? 3.118 7.257 -9.357 1.00 95.62 587 PHE A CA 1
ATOM 4047 C C . PHE A 1 587 ? 4.278 6.266 -9.210 1.00 95.62 587 PHE A C 1
ATOM 4049 O O . PHE A 1 587 ? 5.140 6.164 -10.082 1.00 95.62 587 PHE A O 1
ATOM 4056 N N . GLN A 1 588 ? 4.284 5.531 -8.100 1.00 95.06 588 GLN A N 1
ATOM 4057 C CA . GLN A 1 588 ? 5.350 4.611 -7.707 1.00 95.06 588 GLN A CA 1
ATOM 4058 C C . GLN A 1 588 ? 4.735 3.290 -7.249 1.00 95.06 588 GLN A C 1
ATOM 4060 O O . GLN A 1 588 ? 4.402 3.135 -6.078 1.00 95.06 588 GLN A O 1
ATOM 4065 N N . CYS A 1 589 ? 4.517 2.342 -8.162 1.00 97.31 589 CYS A N 1
ATOM 4066 C CA . CYS A 1 589 ? 3.721 1.156 -7.846 1.00 97.31 589 CYS A CA 1
ATOM 4067 C C . CYS A 1 589 ? 4.352 0.322 -6.715 1.00 97.31 589 CYS A C 1
ATOM 4069 O O . CYS A 1 589 ? 3.757 0.223 -5.643 1.00 97.31 589 CYS A O 1
ATOM 4071 N N . ILE A 1 590 ? 5.562 -0.203 -6.913 1.00 98.19 590 ILE A N 1
ATOM 4072 C CA . ILE A 1 590 ? 6.404 -0.799 -5.868 1.00 98.19 590 ILE A CA 1
ATOM 4073 C C . ILE A 1 590 ? 7.607 0.118 -5.645 1.00 98.19 590 ILE A C 1
ATOM 4075 O O . ILE A 1 590 ? 8.373 0.340 -6.578 1.00 98.19 590 ILE A O 1
ATOM 4079 N N . SER A 1 591 ? 7.775 0.639 -4.427 1.00 95.94 591 SER A N 1
ATOM 4080 C CA . SER A 1 591 ? 8.84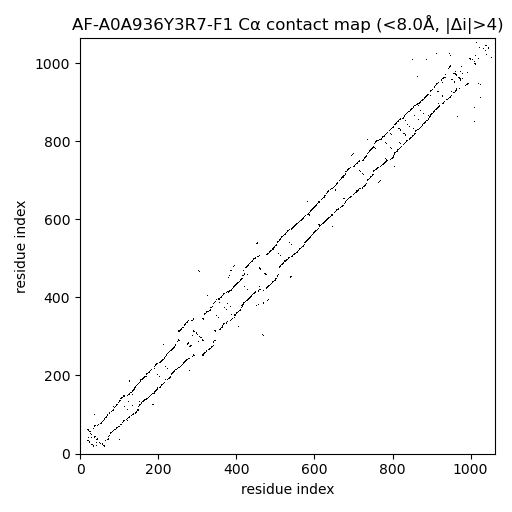7 1.575 -4.051 1.00 95.94 591 SER A CA 1
ATOM 4081 C C . SER A 1 591 ? 9.642 1.070 -2.852 1.00 95.94 591 SER A C 1
ATOM 4083 O O . SER A 1 591 ? 9.126 1.019 -1.740 1.00 95.94 591 SER A O 1
ATOM 4085 N N . ALA A 1 592 ? 10.905 0.712 -3.041 1.00 94.62 592 ALA A N 1
ATOM 4086 C CA . ALA A 1 592 ? 11.828 0.375 -1.968 1.00 94.62 592 ALA A CA 1
ATOM 4087 C C . ALA A 1 592 ? 12.942 1.423 -1.919 1.00 94.62 592 ALA A C 1
ATOM 4089 O O . ALA A 1 592 ? 13.704 1.585 -2.864 1.00 94.62 592 ALA A O 1
ATOM 4090 N N . THR A 1 593 ? 13.024 2.165 -0.815 1.00 92.19 593 THR A N 1
ATOM 4091 C CA . THR A 1 593 ? 14.008 3.249 -0.642 1.00 92.19 593 THR A CA 1
ATOM 4092 C C . THR A 1 593 ? 14.903 3.065 0.579 1.00 92.19 593 THR A C 1
ATOM 4094 O O . THR A 1 593 ? 15.864 3.811 0.750 1.00 92.19 593 THR A O 1
ATOM 4097 N N . ALA A 1 594 ? 14.603 2.088 1.438 1.00 92.38 594 ALA A N 1
ATOM 4098 C CA . ALA A 1 594 ? 15.403 1.801 2.622 1.00 92.38 594 ALA A CA 1
ATOM 4099 C C . ALA A 1 594 ? 16.733 1.132 2.259 1.00 92.38 594 ALA A C 1
ATOM 4101 O O . ALA A 1 594 ? 16.761 0.178 1.484 1.00 92.38 594 ALA A O 1
ATOM 4102 N N . THR A 1 595 ? 17.826 1.572 2.876 1.00 91.44 595 THR A N 1
ATOM 4103 C CA . THR A 1 595 ? 19.117 0.877 2.805 1.00 91.44 595 THR A CA 1
ATOM 4104 C C . THR A 1 595 ? 19.101 -0.337 3.731 1.00 91.44 595 THR A C 1
ATOM 4106 O O . THR A 1 595 ? 19.081 -0.182 4.952 1.00 91.44 595 THR A O 1
ATOM 4109 N N . ILE A 1 596 ? 19.109 -1.538 3.153 1.00 92.25 596 ILE A N 1
ATOM 4110 C CA . ILE A 1 596 ? 19.009 -2.811 3.883 1.00 92.25 596 ILE A CA 1
ATOM 4111 C C . ILE A 1 596 ? 20.062 -3.818 3.400 1.00 92.25 596 ILE A C 1
ATOM 4113 O O . ILE A 1 596 ? 20.847 -3.532 2.495 1.00 92.25 596 ILE A O 1
ATOM 4117 N N . GLY A 1 597 ? 20.094 -5.005 4.008 1.00 93.44 597 GLY A N 1
ATOM 4118 C CA . GLY A 1 597 ? 21.090 -6.026 3.687 1.00 93.44 597 GLY A CA 1
ATOM 4119 C C . GLY A 1 597 ? 20.785 -6.765 2.386 1.00 93.44 597 GLY A C 1
ATOM 4120 O O . GLY A 1 597 ? 21.686 -7.014 1.582 1.00 93.44 597 GLY A O 1
ATOM 4121 N N . THR A 1 598 ? 19.522 -7.144 2.182 1.00 95.88 598 THR A N 1
ATOM 4122 C CA . THR A 1 598 ? 19.056 -7.861 0.984 1.00 95.88 598 THR A CA 1
ATOM 4123 C C . THR A 1 598 ? 17.648 -7.429 0.597 1.00 95.88 598 THR A C 1
ATOM 4125 O O . THR A 1 598 ? 16.774 -7.292 1.450 1.00 95.88 598 THR A O 1
ATOM 4128 N N . GLU A 1 599 ? 17.417 -7.268 -0.699 1.00 97.06 599 GLU A N 1
ATOM 4129 C CA . GLU A 1 599 ? 16.136 -6.892 -1.284 1.00 97.06 599 GLU A CA 1
ATOM 4130 C C . GLU A 1 599 ? 15.740 -7.871 -2.390 1.00 97.06 599 GLU A C 1
ATOM 4132 O O . GLU A 1 599 ? 16.478 -8.063 -3.353 1.00 97.06 599 GLU A O 1
ATOM 4137 N N . ASN A 1 600 ? 14.557 -8.470 -2.262 1.00 98.31 600 ASN A N 1
ATOM 4138 C CA . ASN A 1 600 ? 13.981 -9.396 -3.229 1.00 98.31 600 ASN A CA 1
ATOM 4139 C C . ASN A 1 600 ? 12.615 -8.869 -3.685 1.00 98.31 600 ASN A C 1
ATOM 4141 O O . ASN A 1 600 ? 11.648 -8.892 -2.920 1.00 98.31 600 ASN A O 1
ATOM 4145 N N . ILE A 1 601 ? 12.519 -8.418 -4.935 1.00 98.69 601 ILE A N 1
ATOM 4146 C CA . ILE A 1 601 ? 11.270 -7.991 -5.572 1.00 98.69 601 ILE A CA 1
ATOM 4147 C C . ILE A 1 601 ? 10.971 -8.957 -6.715 1.00 98.69 601 ILE A C 1
ATOM 4149 O O . ILE A 1 601 ? 11.455 -8.773 -7.833 1.00 98.69 601 ILE A O 1
ATOM 4153 N N . SER A 1 602 ? 10.188 -10.002 -6.442 1.00 98.62 602 SER A N 1
ATOM 4154 C CA . SER A 1 602 ? 10.057 -11.114 -7.390 1.00 98.62 602 SER A CA 1
ATOM 4155 C C . SER A 1 602 ? 8.636 -11.614 -7.603 1.00 98.62 602 SER A C 1
ATOM 4157 O O . SER A 1 602 ? 7.841 -11.682 -6.674 1.00 98.62 602 SER A O 1
ATOM 4159 N N . ASN A 1 603 ? 8.321 -12.061 -8.816 1.00 98.62 603 ASN A N 1
ATOM 4160 C CA . ASN A 1 603 ? 7.031 -12.668 -9.161 1.00 98.62 603 ASN A CA 1
ATOM 4161 C C . ASN A 1 603 ? 5.816 -11.755 -8.902 1.00 98.62 603 ASN A C 1
ATOM 4163 O O . ASN A 1 603 ? 4.726 -12.248 -8.618 1.00 98.62 603 ASN A O 1
ATOM 4167 N N . ASN A 1 604 ? 5.983 -10.428 -8.948 1.00 98.81 604 ASN A N 1
ATOM 4168 C CA . ASN A 1 604 ? 4.860 -9.500 -8.819 1.00 98.81 604 ASN A CA 1
ATOM 4169 C C . ASN A 1 604 ? 4.181 -9.274 -10.177 1.00 98.81 604 ASN A C 1
ATOM 4171 O O . ASN A 1 604 ? 4.850 -9.140 -11.203 1.00 98.81 604 ASN A O 1
ATOM 4175 N N . ASN A 1 605 ? 2.852 -9.184 -10.163 1.00 98.38 605 ASN A N 1
ATOM 4176 C CA . ASN A 1 605 ? 2.016 -9.026 -11.348 1.00 98.38 605 ASN A CA 1
ATOM 4177 C C . ASN A 1 605 ? 1.341 -7.651 -11.383 1.00 98.38 605 ASN A C 1
ATOM 4179 O O . ASN A 1 605 ? 0.612 -7.275 -10.464 1.00 98.38 605 ASN A O 1
ATOM 4183 N N . PHE A 1 606 ? 1.501 -6.934 -12.491 1.00 98.31 606 PHE A N 1
ATOM 4184 C CA . PHE A 1 606 ? 0.802 -5.682 -12.778 1.00 98.31 606 PHE A CA 1
ATOM 4185 C C . PHE A 1 606 ? -0.229 -5.926 -13.876 1.00 98.31 606 PHE A C 1
ATOM 4187 O O . PHE A 1 606 ? 0.107 -6.403 -14.962 1.00 98.31 606 PHE A O 1
ATOM 4194 N N . THR A 1 607 ? -1.500 -5.626 -13.618 1.00 96.81 607 THR A N 1
ATOM 4195 C CA . THR A 1 607 ? -2.567 -5.889 -14.590 1.00 96.81 607 THR A CA 1
ATOM 4196 C C . THR A 1 607 ? -3.627 -4.800 -14.566 1.00 96.81 607 THR A C 1
ATOM 4198 O O . THR A 1 607 ? -4.015 -4.322 -13.504 1.00 96.81 607 THR A O 1
ATOM 4201 N N . ASN A 1 608 ? -4.105 -4.409 -15.747 1.00 93.56 608 ASN A N 1
ATOM 4202 C CA . ASN A 1 608 ? -5.150 -3.405 -15.931 1.00 93.56 608 ASN A CA 1
ATOM 4203 C C . ASN A 1 608 ? -4.858 -2.107 -15.153 1.00 93.56 608 ASN A C 1
ATOM 4205 O O . ASN A 1 608 ? -5.658 -1.654 -14.327 1.00 93.56 608 ASN A O 1
ATOM 4209 N N . LEU A 1 609 ? -3.660 -1.553 -15.369 1.00 95.75 609 LEU A N 1
ATOM 4210 C CA . LEU A 1 609 ? -3.216 -0.319 -14.729 1.00 95.75 609 LEU A CA 1
ATOM 4211 C C . LEU A 1 609 ? -3.225 0.834 -15.729 1.00 95.75 609 LEU A C 1
ATOM 4213 O O . LEU A 1 609 ? -2.400 0.890 -16.640 1.00 95.75 609 LEU A O 1
ATOM 4217 N N . THR A 1 610 ? -4.135 1.779 -15.512 1.00 95.06 610 THR A N 1
ATOM 4218 C CA . THR A 1 610 ? -4.162 3.056 -16.224 1.00 95.06 610 THR A CA 1
ATOM 4219 C C . THR A 1 610 ? -3.982 4.178 -15.210 1.00 95.06 610 THR A C 1
ATOM 4221 O O . THR A 1 610 ? -4.777 4.318 -14.284 1.00 95.06 610 THR A O 1
ATOM 4224 N N . VAL A 1 611 ? -2.918 4.961 -15.363 1.00 95.06 611 VAL A N 1
ATOM 4225 C CA . VAL A 1 611 ? -2.616 6.120 -14.517 1.00 95.06 611 VAL A CA 1
ATOM 4226 C C . VAL A 1 611 ? -2.730 7.402 -15.328 1.00 95.06 611 VAL A C 1
ATOM 4228 O O . VAL A 1 611 ? -2.520 7.394 -16.536 1.00 95.06 611 VAL A O 1
ATOM 4231 N N . ASN A 1 612 ? -3.059 8.513 -14.675 1.00 95.25 612 ASN A N 1
ATOM 4232 C CA . ASN A 1 612 ? -3.203 9.814 -15.330 1.00 95.25 612 ASN A CA 1
ATOM 4233 C C . ASN A 1 612 ? -2.412 10.877 -14.556 1.00 95.25 612 ASN A C 1
ATOM 4235 O O . ASN A 1 612 ? -2.987 11.751 -13.904 1.00 95.25 612 ASN A O 1
ATOM 4239 N N . THR A 1 613 ? -1.079 10.776 -14.577 1.00 94.19 613 THR A N 1
ATOM 4240 C CA . THR A 1 613 ? -0.206 11.698 -13.836 1.00 94.19 613 THR A CA 1
ATOM 4241 C C . THR A 1 613 ? 0.972 12.217 -14.653 1.00 94.19 613 THR A C 1
ATOM 4243 O O . THR A 1 613 ? 1.644 11.463 -15.355 1.00 94.19 613 THR A O 1
ATOM 4246 N N . SER A 1 614 ? 1.248 13.519 -14.549 1.00 92.00 614 SER A N 1
ATOM 4247 C CA . SER A 1 614 ? 2.436 14.127 -15.153 1.00 92.00 614 SER A CA 1
ATOM 4248 C C . SER A 1 614 ? 3.724 13.783 -14.394 1.00 92.00 614 SER A C 1
ATOM 4250 O O . SER A 1 614 ? 4.800 14.063 -14.904 1.00 92.00 614 SER A O 1
ATOM 4252 N N . ASN A 1 615 ? 3.619 13.174 -13.203 1.00 85.31 615 ASN A N 1
ATOM 4253 C CA . ASN A 1 615 ? 4.710 12.865 -12.274 1.00 85.31 615 ASN A CA 1
ATOM 4254 C C . ASN A 1 615 ? 5.572 14.091 -11.919 1.00 85.31 615 ASN A C 1
ATOM 4256 O O . ASN A 1 615 ? 6.439 14.504 -12.677 1.00 85.31 615 ASN A O 1
ATOM 4260 N N . ALA A 1 616 ? 5.401 14.647 -10.721 1.00 82.31 616 ALA A N 1
ATOM 4261 C CA . ALA A 1 616 ? 6.207 15.776 -10.252 1.00 82.31 616 ALA A CA 1
ATOM 4262 C C . ALA A 1 616 ? 7.703 15.437 -10.093 1.00 82.31 616 ALA A C 1
ATOM 4264 O O . ALA A 1 616 ? 8.536 16.338 -10.115 1.00 82.31 616 ALA A O 1
ATOM 4265 N N . THR A 1 617 ? 8.046 14.155 -9.914 1.00 86.38 617 THR A N 1
ATOM 4266 C CA . THR A 1 617 ? 9.430 13.683 -9.745 1.00 86.38 617 THR A CA 1
ATOM 4267 C C . THR A 1 617 ? 9.789 12.588 -10.746 1.00 86.38 617 THR A C 1
ATOM 4269 O O . THR A 1 617 ? 10.244 12.894 -11.837 1.00 86.38 617 THR A O 1
ATOM 4272 N N . GLN A 1 618 ? 9.629 11.314 -10.393 1.00 88.12 618 GLN A N 1
ATOM 4273 C CA . GLN A 1 618 ? 9.901 10.157 -11.247 1.00 88.12 618 GLN A CA 1
ATOM 4274 C C . GLN A 1 618 ? 8.810 9.115 -11.015 1.00 88.12 618 GLN A C 1
ATOM 4276 O O . GLN A 1 618 ? 8.361 8.938 -9.878 1.00 88.12 618 GLN A O 1
ATOM 4281 N N . GLY A 1 619 ? 8.387 8.456 -12.092 1.00 90.00 619 GLY A N 1
ATOM 4282 C CA . GLY A 1 619 ? 7.417 7.367 -12.033 1.00 90.00 619 GLY A CA 1
ATOM 4283 C C . GLY A 1 619 ? 8.083 6.006 -12.197 1.00 90.00 619 GLY A C 1
ATOM 4284 O O . GLY A 1 619 ? 9.040 5.879 -12.966 1.00 90.00 619 GLY A O 1
ATOM 4285 N N . PHE A 1 620 ? 7.578 4.989 -11.498 1.00 93.62 620 PHE A N 1
ATOM 4286 C CA . PHE A 1 620 ? 8.020 3.613 -11.718 1.00 93.62 620 PHE A CA 1
ATOM 4287 C C . PHE A 1 620 ? 6.970 2.544 -11.400 1.00 93.62 620 PHE A C 1
ATOM 4289 O O . PHE A 1 620 ? 6.106 2.738 -10.543 1.00 93.62 620 PHE A O 1
ATOM 4296 N N . LEU A 1 621 ? 7.068 1.387 -12.072 1.00 97.00 621 LEU A N 1
ATOM 4297 C CA . LEU A 1 621 ? 6.376 0.166 -11.630 1.00 97.00 621 LEU A CA 1
ATOM 4298 C C . LEU A 1 621 ? 7.140 -0.504 -10.481 1.00 97.00 621 LEU A C 1
ATOM 4300 O O . LEU A 1 621 ? 6.535 -0.858 -9.475 1.00 97.00 621 LEU A O 1
ATOM 4304 N N . ILE A 1 622 ? 8.460 -0.628 -10.601 1.00 98.00 622 ILE A N 1
ATOM 4305 C CA . ILE A 1 622 ? 9.348 -1.146 -9.559 1.00 98.00 622 ILE A CA 1
ATOM 4306 C C . ILE A 1 622 ? 10.532 -0.192 -9.405 1.00 98.00 622 ILE A C 1
ATOM 4308 O O . ILE A 1 622 ? 11.322 -0.025 -10.331 1.00 98.00 622 ILE A O 1
ATOM 4312 N N . GLY A 1 623 ? 10.660 0.416 -8.230 1.00 95.56 623 GLY A N 1
ATOM 4313 C CA . GLY A 1 623 ? 11.837 1.160 -7.797 1.00 95.56 623 GLY A CA 1
ATOM 4314 C C . GLY A 1 623 ? 12.525 0.396 -6.674 1.00 95.56 623 GLY A C 1
ATOM 4315 O O . GLY A 1 623 ? 11.934 0.243 -5.608 1.00 95.56 623 GLY A O 1
ATOM 4316 N N . ALA A 1 624 ? 13.734 -0.097 -6.929 1.00 94.00 624 ALA A N 1
ATOM 4317 C CA . ALA A 1 624 ? 14.553 -0.809 -5.955 1.00 94.00 624 ALA A CA 1
ATOM 4318 C C . ALA A 1 624 ? 15.483 0.141 -5.190 1.00 94.00 624 ALA A C 1
ATOM 4320 O O . ALA A 1 624 ? 15.850 1.198 -5.714 1.00 94.00 624 ALA A O 1
ATOM 4321 N N . SER A 1 625 ? 15.926 -0.252 -3.993 1.00 90.50 625 SER A N 1
ATOM 4322 C CA . SER A 1 625 ? 16.724 0.623 -3.132 1.00 90.50 625 SER A CA 1
ATOM 4323 C C . SER A 1 625 ? 18.118 0.888 -3.673 1.00 90.50 625 SER A C 1
ATOM 4325 O O . SER A 1 625 ? 18.894 -0.017 -3.983 1.00 90.50 625 SER A O 1
ATOM 4327 N N . ASN A 1 626 ? 18.474 2.167 -3.705 1.00 82.62 626 ASN A N 1
ATOM 4328 C CA . ASN A 1 626 ? 19.757 2.631 -4.212 1.00 82.62 626 ASN A CA 1
ATOM 4329 C C . ASN A 1 626 ? 20.927 2.268 -3.293 1.00 82.62 626 ASN A C 1
ATOM 4331 O O . ASN A 1 626 ? 22.045 2.256 -3.782 1.00 82.62 626 ASN A O 1
ATOM 4335 N N . GLY A 1 627 ? 20.682 2.001 -2.002 1.00 85.50 627 GLY A N 1
ATOM 4336 C CA . GLY A 1 627 ? 21.711 1.738 -0.986 1.00 85.50 627 GLY A CA 1
ATOM 4337 C C . GLY A 1 627 ? 21.923 0.258 -0.645 1.00 85.50 627 GLY A C 1
ATOM 4338 O O . GLY A 1 627 ? 22.847 -0.068 0.097 1.00 85.50 627 GLY A O 1
ATOM 4339 N N . THR A 1 628 ? 21.067 -0.639 -1.135 1.00 89.81 628 THR A N 1
ATOM 4340 C CA . THR A 1 628 ? 21.086 -2.057 -0.749 1.00 89.81 628 THR A CA 1
ATOM 4341 C C . THR A 1 628 ? 22.204 -2.827 -1.454 1.00 89.81 628 THR A C 1
ATOM 4343 O O . THR A 1 628 ? 22.366 -2.753 -2.670 1.00 89.81 628 THR A O 1
ATOM 4346 N N . THR A 1 629 ? 22.959 -3.624 -0.693 1.00 89.38 629 THR A N 1
ATOM 4347 C CA . THR A 1 629 ? 24.113 -4.386 -1.205 1.00 89.38 629 THR A CA 1
ATOM 4348 C C . THR A 1 629 ? 23.714 -5.518 -2.153 1.00 89.38 629 THR A C 1
ATOM 4350 O O . THR A 1 629 ? 24.406 -5.756 -3.140 1.00 89.38 629 THR A O 1
ATOM 4353 N N . ASN A 1 630 ? 22.629 -6.238 -1.853 1.00 93.19 630 ASN A N 1
ATOM 4354 C CA . ASN A 1 630 ? 22.173 -7.380 -2.647 1.00 93.19 630 ASN A CA 1
ATOM 4355 C C . ASN A 1 630 ? 20.728 -7.178 -3.087 1.00 93.19 630 ASN A C 1
ATOM 4357 O O . ASN A 1 630 ? 19.826 -7.195 -2.249 1.00 93.19 630 ASN A O 1
ATOM 4361 N N . VAL A 1 631 ? 20.515 -7.005 -4.389 1.00 95.44 631 VAL A N 1
ATOM 4362 C CA . VAL A 1 631 ? 19.189 -6.733 -4.950 1.00 95.44 631 VAL A CA 1
ATOM 4363 C C . VAL A 1 631 ? 18.840 -7.778 -6.002 1.00 95.44 631 VAL A C 1
ATOM 4365 O O . VAL A 1 631 ? 19.571 -7.967 -6.970 1.00 95.44 631 VAL A O 1
ATOM 4368 N N . THR A 1 632 ? 17.697 -8.435 -5.842 1.00 97.75 632 THR A N 1
ATOM 4369 C CA . THR A 1 632 ? 17.131 -9.355 -6.831 1.00 97.75 632 THR A CA 1
ATOM 4370 C C . THR A 1 632 ? 15.784 -8.826 -7.299 1.00 97.75 632 THR A C 1
ATOM 4372 O O . THR A 1 632 ? 14.866 -8.671 -6.497 1.00 97.75 632 THR A O 1
ATOM 4375 N N . VAL A 1 633 ? 15.644 -8.593 -8.604 1.00 98.50 633 VAL A N 1
ATOM 4376 C CA . VAL A 1 633 ? 14.371 -8.242 -9.246 1.00 98.50 633 VAL A CA 1
ATOM 4377 C C . VAL A 1 633 ? 14.061 -9.284 -10.311 1.00 98.50 633 VAL A C 1
ATOM 4379 O O . VAL A 1 633 ? 14.618 -9.224 -11.411 1.00 98.50 633 VAL A O 1
ATOM 4382 N N . SER A 1 634 ? 13.217 -10.273 -9.993 1.00 98.56 634 SER A N 1
ATOM 4383 C CA . SER A 1 634 ? 13.061 -11.445 -10.863 1.00 98.56 634 SER A CA 1
ATOM 4384 C C . SER A 1 634 ? 11.631 -11.921 -11.091 1.00 98.56 634 SER A C 1
ATOM 4386 O O . SER A 1 634 ? 10.824 -11.946 -10.171 1.00 98.56 634 SER A O 1
ATOM 4388 N N . GLY A 1 635 ? 11.300 -12.340 -12.312 1.00 98.56 635 GLY A N 1
ATOM 4389 C CA . GLY A 1 635 ? 10.001 -12.963 -12.598 1.00 98.56 635 GLY A CA 1
ATOM 4390 C C . GLY A 1 635 ? 8.798 -12.016 -12.518 1.00 98.56 635 GLY A C 1
ATOM 4391 O O . GLY A 1 635 ? 7.665 -12.482 -12.465 1.00 98.56 635 GLY A O 1
ATOM 4392 N N . ASN A 1 636 ? 9.001 -10.695 -12.460 1.00 98.81 636 ASN A N 1
ATOM 4393 C CA . ASN A 1 636 ? 7.890 -9.742 -12.421 1.00 98.81 636 ASN A CA 1
ATOM 4394 C C . ASN A 1 636 ? 7.281 -9.575 -13.816 1.00 98.81 636 ASN A C 1
ATOM 4396 O O . ASN A 1 636 ? 8.007 -9.569 -14.812 1.00 98.81 636 ASN A O 1
ATOM 4400 N N . ALA A 1 637 ? 5.964 -9.389 -13.889 1.00 98.56 637 ALA A N 1
ATOM 4401 C CA . ALA A 1 637 ? 5.254 -9.327 -15.160 1.00 98.56 637 ALA A CA 1
ATOM 4402 C C . ALA A 1 637 ? 4.235 -8.184 -15.224 1.00 98.56 637 ALA A C 1
ATOM 4404 O O . ALA A 1 637 ? 3.422 -7.993 -14.317 1.00 98.56 637 ALA A O 1
ATOM 4405 N N . VAL A 1 638 ? 4.217 -7.465 -16.349 1.00 98.50 638 VAL A N 1
ATOM 4406 C CA . VAL A 1 638 ? 3.028 -6.717 -16.778 1.00 98.50 638 VAL A CA 1
ATOM 4407 C C . VAL A 1 638 ? 2.170 -7.670 -17.603 1.00 98.50 638 VAL A C 1
ATOM 4409 O O . VAL A 1 638 ? 2.535 -8.024 -18.720 1.00 98.50 638 VAL A O 1
ATOM 4412 N N . VAL A 1 639 ? 1.058 -8.121 -17.020 1.00 96.12 639 VAL A N 1
ATOM 4413 C CA . VAL A 1 639 ? 0.253 -9.242 -17.538 1.00 96.12 639 VAL A CA 1
ATOM 4414 C C . VAL A 1 639 ? -0.680 -8.811 -18.667 1.00 96.12 639 VAL A C 1
ATOM 4416 O O . VAL A 1 639 ? -0.894 -9.564 -19.610 1.00 96.12 639 VAL A O 1
ATOM 4419 N N . THR A 1 640 ? -1.267 -7.615 -18.570 1.00 94.44 640 THR A N 1
ATOM 4420 C CA . THR A 1 640 ? -2.183 -7.095 -19.600 1.00 94.44 640 THR A CA 1
ATOM 4421 C C . THR A 1 640 ? -1.679 -5.782 -20.168 1.00 94.44 640 THR A C 1
ATOM 4423 O O . THR A 1 640 ? -1.262 -5.743 -21.319 1.00 94.44 640 THR A O 1
ATOM 4426 N N . GLN A 1 641 ? -1.681 -4.716 -19.368 1.00 95.69 641 GLN A N 1
ATOM 4427 C CA . GLN A 1 641 ? -1.153 -3.416 -19.768 1.00 95.69 641 GLN A CA 1
ATOM 4428 C C . GLN A 1 641 ? -0.758 -2.561 -18.568 1.00 95.69 641 GLN A C 1
ATOM 4430 O O . GLN A 1 641 ? -1.330 -2.678 -17.476 1.00 95.69 641 GLN A O 1
ATOM 4435 N N . PHE A 1 642 ? 0.143 -1.621 -18.841 1.00 97.44 642 PHE A N 1
ATOM 4436 C CA . PHE A 1 642 ? 0.323 -0.405 -18.063 1.00 97.44 642 PHE A CA 1
ATOM 4437 C C . PHE A 1 642 ? 0.231 0.807 -18.998 1.00 97.44 642 PHE A C 1
ATOM 4439 O O . PHE A 1 642 ? 0.868 0.841 -20.050 1.00 97.44 642 PHE A O 1
ATOM 4446 N N . THR A 1 643 ? -0.538 1.832 -18.638 1.00 95.69 643 THR A N 1
ATOM 4447 C CA . THR A 1 643 ? -0.652 3.050 -19.452 1.00 95.69 643 THR A CA 1
ATOM 4448 C C . THR A 1 643 ? -0.667 4.299 -18.584 1.00 95.69 643 THR A C 1
ATOM 4450 O O . THR A 1 643 ? -1.554 4.444 -17.753 1.00 95.69 643 THR A O 1
ATOM 4453 N N . ASN A 1 644 ? 0.255 5.239 -18.815 1.00 94.50 644 ASN A N 1
ATOM 4454 C CA . ASN A 1 644 ? 0.120 6.610 -18.318 1.00 94.50 644 ASN A CA 1
ATOM 4455 C C . ASN A 1 644 ? -0.513 7.502 -19.389 1.00 94.50 644 ASN A C 1
ATOM 4457 O O . ASN A 1 644 ? 0.098 7.739 -20.430 1.00 94.50 644 ASN A O 1
ATOM 4461 N N . THR A 1 645 ? -1.727 7.996 -19.160 1.00 93.38 645 THR A N 1
ATOM 4462 C CA . THR A 1 645 ? -2.472 8.834 -20.111 1.00 93.38 645 THR A CA 1
ATOM 4463 C C . THR A 1 645 ? -2.086 10.308 -20.059 1.00 93.38 645 THR A C 1
ATOM 4465 O O . THR A 1 645 ? -2.413 11.034 -20.995 1.00 93.38 645 THR A O 1
ATOM 4468 N N . ASN A 1 646 ? -1.377 10.753 -19.017 1.00 91.00 646 ASN A N 1
ATOM 4469 C CA . ASN A 1 646 ? -0.886 12.127 -18.920 1.00 91.00 646 ASN A CA 1
ATOM 4470 C C . ASN A 1 646 ? 0.572 12.223 -19.367 1.00 91.00 646 ASN A C 1
ATOM 4472 O O . ASN A 1 646 ? 1.361 11.315 -19.113 1.00 91.00 646 ASN A O 1
ATOM 4476 N N . ALA A 1 647 ? 0.936 13.356 -19.960 1.00 87.88 647 ALA A N 1
ATOM 4477 C CA . ALA A 1 647 ? 2.312 13.662 -20.320 1.00 87.88 647 ALA A CA 1
ATOM 4478 C C . ALA A 1 647 ? 2.982 14.534 -19.249 1.00 87.88 647 ALA A C 1
ATOM 4480 O O . ALA A 1 647 ? 2.345 15.407 -18.657 1.00 87.88 647 ALA A O 1
ATOM 4481 N N . GLY A 1 648 ? 4.279 14.334 -19.014 1.00 87.69 648 GLY A N 1
ATOM 4482 C CA . GLY A 1 648 ? 5.040 15.168 -18.084 1.00 87.69 648 GLY A CA 1
ATOM 4483 C C . GLY A 1 648 ? 6.543 15.184 -18.335 1.00 87.69 648 GLY A C 1
ATOM 4484 O O . GLY A 1 648 ? 7.071 14.387 -19.106 1.00 87.69 648 GLY A O 1
ATOM 4485 N N . GLY A 1 649 ? 7.235 16.120 -17.685 1.00 86.62 649 GLY A N 1
ATOM 4486 C CA . GLY A 1 649 ? 8.676 16.335 -17.866 1.00 86.62 649 GLY A CA 1
ATOM 4487 C C . GLY A 1 649 ? 9.577 15.382 -17.076 1.00 86.62 649 GLY A C 1
ATOM 4488 O O . GLY A 1 649 ? 10.791 15.499 -17.166 1.00 86.62 649 GLY A O 1
ATOM 4489 N N . ALA A 1 650 ? 9.001 14.473 -16.291 1.00 90.56 650 ALA A N 1
ATOM 4490 C CA . ALA A 1 650 ? 9.700 13.517 -15.439 1.00 90.56 650 ALA A CA 1
ATOM 4491 C C . ALA A 1 650 ? 10.154 12.252 -16.183 1.00 90.56 650 ALA A C 1
ATOM 4493 O O . ALA A 1 650 ? 9.570 11.871 -17.198 1.00 90.56 650 ALA A O 1
ATOM 4494 N N . ASN A 1 651 ? 11.148 11.550 -15.629 1.00 91.44 651 ASN A N 1
ATOM 4495 C CA . ASN A 1 651 ? 11.517 10.215 -16.103 1.00 91.44 651 ASN A CA 1
ATOM 4496 C C . ASN A 1 651 ? 10.467 9.175 -15.696 1.00 91.44 651 ASN A C 1
ATOM 4498 O O . ASN A 1 651 ? 9.847 9.279 -14.630 1.00 91.44 651 ASN A O 1
ATOM 4502 N N . TYR A 1 652 ? 10.331 8.136 -16.519 1.00 93.31 652 TYR A N 1
ATOM 4503 C CA . TYR A 1 652 ? 9.499 6.982 -16.202 1.00 93.31 652 TYR A CA 1
ATOM 4504 C C . TYR A 1 652 ? 10.253 5.673 -16.422 1.00 93.31 652 TYR A C 1
ATOM 4506 O O . TYR A 1 652 ? 10.849 5.464 -17.481 1.00 93.31 652 TYR A O 1
ATOM 4514 N N . PHE A 1 653 ? 10.171 4.769 -15.448 1.00 95.19 653 PHE A N 1
ATOM 4515 C CA . PHE A 1 653 ? 10.838 3.474 -15.499 1.00 95.19 653 PHE A CA 1
ATOM 4516 C C . PHE A 1 653 ? 9.862 2.317 -15.294 1.00 95.19 653 PHE A C 1
ATOM 4518 O O . PHE A 1 653 ? 8.946 2.420 -14.485 1.00 95.19 653 PHE A O 1
ATOM 4525 N N . ALA A 1 654 ? 10.037 1.185 -15.975 1.00 97.38 654 ALA A N 1
ATOM 4526 C CA . ALA A 1 654 ? 9.324 -0.018 -15.538 1.00 97.38 654 ALA A CA 1
ATOM 4527 C C . ALA A 1 654 ? 10.037 -0.621 -14.315 1.00 97.38 654 ALA A C 1
ATOM 4529 O O . ALA A 1 654 ? 9.441 -0.711 -13.247 1.00 97.38 654 ALA A O 1
ATOM 4530 N N . ILE A 1 655 ? 11.330 -0.917 -14.428 1.00 97.62 655 ILE A N 1
ATOM 4531 C CA . ILE A 1 655 ? 12.194 -1.340 -13.323 1.00 97.62 655 ILE A CA 1
ATOM 4532 C C . ILE A 1 655 ? 13.358 -0.360 -13.220 1.00 97.62 655 ILE A C 1
ATOM 4534 O O . ILE A 1 655 ? 14.067 -0.140 -14.204 1.00 97.62 655 ILE A O 1
ATOM 4538 N N . ALA A 1 656 ? 13.574 0.207 -12.036 1.00 93.56 656 ALA A N 1
ATOM 4539 C CA . ALA A 1 656 ? 14.682 1.115 -11.800 1.00 93.56 656 ALA A CA 1
ATOM 4540 C C . ALA A 1 656 ? 15.405 0.899 -10.476 1.00 93.56 656 ALA A C 1
ATOM 4542 O O . ALA A 1 656 ? 14.799 0.618 -9.448 1.00 93.56 656 ALA A O 1
ATOM 4543 N N . ASN A 1 657 ? 16.705 1.162 -10.521 1.00 89.25 657 ASN A N 1
ATOM 4544 C CA . ASN A 1 657 ? 17.535 1.526 -9.386 1.00 89.25 657 ASN A CA 1
ATOM 4545 C C . ASN A 1 657 ? 18.269 2.819 -9.754 1.00 89.25 657 ASN A C 1
ATOM 4547 O O . ASN A 1 657 ? 18.951 2.875 -10.784 1.00 89.25 657 ASN A O 1
ATOM 4551 N N . LEU A 1 658 ? 18.062 3.878 -8.971 1.00 82.00 658 LEU A N 1
ATOM 4552 C CA . LEU A 1 658 ? 18.582 5.214 -9.268 1.00 82.00 658 LEU A CA 1
ATOM 4553 C C . LEU A 1 658 ? 19.847 5.478 -8.425 1.00 82.00 658 LEU A C 1
ATOM 4555 O O . LEU A 1 658 ? 20.152 4.753 -7.493 1.00 82.00 658 LEU A O 1
ATOM 4559 N N . SER A 1 659 ? 20.670 6.467 -8.758 1.00 69.44 659 SER A N 1
ATOM 4560 C CA . SER A 1 659 ? 22.015 6.575 -8.159 1.00 69.44 659 SER A CA 1
ATOM 4561 C C . SER A 1 659 ? 22.016 6.954 -6.661 1.00 69.44 659 SER A C 1
ATOM 4563 O O . SER A 1 659 ? 21.477 8.008 -6.326 1.00 69.44 659 SER A O 1
ATOM 4565 N N . ALA A 1 660 ? 22.639 6.125 -5.791 1.00 61.31 660 ALA A N 1
ATOM 4566 C CA . ALA A 1 660 ? 23.462 6.485 -4.606 1.00 61.31 660 ALA A CA 1
ATOM 4567 C C . ALA A 1 660 ? 23.892 5.266 -3.722 1.00 61.31 660 ALA A C 1
ATOM 4569 O O . ALA A 1 660 ? 23.110 4.785 -2.914 1.00 61.31 660 ALA A O 1
ATOM 4570 N N . VAL A 1 661 ? 25.192 4.914 -3.784 1.00 61.12 661 VAL A N 1
ATOM 4571 C CA . VAL A 1 661 ? 26.069 4.328 -2.724 1.00 61.12 661 VAL A CA 1
ATOM 4572 C C . VAL A 1 661 ? 25.771 2.907 -2.179 1.00 61.12 661 VAL A C 1
ATOM 4574 O O . VAL A 1 661 ? 25.600 2.740 -0.972 1.00 61.12 661 VAL A O 1
ATOM 4577 N N . PRO A 1 662 ? 25.903 1.850 -3.001 1.00 72.06 662 PRO A N 1
ATOM 4578 C CA . PRO A 1 662 ? 26.748 0.744 -2.545 1.00 72.06 662 PRO A CA 1
ATOM 4579 C C . PRO A 1 662 ? 27.963 0.610 -3.456 1.00 72.06 662 PRO A C 1
ATOM 4581 O O . PRO A 1 662 ? 27.867 0.427 -4.666 1.00 72.06 662 PRO A O 1
ATOM 4584 N N . THR A 1 663 ? 29.148 0.714 -2.864 1.00 75.56 663 THR A N 1
ATOM 4585 C CA . THR A 1 663 ? 30.414 0.539 -3.582 1.00 75.56 663 THR A CA 1
ATOM 4586 C C . THR A 1 663 ? 30.743 -0.932 -3.833 1.00 75.56 663 THR A C 1
ATOM 4588 O O . THR A 1 663 ? 31.716 -1.207 -4.526 1.00 75.56 663 THR A O 1
ATOM 4591 N N . SER A 1 664 ? 29.966 -1.874 -3.292 1.00 83.56 664 SER A N 1
ATOM 4592 C CA . SER A 1 664 ? 30.153 -3.325 -3.399 1.00 83.56 664 SER A CA 1
ATOM 4593 C C . SER A 1 664 ? 28.806 -4.056 -3.385 1.00 83.56 664 SER A C 1
ATOM 4595 O O . SER A 1 664 ? 27.761 -3.442 -3.172 1.00 83.56 664 SER A O 1
ATOM 4597 N N . GLY A 1 665 ? 28.817 -5.364 -3.644 1.00 88.94 665 GLY A N 1
ATOM 4598 C CA . GLY A 1 665 ? 27.609 -6.191 -3.680 1.00 88.94 665 GLY A CA 1
ATOM 4599 C C . GLY A 1 665 ? 27.199 -6.600 -5.090 1.00 88.94 665 GLY A C 1
ATOM 4600 O O . GLY A 1 665 ? 28.014 -6.567 -6.018 1.00 88.94 665 GLY A O 1
ATOM 4601 N N . SER A 1 666 ? 25.950 -7.035 -5.244 1.00 91.25 666 SER A N 1
ATOM 4602 C CA . SER A 1 666 ? 25.443 -7.508 -6.530 1.00 91.25 666 SER A CA 1
ATOM 4603 C C . SER A 1 666 ? 23.963 -7.222 -6.748 1.00 91.25 666 SER A C 1
ATOM 4605 O O . SER A 1 666 ? 23.153 -7.267 -5.823 1.00 91.25 666 SER A O 1
ATOM 4607 N N . SER A 1 667 ? 23.617 -6.979 -8.007 1.00 93.69 667 SER A N 1
ATOM 4608 C CA . SER A 1 667 ? 22.243 -6.836 -8.467 1.00 93.69 667 SER A CA 1
ATOM 4609 C C . SER A 1 667 ? 21.939 -7.841 -9.572 1.00 93.69 667 SER A C 1
ATOM 4611 O O . SER A 1 667 ? 22.680 -7.924 -10.555 1.00 93.69 667 SER A O 1
ATOM 4613 N N . ALA A 1 668 ? 20.836 -8.572 -9.434 1.00 96.19 668 ALA A N 1
ATOM 4614 C CA . ALA A 1 668 ? 20.344 -9.535 -10.412 1.00 96.19 668 ALA A CA 1
ATOM 4615 C C . ALA A 1 668 ? 18.932 -9.154 -10.877 1.00 96.19 668 ALA A C 1
ATOM 4617 O O . ALA A 1 668 ? 17.977 -9.191 -10.104 1.00 96.19 668 ALA A O 1
ATOM 4618 N N . ILE A 1 669 ? 18.801 -8.806 -12.154 1.00 98.06 669 ILE A N 1
ATOM 4619 C CA . ILE A 1 669 ? 17.546 -8.438 -12.806 1.00 98.06 669 ILE A CA 1
ATOM 4620 C C . ILE A 1 669 ? 17.260 -9.495 -13.863 1.00 98.06 669 ILE A C 1
ATOM 4622 O O . ILE A 1 669 ? 17.903 -9.508 -14.916 1.00 98.06 669 ILE A O 1
ATOM 4626 N N . SER A 1 670 ? 16.340 -10.416 -13.584 1.00 98.62 670 SER A N 1
ATOM 4627 C CA . SER A 1 670 ? 16.185 -11.591 -14.441 1.00 98.62 670 SER A CA 1
ATOM 4628 C C . SER A 1 670 ? 14.764 -12.060 -14.675 1.00 98.62 670 SER A C 1
ATOM 4630 O O . SER A 1 670 ? 13.912 -11.958 -13.802 1.00 98.62 670 SER A O 1
ATOM 4632 N N . ASN A 1 671 ? 14.507 -12.642 -15.845 1.00 98.56 671 ASN A N 1
ATOM 4633 C CA . ASN A 1 671 ? 13.229 -13.290 -16.158 1.00 98.56 671 ASN A CA 1
ATOM 4634 C C . ASN A 1 671 ? 11.999 -12.373 -15.992 1.00 98.56 671 ASN A C 1
ATOM 4636 O O . ASN A 1 671 ? 10.902 -12.858 -15.729 1.00 98.56 671 ASN A O 1
ATOM 4640 N N . ASN A 1 672 ? 12.162 -11.049 -16.092 1.00 98.81 672 ASN A N 1
ATOM 4641 C CA . ASN A 1 672 ? 11.034 -10.121 -16.037 1.00 98.81 672 ASN A CA 1
ATOM 4642 C C . ASN A 1 672 ? 10.374 -10.017 -17.419 1.00 98.81 672 ASN A C 1
ATOM 4644 O O . ASN A 1 672 ? 11.067 -9.950 -18.435 1.00 98.81 672 ASN A O 1
ATOM 4648 N N . ILE A 1 673 ? 9.041 -9.953 -17.440 1.00 98.69 673 ILE A N 1
ATOM 4649 C CA . ILE A 1 673 ? 8.228 -9.787 -18.650 1.00 98.69 673 ILE A CA 1
ATOM 4650 C C . ILE A 1 673 ? 7.609 -8.387 -18.626 1.00 98.69 673 ILE A C 1
ATOM 4652 O O . ILE A 1 673 ? 6.595 -8.131 -17.972 1.00 98.69 673 ILE A O 1
ATOM 4656 N N . LEU A 1 674 ? 8.238 -7.454 -19.333 1.00 98.62 674 LEU A N 1
ATOM 4657 C CA . LEU A 1 674 ? 7.828 -6.054 -19.388 1.00 98.62 674 LEU A CA 1
ATOM 4658 C C . LEU A 1 674 ? 7.132 -5.795 -20.717 1.00 98.62 674 LEU A C 1
ATOM 4660 O O . LEU A 1 674 ? 7.792 -5.642 -21.748 1.00 98.62 674 LEU A O 1
ATOM 4664 N N . SER A 1 675 ? 5.800 -5.778 -20.686 1.00 97.00 675 SER A N 1
ATOM 4665 C CA . SER A 1 675 ? 5.006 -5.735 -21.907 1.00 97.00 675 SER A CA 1
ATOM 4666 C C . SER A 1 675 ? 3.814 -4.806 -21.877 1.00 97.00 675 SER A C 1
ATOM 4668 O O . SER A 1 675 ? 3.235 -4.565 -20.816 1.00 97.00 675 SER A O 1
ATOM 4670 N N . ASN A 1 676 ? 3.437 -4.300 -23.055 1.00 97.44 676 ASN A N 1
ATOM 4671 C CA . ASN A 1 676 ? 2.280 -3.421 -23.233 1.00 97.44 676 ASN A CA 1
ATOM 4672 C C . ASN A 1 676 ? 2.341 -2.193 -22.303 1.00 97.44 676 ASN A C 1
ATOM 4674 O O . ASN A 1 676 ? 1.335 -1.770 -21.722 1.00 97.44 676 ASN A O 1
ATOM 4678 N N . ILE A 1 677 ? 3.546 -1.642 -22.124 1.00 98.00 677 ILE A N 1
ATOM 4679 C CA . ILE A 1 677 ? 3.806 -0.470 -21.288 1.00 98.00 677 ILE A CA 1
ATOM 4680 C C . ILE A 1 677 ? 3.799 0.765 -22.182 1.00 98.00 677 ILE A C 1
ATOM 4682 O O . ILE A 1 677 ? 4.681 0.954 -23.016 1.00 98.00 677 ILE A O 1
ATOM 4686 N N . THR A 1 678 ? 2.819 1.643 -21.983 1.00 95.50 678 THR A N 1
ATOM 4687 C CA . THR A 1 678 ? 2.766 2.953 -22.641 1.00 95.50 678 THR A CA 1
ATOM 4688 C C . THR A 1 678 ? 2.991 4.064 -21.626 1.00 95.50 678 THR A C 1
ATOM 4690 O O . THR A 1 678 ? 2.191 4.266 -20.711 1.00 95.50 678 THR A O 1
ATOM 4693 N N . VAL A 1 679 ? 4.061 4.827 -21.813 1.00 93.56 679 VAL A N 1
ATOM 4694 C CA . VAL A 1 679 ? 4.404 6.013 -21.019 1.00 93.56 679 VAL A CA 1
ATOM 4695 C C . VAL A 1 679 ? 4.395 7.252 -21.904 1.00 93.56 679 VAL A C 1
ATOM 4697 O O . VAL A 1 679 ? 4.328 7.140 -23.127 1.00 93.56 679 VAL A O 1
ATOM 4700 N N . ARG A 1 680 ? 4.413 8.436 -21.287 1.00 89.62 680 ARG A N 1
ATOM 4701 C CA . ARG A 1 680 ? 4.384 9.725 -21.987 1.00 89.62 680 ARG A CA 1
ATOM 4702 C C . ARG A 1 680 ? 5.272 10.723 -21.251 1.00 89.62 680 ARG A C 1
ATOM 4704 O O . ARG A 1 680 ? 4.846 11.329 -20.268 1.00 89.62 680 ARG A O 1
ATOM 4711 N N . THR A 1 681 ? 6.519 10.857 -21.687 1.00 87.69 681 THR A N 1
ATOM 4712 C CA . THR A 1 681 ? 7.457 11.860 -21.156 1.00 87.69 681 THR A CA 1
ATOM 4713 C C . THR A 1 681 ? 7.748 12.921 -22.222 1.00 87.69 681 THR A C 1
ATOM 4715 O O . THR A 1 681 ? 7.690 12.627 -23.412 1.00 87.69 681 THR A O 1
ATOM 4718 N N . THR A 1 682 ? 7.985 14.179 -21.832 1.00 82.50 682 THR A N 1
ATOM 4719 C CA . THR A 1 682 ? 8.078 15.302 -22.793 1.00 82.50 682 THR A CA 1
ATOM 4720 C C . THR A 1 682 ? 9.492 15.849 -22.978 1.00 82.50 682 THR A C 1
ATOM 4722 O O . THR A 1 682 ? 9.953 15.969 -24.108 1.00 82.50 682 THR A O 1
ATOM 4725 N N . THR A 1 683 ? 10.187 16.161 -21.881 1.00 79.38 683 THR A N 1
ATOM 4726 C CA . THR A 1 683 ? 11.561 16.710 -21.863 1.00 79.38 683 THR A CA 1
ATOM 4727 C C . THR A 1 683 ? 12.613 15.715 -21.371 1.00 79.38 683 THR A C 1
ATOM 4729 O O . THR A 1 683 ? 13.800 16.025 -21.363 1.00 79.38 683 THR A O 1
ATOM 4732 N N . SER A 1 684 ? 12.171 14.544 -20.915 1.0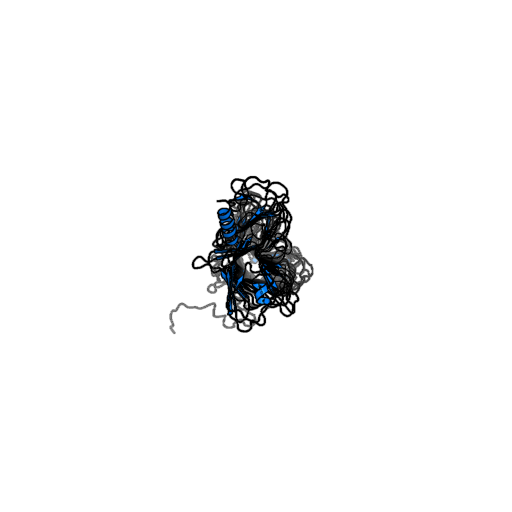0 87.69 684 SER A N 1
ATOM 4733 C CA . SER A 1 684 ? 12.985 13.532 -20.234 1.00 87.69 684 SER A CA 1
ATOM 4734 C C . SER A 1 684 ? 13.136 12.276 -21.100 1.00 87.69 684 SER A C 1
ATOM 4736 O O . SER A 1 684 ? 13.086 12.357 -22.324 1.00 87.69 684 SER A O 1
ATOM 4738 N N . TYR A 1 685 ? 13.350 11.107 -20.499 1.00 89.75 685 TYR A N 1
ATOM 4739 C CA . TYR A 1 685 ? 13.343 9.820 -21.193 1.00 89.75 685 TYR A CA 1
ATOM 4740 C C . TYR A 1 685 ? 12.551 8.779 -20.400 1.00 89.75 685 TYR A C 1
ATOM 4742 O O . TYR A 1 685 ? 12.183 8.988 -19.241 1.00 89.75 685 TYR A O 1
ATOM 4750 N N . ALA A 1 686 ? 12.274 7.654 -21.048 1.00 93.56 686 ALA A N 1
ATOM 4751 C CA . ALA A 1 686 ? 11.749 6.464 -20.405 1.00 93.56 686 ALA A CA 1
ATOM 4752 C C . ALA A 1 686 ? 12.706 5.285 -20.585 1.00 93.56 686 ALA A C 1
ATOM 4754 O O . ALA A 1 686 ? 13.410 5.209 -21.594 1.00 93.56 686 ALA A O 1
ATOM 4755 N N . ALA A 1 687 ? 12.712 4.351 -19.636 1.00 95.12 687 ALA A N 1
ATOM 4756 C CA . ALA A 1 687 ? 13.419 3.086 -19.799 1.00 95.12 687 ALA A CA 1
ATOM 4757 C C . ALA A 1 687 ? 12.635 1.910 -19.209 1.00 95.12 687 ALA A C 1
ATOM 4759 O O . ALA A 1 687 ? 11.954 2.052 -18.195 1.00 95.12 687 ALA A O 1
ATOM 4760 N N . MET A 1 688 ? 12.720 0.736 -19.833 1.00 97.69 688 MET A N 1
ATOM 4761 C CA . MET A 1 688 ? 12.082 -0.461 -19.279 1.00 97.69 688 MET A CA 1
ATOM 4762 C C . MET A 1 688 ? 12.896 -1.007 -18.106 1.00 97.69 688 MET A C 1
ATOM 4764 O O . MET A 1 688 ? 12.351 -1.229 -17.032 1.00 97.69 688 MET A O 1
ATOM 4768 N N . ILE A 1 689 ? 14.209 -1.139 -18.268 1.00 97.31 689 ILE A N 1
ATOM 4769 C CA . ILE A 1 689 ? 15.131 -1.463 -17.178 1.00 97.31 689 ILE A CA 1
ATOM 4770 C C . ILE A 1 689 ? 16.185 -0.364 -17.119 1.00 97.31 689 ILE A C 1
ATOM 4772 O O . ILE A 1 689 ? 16.870 -0.112 -18.108 1.00 97.31 689 ILE A O 1
ATOM 4776 N N . TYR A 1 690 ? 16.324 0.280 -15.963 1.00 93.62 690 TYR A N 1
ATOM 4777 C CA . TYR A 1 690 ? 17.370 1.264 -15.700 1.00 93.62 690 TYR A CA 1
ATOM 4778 C C . TYR A 1 690 ? 18.095 0.926 -14.400 1.00 93.62 690 TYR A C 1
ATOM 4780 O O . TYR A 1 690 ? 17.517 1.020 -13.322 1.00 93.62 690 TYR A O 1
ATOM 4788 N N . TRP A 1 691 ? 19.362 0.536 -14.481 1.00 90.00 691 TRP A N 1
ATOM 4789 C CA . TRP A 1 691 ? 20.116 0.080 -13.319 1.00 90.00 691 TRP A CA 1
ATOM 4790 C C . TRP A 1 691 ? 21.420 0.849 -13.140 1.00 90.00 691 TRP A C 1
ATOM 4792 O O . TRP A 1 691 ? 22.390 0.624 -13.863 1.00 90.00 691 TRP A O 1
ATOM 4802 N N . ALA A 1 692 ? 21.448 1.757 -12.168 1.00 81.19 692 ALA A N 1
ATOM 4803 C CA . ALA A 1 692 ? 22.571 2.659 -11.948 1.00 81.19 692 ALA A CA 1
ATOM 4804 C C . ALA A 1 692 ? 23.021 2.691 -10.476 1.00 81.19 692 ALA A C 1
ATOM 4806 O O . ALA A 1 692 ? 22.811 3.709 -9.809 1.00 81.19 692 ALA A O 1
ATOM 4807 N N . PRO A 1 693 ? 23.676 1.631 -9.960 1.00 65.62 693 PRO A N 1
ATOM 4808 C CA . PRO A 1 693 ? 24.214 1.616 -8.603 1.00 65.62 693 PRO A CA 1
ATOM 4809 C C . PRO A 1 693 ? 25.441 2.547 -8.507 1.00 65.62 693 PRO A C 1
ATOM 4811 O O . PRO A 1 693 ? 26.594 2.134 -8.607 1.00 65.62 693 PRO A O 1
ATOM 4814 N N . GLY A 1 694 ? 25.190 3.850 -8.349 1.00 61.22 694 GLY A N 1
ATOM 4815 C CA . GLY A 1 694 ? 26.184 4.878 -8.022 1.00 61.22 694 GLY A CA 1
ATOM 4816 C C . GLY A 1 694 ? 26.911 5.556 -9.199 1.00 61.22 694 GLY A C 1
ATOM 4817 O O . GLY A 1 694 ? 26.857 5.132 -10.349 1.00 61.22 694 GLY A O 1
ATOM 4818 N N . THR A 1 695 ? 27.615 6.654 -8.896 1.00 55.03 695 THR A N 1
ATOM 4819 C CA . THR A 1 695 ? 28.439 7.473 -9.823 1.00 55.03 695 THR A CA 1
ATOM 4820 C C . THR A 1 695 ? 29.918 7.555 -9.399 1.00 55.03 695 THR A C 1
ATOM 4822 O O . THR A 1 695 ? 30.651 8.431 -9.852 1.00 55.03 695 THR A O 1
ATOM 4825 N N . GLY A 1 696 ? 30.364 6.691 -8.480 1.00 59.66 696 GLY A N 1
ATOM 4826 C CA . GLY A 1 696 ? 31.714 6.739 -7.908 1.00 59.66 696 GLY A CA 1
ATOM 4827 C C . GLY A 1 696 ? 32.792 6.122 -8.807 1.00 59.66 696 GLY A C 1
ATOM 4828 O O . GLY A 1 696 ? 32.579 5.080 -9.419 1.00 59.66 696 GLY A O 1
ATOM 4829 N N . VAL A 1 697 ? 33.984 6.728 -8.801 1.00 60.97 697 VAL A N 1
ATOM 4830 C CA . VAL A 1 697 ? 35.174 6.373 -9.609 1.00 60.97 697 VAL A CA 1
ATOM 4831 C C . VAL A 1 697 ? 35.768 4.979 -9.265 1.00 60.97 697 VAL A C 1
ATOM 4833 O O . VAL A 1 697 ? 36.650 4.495 -9.969 1.00 60.97 697 VAL A O 1
ATOM 4836 N N . ALA A 1 698 ? 35.263 4.296 -8.224 1.00 72.00 698 ALA A N 1
ATOM 4837 C CA . ALA A 1 698 ? 35.776 3.010 -7.726 1.00 72.00 698 ALA A CA 1
ATOM 4838 C C . ALA A 1 698 ? 34.679 2.007 -7.290 1.00 72.00 698 ALA A C 1
ATOM 4840 O O . ALA A 1 698 ? 34.797 1.350 -6.255 1.00 72.00 698 ALA A O 1
ATOM 4841 N N . CYS A 1 699 ? 33.571 1.911 -8.029 1.00 76.06 699 CYS A N 1
ATOM 4842 C CA . CYS A 1 699 ? 32.500 0.960 -7.704 1.00 76.06 699 CYS A CA 1
ATOM 4843 C C . CYS A 1 699 ? 32.909 -0.496 -8.029 1.00 76.06 699 CYS A C 1
ATOM 4845 O O . CYS A 1 699 ? 33.332 -0.794 -9.144 1.00 76.06 699 CYS A O 1
ATOM 4847 N N . THR A 1 700 ? 32.750 -1.407 -7.061 1.00 82.31 700 THR A N 1
ATOM 4848 C CA . THR A 1 700 ? 32.982 -2.868 -7.169 1.00 82.31 700 THR A CA 1
ATOM 4849 C C . THR A 1 700 ? 31.684 -3.686 -7.274 1.00 82.31 700 THR A C 1
ATOM 4851 O O . THR A 1 700 ? 31.715 -4.913 -7.251 1.00 82.31 700 THR A O 1
ATOM 4854 N N . HIS A 1 701 ? 30.528 -3.026 -7.380 1.00 85.69 701 HIS A N 1
ATOM 4855 C CA . HIS A 1 701 ? 29.222 -3.683 -7.431 1.00 85.69 701 HIS A CA 1
ATOM 4856 C C . HIS A 1 701 ? 28.991 -4.382 -8.780 1.00 85.69 701 HIS A C 1
ATOM 4858 O O . HIS A 1 701 ? 29.205 -3.780 -9.831 1.00 85.69 701 HIS A O 1
ATOM 4864 N N . ASN A 1 702 ? 28.527 -5.632 -8.775 1.00 88.19 702 ASN A N 1
ATOM 4865 C CA . ASN A 1 702 ? 28.271 -6.397 -10.001 1.00 88.19 702 ASN A CA 1
ATOM 4866 C C . ASN A 1 702 ? 26.808 -6.296 -10.442 1.00 88.19 702 ASN A C 1
ATOM 4868 O O . ASN A 1 702 ? 25.903 -6.374 -9.615 1.00 88.19 702 ASN A O 1
ATOM 4872 N N . ILE A 1 703 ? 26.568 -6.176 -11.748 1.00 89.81 703 ILE A N 1
ATOM 4873 C CA . ILE A 1 703 ? 25.219 -6.072 -12.317 1.00 89.81 703 ILE A CA 1
ATOM 4874 C C . ILE A 1 703 ? 25.002 -7.221 -13.299 1.00 89.81 703 ILE A C 1
ATOM 4876 O O . ILE A 1 703 ? 25.779 -7.403 -14.236 1.00 89.81 703 ILE A O 1
ATOM 4880 N N . SER A 1 704 ? 23.921 -7.978 -13.121 1.00 94.44 704 SER A N 1
ATOM 4881 C CA . SER A 1 704 ? 23.475 -9.000 -14.066 1.00 94.44 704 SER A CA 1
ATOM 4882 C C . SER A 1 704 ? 22.049 -8.714 -14.523 1.00 94.44 704 SER A C 1
ATOM 4884 O O . SER A 1 704 ? 21.134 -8.675 -13.707 1.00 94.44 704 SER A O 1
ATOM 4886 N N . VAL A 1 705 ? 21.857 -8.530 -15.829 1.00 97.38 705 VAL A N 1
ATOM 4887 C CA . VAL A 1 705 ? 20.548 -8.373 -16.472 1.00 97.38 705 VAL A CA 1
ATOM 4888 C C . VAL A 1 705 ? 20.363 -9.520 -17.458 1.00 97.38 705 VAL A C 1
ATOM 4890 O O . VAL A 1 705 ? 20.974 -9.514 -18.531 1.00 97.38 705 VAL A O 1
ATOM 4893 N N . THR A 1 706 ? 19.586 -10.543 -17.085 1.00 98.56 706 THR A N 1
ATOM 4894 C CA . THR A 1 706 ? 19.530 -11.797 -17.855 1.00 98.56 706 THR A CA 1
ATOM 4895 C C . THR A 1 706 ? 18.142 -12.386 -18.060 1.00 98.56 706 THR A C 1
ATOM 4897 O O . THR A 1 706 ? 17.321 -12.383 -17.153 1.00 98.56 706 THR A O 1
ATOM 4900 N N . GLY A 1 707 ? 17.864 -12.935 -19.244 1.00 98.56 707 GLY A N 1
ATOM 4901 C CA . GLY A 1 707 ? 16.604 -13.651 -19.484 1.00 98.56 707 GLY A CA 1
ATOM 4902 C C . GLY A 1 707 ? 15.353 -12.765 -19.477 1.00 98.56 707 GLY A C 1
ATOM 4903 O O . GLY A 1 707 ? 14.257 -13.283 -19.299 1.00 98.56 707 GLY A O 1
ATOM 4904 N N . ASN A 1 708 ? 15.480 -11.437 -19.582 1.00 98.81 708 ASN A N 1
ATOM 4905 C CA . ASN A 1 708 ? 14.317 -10.544 -19.565 1.00 98.81 708 ASN A CA 1
ATOM 4906 C C . ASN A 1 708 ? 13.689 -10.446 -20.960 1.00 98.81 708 ASN A C 1
ATOM 4908 O O . ASN A 1 708 ? 14.405 -10.387 -21.961 1.00 98.81 708 ASN A O 1
ATOM 4912 N N . THR A 1 709 ? 12.361 -10.349 -21.005 1.00 98.75 709 THR A N 1
ATOM 4913 C CA . THR A 1 709 ? 11.588 -10.128 -22.233 1.00 98.75 709 THR A CA 1
ATOM 4914 C C . THR A 1 709 ? 10.907 -8.767 -22.158 1.00 98.75 709 THR A C 1
ATOM 4916 O O . THR A 1 709 ? 10.050 -8.525 -21.306 1.00 98.75 709 THR A O 1
ATOM 4919 N N . LEU A 1 710 ? 11.300 -7.859 -23.045 1.00 98.62 710 LEU A N 1
ATOM 4920 C CA . LEU A 1 710 ? 10.761 -6.510 -23.163 1.00 98.62 710 LEU A CA 1
ATOM 4921 C C . LEU A 1 710 ? 10.068 -6.415 -24.520 1.00 98.62 710 LEU A C 1
ATOM 4923 O O . LEU A 1 710 ? 10.762 -6.403 -25.530 1.00 98.62 710 LEU A O 1
ATOM 4927 N N . TYR A 1 711 ? 8.736 -6.328 -24.560 1.00 97.50 711 TYR A N 1
ATOM 4928 C CA . TYR A 1 711 ? 8.013 -6.296 -25.836 1.00 97.50 711 TYR A CA 1
ATOM 4929 C C . TYR A 1 711 ? 6.819 -5.335 -25.846 1.00 97.50 711 TYR A C 1
ATOM 4931 O O . TYR A 1 711 ? 6.096 -5.201 -24.866 1.00 97.50 711 TYR A O 1
ATOM 4939 N N . ASN A 1 712 ? 6.581 -4.685 -26.984 1.00 97.19 712 ASN A N 1
ATOM 4940 C CA . ASN A 1 712 ? 5.450 -3.779 -27.223 1.00 97.19 712 ASN A CA 1
ATOM 4941 C C . ASN A 1 712 ? 5.364 -2.633 -26.198 1.00 97.19 712 ASN A C 1
ATOM 4943 O O . ASN A 1 712 ? 4.331 -2.406 -25.563 1.00 97.19 712 ASN A O 1
ATOM 4947 N N . ASN A 1 713 ? 6.475 -1.917 -26.020 1.00 97.62 713 ASN A N 1
ATOM 4948 C CA . ASN A 1 713 ? 6.562 -0.796 -25.088 1.00 97.62 713 ASN A CA 1
ATOM 4949 C C . ASN A 1 713 ? 6.781 0.516 -25.842 1.00 97.62 713 ASN A C 1
ATOM 4951 O O . ASN A 1 713 ? 7.551 0.582 -26.802 1.00 97.62 713 ASN A O 1
ATOM 4955 N N . ALA A 1 714 ? 6.115 1.578 -25.396 1.00 94.88 714 ALA A N 1
ATOM 4956 C CA . ALA A 1 714 ? 6.086 2.845 -26.109 1.00 94.88 714 ALA A CA 1
ATOM 4957 C C . ALA A 1 714 ? 6.270 4.049 -25.181 1.00 94.88 714 ALA A C 1
ATOM 4959 O O . ALA A 1 714 ? 5.615 4.150 -24.143 1.00 94.88 714 ALA A O 1
ATOM 4960 N N . ASN A 1 715 ? 7.096 5.007 -25.606 1.00 92.25 715 ASN A N 1
ATOM 4961 C CA . ASN A 1 715 ? 7.004 6.390 -25.149 1.00 92.25 715 ASN A CA 1
ATOM 4962 C C . ASN A 1 715 ? 6.173 7.173 -26.172 1.00 92.25 715 ASN A C 1
ATOM 4964 O O . ASN A 1 715 ? 6.671 7.594 -27.219 1.00 92.25 715 ASN A O 1
ATOM 4968 N N . ALA A 1 716 ? 4.872 7.257 -25.915 1.00 89.44 716 ALA A N 1
ATOM 4969 C CA . ALA A 1 716 ? 3.889 7.773 -26.854 1.00 89.44 716 ALA A CA 1
ATOM 4970 C C . ALA A 1 716 ? 3.719 9.295 -26.730 1.00 89.44 716 ALA A C 1
ATOM 4972 O O . ALA A 1 716 ? 3.886 9.879 -25.663 1.00 89.44 716 ALA A O 1
ATOM 4973 N N . SER A 1 717 ? 3.295 9.935 -27.820 1.00 80.94 717 SER A N 1
ATOM 4974 C CA . SER A 1 717 ? 2.884 11.344 -27.828 1.00 80.94 717 SER A CA 1
ATOM 4975 C C . SER A 1 717 ? 1.360 11.466 -27.702 1.00 80.94 717 SER A C 1
ATOM 4977 O O . SER A 1 717 ? 0.622 10.556 -28.081 1.00 80.94 717 SER A O 1
ATOM 4979 N N . LEU A 1 718 ? 0.876 12.607 -27.201 1.00 78.88 718 LEU A N 1
ATOM 4980 C CA . LEU A 1 718 ? -0.536 13.021 -27.313 1.00 78.88 718 LEU A CA 1
ATOM 4981 C C . LEU A 1 718 ? -0.797 13.874 -28.571 1.00 78.88 718 LEU A C 1
ATOM 4983 O O . LEU A 1 718 ? -1.864 14.465 -28.694 1.00 78.88 718 LEU A O 1
ATOM 4987 N N . GLY A 1 719 ? 0.173 13.985 -29.485 1.00 72.69 719 GLY A N 1
ATOM 4988 C CA . GLY A 1 719 ? 0.040 14.760 -30.723 1.00 72.69 719 GLY A CA 1
ATOM 4989 C C . GLY A 1 719 ? 0.330 16.259 -30.582 1.00 72.69 719 GLY A C 1
ATOM 4990 O O . GLY A 1 719 ? 0.030 17.021 -31.495 1.00 72.69 719 GLY A O 1
ATOM 4991 N N . THR A 1 720 ? 0.924 16.704 -29.468 1.00 64.88 720 THR A N 1
ATOM 4992 C CA . THR A 1 720 ? 1.366 18.100 -29.283 1.00 64.88 720 THR A CA 1
ATOM 4993 C C . THR A 1 720 ? 2.861 18.253 -29.588 1.00 64.88 720 THR A C 1
ATOM 4995 O O . THR A 1 720 ? 3.649 17.347 -29.317 1.00 64.88 720 THR A O 1
ATOM 4998 N N . ALA A 1 721 ? 3.265 19.406 -30.137 1.00 56.66 721 ALA A N 1
ATOM 4999 C CA . ALA A 1 721 ? 4.593 19.656 -30.722 1.00 56.66 721 ALA A CA 1
ATOM 5000 C C . ALA A 1 721 ? 5.801 19.553 -29.756 1.00 56.66 721 ALA A C 1
ATOM 5002 O O . ALA A 1 721 ? 6.942 19.674 -30.192 1.00 56.66 721 ALA A O 1
ATOM 5003 N N . THR A 1 722 ? 5.581 19.331 -28.455 1.00 58.44 722 THR A N 1
ATOM 5004 C CA . THR A 1 722 ? 6.602 19.419 -27.389 1.00 58.44 722 THR A CA 1
ATOM 5005 C C . THR A 1 722 ? 6.955 18.060 -26.756 1.00 58.44 722 THR A C 1
ATOM 5007 O O . THR A 1 722 ? 7.513 18.024 -25.666 1.00 58.44 722 THR A O 1
ATOM 5010 N N . GLN A 1 723 ? 6.606 16.927 -27.382 1.00 60.22 723 GLN A N 1
ATOM 5011 C CA . GLN A 1 723 ? 6.669 15.599 -26.737 1.00 60.22 723 GLN A CA 1
ATOM 5012 C C . GLN A 1 723 ? 7.709 14.641 -27.337 1.00 60.22 723 GLN A C 1
ATOM 5014 O O . GLN A 1 723 ? 7.368 13.524 -27.711 1.00 60.22 723 GLN A O 1
ATOM 5019 N N . ALA A 1 724 ? 8.967 15.071 -27.460 1.00 61.31 724 ALA A N 1
ATOM 5020 C CA . ALA A 1 724 ? 10.033 14.260 -28.057 1.00 61.31 724 ALA A CA 1
ATOM 5021 C C . ALA A 1 724 ? 11.022 13.746 -26.995 1.00 61.31 724 ALA A C 1
ATOM 5023 O O . ALA A 1 724 ? 12.098 14.311 -26.810 1.00 61.31 724 ALA A O 1
ATOM 5024 N N . ALA A 1 725 ? 10.659 12.656 -26.318 1.00 79.69 725 ALA A N 1
ATOM 5025 C CA . ALA A 1 725 ? 11.496 11.984 -25.325 1.00 79.69 725 ALA A CA 1
ATOM 5026 C C . ALA A 1 725 ? 11.920 10.585 -25.793 1.00 79.69 725 ALA A C 1
ATOM 5028 O O . ALA A 1 725 ? 11.150 9.861 -26.426 1.00 79.69 725 ALA A O 1
ATOM 5029 N N . SER A 1 726 ? 13.150 10.184 -25.473 1.00 90.44 726 SER A N 1
ATOM 5030 C CA . SER A 1 726 ? 13.687 8.880 -25.880 1.00 90.44 726 SER A CA 1
ATOM 5031 C C . SER A 1 726 ? 13.082 7.716 -25.087 1.00 90.44 726 SER A C 1
ATOM 5033 O O . SER A 1 726 ? 12.613 7.893 -23.958 1.00 90.44 726 SER A O 1
ATOM 5035 N N . LEU A 1 727 ? 13.134 6.517 -25.670 1.00 94.38 727 LEU A N 1
ATOM 5036 C CA . LEU A 1 727 ? 12.841 5.252 -24.998 1.00 94.38 727 LEU A CA 1
ATOM 5037 C C . LEU A 1 727 ? 14.065 4.333 -25.030 1.00 94.38 727 LEU A C 1
ATOM 5039 O O . LEU A 1 727 ? 14.649 4.092 -26.087 1.00 94.38 727 LEU A O 1
ATOM 5043 N N . PHE A 1 728 ? 14.406 3.768 -23.877 1.00 95.75 728 PHE A N 1
ATOM 5044 C CA . PHE A 1 728 ? 15.453 2.764 -23.745 1.00 95.75 728 PHE A CA 1
ATOM 5045 C C . PHE A 1 728 ? 14.879 1.414 -23.297 1.00 95.75 728 PHE A C 1
ATOM 5047 O O . PHE A 1 728 ? 13.992 1.358 -22.445 1.00 95.75 728 PHE A O 1
ATOM 5054 N N . GLY A 1 729 ? 15.383 0.314 -23.854 1.00 97.56 729 GLY A N 1
ATOM 5055 C CA . GLY A 1 729 ? 15.060 -1.027 -23.371 1.00 97.56 729 GLY A CA 1
ATOM 5056 C C . GLY A 1 729 ? 15.775 -1.299 -22.051 1.00 97.56 729 GLY A C 1
ATOM 5057 O O . GLY A 1 729 ? 15.197 -1.140 -20.978 1.00 97.56 729 GLY A O 1
ATOM 5058 N N . ILE A 1 730 ? 17.051 -1.668 -22.138 1.00 97.19 730 ILE A N 1
ATOM 5059 C CA . ILE A 1 730 ? 17.908 -1.969 -20.989 1.00 97.19 730 ILE A CA 1
ATOM 5060 C C . ILE A 1 730 ? 19.006 -0.922 -20.893 1.00 97.19 730 ILE A C 1
ATOM 5062 O O . ILE A 1 730 ? 19.768 -0.729 -21.837 1.00 97.19 730 ILE A O 1
ATOM 5066 N N . VAL A 1 731 ? 19.127 -0.291 -19.731 1.00 92.75 731 VAL A N 1
ATOM 5067 C CA . VAL A 1 731 ? 20.233 0.596 -19.384 1.00 92.75 731 VAL A CA 1
ATOM 5068 C C . VAL A 1 731 ? 20.869 0.103 -18.096 1.00 92.75 731 VAL A C 1
ATOM 5070 O O . VAL A 1 731 ? 20.184 -0.050 -17.088 1.00 92.75 731 VAL A O 1
ATOM 5073 N N . THR A 1 732 ? 22.178 -0.109 -18.106 1.00 87.81 732 THR A N 1
ATOM 5074 C CA . THR A 1 732 ? 22.971 -0.317 -16.888 1.00 87.81 732 THR A CA 1
ATOM 5075 C C . THR A 1 732 ? 24.088 0.723 -16.822 1.00 87.81 732 THR A C 1
ATOM 5077 O O . THR A 1 732 ? 24.514 1.223 -17.859 1.00 87.81 732 THR A O 1
ATOM 5080 N N . SER A 1 733 ? 24.569 1.105 -15.639 1.00 78.00 733 SER A N 1
ATOM 5081 C CA . SER A 1 733 ? 25.718 2.016 -15.485 1.00 78.00 733 SER A CA 1
ATOM 5082 C C . SER A 1 733 ? 26.549 1.703 -14.240 1.00 78.00 733 SER A C 1
ATOM 5084 O O . SER A 1 733 ? 26.035 1.160 -13.270 1.00 78.00 733 SER A O 1
ATOM 5086 N N . SER A 1 734 ? 27.828 2.095 -14.251 1.00 67.75 734 SER A N 1
ATOM 5087 C CA . SER A 1 734 ? 28.724 2.175 -13.077 1.00 67.75 734 SER A CA 1
ATOM 5088 C C . SER A 1 734 ? 29.055 0.898 -12.298 1.00 67.75 734 SER A C 1
ATOM 5090 O O . SER A 1 734 ? 29.873 0.976 -11.384 1.00 67.75 734 SER A O 1
ATOM 5092 N N . GLY A 1 735 ? 28.503 -0.264 -12.653 1.00 73.00 735 GLY A N 1
ATOM 5093 C CA . GLY A 1 735 ? 28.942 -1.546 -12.099 1.00 73.00 735 GLY A CA 1
ATOM 5094 C C . GLY A 1 735 ? 30.390 -1.893 -12.469 1.00 73.00 735 GLY A C 1
ATOM 5095 O O . GLY A 1 735 ? 30.943 -1.385 -13.445 1.00 73.00 735 GLY A O 1
ATOM 5096 N N . SER A 1 736 ? 31.010 -2.755 -11.665 1.00 79.00 736 SER A N 1
ATOM 5097 C CA . SER A 1 736 ? 32.372 -3.252 -11.869 1.00 79.00 736 SER A CA 1
ATOM 5098 C C . SER A 1 736 ? 32.422 -4.317 -12.955 1.00 79.00 736 SER A C 1
ATOM 5100 O O . SER A 1 736 ? 33.179 -4.184 -13.914 1.00 79.00 736 SER A O 1
ATOM 5102 N N . THR A 1 737 ? 31.578 -5.345 -12.829 1.00 83.69 737 THR A N 1
ATOM 5103 C CA . THR A 1 737 ? 31.325 -6.338 -13.875 1.00 83.69 737 THR A CA 1
ATOM 5104 C C . THR A 1 737 ? 29.851 -6.287 -14.245 1.00 83.69 737 THR A C 1
ATOM 5106 O O . THR A 1 737 ? 28.988 -6.524 -13.396 1.00 83.69 737 THR A O 1
ATOM 5109 N N . ASN A 1 738 ? 29.573 -6.006 -15.518 1.00 87.06 738 ASN A N 1
ATOM 5110 C CA . ASN A 1 738 ? 28.216 -5.967 -16.054 1.00 87.06 738 ASN A CA 1
ATOM 5111 C C . ASN A 1 738 ? 28.014 -7.155 -16.997 1.00 87.06 738 ASN A C 1
ATOM 5113 O O . ASN A 1 738 ? 28.770 -7.320 -17.955 1.00 87.06 738 ASN A O 1
ATOM 5117 N N . LEU A 1 739 ? 26.989 -7.967 -16.748 1.00 93.38 739 LEU A N 1
ATOM 5118 C CA . LEU A 1 739 ? 26.559 -9.055 -17.623 1.00 93.38 739 LEU A CA 1
ATOM 5119 C C . LEU A 1 739 ? 25.145 -8.772 -18.128 1.00 93.38 739 LEU A C 1
ATOM 5121 O O . LEU A 1 739 ? 24.195 -8.822 -17.353 1.00 93.38 739 LEU A O 1
ATOM 5125 N N . ILE A 1 740 ? 25.007 -8.520 -19.425 1.00 96.12 740 ILE A N 1
ATOM 5126 C CA . ILE A 1 740 ? 23.722 -8.349 -20.100 1.00 96.12 740 ILE A CA 1
ATOM 5127 C C . ILE A 1 740 ? 23.585 -9.505 -21.086 1.00 96.12 740 ILE A C 1
ATOM 5129 O O . ILE A 1 740 ? 24.249 -9.504 -22.126 1.00 96.12 740 ILE A O 1
ATOM 5133 N N . ALA A 1 741 ? 22.787 -10.521 -20.749 1.00 98.25 741 ALA A N 1
ATOM 5134 C CA . ALA A 1 741 ? 22.727 -11.726 -21.572 1.00 98.25 741 ALA A CA 1
ATOM 5135 C C . ALA A 1 741 ? 21.362 -12.395 -21.683 1.00 98.25 741 ALA A C 1
ATOM 5137 O O . ALA A 1 741 ? 20.586 -12.384 -20.735 1.00 98.25 741 ALA A O 1
ATOM 5138 N N . ASN A 1 742 ? 21.099 -13.057 -22.811 1.00 98.38 742 ASN A N 1
ATOM 5139 C CA . ASN A 1 742 ? 19.850 -13.789 -23.048 1.00 98.38 742 ASN A CA 1
ATOM 5140 C C . ASN A 1 742 ? 18.592 -12.913 -22.915 1.00 98.38 742 ASN A C 1
ATOM 5142 O O . ASN A 1 742 ? 17.556 -13.399 -22.473 1.00 98.38 742 ASN A O 1
ATOM 5146 N N . ASN A 1 743 ? 18.676 -11.611 -23.205 1.00 98.81 743 ASN A N 1
ATOM 5147 C CA . ASN A 1 743 ? 17.501 -10.741 -23.189 1.00 98.81 743 ASN A CA 1
ATOM 5148 C C . ASN A 1 743 ? 16.882 -10.657 -24.587 1.00 98.81 743 ASN A C 1
ATOM 5150 O O . ASN A 1 743 ? 17.604 -10.569 -25.582 1.00 98.81 743 ASN A O 1
ATOM 5154 N N . ASP A 1 744 ? 15.555 -10.621 -24.632 1.00 98.62 744 ASP A N 1
ATOM 5155 C CA . ASP A 1 744 ? 14.760 -10.306 -25.817 1.00 98.62 744 ASP A CA 1
ATOM 5156 C C . ASP A 1 744 ? 14.213 -8.882 -25.657 1.00 98.62 744 ASP A C 1
ATOM 5158 O O . ASP A 1 744 ? 13.447 -8.597 -24.730 1.00 98.62 744 ASP A O 1
ATOM 5162 N N . VAL A 1 745 ? 14.668 -7.970 -26.515 1.00 98.81 745 VAL A N 1
ATOM 5163 C CA . VAL A 1 745 ? 14.250 -6.566 -26.528 1.00 98.81 745 VAL A CA 1
ATOM 5164 C C . VAL A 1 745 ? 13.626 -6.257 -27.877 1.00 98.81 745 VAL A C 1
ATOM 5166 O O . VAL A 1 745 ? 14.335 -6.053 -28.866 1.00 98.81 745 VAL A O 1
ATOM 5169 N N . SER A 1 746 ? 12.300 -6.185 -27.902 1.00 98.31 746 SER A N 1
ATOM 5170 C CA . SER A 1 746 ? 11.537 -6.092 -29.137 1.00 98.31 746 SER A CA 1
ATOM 5171 C C . SER A 1 746 ? 10.393 -5.083 -29.098 1.00 98.31 746 SER A C 1
ATOM 5173 O O . SER A 1 746 ? 9.929 -4.656 -28.040 1.00 98.31 746 SER A O 1
ATOM 5175 N N . PHE A 1 747 ? 9.944 -4.650 -30.280 1.00 97.19 747 PHE A N 1
ATOM 5176 C CA . PHE A 1 747 ? 8.765 -3.789 -30.454 1.00 97.19 747 PHE A CA 1
ATOM 5177 C C . PHE A 1 747 ? 8.779 -2.531 -29.565 1.00 97.19 747 PHE A C 1
ATOM 5179 O O . PHE A 1 747 ? 7.767 -2.169 -28.956 1.00 97.19 747 PHE A O 1
ATOM 5186 N N . LEU A 1 748 ? 9.933 -1.864 -29.458 1.00 97.00 748 LEU A N 1
ATOM 5187 C CA . LEU A 1 748 ? 10.038 -0.592 -28.740 1.00 97.00 748 LEU A CA 1
ATOM 5188 C C . LEU A 1 748 ? 9.765 0.576 -29.679 1.00 97.00 748 LEU A C 1
ATOM 5190 O O . LEU A 1 748 ? 10.304 0.631 -30.787 1.00 97.00 748 LEU A O 1
ATOM 5194 N N . SER A 1 749 ? 8.991 1.556 -29.211 1.00 93.31 749 SER A N 1
ATOM 5195 C CA . SER A 1 749 ? 8.722 2.765 -29.988 1.00 93.31 749 SER A CA 1
ATOM 5196 C C . SER A 1 749 ? 8.784 4.063 -29.186 1.00 93.31 749 SER A C 1
ATOM 5198 O O . SER A 1 749 ? 8.381 4.124 -28.028 1.00 93.31 749 SER A O 1
ATOM 5200 N N . ALA A 1 750 ? 9.284 5.130 -29.807 1.00 90.31 750 ALA A N 1
ATOM 5201 C CA . ALA A 1 750 ? 9.252 6.479 -29.242 1.00 90.31 750 ALA A CA 1
ATOM 5202 C C . ALA A 1 750 ? 8.683 7.469 -30.258 1.00 90.31 750 ALA A C 1
ATOM 5204 O O . ALA A 1 750 ? 9.020 7.418 -31.446 1.00 90.31 750 ALA A O 1
ATOM 5205 N N . ALA A 1 751 ? 7.817 8.365 -29.791 1.00 83.81 751 ALA A N 1
ATOM 5206 C CA . ALA A 1 751 ? 7.295 9.472 -30.577 1.00 83.81 751 ALA A CA 1
ATOM 5207 C C . ALA A 1 751 ? 8.243 10.678 -30.487 1.00 83.81 751 ALA A C 1
ATOM 5209 O O . ALA A 1 751 ? 8.504 11.189 -29.404 1.00 83.81 751 ALA A O 1
ATOM 5210 N N . GLY A 1 752 ? 8.798 11.125 -31.613 1.00 73.25 752 GLY A N 1
ATOM 5211 C CA . GLY A 1 752 ? 9.697 12.285 -31.708 1.00 73.25 752 GLY A CA 1
ATOM 5212 C C . GLY A 1 752 ? 11.114 12.087 -31.140 1.00 73.25 752 GLY A C 1
ATOM 5213 O O . GLY A 1 752 ? 12.043 12.708 -31.648 1.00 73.25 752 GLY A O 1
ATOM 5214 N N . GLY A 1 753 ? 11.306 11.224 -30.134 1.00 82.06 753 GLY A N 1
ATOM 5215 C CA . GLY A 1 753 ? 12.606 10.890 -29.532 1.00 82.06 753 GLY A CA 1
ATOM 5216 C C . GLY A 1 753 ? 13.312 9.671 -30.147 1.00 82.06 753 GLY A C 1
ATOM 5217 O O . GLY A 1 753 ? 12.801 9.024 -31.062 1.00 82.06 753 GLY A O 1
ATOM 5218 N N . GLY A 1 754 ? 14.515 9.356 -29.649 1.00 88.88 754 GLY A N 1
ATOM 5219 C CA . GLY A 1 754 ? 15.286 8.180 -30.073 1.00 88.88 754 GLY A CA 1
ATOM 5220 C C . GLY A 1 754 ? 14.842 6.885 -29.386 1.00 88.88 754 GLY A C 1
ATOM 5221 O O . GLY A 1 754 ? 14.262 6.919 -28.302 1.00 88.88 754 GLY A O 1
ATOM 5222 N N . VAL A 1 755 ? 15.146 5.740 -29.997 1.00 93.88 755 VAL A N 1
ATOM 5223 C CA . VAL A 1 755 ? 14.921 4.412 -29.404 1.00 93.88 755 VAL A CA 1
ATOM 5224 C C . VAL A 1 755 ? 16.238 3.653 -29.356 1.00 93.88 755 VAL A C 1
ATOM 5226 O O . VAL A 1 755 ? 16.872 3.482 -30.395 1.00 93.88 755 VAL A O 1
ATOM 5229 N N . THR A 1 756 ? 16.628 3.159 -28.181 1.00 95.81 756 THR A N 1
ATOM 5230 C CA . THR A 1 756 ? 17.796 2.273 -28.047 1.00 95.81 756 THR A CA 1
ATOM 5231 C C . THR A 1 756 ? 17.425 0.989 -27.319 1.00 95.81 756 THR A C 1
ATOM 5233 O O . THR A 1 756 ? 16.839 1.045 -26.240 1.00 95.81 756 THR A O 1
ATOM 5236 N N . GLY A 1 757 ? 17.787 -0.166 -27.879 1.00 97.81 757 GLY A N 1
ATOM 5237 C CA . GLY A 1 757 ? 17.514 -1.468 -27.270 1.00 97.81 757 GLY A CA 1
ATOM 5238 C C . GLY A 1 757 ? 18.309 -1.682 -25.985 1.00 97.81 757 GLY A C 1
ATOM 5239 O O . GLY A 1 757 ? 17.725 -1.800 -24.910 1.00 97.81 757 GLY A O 1
ATOM 5240 N N . ILE A 1 758 ? 19.642 -1.705 -26.082 1.00 97.00 758 ILE A N 1
ATOM 5241 C CA . ILE A 1 758 ? 20.531 -1.996 -24.945 1.00 97.00 758 ILE A CA 1
ATOM 5242 C C . ILE A 1 758 ? 21.654 -0.959 -24.832 1.00 97.00 758 ILE A C 1
ATOM 5244 O O . ILE A 1 758 ? 22.359 -0.681 -25.802 1.00 97.00 758 ILE A O 1
ATOM 5248 N N . ILE A 1 759 ? 21.856 -0.441 -23.619 1.00 92.81 759 ILE A N 1
ATOM 5249 C CA . ILE A 1 759 ? 22.951 0.443 -23.209 1.00 92.81 759 ILE A CA 1
ATOM 5250 C C . ILE A 1 759 ? 23.575 -0.137 -21.929 1.00 92.81 759 ILE A C 1
ATOM 5252 O O . ILE A 1 759 ? 23.137 0.184 -20.827 1.00 92.81 759 ILE A O 1
ATOM 5256 N N . PRO A 1 760 ? 24.598 -0.999 -22.012 1.00 83.62 760 PRO A N 1
ATOM 5257 C CA . PRO A 1 760 ? 25.141 -1.680 -20.840 1.00 83.62 760 PRO A CA 1
ATOM 5258 C C . PRO A 1 760 ? 25.961 -0.757 -19.913 1.00 83.62 760 PRO A C 1
ATOM 5260 O O . PRO A 1 760 ? 26.386 -1.189 -18.838 1.00 83.62 760 PRO A O 1
ATOM 5263 N N . ILE A 1 761 ? 26.238 0.492 -20.316 1.00 71.38 761 ILE A N 1
ATOM 5264 C CA . ILE A 1 761 ? 26.998 1.459 -19.512 1.00 71.38 761 ILE A CA 1
ATOM 5265 C C . ILE A 1 761 ? 26.611 2.908 -19.873 1.00 71.38 761 ILE A C 1
ATOM 5267 O O . ILE A 1 761 ? 27.196 3.540 -20.750 1.00 71.38 761 ILE A O 1
ATOM 5271 N N . GLY A 1 762 ? 25.610 3.470 -19.201 1.00 60.88 762 GLY A N 1
ATOM 5272 C CA . GLY A 1 762 ? 25.280 4.892 -19.322 1.00 60.88 762 GLY A CA 1
ATOM 5273 C C . GLY A 1 762 ? 26.355 5.767 -18.667 1.00 60.88 762 GLY A C 1
ATOM 5274 O O . GLY A 1 762 ? 26.467 5.759 -17.448 1.00 60.88 762 GLY A O 1
ATOM 5275 N N . ASN A 1 763 ? 27.149 6.497 -19.462 1.00 56.94 763 ASN A N 1
ATOM 5276 C CA . ASN A 1 763 ? 28.118 7.526 -19.035 1.00 56.94 763 ASN A CA 1
ATOM 5277 C C . ASN A 1 763 ? 28.864 7.236 -17.705 1.00 56.94 763 ASN A C 1
ATOM 5279 O O . ASN A 1 763 ? 28.803 8.039 -16.772 1.00 56.94 763 ASN A O 1
ATOM 5283 N N . SER A 1 764 ? 29.533 6.081 -17.584 1.00 61.84 764 SER A N 1
ATOM 5284 C CA . SER A 1 764 ? 30.266 5.742 -16.358 1.00 61.84 764 SER A CA 1
ATOM 5285 C C . SER A 1 764 ? 31.631 6.433 -16.298 1.00 61.84 764 SER A C 1
ATOM 5287 O O . SER A 1 764 ? 32.349 6.500 -17.293 1.00 61.84 764 SER A O 1
ATOM 5289 N N . THR A 1 765 ? 32.000 6.914 -15.109 1.00 60.25 765 THR A N 1
ATOM 5290 C CA . THR A 1 765 ? 33.331 7.452 -14.771 1.00 60.25 765 THR A CA 1
ATOM 5291 C C . THR A 1 765 ? 34.147 6.490 -13.898 1.00 60.25 765 THR A C 1
ATOM 5293 O O . THR A 1 765 ? 35.184 6.879 -13.361 1.00 60.25 765 THR A O 1
ATOM 5296 N N . ASN A 1 766 ? 33.679 5.248 -13.711 1.00 66.75 766 ASN A N 1
ATOM 5297 C CA . ASN A 1 766 ? 34.379 4.248 -12.907 1.00 66.75 766 ASN A CA 1
ATOM 5298 C C . ASN A 1 766 ? 35.709 3.886 -13.583 1.00 66.75 766 ASN A C 1
ATOM 5300 O O . ASN A 1 766 ? 35.704 3.462 -14.733 1.00 66.75 766 ASN A O 1
ATOM 5304 N N . THR A 1 767 ? 36.835 4.065 -12.888 1.00 60.59 767 THR A N 1
ATOM 5305 C CA . THR A 1 767 ? 38.187 3.750 -13.386 1.00 60.59 767 THR A CA 1
ATOM 5306 C C . THR A 1 767 ? 38.758 2.464 -12.777 1.00 60.59 767 THR A C 1
ATOM 5308 O O . THR A 1 767 ? 39.831 2.020 -13.180 1.00 60.59 767 THR A O 1
ATOM 5311 N N . THR A 1 768 ? 38.035 1.835 -11.841 1.00 58.31 768 THR A N 1
ATOM 5312 C CA . THR A 1 768 ? 38.414 0.589 -11.152 1.00 58.31 768 THR A CA 1
ATOM 5313 C C . THR A 1 768 ? 37.537 -0.555 -11.669 1.00 58.31 768 THR A C 1
ATOM 5315 O O . THR A 1 768 ? 36.463 -0.806 -11.126 1.00 58.31 768 THR A O 1
ATOM 5318 N N . ILE A 1 769 ? 37.918 -1.203 -12.777 1.00 61.47 769 ILE A N 1
ATOM 5319 C CA . ILE A 1 769 ? 36.921 -1.885 -13.624 1.00 61.47 769 ILE A CA 1
ATOM 5320 C C . ILE A 1 769 ? 37.209 -3.367 -13.879 1.00 61.47 769 ILE A C 1
ATOM 5322 O O . ILE A 1 769 ? 38.321 -3.741 -14.249 1.00 61.47 769 ILE A O 1
ATOM 5326 N N . GLY A 1 770 ? 36.163 -4.187 -13.710 1.00 68.81 770 GLY A N 1
ATOM 5327 C CA . GLY A 1 770 ? 36.025 -5.521 -14.294 1.00 68.81 770 GLY A CA 1
ATOM 5328 C C . GLY A 1 770 ? 35.528 -5.449 -15.744 1.00 68.81 770 GLY A C 1
ATOM 5329 O O . GLY A 1 770 ? 35.631 -4.417 -16.402 1.00 68.81 770 GLY A O 1
ATOM 5330 N N . ASN A 1 771 ? 35.011 -6.553 -16.282 1.00 81.06 771 ASN A N 1
ATOM 5331 C CA . ASN A 1 771 ? 34.619 -6.652 -17.694 1.00 81.06 771 ASN A CA 1
ATOM 5332 C C . ASN A 1 771 ? 33.133 -6.312 -17.896 1.00 81.06 771 ASN A C 1
ATOM 5334 O O . ASN A 1 771 ? 32.291 -6.680 -17.080 1.00 81.06 771 ASN A O 1
ATOM 5338 N N . THR A 1 772 ? 32.775 -5.705 -19.032 1.00 87.62 772 THR A N 1
ATOM 5339 C CA . THR A 1 772 ? 31.371 -5.656 -19.486 1.00 87.62 772 THR A CA 1
ATOM 5340 C C . THR A 1 772 ? 31.150 -6.692 -20.572 1.00 87.62 772 THR A C 1
ATOM 5342 O O . THR A 1 772 ? 31.866 -6.704 -21.571 1.00 87.62 772 THR A O 1
ATOM 5345 N N . THR A 1 773 ? 30.158 -7.556 -20.377 1.00 92.81 773 THR A N 1
ATOM 5346 C CA . THR A 1 773 ? 29.784 -8.621 -21.307 1.00 92.81 773 THR A CA 1
ATOM 5347 C C . THR A 1 773 ? 28.344 -8.431 -21.763 1.00 92.81 773 THR A C 1
ATOM 5349 O O . THR A 1 773 ? 27.425 -8.453 -20.946 1.00 92.81 773 THR A O 1
ATOM 5352 N N . VAL A 1 774 ? 28.150 -8.280 -23.070 1.00 95.75 774 VAL A N 1
ATOM 5353 C CA . VAL A 1 774 ? 26.844 -8.220 -23.729 1.00 95.75 774 VAL A CA 1
ATOM 5354 C C . VAL A 1 774 ? 26.759 -9.369 -24.717 1.00 95.75 774 VAL A C 1
ATOM 5356 O O . VAL A 1 774 ? 27.419 -9.331 -25.759 1.00 95.75 774 VAL A O 1
ATOM 5359 N N . ARG A 1 775 ? 25.994 -10.408 -24.383 1.00 97.31 775 ARG A N 1
ATOM 5360 C CA . ARG A 1 775 ? 25.967 -11.628 -25.193 1.00 97.31 775 ARG A CA 1
ATOM 5361 C C . ARG A 1 775 ? 24.618 -12.293 -25.327 1.00 97.31 775 ARG A C 1
ATOM 5363 O O . ARG A 1 775 ? 23.793 -12.165 -24.436 1.00 97.31 775 ARG A O 1
ATOM 5370 N N . ASP A 1 776 ? 24.418 -13.034 -26.409 1.00 97.94 776 ASP A N 1
ATOM 5371 C CA . ASP A 1 776 ? 23.223 -13.868 -26.597 1.00 97.94 776 ASP A CA 1
ATOM 5372 C C . ASP A 1 776 ? 21.906 -13.071 -26.485 1.00 97.94 776 ASP A C 1
ATOM 5374 O O . ASP A 1 776 ? 20.868 -13.610 -26.119 1.00 97.94 776 ASP A O 1
ATOM 5378 N N . ASN A 1 777 ? 21.937 -11.756 -26.740 1.00 98.62 777 ASN A N 1
ATOM 5379 C CA . ASN A 1 777 ? 20.733 -10.928 -26.737 1.00 98.62 777 ASN A CA 1
ATOM 5380 C C . ASN A 1 777 ? 20.125 -10.886 -28.138 1.00 98.62 777 ASN A C 1
ATOM 5382 O O . ASN A 1 777 ? 20.848 -10.821 -29.138 1.00 98.62 777 ASN A O 1
ATOM 5386 N N . ILE A 1 778 ? 18.798 -10.833 -28.197 1.00 98.56 778 ILE A N 1
ATOM 5387 C CA . ILE A 1 778 ? 18.043 -10.602 -29.424 1.00 98.56 778 ILE A CA 1
ATOM 5388 C C . ILE A 1 778 ? 17.415 -9.213 -29.311 1.00 98.56 778 ILE A C 1
ATOM 5390 O O . ILE A 1 778 ? 16.662 -8.935 -28.383 1.00 98.56 778 ILE A O 1
ATOM 5394 N N . VAL A 1 779 ? 17.770 -8.312 -30.226 1.00 98.81 779 VAL A N 1
ATOM 5395 C CA . VAL A 1 779 ? 17.277 -6.929 -30.237 1.00 98.81 779 VAL A CA 1
ATOM 5396 C C . VAL A 1 779 ? 16.643 -6.646 -31.585 1.00 98.81 779 VAL A C 1
ATOM 5398 O O . VAL A 1 779 ? 17.338 -6.660 -32.603 1.00 98.81 779 VAL A O 1
ATOM 5401 N N . HIS A 1 780 ? 15.338 -6.392 -31.612 1.00 98.19 780 HIS A N 1
ATOM 5402 C CA . HIS A 1 780 ? 14.639 -6.247 -32.882 1.00 98.19 780 HIS A CA 1
ATOM 5403 C C . HIS A 1 780 ? 13.383 -5.386 -32.848 1.00 98.19 780 HIS A C 1
ATOM 5405 O O . HIS A 1 780 ? 12.953 -4.936 -31.795 1.00 98.19 780 HIS A O 1
ATOM 5411 N N . ASP A 1 781 ? 12.813 -5.101 -34.019 1.00 97.31 781 ASP A N 1
ATOM 5412 C CA . ASP A 1 781 ? 11.548 -4.364 -34.155 1.00 97.31 781 ASP A CA 1
ATOM 5413 C C . ASP A 1 781 ? 11.545 -3.012 -33.405 1.00 97.31 781 ASP A C 1
ATOM 5415 O O . ASP A 1 781 ? 10.530 -2.580 -32.855 1.00 97.31 781 ASP A O 1
ATOM 5419 N N . LEU A 1 782 ? 12.693 -2.327 -33.349 1.00 96.50 782 LEU A N 1
ATOM 5420 C CA . LEU A 1 782 ? 12.804 -1.016 -32.706 1.00 96.50 782 LEU A CA 1
ATOM 5421 C C . LEU A 1 782 ? 12.469 0.080 -33.711 1.00 96.50 782 LEU A C 1
ATOM 5423 O O . LEU A 1 782 ? 13.007 0.094 -34.820 1.00 96.50 782 LEU A O 1
ATOM 5427 N N . LYS A 1 783 ? 11.622 1.031 -33.315 1.00 91.75 783 LYS A N 1
ATOM 5428 C CA . LYS A 1 783 ? 11.091 2.027 -34.244 1.00 91.75 783 LYS A CA 1
ATOM 5429 C C . LYS A 1 783 ? 10.977 3.423 -33.650 1.00 91.75 783 LYS A C 1
ATOM 5431 O O . LYS A 1 783 ? 10.244 3.639 -32.690 1.00 91.75 783 LYS A O 1
ATOM 5436 N N . THR A 1 784 ? 11.572 4.421 -34.299 1.00 88.12 784 THR A N 1
ATOM 5437 C CA . THR A 1 784 ? 11.158 5.812 -34.054 1.00 88.12 784 THR A CA 1
ATOM 5438 C C . THR A 1 784 ? 9.898 6.135 -34.851 1.00 88.12 784 THR A C 1
ATOM 5440 O O . THR A 1 784 ? 9.706 5.678 -35.981 1.00 88.12 784 THR A O 1
ATOM 5443 N N . THR A 1 785 ? 9.007 6.910 -34.242 1.00 79.69 785 THR A N 1
ATOM 5444 C CA . THR A 1 785 ? 7.780 7.403 -34.869 1.00 79.69 785 THR A CA 1
ATOM 5445 C C . THR A 1 785 ? 7.792 8.921 -34.825 1.00 79.69 785 THR A C 1
ATOM 5447 O O . THR A 1 785 ? 8.049 9.511 -33.783 1.00 79.69 785 THR A O 1
ATOM 5450 N N . SER A 1 786 ? 7.533 9.587 -35.944 1.00 67.56 786 SER A N 1
ATOM 5451 C CA . SER A 1 786 ? 7.239 11.021 -35.935 1.00 67.56 786 SER A CA 1
ATOM 5452 C C . SER A 1 786 ? 5.738 11.221 -36.092 1.00 67.56 786 SER A C 1
ATOM 5454 O O . SER A 1 786 ? 5.116 10.605 -36.957 1.00 67.56 786 SER A O 1
ATOM 5456 N N . VAL A 1 787 ? 5.162 12.058 -35.228 1.00 59.91 787 VAL A N 1
ATOM 5457 C CA . VAL A 1 787 ? 3.717 12.335 -35.186 1.00 59.91 787 VAL A CA 1
ATOM 5458 C C . VAL A 1 787 ? 3.395 13.717 -35.784 1.00 59.91 787 VAL A C 1
ATOM 5460 O O . VAL A 1 787 ? 2.234 14.007 -36.047 1.00 59.91 787 VAL A O 1
ATOM 5463 N N . TYR A 1 788 ? 4.396 14.571 -36.055 1.00 66.75 788 TYR A N 1
ATOM 5464 C CA . TYR A 1 788 ? 4.185 15.946 -36.535 1.00 66.75 788 TYR A CA 1
ATOM 5465 C C . TYR A 1 788 ? 5.295 16.450 -37.472 1.00 66.75 788 TYR A C 1
ATOM 5467 O O . TYR A 1 788 ? 6.481 16.155 -37.305 1.00 66.75 788 TYR A O 1
ATOM 5475 N N . SER A 1 789 ? 4.893 17.255 -38.459 1.00 56.56 789 SER A N 1
ATOM 5476 C CA . SER A 1 789 ? 5.774 17.940 -39.410 1.00 56.56 789 SER A CA 1
ATOM 5477 C C . SER A 1 789 ? 6.694 18.929 -38.684 1.00 56.56 789 SER A C 1
ATOM 5479 O O . SER A 1 789 ? 6.206 19.868 -38.059 1.00 56.56 789 SER A O 1
ATOM 5481 N N . GLY A 1 790 ? 8.014 18.722 -38.763 1.00 55.81 790 GLY A N 1
ATOM 5482 C CA . GLY A 1 790 ? 9.031 19.614 -38.180 1.00 55.81 790 GLY A CA 1
ATOM 5483 C C . GLY A 1 790 ? 9.753 19.097 -36.925 1.00 55.81 790 GLY A C 1
ATOM 5484 O O . GLY A 1 790 ? 10.693 19.747 -36.476 1.00 55.81 790 GLY A O 1
ATOM 5485 N N . SER A 1 791 ? 9.383 17.932 -36.372 1.00 58.97 791 SER A N 1
ATOM 5486 C CA . SER A 1 791 ? 10.192 17.277 -35.327 1.00 58.97 791 SER A CA 1
ATOM 5487 C C . SER A 1 791 ? 11.527 16.807 -35.905 1.00 58.97 791 SER A C 1
ATOM 5489 O O . SER A 1 791 ? 11.539 16.155 -36.952 1.00 58.97 791 SER A O 1
ATOM 5491 N N . ALA A 1 792 ? 12.637 17.066 -35.204 1.00 58.34 792 ALA A N 1
ATOM 5492 C CA . ALA A 1 792 ? 13.897 16.383 -35.491 1.00 58.34 792 ALA A CA 1
ATOM 5493 C C . ALA A 1 792 ? 13.666 14.868 -35.395 1.00 58.34 792 ALA A C 1
ATOM 5495 O O . ALA A 1 792 ? 12.959 14.408 -34.495 1.00 58.34 792 ALA A O 1
ATOM 5496 N N . ALA A 1 793 ? 14.206 14.089 -36.329 1.00 64.31 793 ALA A N 1
ATOM 5497 C CA . ALA A 1 793 ? 14.026 12.650 -36.262 1.00 64.31 793 ALA A CA 1
ATOM 5498 C C . ALA A 1 793 ? 14.922 12.009 -35.208 1.00 64.31 793 ALA A C 1
ATOM 5500 O O . ALA A 1 793 ? 16.143 12.182 -35.203 1.00 64.31 793 ALA A O 1
ATOM 5501 N N . GLY A 1 794 ? 14.300 11.196 -34.358 1.00 75.50 794 GLY A N 1
ATOM 5502 C CA . GLY A 1 794 ? 15.008 10.315 -33.445 1.00 75.50 794 GLY A CA 1
ATOM 5503 C C . GLY A 1 794 ? 15.852 9.276 -34.186 1.00 75.50 794 GLY A C 1
ATOM 5504 O O . GLY A 1 794 ? 15.474 8.775 -35.252 1.00 75.50 794 GLY A O 1
ATOM 5505 N N . SER A 1 795 ? 16.987 8.921 -33.585 1.00 88.62 795 SER A N 1
ATOM 5506 C CA . SER A 1 795 ? 17.805 7.786 -34.024 1.00 88.62 795 SER A CA 1
ATOM 5507 C C . SER A 1 795 ? 17.304 6.481 -33.404 1.00 88.62 795 SER A C 1
ATOM 5509 O O . SER A 1 795 ? 16.838 6.487 -32.264 1.00 88.62 795 SER A O 1
ATOM 5511 N N . ALA A 1 796 ? 17.409 5.379 -34.147 1.00 93.50 796 ALA A N 1
ATOM 5512 C CA . ALA A 1 796 ? 17.106 4.036 -33.659 1.00 93.50 796 ALA A CA 1
ATOM 5513 C C . ALA A 1 796 ? 18.395 3.208 -33.580 1.00 93.50 796 ALA A C 1
ATOM 5515 O O . ALA A 1 796 ? 19.116 3.081 -34.572 1.00 93.50 796 ALA A O 1
ATOM 5516 N N . THR A 1 797 ? 18.682 2.640 -32.412 1.00 96.31 797 THR A N 1
ATOM 5517 C CA . THR A 1 797 ? 19.921 1.901 -32.154 1.00 96.31 797 THR A CA 1
ATOM 5518 C C . THR A 1 797 ? 19.624 0.548 -31.515 1.00 96.31 797 THR A C 1
ATOM 5520 O O . THR A 1 797 ? 18.901 0.481 -30.526 1.00 96.31 797 THR A O 1
ATOM 5523 N N . GLY A 1 798 ? 20.204 -0.536 -32.031 1.00 98.06 798 GLY A N 1
ATOM 5524 C CA . GLY A 1 798 ? 20.094 -1.854 -31.399 1.00 98.06 798 GLY A CA 1
ATOM 5525 C C . GLY A 1 798 ? 20.854 -1.895 -30.071 1.00 98.06 798 GLY A C 1
ATOM 5526 O O . GLY A 1 798 ? 20.259 -1.864 -28.993 1.00 98.06 798 GLY A O 1
ATOM 5527 N N . ILE A 1 799 ? 22.185 -1.912 -30.151 1.00 97.31 799 ILE A N 1
ATOM 5528 C CA . ILE A 1 799 ? 23.081 -1.942 -28.986 1.00 97.31 799 ILE A CA 1
ATOM 5529 C C . ILE A 1 799 ? 24.035 -0.747 -29.027 1.00 97.31 799 ILE A C 1
ATOM 5531 O O . ILE A 1 799 ? 24.697 -0.503 -30.034 1.00 97.31 799 ILE A O 1
ATOM 5535 N N . GLN A 1 800 ? 24.147 -0.023 -27.914 1.00 93.69 800 GLN A N 1
ATOM 5536 C CA . GLN A 1 800 ? 25.077 1.090 -27.740 1.00 93.69 800 GLN A CA 1
ATOM 5537 C C . GLN A 1 800 ? 25.982 0.856 -26.537 1.00 93.69 800 GLN A C 1
ATOM 5539 O O . GLN A 1 800 ? 25.558 0.986 -25.395 1.00 93.69 800 GLN A O 1
ATOM 5544 N N . ILE A 1 801 ? 27.256 0.585 -26.793 1.00 88.06 801 ILE A N 1
ATOM 5545 C CA . ILE A 1 801 ? 28.296 0.551 -25.766 1.00 88.06 801 ILE A CA 1
ATOM 5546 C C . ILE A 1 801 ? 28.813 1.978 -25.573 1.00 88.06 801 ILE A C 1
ATOM 5548 O O . ILE A 1 801 ? 29.290 2.581 -26.532 1.00 88.06 801 ILE A O 1
ATOM 5552 N N . GLN A 1 802 ? 28.729 2.529 -24.364 1.00 81.25 802 GLN A N 1
ATOM 5553 C CA . GLN A 1 802 ? 29.169 3.894 -24.051 1.00 81.25 802 GLN A CA 1
ATOM 5554 C C . GLN A 1 802 ? 30.104 3.895 -22.829 1.00 81.25 802 GLN A C 1
ATOM 5556 O O . GLN A 1 802 ? 29.964 3.015 -22.001 1.00 81.25 802 GLN A O 1
ATOM 5561 N N . SER A 1 803 ? 31.057 4.838 -22.736 1.00 69.38 803 SER A N 1
ATOM 5562 C CA . SER A 1 803 ? 31.919 5.139 -21.562 1.00 69.38 803 SER A CA 1
ATOM 5563 C C . SER A 1 803 ? 32.080 3.991 -20.548 1.00 69.38 803 SER A C 1
ATOM 5565 O O . SER A 1 803 ? 31.307 3.924 -19.592 1.00 69.38 803 SER A O 1
ATOM 5567 N N . GLY A 1 804 ? 33.054 3.094 -20.755 1.00 63.78 804 GLY A N 1
ATOM 5568 C CA . GLY A 1 804 ? 33.075 1.793 -20.080 1.00 63.78 804 GLY A CA 1
ATOM 5569 C C . GLY A 1 804 ? 34.420 1.265 -19.551 1.00 63.78 804 GLY A C 1
ATOM 5570 O O . GLY A 1 804 ? 35.410 2.002 -19.535 1.00 63.78 804 GLY A O 1
ATOM 5571 N N . PRO A 1 805 ? 34.441 -0.016 -19.106 1.00 64.81 805 PRO A N 1
ATOM 5572 C CA . PRO A 1 805 ? 35.604 -0.736 -18.601 1.00 64.81 805 PRO A CA 1
ATOM 5573 C C . PRO A 1 805 ? 36.771 -0.731 -19.568 1.00 64.81 805 PRO A C 1
ATOM 5575 O O . PRO A 1 805 ? 36.587 -0.595 -20.779 1.00 64.81 805 PRO A O 1
ATOM 5578 N N . VAL A 1 806 ? 37.952 -1.051 -19.033 1.00 72.19 806 VAL A N 1
ATOM 5579 C CA . VAL A 1 806 ? 39.130 -1.340 -19.853 1.00 72.19 806 VAL A CA 1
ATOM 5580 C C . VAL A 1 806 ? 38.824 -2.452 -20.863 1.00 72.19 806 VAL A C 1
ATOM 5582 O O . VAL A 1 806 ? 39.366 -2.394 -21.951 1.00 72.19 806 VAL A O 1
ATOM 5585 N N . ASN A 1 807 ? 37.920 -3.407 -20.588 1.00 82.62 807 ASN A N 1
ATOM 5586 C CA . ASN A 1 807 ? 37.558 -4.465 -21.542 1.00 82.62 807 ASN A CA 1
ATOM 5587 C C . ASN A 1 807 ? 36.042 -4.656 -21.718 1.00 82.62 807 ASN A C 1
ATOM 5589 O O . ASN A 1 807 ? 35.309 -4.909 -20.758 1.00 82.62 807 ASN A O 1
ATOM 5593 N N . ASN A 1 808 ? 35.592 -4.638 -22.973 1.00 87.75 808 ASN A N 1
ATOM 5594 C CA . ASN A 1 808 ? 34.209 -4.903 -23.372 1.00 87.75 808 ASN A CA 1
ATOM 5595 C C . ASN A 1 808 ? 34.151 -6.153 -24.257 1.00 87.75 808 ASN A C 1
ATOM 5597 O O . ASN A 1 808 ? 34.977 -6.308 -25.155 1.00 87.75 808 ASN A O 1
ATOM 5601 N N . PHE A 1 809 ? 33.163 -7.015 -24.035 1.00 92.56 809 PHE A N 1
ATOM 5602 C CA . PHE A 1 809 ? 32.900 -8.223 -24.816 1.00 92.56 809 PHE A CA 1
ATOM 5603 C C . PHE A 1 809 ? 31.467 -8.168 -25.333 1.00 92.56 809 PHE A C 1
ATOM 5605 O O . PHE A 1 809 ? 30.527 -8.228 -24.547 1.00 92.56 809 PHE A O 1
ATOM 5612 N N . VAL A 1 810 ? 31.297 -8.036 -26.645 1.00 95.75 810 VAL A N 1
ATOM 5613 C CA . VAL A 1 810 ? 29.985 -7.938 -27.289 1.00 95.75 810 VAL A CA 1
ATOM 5614 C C . VAL A 1 810 ? 29.889 -9.021 -28.344 1.00 95.75 810 VAL A C 1
ATOM 5616 O O . VAL A 1 810 ? 30.496 -8.896 -29.410 1.00 95.75 810 VAL A O 1
ATOM 5619 N N . TYR A 1 811 ? 29.186 -10.109 -28.039 1.00 97.69 811 TYR A N 1
ATOM 5620 C CA . TYR A 1 811 ? 29.198 -11.275 -28.913 1.00 97.69 811 TYR A CA 1
ATOM 5621 C C . TYR A 1 811 ? 27.933 -12.103 -28.919 1.00 97.69 811 TYR A C 1
ATOM 5623 O O . TYR A 1 811 ? 27.180 -12.074 -27.961 1.00 97.69 811 TYR A O 1
ATOM 5631 N N . LYS A 1 812 ? 27.692 -12.857 -29.994 1.00 97.75 812 LYS A N 1
ATOM 5632 C CA . LYS A 1 812 ? 26.491 -13.699 -30.139 1.00 97.75 812 LYS A CA 1
ATOM 5633 C C . LYS A 1 812 ? 25.179 -12.921 -29.998 1.00 97.75 812 LYS A C 1
ATOM 5635 O O . LYS A 1 812 ? 24.135 -13.488 -29.703 1.00 97.75 812 LYS A O 1
ATOM 5640 N N . ASN A 1 813 ? 25.197 -11.608 -30.240 1.00 98.56 813 ASN A N 1
ATOM 5641 C CA . ASN A 1 813 ? 23.972 -10.817 -30.280 1.00 98.56 813 ASN A CA 1
ATOM 5642 C C . ASN A 1 813 ? 23.372 -10.861 -31.686 1.00 98.56 813 ASN A C 1
ATOM 5644 O O . ASN A 1 813 ? 24.097 -10.810 -32.685 1.00 98.56 813 ASN A O 1
ATOM 5648 N N . LYS A 1 814 ? 22.042 -10.909 -31.751 1.00 98.31 814 LYS A N 1
ATOM 5649 C CA . LYS A 1 814 ? 21.267 -10.870 -32.990 1.00 98.31 814 LYS A CA 1
ATOM 5650 C C . LYS A 1 8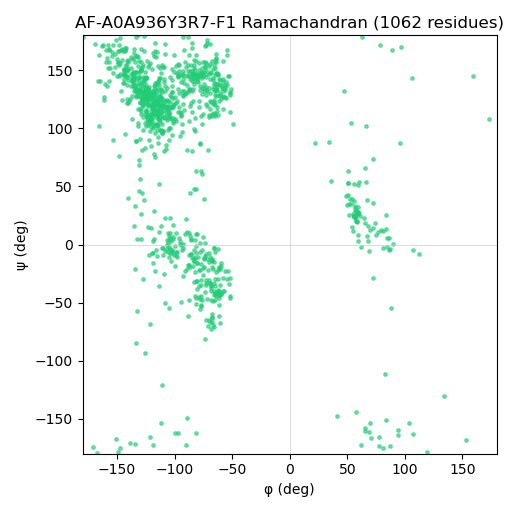14 ? 20.453 -9.587 -33.035 1.00 98.31 814 LYS A C 1
ATOM 5652 O O . LYS A 1 814 ? 19.583 -9.376 -32.195 1.00 98.31 814 LYS A O 1
ATOM 5657 N N . ILE A 1 815 ? 20.756 -8.719 -33.996 1.00 98.75 815 ILE A N 1
ATOM 5658 C CA . ILE A 1 815 ? 20.177 -7.377 -34.105 1.00 98.75 815 ILE A CA 1
ATOM 5659 C C . ILE A 1 815 ? 19.521 -7.227 -35.472 1.00 98.75 815 ILE A C 1
ATOM 5661 O O . ILE A 1 815 ? 20.204 -7.328 -36.493 1.00 98.75 815 ILE A O 1
ATOM 5665 N N . TYR A 1 816 ? 18.212 -6.986 -35.514 1.00 98.06 816 TYR A N 1
ATOM 5666 C CA . TYR A 1 816 ? 17.516 -6.871 -36.794 1.00 98.06 816 TYR A CA 1
ATOM 5667 C C . TYR A 1 816 ? 16.242 -6.037 -36.762 1.00 98.06 816 TYR A C 1
ATOM 5669 O O . TYR A 1 816 ? 15.708 -5.741 -35.706 1.00 98.06 816 TYR A O 1
ATOM 5677 N N . ASN A 1 817 ? 15.746 -5.657 -37.937 1.00 96.19 817 ASN A N 1
ATOM 5678 C CA . ASN A 1 817 ? 14.530 -4.861 -38.113 1.00 96.19 817 ASN A CA 1
ATOM 5679 C C . ASN A 1 817 ? 14.509 -3.593 -37.240 1.00 96.19 817 ASN A C 1
ATOM 5681 O O . ASN A 1 817 ? 13.588 -3.349 -36.460 1.00 96.19 817 ASN A O 1
ATOM 5685 N N . ILE A 1 818 ? 15.574 -2.799 -37.345 1.00 96.38 818 ILE A N 1
ATOM 5686 C CA . ILE A 1 818 ? 15.694 -1.514 -36.652 1.00 96.38 818 ILE A CA 1
ATOM 5687 C C . ILE A 1 818 ? 15.349 -0.418 -37.649 1.00 96.38 818 ILE A C 1
ATOM 5689 O O . ILE A 1 818 ? 15.923 -0.350 -38.738 1.00 96.38 818 ILE A O 1
ATOM 5693 N N . LEU A 1 819 ? 14.412 0.446 -37.278 1.00 92.31 819 LEU A N 1
ATOM 5694 C CA . LEU A 1 819 ? 13.753 1.333 -38.219 1.00 92.31 819 LEU A CA 1
ATOM 5695 C C . LEU A 1 819 ? 13.664 2.767 -37.677 1.00 92.31 819 LEU A C 1
ATOM 5697 O O . LEU A 1 819 ? 13.220 3.015 -36.557 1.00 92.31 819 LEU A O 1
ATOM 5701 N N . SER A 1 820 ? 14.027 3.743 -38.507 1.00 88.69 820 SER A N 1
ATOM 5702 C CA . SER A 1 820 ? 13.701 5.154 -38.275 1.00 88.69 820 SER A CA 1
ATOM 5703 C C . SER A 1 820 ? 12.599 5.569 -39.244 1.00 88.69 820 SER A C 1
ATOM 5705 O O . SER A 1 820 ? 12.805 5.531 -40.458 1.00 88.69 820 SER A O 1
ATOM 5707 N N . VAL A 1 821 ? 11.417 5.939 -38.731 1.00 77.56 821 VAL A N 1
ATOM 5708 C CA . VAL A 1 821 ? 10.265 6.313 -39.572 1.00 77.56 821 VAL A CA 1
ATOM 5709 C C . VAL A 1 821 ? 9.897 7.770 -39.374 1.00 77.56 821 VAL A C 1
ATOM 5711 O O . VAL A 1 821 ? 9.551 8.199 -38.272 1.00 77.56 821 VAL A O 1
ATOM 5714 N N . THR A 1 822 ? 9.867 8.518 -40.475 1.00 66.62 822 THR A N 1
ATOM 5715 C CA . THR A 1 822 ? 9.236 9.839 -40.538 1.00 66.62 822 THR A CA 1
ATOM 5716 C C . THR A 1 822 ? 8.193 9.885 -41.654 1.00 66.62 822 THR A C 1
ATOM 5718 O O . THR A 1 822 ? 8.425 9.299 -42.710 1.00 66.62 822 THR A O 1
ATOM 5721 N N . PRO A 1 823 ? 7.058 10.583 -41.458 1.00 58.03 823 PRO A N 1
ATOM 5722 C CA . PRO A 1 823 ? 6.024 10.733 -42.482 1.00 58.03 823 PRO A CA 1
ATOM 5723 C C . PRO A 1 823 ? 6.411 11.719 -43.600 1.00 58.03 823 PRO A C 1
ATOM 5725 O O . PRO A 1 823 ? 5.746 11.756 -44.629 1.00 58.03 823 PRO A O 1
ATOM 5728 N N . SER A 1 824 ? 7.475 12.513 -43.425 1.00 58.94 824 SER A N 1
ATOM 5729 C CA . SER A 1 824 ? 7.940 13.501 -44.407 1.00 58.94 824 SER A CA 1
ATOM 5730 C C . SER A 1 824 ? 9.316 13.127 -44.964 1.00 58.94 824 SER A C 1
ATOM 5732 O O . SER A 1 824 ? 10.229 12.786 -44.202 1.00 58.94 824 SER A O 1
ATOM 5734 N N . ALA A 1 825 ? 9.463 13.209 -46.290 1.00 56.34 825 ALA A N 1
ATOM 5735 C CA . ALA A 1 825 ? 10.748 13.106 -46.974 1.00 56.34 825 ALA A CA 1
ATOM 5736 C C . ALA A 1 825 ? 11.647 14.284 -46.559 1.00 56.34 825 ALA A C 1
ATOM 5738 O O . ALA A 1 825 ? 11.191 15.426 -46.547 1.00 56.34 825 ALA A O 1
ATOM 5739 N N . GLY A 1 826 ? 12.910 14.018 -46.214 1.00 55.53 826 GLY A N 1
ATOM 5740 C CA . GLY A 1 826 ? 13.890 15.076 -45.939 1.00 55.53 826 GLY A CA 1
ATOM 5741 C C . GLY A 1 826 ? 14.373 15.195 -44.487 1.00 55.53 826 GLY A C 1
ATOM 5742 O O . GLY A 1 826 ? 15.297 15.962 -44.227 1.00 55.53 826 GLY A O 1
ATOM 5743 N N . THR A 1 827 ? 13.769 14.464 -43.543 1.00 61.66 827 THR A N 1
ATOM 5744 C CA . THR A 1 827 ? 13.956 14.707 -42.096 1.00 61.66 827 THR A CA 1
ATOM 5745 C C . THR A 1 827 ? 14.253 13.451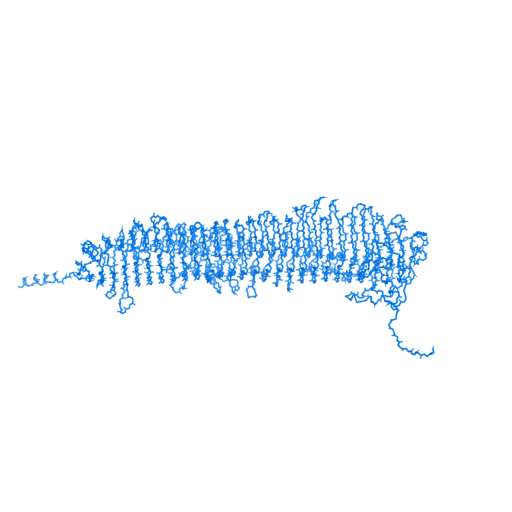 -41.268 1.00 61.66 827 THR A C 1
ATOM 5747 O O . THR A 1 827 ? 14.302 13.573 -40.055 1.00 61.66 827 THR A O 1
ATOM 5750 N N . GLY A 1 828 ? 14.423 12.259 -41.859 1.00 65.12 828 GLY A N 1
ATOM 5751 C CA . GLY A 1 828 ? 14.607 10.994 -41.120 1.00 65.12 828 GLY A CA 1
ATOM 5752 C C . GLY A 1 828 ? 15.895 10.909 -40.284 1.00 65.12 828 GLY A C 1
ATOM 5753 O O . GLY A 1 828 ? 16.853 11.632 -40.540 1.00 65.12 828 GLY A O 1
ATOM 5754 N N . GLY A 1 829 ? 15.913 10.037 -39.268 1.00 82.19 829 GLY A N 1
ATOM 5755 C CA . GLY A 1 829 ? 17.012 9.907 -38.300 1.00 82.19 829 GLY A CA 1
ATOM 5756 C C . GLY A 1 829 ? 18.071 8.901 -38.747 1.00 82.19 829 GLY A C 1
ATOM 5757 O O . GLY A 1 829 ? 18.031 8.408 -39.873 1.00 82.19 829 GLY A O 1
ATOM 5758 N N . THR A 1 830 ? 19.033 8.582 -37.878 1.00 89.19 830 THR A N 1
ATOM 5759 C CA . THR A 1 830 ? 20.017 7.521 -38.165 1.00 89.19 830 THR A CA 1
ATOM 5760 C C . THR A 1 830 ? 19.567 6.185 -37.586 1.00 89.19 830 THR A C 1
ATOM 5762 O O . THR A 1 830 ? 18.966 6.145 -36.511 1.00 89.19 830 THR A O 1
ATOM 5765 N N . VAL A 1 831 ? 19.880 5.092 -38.279 1.00 94.81 831 VAL A N 1
ATOM 5766 C CA . VAL A 1 831 ? 19.725 3.729 -37.769 1.00 94.81 831 VAL A CA 1
ATOM 5767 C C . VAL A 1 831 ? 21.091 3.106 -37.559 1.00 94.81 831 VAL A C 1
ATOM 5769 O O . VAL A 1 831 ? 21.982 3.222 -38.402 1.00 94.81 831 VAL A O 1
ATOM 5772 N N . THR A 1 832 ? 21.300 2.470 -36.410 1.00 96.56 832 THR A N 1
ATOM 5773 C CA . THR A 1 832 ? 22.550 1.769 -36.113 1.00 96.56 832 THR A CA 1
ATOM 5774 C C . THR A 1 832 ? 22.289 0.418 -35.459 1.00 96.56 832 THR A C 1
ATOM 5776 O O . THR A 1 832 ? 21.573 0.342 -34.468 1.00 96.56 832 THR A O 1
ATOM 5779 N N . GLY A 1 833 ? 22.870 -0.656 -35.993 1.00 97.94 833 GLY A N 1
ATOM 5780 C CA . GLY A 1 833 ? 22.765 -1.981 -35.380 1.00 97.94 833 GLY A CA 1
ATOM 5781 C C . GLY A 1 833 ? 23.507 -2.008 -34.046 1.00 97.94 833 GLY A C 1
ATOM 5782 O O . GLY A 1 833 ? 22.902 -2.142 -32.984 1.00 97.94 833 GLY A O 1
ATOM 5783 N N . LEU A 1 834 ? 24.820 -1.795 -34.108 1.00 97.25 834 LEU A N 1
ATOM 5784 C CA . LEU A 1 834 ? 25.707 -1.760 -32.952 1.00 97.25 834 LEU A CA 1
ATOM 5785 C C . LEU A 1 834 ? 26.620 -0.534 -33.008 1.00 97.25 834 LEU A C 1
ATOM 5787 O O . LEU A 1 834 ? 27.247 -0.270 -34.030 1.00 97.25 834 LEU A O 1
ATOM 5791 N N . VAL A 1 835 ? 26.726 0.212 -31.911 1.00 94.38 835 VAL A N 1
ATOM 5792 C CA . VAL A 1 835 ? 27.642 1.353 -31.792 1.00 94.38 835 VAL A CA 1
ATOM 5793 C C . VAL A 1 835 ? 28.531 1.229 -30.564 1.00 94.38 835 VAL A C 1
ATOM 5795 O O . VAL A 1 835 ? 28.099 0.795 -29.499 1.00 94.38 835 VAL A O 1
ATOM 5798 N N . ILE A 1 836 ? 29.784 1.640 -30.727 1.00 90.50 836 ILE A N 1
ATOM 5799 C CA . ILE A 1 836 ? 30.800 1.693 -29.685 1.00 90.50 836 ILE A CA 1
ATOM 5800 C C . ILE A 1 836 ? 31.246 3.145 -29.545 1.00 90.50 836 ILE A C 1
ATOM 5802 O O . ILE A 1 836 ? 31.784 3.725 -30.486 1.00 90.50 836 ILE A O 1
ATOM 5806 N N . VAL A 1 837 ? 31.017 3.732 -28.375 1.00 86.81 837 VAL A N 1
ATOM 5807 C CA . VAL A 1 837 ? 31.349 5.119 -28.042 1.00 86.81 837 VAL A CA 1
ATOM 5808 C C . VAL A 1 837 ? 32.209 5.130 -26.781 1.00 86.81 837 VAL A C 1
ATOM 5810 O O . VAL A 1 837 ? 31.709 5.302 -25.670 1.00 86.81 837 VAL A O 1
ATOM 5813 N N . GLN A 1 838 ? 33.515 4.921 -26.927 1.00 78.62 838 GLN A N 1
ATOM 5814 C CA . GLN A 1 838 ? 34.435 4.934 -25.788 1.00 78.62 838 GLN A CA 1
ATOM 5815 C C . GLN A 1 838 ? 35.139 6.275 -25.606 1.00 78.62 838 GLN A C 1
ATOM 5817 O O . GLN A 1 838 ? 35.705 6.828 -26.553 1.00 78.62 838 GLN A O 1
ATOM 5822 N N . ALA A 1 839 ? 35.157 6.721 -24.349 1.00 71.25 839 ALA A N 1
ATOM 5823 C CA . ALA A 1 839 ? 35.862 7.909 -23.871 1.00 71.25 839 ALA A CA 1
ATOM 5824 C C . ALA A 1 839 ? 37.076 7.577 -22.973 1.00 71.25 839 ALA A C 1
ATOM 5826 O O . ALA A 1 839 ? 37.815 8.484 -22.597 1.00 71.25 839 ALA A O 1
ATOM 5827 N N . THR A 1 840 ? 37.321 6.294 -22.669 1.00 76.94 840 THR A N 1
ATOM 5828 C CA . THR A 1 840 ? 38.456 5.831 -21.849 1.00 76.94 840 THR A CA 1
ATOM 5829 C C . THR A 1 840 ? 39.605 5.344 -22.736 1.00 76.94 840 THR A C 1
ATOM 5831 O O . THR A 1 840 ? 39.420 4.478 -23.598 1.00 76.94 840 THR A O 1
ATOM 5834 N N . ALA A 1 841 ? 40.799 5.922 -22.562 1.00 79.94 841 ALA A N 1
ATOM 5835 C CA . ALA A 1 841 ? 41.991 5.496 -23.296 1.00 79.94 841 ALA A CA 1
ATOM 5836 C C . ALA A 1 841 ? 42.368 4.048 -22.930 1.00 79.94 841 ALA A C 1
ATOM 5838 O O . ALA A 1 841 ? 41.908 3.530 -21.918 1.00 79.94 841 ALA A O 1
ATOM 5839 N N . THR A 1 842 ? 43.156 3.390 -23.785 1.00 81.75 842 THR A N 1
ATOM 5840 C CA . THR A 1 842 ? 43.684 2.015 -23.622 1.00 81.75 842 THR A CA 1
ATOM 5841 C C . THR A 1 842 ? 42.653 0.890 -23.474 1.00 81.75 842 THR A C 1
ATOM 5843 O O . THR A 1 842 ? 43.041 -0.271 -23.359 1.00 81.75 842 THR A O 1
ATOM 5846 N N . SER A 1 843 ? 41.355 1.190 -23.561 1.00 82.50 843 SER A N 1
ATOM 5847 C CA . SER A 1 843 ? 40.307 0.169 -23.505 1.00 82.50 843 SER A CA 1
ATOM 5848 C C . SER A 1 843 ? 40.342 -0.762 -24.730 1.00 82.50 843 SER A C 1
ATOM 5850 O O . SER A 1 843 ? 40.729 -0.357 -25.828 1.00 82.50 843 SER A O 1
ATOM 5852 N N . VAL A 1 844 ? 39.913 -2.010 -24.563 1.00 87.81 844 VAL A N 1
ATOM 5853 C CA . VAL A 1 844 ? 39.780 -3.027 -25.604 1.00 87.81 844 VAL A CA 1
ATOM 5854 C C . VAL A 1 844 ? 38.308 -3.391 -25.760 1.00 87.81 844 VAL A C 1
ATOM 5856 O O . VAL A 1 844 ? 37.651 -3.864 -24.834 1.00 87.81 844 VAL A O 1
ATOM 5859 N N . ASN A 1 845 ? 37.775 -3.191 -26.959 1.00 89.69 845 ASN A N 1
ATOM 5860 C CA . ASN A 1 845 ? 36.435 -3.631 -27.326 1.00 89.69 845 ASN A CA 1
ATOM 5861 C C . ASN A 1 845 ? 36.555 -4.890 -28.182 1.00 89.69 845 ASN A C 1
ATOM 5863 O O . ASN A 1 845 ? 37.153 -4.841 -29.251 1.00 89.69 845 ASN A O 1
ATOM 5867 N N . ASN A 1 846 ? 35.998 -6.003 -27.720 1.00 93.38 846 ASN A N 1
ATOM 5868 C CA . ASN A 1 846 ? 35.945 -7.270 -28.437 1.00 93.38 846 ASN A CA 1
ATOM 5869 C C . ASN A 1 846 ? 34.527 -7.476 -28.959 1.00 93.38 846 ASN A C 1
ATOM 5871 O O . ASN A 1 846 ? 33.642 -7.873 -28.206 1.00 93.38 846 ASN A O 1
ATOM 5875 N N . VAL A 1 847 ? 34.317 -7.193 -30.241 1.00 96.38 847 VAL A N 1
ATOM 5876 C CA . VAL A 1 847 ? 33.033 -7.342 -30.928 1.00 96.38 847 VAL A CA 1
ATOM 5877 C C . VAL A 1 847 ? 33.130 -8.520 -31.879 1.00 96.38 847 VAL A C 1
ATOM 5879 O O . VAL A 1 847 ? 33.855 -8.446 -32.872 1.00 96.38 847 VAL A O 1
ATOM 5882 N N . TYR A 1 848 ? 32.449 -9.621 -31.571 1.00 97.81 848 TYR A N 1
ATOM 5883 C CA . TYR A 1 848 ? 32.590 -10.837 -32.365 1.00 97.81 848 TYR A CA 1
ATOM 5884 C C . TYR A 1 848 ? 31.356 -11.718 -32.428 1.00 97.81 848 TYR A C 1
ATOM 5886 O O . TYR A 1 848 ? 30.522 -11.660 -31.542 1.00 97.81 848 TYR A O 1
ATOM 5894 N N . ASN A 1 849 ? 31.230 -12.556 -33.457 1.00 97.38 849 ASN A N 1
ATOM 5895 C CA . ASN A 1 849 ? 30.090 -13.467 -33.617 1.00 97.38 849 ASN A CA 1
ATOM 5896 C C . ASN A 1 849 ? 28.729 -12.750 -33.494 1.00 97.38 849 ASN A C 1
ATOM 5898 O O . ASN A 1 849 ? 27.814 -13.307 -32.910 1.00 97.38 849 ASN A O 1
ATOM 5902 N N . ASN A 1 850 ? 28.576 -11.500 -33.941 1.00 98.56 850 ASN A N 1
ATOM 5903 C CA . ASN A 1 850 ? 27.264 -10.840 -33.941 1.00 98.56 850 ASN A CA 1
ATOM 5904 C C . ASN A 1 850 ? 26.609 -10.959 -35.319 1.00 98.56 850 ASN A C 1
ATOM 5906 O O . ASN A 1 850 ? 27.296 -10.862 -36.338 1.00 98.56 850 ASN A O 1
ATOM 5910 N N . ILE A 1 851 ? 25.284 -11.119 -35.337 1.00 98.50 851 ILE A N 1
ATOM 5911 C CA . ILE A 1 851 ? 24.457 -11.162 -36.547 1.00 98.50 851 ILE A CA 1
ATOM 5912 C C . ILE A 1 851 ? 23.642 -9.870 -36.614 1.00 98.50 851 ILE A C 1
ATOM 5914 O O . ILE A 1 851 ? 22.840 -9.595 -35.721 1.00 98.50 851 ILE A O 1
ATOM 5918 N N . ILE A 1 852 ? 23.849 -9.067 -37.659 1.00 98.69 852 ILE A N 1
ATOM 5919 C CA . ILE A 1 852 ? 23.222 -7.750 -37.821 1.00 98.69 852 ILE A CA 1
ATOM 5920 C C . ILE A 1 852 ? 22.640 -7.624 -39.232 1.00 98.69 852 ILE A C 1
ATOM 5922 O O . ILE A 1 852 ? 23.356 -7.813 -40.213 1.00 98.69 852 ILE A O 1
ATOM 5926 N N . GLY A 1 853 ? 21.370 -7.241 -39.360 1.00 96.81 853 GLY A N 1
ATOM 5927 C CA . GLY A 1 853 ? 20.809 -6.873 -40.664 1.00 96.81 853 GLY A CA 1
ATOM 5928 C C . GLY A 1 853 ? 19.420 -6.252 -40.592 1.00 96.81 853 GLY A C 1
ATOM 5929 O O . GLY A 1 853 ? 18.933 -5.991 -39.502 1.00 96.81 853 GLY A O 1
ATOM 5930 N N . GLN A 1 854 ? 18.786 -5.989 -41.736 1.00 95.75 854 GLN A N 1
ATOM 5931 C CA . GLN A 1 854 ? 17.490 -5.289 -41.810 1.00 95.75 854 GLN A CA 1
ATOM 5932 C C . GLN A 1 854 ? 17.475 -3.975 -41.011 1.00 95.75 854 GLN A C 1
ATOM 5934 O O . GLN A 1 854 ? 16.771 -3.817 -40.012 1.00 95.75 854 GLN A O 1
ATOM 5939 N N . LEU A 1 855 ? 18.321 -3.036 -41.428 1.00 96.38 855 LEU A N 1
ATOM 5940 C CA . LEU A 1 855 ? 18.440 -1.714 -40.821 1.00 96.38 855 LEU A CA 1
ATOM 5941 C C . LEU A 1 855 ? 17.934 -0.667 -41.814 1.00 96.38 855 LEU A C 1
ATOM 5943 O O . LEU A 1 855 ? 18.523 -0.499 -42.880 1.00 96.38 855 LEU A O 1
ATOM 5947 N N . TYR A 1 856 ? 16.868 0.056 -41.468 1.00 92.25 856 TYR A N 1
ATOM 5948 C CA . TYR A 1 856 ? 16.144 0.880 -42.437 1.00 92.25 856 TYR A CA 1
ATOM 5949 C C . TYR A 1 856 ? 15.970 2.327 -41.972 1.00 92.25 856 TYR A C 1
ATOM 5951 O O . TYR A 1 856 ? 15.339 2.614 -40.958 1.00 92.25 856 TYR A O 1
ATOM 5959 N N . ALA A 1 857 ? 16.491 3.266 -42.761 1.00 89.62 857 ALA A N 1
ATOM 5960 C CA . ALA A 1 857 ? 16.355 4.706 -42.536 1.00 89.62 857 ALA A CA 1
ATOM 5961 C C . ALA A 1 857 ? 15.847 5.419 -43.802 1.00 89.62 857 ALA A C 1
ATOM 5963 O O . ALA A 1 857 ? 16.368 6.456 -44.193 1.00 89.62 857 ALA A O 1
ATOM 5964 N N . THR A 1 858 ? 14.834 4.853 -44.465 1.00 83.38 858 THR A N 1
ATOM 5965 C CA . THR A 1 858 ? 14.422 5.186 -45.845 1.00 83.38 858 THR A CA 1
ATOM 5966 C C . THR A 1 858 ? 14.179 6.675 -46.123 1.00 83.38 858 THR A C 1
ATOM 5968 O O . THR A 1 858 ? 14.412 7.122 -47.239 1.00 83.38 858 THR A O 1
ATOM 5971 N N . ASN A 1 859 ? 13.768 7.462 -45.123 1.00 80.06 859 ASN A N 1
ATOM 5972 C CA . ASN A 1 859 ? 13.490 8.901 -45.271 1.00 80.06 859 ASN A CA 1
ATOM 5973 C C . ASN A 1 859 ? 14.591 9.815 -44.691 1.00 80.06 859 ASN A C 1
ATOM 5975 O O . ASN A 1 859 ? 14.388 11.026 -44.550 1.00 80.06 859 ASN A O 1
ATOM 5979 N N . SER A 1 860 ? 15.737 9.246 -44.310 1.00 84.75 860 SER A N 1
ATOM 5980 C CA . SER A 1 860 ? 16.879 9.967 -43.748 1.00 84.75 860 SER A CA 1
ATOM 5981 C C . SER A 1 860 ? 17.660 10.714 -44.822 1.00 84.75 860 SER A C 1
ATOM 5983 O O . SER A 1 860 ? 17.972 10.164 -45.874 1.00 84.75 860 SER A O 1
ATOM 5985 N N . THR A 1 861 ? 18.008 11.968 -44.541 1.00 82.25 861 THR A N 1
ATOM 5986 C CA . THR A 1 861 ? 18.904 12.783 -45.380 1.00 82.25 861 THR A CA 1
ATOM 5987 C C . THR A 1 861 ? 20.332 12.807 -44.861 1.00 82.25 861 THR A C 1
ATOM 5989 O O . THR A 1 861 ? 21.228 13.281 -45.561 1.00 82.25 861 THR A O 1
ATOM 5992 N N . PHE A 1 862 ? 20.578 12.283 -43.660 1.00 85.06 862 PHE A N 1
ATOM 5993 C CA . PHE A 1 862 ? 21.923 12.188 -43.114 1.00 85.06 862 PHE A CA 1
ATOM 5994 C C . PHE A 1 862 ? 22.747 11.230 -43.963 1.00 85.06 862 PHE A C 1
ATOM 5996 O O . PHE A 1 862 ? 22.336 10.093 -44.155 1.00 85.06 862 PHE A O 1
ATOM 6003 N N . PHE A 1 863 ? 23.933 11.649 -44.410 1.00 87.19 863 PHE A N 1
ATOM 6004 C CA . PHE A 1 863 ? 24.855 10.756 -45.117 1.00 87.19 863 PHE A CA 1
ATOM 6005 C C . PHE A 1 863 ? 25.095 9.471 -44.313 1.00 87.19 863 PHE A C 1
ATOM 6007 O O . PHE A 1 863 ? 24.911 8.380 -44.823 1.00 87.19 863 PHE A O 1
ATOM 6014 N N . GLN A 1 864 ? 25.303 9.588 -43.001 1.00 87.06 864 GLN A N 1
ATOM 6015 C CA . GLN A 1 864 ? 25.391 8.460 -42.069 1.00 87.06 864 GLN A CA 1
ATOM 6016 C C . GLN A 1 864 ? 24.053 7.758 -41.721 1.00 87.06 864 GLN A C 1
ATOM 6018 O O . GLN A 1 864 ? 23.830 7.415 -40.555 1.00 87.06 864 GLN A O 1
ATOM 6023 N N . SER A 1 865 ? 23.143 7.583 -42.686 1.00 89.88 865 SER A N 1
ATOM 6024 C CA . SER A 1 865 ? 21.759 7.151 -42.442 1.00 89.88 865 SER A CA 1
ATOM 6025 C C . SER A 1 865 ? 21.629 5.742 -41.857 1.00 89.88 865 SER A C 1
ATOM 6027 O O . SER A 1 865 ? 20.883 5.566 -40.894 1.00 89.88 865 SER A O 1
ATOM 6029 N N . VAL A 1 866 ? 22.368 4.754 -42.376 1.00 95.12 866 VAL A N 1
ATOM 6030 C CA . VAL A 1 866 ? 22.314 3.358 -41.901 1.00 95.12 866 VAL A CA 1
ATOM 6031 C C . VAL A 1 866 ? 23.712 2.839 -41.583 1.00 95.12 866 VAL A C 1
ATOM 6033 O O . VAL A 1 866 ? 24.589 2.851 -42.440 1.00 95.12 866 VAL A O 1
ATOM 6036 N N . ARG A 1 867 ? 23.936 2.338 -40.366 1.00 96.12 867 ARG A N 1
ATOM 6037 C CA . ARG A 1 867 ? 25.229 1.774 -39.938 1.00 96.12 867 ARG A CA 1
ATOM 6038 C C . ARG A 1 867 ? 25.036 0.387 -39.331 1.00 96.12 867 ARG A C 1
ATOM 6040 O O . ARG A 1 867 ? 24.298 0.250 -38.362 1.00 96.12 867 ARG A O 1
ATOM 6047 N N . GLY A 1 868 ? 25.721 -0.626 -39.849 1.00 97.81 868 GLY A N 1
ATOM 6048 C CA . GLY A 1 868 ? 25.757 -1.954 -39.235 1.00 97.81 868 GLY A CA 1
ATOM 6049 C C . GLY A 1 868 ? 26.470 -1.907 -37.887 1.00 97.81 868 GLY A C 1
ATOM 6050 O O . GLY A 1 868 ? 25.835 -1.962 -36.833 1.00 97.81 868 GLY A O 1
ATOM 6051 N N . ILE A 1 869 ? 27.788 -1.722 -37.940 1.00 97.69 869 ILE A N 1
ATOM 6052 C CA . ILE A 1 869 ? 28.658 -1.472 -36.789 1.00 97.69 869 ILE A CA 1
ATOM 6053 C C . ILE A 1 869 ? 29.225 -0.054 -36.898 1.00 97.69 869 ILE A C 1
ATOM 6055 O O . ILE A 1 869 ? 29.769 0.331 -37.931 1.00 97.69 869 ILE A O 1
ATOM 6059 N N . ASN A 1 870 ? 29.126 0.728 -35.827 1.00 94.94 870 ASN A N 1
ATOM 6060 C CA . ASN A 1 870 ? 29.712 2.060 -35.727 1.00 94.94 870 ASN A CA 1
ATOM 6061 C C . ASN A 1 870 ? 30.785 2.109 -34.629 1.00 94.94 870 ASN A C 1
ATOM 6063 O O . ASN A 1 870 ? 30.491 1.880 -33.458 1.00 94.94 870 ASN A O 1
ATOM 6067 N N . ILE A 1 871 ? 32.011 2.473 -34.997 1.00 91.94 871 ILE A N 1
ATOM 6068 C CA . ILE A 1 871 ? 33.106 2.759 -34.067 1.00 91.94 871 ILE A CA 1
ATOM 6069 C C . ILE A 1 871 ? 33.235 4.280 -33.942 1.00 91.94 871 ILE A C 1
ATOM 6071 O O . ILE A 1 871 ? 33.757 4.952 -34.831 1.00 91.94 871 ILE A O 1
ATOM 6075 N N . ALA A 1 872 ? 32.763 4.833 -32.829 1.00 89.44 872 ALA A N 1
ATOM 6076 C CA . ALA A 1 872 ? 32.680 6.271 -32.564 1.00 89.44 872 ALA A CA 1
ATOM 6077 C C . ALA A 1 872 ? 33.527 6.720 -31.361 1.00 89.44 872 ALA A C 1
ATOM 6079 O O . ALA A 1 872 ? 33.221 7.697 -30.681 1.00 89.44 872 ALA A O 1
ATOM 6080 N N . ASN A 1 873 ? 34.615 6.005 -31.100 1.00 85.88 873 ASN A N 1
ATOM 6081 C CA . ASN A 1 873 ? 35.528 6.270 -29.993 1.00 85.88 873 ASN A CA 1
ATOM 6082 C C . ASN A 1 873 ? 36.211 7.642 -30.122 1.00 85.88 873 ASN A C 1
ATOM 6084 O O . ASN A 1 873 ? 36.694 7.999 -31.195 1.00 85.88 873 ASN A O 1
ATOM 6088 N N . SER A 1 874 ? 36.284 8.407 -29.035 1.00 82.12 874 SER A N 1
ATOM 6089 C CA . SER A 1 874 ? 36.878 9.756 -29.016 1.00 82.12 874 SER A CA 1
ATOM 6090 C C . SER A 1 874 ? 38.329 9.790 -28.521 1.00 82.12 874 SER A C 1
ATOM 6092 O O . SER A 1 874 ? 38.975 10.832 -28.595 1.00 82.12 874 SER A O 1
ATOM 6094 N N . VAL A 1 875 ? 38.858 8.659 -28.047 1.00 82.62 875 VAL A N 1
ATOM 6095 C CA . VAL A 1 875 ? 40.204 8.525 -27.463 1.00 82.62 875 VAL A CA 1
ATOM 6096 C C . VAL A 1 875 ? 40.941 7.287 -27.983 1.00 82.62 875 VAL A C 1
ATOM 6098 O O . VAL A 1 875 ? 40.331 6.388 -28.566 1.00 82.62 875 VAL A O 1
ATOM 6101 N N . ALA A 1 876 ? 42.260 7.240 -27.766 1.00 84.94 876 ALA A N 1
ATOM 6102 C CA . ALA A 1 876 ? 43.116 6.140 -28.203 1.00 84.94 876 ALA A CA 1
ATOM 6103 C C . ALA A 1 876 ? 42.772 4.818 -27.504 1.00 84.94 876 ALA A C 1
ATOM 6105 O O . ALA A 1 876 ? 43.015 4.662 -26.309 1.00 84.94 876 ALA A O 1
ATOM 6106 N N . ASN A 1 877 ? 42.220 3.859 -28.247 1.00 86.25 877 ASN A N 1
ATOM 6107 C CA . ASN A 1 877 ? 41.827 2.541 -27.744 1.00 86.25 877 ASN A CA 1
ATOM 6108 C C . ASN A 1 877 ? 41.902 1.469 -28.845 1.00 86.25 877 ASN A C 1
ATOM 6110 O O . ASN A 1 877 ? 42.219 1.788 -29.989 1.00 86.25 877 ASN A O 1
ATOM 6114 N N . THR A 1 878 ? 41.640 0.204 -28.505 1.00 89.56 878 THR A N 1
ATOM 6115 C CA . THR A 1 878 ? 41.615 -0.906 -29.471 1.00 89.56 878 THR A CA 1
ATOM 6116 C C . THR A 1 878 ? 40.195 -1.429 -29.645 1.00 89.56 878 THR A C 1
ATOM 6118 O O . THR A 1 878 ? 39.487 -1.682 -28.672 1.00 89.56 878 THR A O 1
ATOM 6121 N N . THR A 1 879 ? 39.769 -1.624 -30.889 1.00 92.44 879 THR A N 1
ATOM 6122 C CA . THR A 1 879 ? 38.497 -2.274 -31.217 1.00 92.44 879 THR A CA 1
ATOM 6123 C C . THR A 1 879 ? 38.761 -3.461 -32.136 1.00 92.44 879 THR A C 1
ATOM 6125 O O . THR A 1 879 ? 39.087 -3.302 -33.309 1.00 92.44 879 THR A O 1
ATOM 6128 N N . ASN A 1 880 ? 38.644 -4.656 -31.569 1.00 94.94 880 ASN A N 1
ATOM 6129 C CA . ASN A 1 880 ? 38.704 -5.939 -32.247 1.00 94.94 880 ASN A CA 1
ATOM 6130 C C . ASN A 1 880 ? 37.311 -6.267 -32.792 1.00 94.94 880 ASN A C 1
ATOM 6132 O O . ASN A 1 880 ? 36.386 -6.481 -32.011 1.00 94.94 880 ASN A O 1
ATOM 6136 N N . VAL A 1 881 ? 37.163 -6.306 -34.113 1.00 96.94 881 VAL A N 1
ATOM 6137 C CA . VAL A 1 881 ? 35.915 -6.676 -34.792 1.00 96.94 881 VAL A CA 1
ATOM 6138 C C . VAL A 1 881 ? 36.184 -7.972 -35.541 1.00 96.94 881 VAL A C 1
ATOM 6140 O O . VAL A 1 881 ? 36.854 -7.941 -36.576 1.00 96.94 881 VAL A O 1
ATOM 6143 N N . TYR A 1 882 ? 35.731 -9.106 -35.000 1.00 97.69 882 TYR A N 1
ATOM 6144 C CA . TYR A 1 882 ? 36.032 -10.433 -35.550 1.00 97.69 882 TYR A CA 1
ATOM 6145 C C . TYR A 1 882 ? 34.798 -11.282 -35.812 1.00 97.69 882 TYR A C 1
ATOM 6147 O O . TYR A 1 882 ? 33.923 -11.334 -34.966 1.00 97.69 882 TYR A O 1
ATOM 6155 N N . TYR A 1 883 ? 34.744 -12.033 -36.910 1.00 97.00 883 TYR A N 1
ATOM 6156 C CA . TYR A 1 883 ? 33.677 -13.028 -37.120 1.00 97.00 883 TYR A CA 1
ATOM 6157 C C . TYR A 1 883 ? 32.240 -12.481 -37.020 1.00 97.00 883 TYR A C 1
ATOM 6159 O O . TYR A 1 883 ? 31.323 -13.207 -36.645 1.00 97.00 883 TYR A O 1
ATOM 6167 N N . ASN A 1 884 ? 32.025 -11.194 -37.294 1.00 98.44 884 ASN A N 1
ATOM 6168 C CA . ASN A 1 884 ? 30.680 -10.625 -37.321 1.00 98.44 884 ASN A CA 1
ATOM 6169 C C . ASN A 1 884 ? 30.087 -10.766 -38.720 1.00 98.44 884 ASN A C 1
ATOM 6171 O O . ASN A 1 884 ? 30.802 -10.599 -39.710 1.00 98.44 884 ASN A O 1
ATOM 6175 N N . THR A 1 885 ? 28.777 -10.976 -38.786 1.00 98.31 885 THR A N 1
ATOM 6176 C CA . THR A 1 885 ? 28.013 -10.985 -40.032 1.00 98.31 885 THR A CA 1
ATOM 6177 C C . THR A 1 885 ? 27.108 -9.761 -40.062 1.00 98.31 885 THR A C 1
ATOM 6179 O O . THR A 1 885 ? 26.199 -9.627 -39.243 1.00 98.31 885 THR A O 1
ATOM 6182 N N . VAL A 1 886 ? 27.365 -8.857 -41.007 1.00 98.62 886 VAL A N 1
ATOM 6183 C CA . VAL A 1 886 ? 26.557 -7.660 -41.252 1.00 98.62 886 VAL A CA 1
ATOM 6184 C C . VAL A 1 886 ? 26.015 -7.724 -42.672 1.00 98.62 886 VAL A C 1
ATOM 6186 O O . VAL A 1 886 ? 26.789 -7.714 -43.632 1.00 98.62 886 VAL A O 1
ATOM 6189 N N . TYR A 1 887 ? 24.692 -7.764 -42.791 1.00 98.19 887 TYR A N 1
ATOM 6190 C CA . TYR A 1 887 ? 23.977 -7.767 -44.061 1.00 98.19 887 TYR A CA 1
ATOM 6191 C C . TYR A 1 887 ? 23.042 -6.560 -44.136 1.00 98.19 887 TYR A C 1
ATOM 6193 O O . TYR A 1 887 ? 22.071 -6.468 -43.384 1.00 98.19 887 TYR A O 1
ATOM 6201 N N . LEU A 1 888 ? 23.341 -5.625 -45.033 1.00 97.56 888 LEU A N 1
ATOM 6202 C CA . LEU A 1 888 ? 22.508 -4.452 -45.290 1.00 97.56 888 LEU A CA 1
ATOM 6203 C C . LEU A 1 888 ? 21.834 -4.583 -46.651 1.00 97.56 888 LEU A C 1
ATOM 6205 O O . LEU A 1 888 ? 22.456 -5.025 -47.614 1.00 97.56 888 LEU A O 1
ATOM 6209 N N . ASP A 1 889 ? 20.571 -4.185 -46.730 1.00 94.25 889 ASP A N 1
ATOM 6210 C CA . ASP A 1 889 ? 19.757 -4.243 -47.938 1.00 94.25 889 ASP A CA 1
ATOM 6211 C C . ASP A 1 889 ? 18.739 -3.092 -47.995 1.00 94.25 889 ASP A C 1
ATOM 6213 O O . ASP A 1 889 ? 18.740 -2.178 -47.165 1.00 94.25 889 ASP A O 1
ATOM 6217 N N . GLY A 1 890 ? 17.881 -3.114 -49.017 1.00 90.75 890 GLY A N 1
ATOM 6218 C CA . GLY A 1 890 ? 16.839 -2.110 -49.211 1.00 90.75 890 GLY A CA 1
ATOM 6219 C C . GLY A 1 890 ? 17.389 -0.734 -49.601 1.00 90.75 890 GLY A C 1
ATOM 6220 O O . GLY A 1 890 ? 18.453 -0.615 -50.206 1.00 90.75 890 GLY A O 1
ATOM 6221 N N . THR A 1 891 ? 16.638 0.323 -49.282 1.00 88.12 891 THR A N 1
ATOM 6222 C CA . THR A 1 891 ? 16.994 1.713 -49.611 1.00 88.12 891 THR A CA 1
ATOM 6223 C C . THR A 1 891 ? 17.246 2.510 -48.323 1.00 88.12 891 THR A C 1
ATOM 6225 O O . THR A 1 891 ? 16.296 2.771 -47.576 1.00 88.12 891 THR A O 1
ATOM 6228 N N . PRO A 1 892 ? 18.497 2.922 -48.036 1.00 85.00 892 PRO A N 1
ATOM 6229 C CA . PRO A 1 892 ? 18.903 3.444 -46.728 1.00 85.00 892 PRO A CA 1
ATOM 6230 C C . PRO A 1 892 ? 18.573 4.927 -46.491 1.00 85.00 892 PRO A C 1
ATOM 6232 O O . PRO A 1 892 ? 18.939 5.464 -45.454 1.00 85.00 892 PRO A O 1
ATOM 6235 N N . GLY A 1 893 ? 17.898 5.602 -47.424 1.00 82.62 893 GLY A N 1
ATOM 6236 C CA . GLY A 1 893 ? 17.637 7.046 -47.388 1.00 82.62 893 GLY A CA 1
ATOM 6237 C C . GLY A 1 893 ? 18.758 7.870 -48.023 1.00 82.62 893 GLY A C 1
ATOM 6238 O O . GLY A 1 893 ? 18.498 8.597 -48.979 1.00 82.62 893 GLY A O 1
ATOM 6239 N N . ASN A 1 894 ? 20.008 7.702 -47.571 1.00 89.00 894 ASN A N 1
ATOM 6240 C CA . ASN A 1 894 ? 21.175 8.364 -48.170 1.00 89.00 894 ASN A CA 1
ATOM 6241 C C . ASN A 1 894 ? 22.357 7.392 -48.394 1.00 89.00 894 ASN A C 1
ATOM 6243 O O . ASN A 1 894 ? 22.473 6.827 -49.487 1.00 89.00 894 ASN A O 1
ATOM 6247 N N . GLN A 1 895 ? 23.203 7.152 -47.382 1.00 92.50 895 GLN A N 1
ATOM 6248 C CA . GLN A 1 895 ? 24.306 6.177 -47.439 1.00 92.50 895 GLN A CA 1
ATOM 6249 C C . GLN A 1 895 ? 24.185 5.120 -46.332 1.00 92.50 895 GLN A C 1
ATOM 6251 O O . GLN A 1 895 ? 23.599 5.331 -45.261 1.00 92.50 895 GLN A O 1
ATOM 6256 N N . SER A 1 896 ? 24.760 3.956 -46.599 1.00 95.12 896 SER A N 1
ATOM 6257 C CA . SER A 1 896 ? 24.814 2.823 -45.688 1.00 95.12 896 SER A CA 1
ATOM 6258 C C . SER A 1 896 ? 26.220 2.254 -45.602 1.00 95.12 896 SER A C 1
ATOM 6260 O O . SER A 1 896 ? 26.986 2.286 -46.568 1.00 95.12 896 SER A O 1
ATOM 6262 N N . TYR A 1 897 ? 26.546 1.732 -44.423 1.00 96.31 897 TYR A N 1
ATOM 6263 C CA . TYR A 1 897 ? 27.886 1.265 -44.092 1.00 96.31 897 TYR A CA 1
ATOM 6264 C C . TYR A 1 897 ? 27.782 -0.001 -43.254 1.00 96.31 897 TYR A C 1
ATOM 6266 O O . TYR A 1 897 ? 27.214 0.047 -42.158 1.00 96.31 897 TYR A O 1
ATOM 6274 N N . CYS A 1 898 ? 28.362 -1.116 -43.706 1.00 98.00 898 CYS A N 1
ATOM 6275 C CA . CYS A 1 898 ? 28.482 -2.289 -42.832 1.00 98.00 898 CYS A CA 1
ATOM 6276 C C . CYS A 1 898 ? 29.336 -1.952 -41.603 1.00 98.00 898 CYS A C 1
ATOM 6278 O O . CYS A 1 898 ? 28.945 -2.263 -40.478 1.00 98.00 898 CYS A O 1
ATOM 6280 N N . LEU A 1 899 ? 30.442 -1.234 -41.815 1.00 96.38 899 LEU A N 1
ATOM 6281 C CA . LEU A 1 899 ? 31.289 -0.659 -40.779 1.00 96.38 899 LEU A CA 1
ATOM 6282 C C . LEU A 1 899 ? 31.517 0.840 -41.024 1.00 96.38 899 LEU A C 1
ATOM 6284 O O . LEU A 1 899 ? 32.102 1.239 -42.030 1.00 96.38 899 LEU A O 1
ATOM 6288 N N . TYR A 1 900 ? 31.112 1.665 -40.061 1.00 94.19 900 TYR A N 1
ATOM 6289 C CA . TYR A 1 900 ? 31.346 3.108 -40.042 1.00 94.19 900 TYR A CA 1
ATOM 6290 C C . TYR A 1 900 ? 32.314 3.468 -38.913 1.00 94.19 900 TYR A C 1
ATOM 6292 O O . TYR A 1 900 ? 32.046 3.188 -37.747 1.00 94.19 900 TYR A O 1
ATOM 6300 N N . MET A 1 901 ? 33.432 4.111 -39.230 1.00 90.50 901 MET A N 1
ATOM 6301 C CA . MET A 1 901 ? 34.372 4.629 -38.234 1.00 90.50 901 MET A CA 1
ATOM 6302 C C . MET A 1 901 ? 34.232 6.149 -38.167 1.00 90.50 901 MET A C 1
ATOM 6304 O O . MET A 1 901 ? 34.615 6.847 -39.103 1.00 90.50 901 MET A O 1
ATOM 6308 N N . SER A 1 902 ? 33.659 6.659 -37.074 1.00 83.25 902 SER A N 1
ATOM 6309 C CA . SER A 1 902 ? 33.278 8.073 -36.940 1.00 83.25 902 SER A CA 1
ATOM 6310 C C . SER A 1 902 ? 34.458 9.006 -36.656 1.00 83.25 902 SER A C 1
ATOM 6312 O O . SER A 1 902 ? 34.400 10.168 -37.047 1.00 83.25 902 SER A O 1
ATOM 6314 N N . ASN A 1 903 ? 35.484 8.502 -35.961 1.00 70.50 903 ASN A N 1
ATOM 6315 C CA . ASN A 1 903 ? 36.616 9.259 -35.425 1.00 70.50 903 ASN A CA 1
ATOM 6316 C C . ASN A 1 903 ? 37.916 8.448 -35.560 1.00 70.50 903 ASN A C 1
ATOM 6318 O O . ASN A 1 903 ? 37.908 7.219 -35.494 1.00 70.50 903 ASN A O 1
ATOM 6322 N N . ASN A 1 904 ? 39.056 9.136 -35.641 1.00 66.06 904 ASN A N 1
ATOM 6323 C CA . ASN A 1 904 ? 40.360 8.514 -35.911 1.00 66.06 904 ASN A CA 1
ATOM 6324 C C . ASN A 1 904 ? 41.126 8.045 -34.673 1.00 66.06 904 ASN A C 1
ATOM 6326 O O . ASN A 1 904 ? 42.305 7.728 -34.791 1.00 66.06 904 ASN A O 1
ATOM 6330 N N . ALA A 1 905 ? 40.500 8.031 -33.497 1.00 68.75 905 ALA A N 1
ATOM 6331 C CA . ALA A 1 905 ? 41.215 7.793 -32.251 1.00 68.75 905 ALA A CA 1
ATOM 6332 C C . ALA A 1 905 ? 41.487 6.296 -31.988 1.00 68.75 905 ALA A C 1
ATOM 6334 O O . ALA A 1 905 ? 42.521 5.955 -31.425 1.00 68.75 905 ALA A O 1
ATOM 6335 N N . ALA A 1 906 ? 40.616 5.386 -32.434 1.00 74.69 906 ALA A N 1
ATOM 6336 C CA . ALA A 1 906 ? 40.705 3.954 -32.128 1.00 74.69 906 ALA A CA 1
ATOM 6337 C C . ALA A 1 906 ? 41.496 3.137 -33.160 1.00 74.69 906 ALA A C 1
ATOM 6339 O O . ALA A 1 906 ? 41.185 3.187 -34.348 1.00 74.69 906 ALA A O 1
ATOM 6340 N N . ASN A 1 907 ? 42.427 2.293 -32.704 1.00 86.75 907 ASN A N 1
ATOM 6341 C CA . ASN A 1 907 ? 43.016 1.226 -33.510 1.00 86.75 907 ASN A CA 1
ATOM 6342 C C . ASN A 1 907 ? 41.967 0.131 -33.765 1.00 86.75 907 ASN A C 1
ATOM 6344 O O . ASN A 1 907 ? 41.551 -0.572 -32.842 1.00 86.75 907 ASN A O 1
ATOM 6348 N N . SER A 1 908 ? 41.527 0.004 -35.013 1.00 89.50 908 SER A N 1
ATOM 6349 C CA . SER A 1 908 ? 40.505 -0.958 -35.429 1.00 89.50 908 SER A CA 1
ATOM 6350 C C . SER A 1 908 ? 41.161 -2.176 -36.079 1.00 89.50 908 SER A C 1
ATOM 6352 O O . SER A 1 908 ? 41.870 -2.036 -37.076 1.00 89.50 908 SER A O 1
ATOM 6354 N N . ASN A 1 909 ? 40.935 -3.365 -35.517 1.00 93.88 909 ASN A N 1
ATOM 6355 C CA . ASN A 1 909 ? 41.440 -4.638 -36.030 1.00 93.88 909 ASN A CA 1
ATOM 6356 C C . ASN A 1 909 ? 40.284 -5.474 -36.574 1.00 93.88 909 ASN A C 1
ATOM 6358 O O . ASN A 1 909 ? 39.457 -5.961 -35.803 1.00 93.88 909 ASN A O 1
ATOM 6362 N N . LEU A 1 910 ? 40.228 -5.612 -37.897 1.00 95.62 910 LEU A N 1
ATOM 6363 C CA . LEU A 1 910 ? 39.118 -6.239 -38.607 1.00 95.62 910 LEU A CA 1
ATOM 6364 C C . LEU A 1 910 ? 39.573 -7.589 -39.157 1.00 95.62 910 LEU A C 1
ATOM 6366 O O . LEU A 1 910 ? 40.382 -7.625 -40.083 1.00 95.62 910 LEU A O 1
ATOM 6370 N N . ARG A 1 911 ? 39.079 -8.702 -38.609 1.00 96.62 911 ARG A N 1
ATOM 6371 C CA . ARG A 1 911 ? 39.416 -10.037 -39.131 1.00 96.62 911 ARG A CA 1
ATOM 6372 C C . ARG A 1 911 ? 38.226 -10.963 -39.265 1.00 96.62 911 ARG A C 1
ATOM 6374 O O . ARG A 1 911 ? 37.392 -11.020 -38.372 1.00 96.62 911 ARG A O 1
ATOM 6381 N N . ASN A 1 912 ? 38.202 -11.766 -40.324 1.00 96.56 912 ASN A N 1
ATOM 6382 C CA . ASN A 1 912 ? 37.214 -12.833 -40.506 1.00 96.56 912 ASN A CA 1
ATOM 6383 C C . ASN A 1 912 ? 35.745 -12.364 -40.468 1.00 96.56 912 ASN A C 1
ATOM 6385 O O . ASN A 1 912 ? 34.871 -13.153 -40.127 1.00 96.56 912 ASN A O 1
ATOM 6389 N N . ASN A 1 913 ? 35.450 -11.092 -40.756 1.00 98.25 913 ASN A N 1
ATOM 6390 C CA . ASN A 1 913 ? 34.069 -10.601 -40.797 1.00 98.25 913 ASN A CA 1
ATOM 6391 C C . ASN A 1 913 ? 33.435 -10.847 -42.166 1.00 98.25 913 ASN A C 1
ATOM 6393 O O . ASN A 1 913 ? 34.136 -10.857 -43.176 1.00 98.25 913 ASN A O 1
ATOM 6397 N N . ILE A 1 914 ? 32.109 -10.951 -42.204 1.00 98.31 914 ILE A N 1
ATOM 6398 C CA . ILE A 1 914 ? 31.311 -10.969 -43.430 1.00 98.31 914 ILE A CA 1
ATOM 6399 C C . ILE A 1 914 ? 30.509 -9.671 -43.490 1.00 98.31 914 ILE A C 1
ATOM 6401 O O . ILE A 1 914 ? 29.524 -9.501 -42.772 1.00 98.31 914 ILE A O 1
ATOM 6405 N N . PHE A 1 915 ? 30.951 -8.737 -44.330 1.00 98.62 915 PHE A N 1
ATOM 6406 C CA . PHE A 1 915 ? 30.309 -7.445 -44.552 1.00 98.62 915 PHE A CA 1
ATOM 6407 C C . PHE A 1 915 ? 29.741 -7.385 -45.965 1.00 98.62 915 PHE A C 1
ATOM 6409 O O . PHE A 1 915 ? 30.470 -7.217 -46.945 1.00 98.62 915 PHE A O 1
ATOM 6416 N N . ILE A 1 916 ? 28.417 -7.494 -46.047 1.00 98.25 916 ILE A N 1
ATOM 6417 C CA . ILE A 1 916 ? 27.665 -7.499 -47.298 1.00 98.25 916 ILE A CA 1
ATOM 6418 C C . ILE A 1 916 ? 26.706 -6.317 -47.286 1.00 98.25 916 ILE A C 1
ATOM 6420 O O . ILE A 1 916 ? 25.760 -6.276 -46.502 1.00 98.25 916 ILE A O 1
ATOM 6424 N N . ASN A 1 917 ? 26.962 -5.353 -48.162 1.00 97.75 917 ASN A N 1
ATOM 6425 C CA . ASN A 1 917 ? 26.088 -4.217 -48.383 1.00 97.75 917 ASN A CA 1
ATOM 6426 C C . ASN A 1 917 ? 25.424 -4.328 -49.759 1.00 97.75 917 ASN A C 1
ATOM 6428 O O . ASN A 1 917 ? 26.008 -3.975 -50.780 1.00 97.75 917 ASN A O 1
ATOM 6432 N N . ASN A 1 918 ? 24.198 -4.834 -49.766 1.00 96.06 918 ASN A N 1
ATOM 6433 C CA . ASN A 1 918 ? 23.323 -4.903 -50.932 1.00 96.06 918 ASN A CA 1
ATOM 6434 C C . ASN A 1 918 ? 22.305 -3.755 -50.950 1.00 96.06 918 ASN A C 1
ATOM 6436 O O . ASN A 1 918 ? 21.349 -3.796 -51.728 1.00 96.06 918 ASN A O 1
ATOM 6440 N N . ALA A 1 919 ? 22.455 -2.756 -50.078 1.00 94.25 919 ALA A N 1
ATOM 6441 C CA . ALA A 1 919 ? 21.586 -1.597 -50.099 1.00 94.25 919 ALA A CA 1
ATOM 6442 C C . ALA A 1 919 ? 21.786 -0.819 -51.407 1.00 94.25 919 ALA A C 1
ATOM 6444 O O . ALA A 1 919 ? 22.887 -0.746 -51.951 1.00 94.25 919 ALA A O 1
ATOM 6445 N N . VAL A 1 920 ? 20.711 -0.222 -51.912 1.00 90.12 920 VAL A N 1
ATOM 6446 C CA . VAL A 1 920 ? 20.699 0.489 -53.192 1.00 90.12 920 VAL A CA 1
ATOM 6447 C C . VAL A 1 920 ? 20.249 1.933 -53.002 1.00 90.12 920 VAL A C 1
ATOM 6449 O O . VAL A 1 920 ? 19.254 2.216 -52.333 1.00 90.12 920 VAL A O 1
ATOM 6452 N N . SER A 1 921 ? 20.985 2.859 -53.615 1.00 86.62 921 SER A N 1
ATOM 6453 C CA . SER A 1 921 ? 20.672 4.290 -53.658 1.00 86.62 921 SER A CA 1
ATOM 6454 C C . SER A 1 921 ? 20.894 4.814 -55.070 1.00 86.62 921 SER A C 1
ATOM 6456 O O . SER A 1 921 ? 21.853 4.430 -55.734 1.00 86.62 921 SER A O 1
ATOM 6458 N N . ALA A 1 922 ? 20.003 5.689 -55.537 1.00 82.25 922 ALA A N 1
ATOM 6459 C CA . ALA A 1 922 ? 20.063 6.227 -56.895 1.00 82.25 922 ALA A CA 1
ATOM 6460 C C . ALA A 1 922 ? 21.163 7.288 -57.080 1.00 82.25 922 ALA A C 1
ATOM 6462 O O . ALA A 1 922 ? 21.545 7.582 -58.209 1.00 82.25 922 ALA A O 1
ATOM 6463 N N . THR A 1 923 ? 21.640 7.897 -55.991 1.00 86.94 923 THR A N 1
ATOM 6464 C CA . THR A 1 923 ? 22.476 9.108 -56.052 1.00 86.94 923 THR A CA 1
ATOM 6465 C C . THR A 1 923 ? 23.699 9.078 -55.149 1.00 86.94 923 THR A C 1
ATOM 6467 O O . THR A 1 923 ? 24.639 9.826 -55.404 1.00 86.94 923 THR A O 1
ATOM 6470 N N . ASN A 1 924 ? 23.714 8.241 -54.109 1.00 90.81 924 ASN A N 1
ATOM 6471 C CA . ASN A 1 924 ? 24.769 8.257 -53.101 1.00 90.81 924 ASN A CA 1
ATOM 6472 C C . ASN A 1 924 ? 25.431 6.882 -52.941 1.00 90.81 924 ASN A C 1
ATOM 6474 O O . ASN A 1 924 ? 24.744 5.861 -53.008 1.00 90.81 924 ASN A O 1
ATOM 6478 N N . PRO A 1 925 ? 26.750 6.838 -52.704 1.00 93.50 925 PRO A N 1
ATOM 6479 C CA . PRO A 1 925 ? 27.471 5.585 -52.558 1.00 93.50 925 PRO A CA 1
ATOM 6480 C C . PRO A 1 925 ? 27.120 4.824 -51.283 1.00 93.50 925 PRO A C 1
ATOM 6482 O O . PRO A 1 925 ? 26.816 5.409 -50.245 1.00 93.50 925 PRO A O 1
ATOM 6485 N N . GLN A 1 926 ? 27.195 3.505 -51.385 1.00 95.75 926 GLN A N 1
ATOM 6486 C CA . GLN A 1 926 ? 27.070 2.544 -50.300 1.00 95.75 926 GLN A CA 1
ATOM 6487 C C . GLN A 1 926 ? 28.434 1.902 -50.051 1.00 95.75 926 GLN A C 1
ATOM 6489 O O . GLN A 1 926 ? 29.277 1.851 -50.953 1.00 95.75 926 GLN A O 1
ATOM 6494 N N . PHE A 1 927 ? 28.669 1.459 -48.816 1.00 96.62 927 PHE A N 1
ATOM 6495 C CA . PHE A 1 927 ? 30.001 1.066 -48.372 1.00 96.62 927 PHE A CA 1
ATOM 6496 C C . PHE A 1 927 ? 30.001 -0.237 -47.583 1.00 96.62 927 PHE A C 1
ATOM 6498 O O . PHE A 1 927 ? 29.132 -0.462 -46.734 1.00 96.62 927 PHE A O 1
ATOM 6505 N N . THR A 1 928 ? 31.051 -1.043 -47.753 1.00 97.38 928 THR A N 1
ATOM 6506 C CA . THR A 1 928 ? 31.386 -2.031 -46.714 1.00 97.38 928 THR A CA 1
ATOM 6507 C C . THR A 1 928 ? 32.077 -1.354 -45.535 1.00 97.38 928 THR A C 1
ATOM 6509 O O . THR A 1 928 ? 31.607 -1.467 -44.405 1.00 97.38 928 THR A O 1
ATOM 6512 N N . ILE A 1 929 ? 33.137 -0.583 -45.793 1.00 95.44 929 ILE A N 1
ATOM 6513 C CA . ILE A 1 929 ? 33.937 0.097 -44.775 1.00 95.44 929 ILE A CA 1
ATOM 6514 C C . ILE A 1 929 ? 34.028 1.582 -45.123 1.00 95.44 929 ILE A C 1
ATOM 6516 O O . ILE A 1 929 ? 34.382 1.945 -46.242 1.00 95.44 929 ILE A O 1
ATOM 6520 N N . PHE A 1 930 ? 33.771 2.451 -44.149 1.00 93.69 930 PHE A N 1
ATOM 6521 C CA . PHE A 1 930 ? 33.996 3.887 -44.295 1.00 93.69 930 PHE A CA 1
ATOM 6522 C C . PHE A 1 930 ? 34.710 4.483 -43.088 1.00 93.69 930 PHE A C 1
ATOM 6524 O O . PHE A 1 930 ? 34.426 4.125 -41.939 1.00 93.69 930 PHE A O 1
ATOM 6531 N N . ARG A 1 931 ? 35.626 5.420 -43.353 1.00 90.38 931 ARG A N 1
ATOM 6532 C CA . ARG A 1 931 ? 36.404 6.127 -42.329 1.00 90.38 931 ARG A CA 1
ATOM 6533 C C . ARG A 1 931 ? 36.211 7.632 -42.426 1.00 90.38 931 ARG A C 1
ATOM 6535 O O . ARG A 1 931 ? 36.791 8.293 -43.282 1.00 90.38 931 ARG A O 1
ATOM 6542 N N . ASN A 1 932 ? 35.443 8.179 -41.494 1.00 86.19 932 ASN A N 1
ATOM 6543 C CA . ASN A 1 932 ? 35.161 9.602 -41.446 1.00 86.19 932 ASN A CA 1
ATOM 6544 C C . ASN A 1 932 ? 36.401 10.400 -41.002 1.00 86.19 932 ASN A C 1
ATOM 6546 O O . ASN A 1 932 ? 36.906 10.226 -39.894 1.00 86.19 932 ASN A O 1
ATOM 6550 N N . GLY A 1 933 ? 36.885 11.292 -41.866 1.00 76.25 933 GLY A N 1
ATOM 6551 C CA . GLY A 1 933 ? 37.944 12.260 -41.564 1.00 76.25 933 GLY A CA 1
ATOM 6552 C C . GLY A 1 933 ? 39.380 11.715 -41.484 1.00 76.25 933 GLY A C 1
ATOM 6553 O O . GLY A 1 933 ? 40.266 12.457 -41.063 1.00 76.25 933 GLY A O 1
ATOM 6554 N N . ALA A 1 934 ? 39.662 10.454 -41.842 1.00 67.75 934 ALA A N 1
ATOM 6555 C CA . ALA A 1 934 ? 41.025 9.882 -41.859 1.00 67.75 934 ALA A CA 1
ATOM 6556 C C . ALA A 1 934 ? 41.570 9.706 -43.277 1.00 67.75 934 ALA A C 1
ATOM 6558 O O . ALA A 1 934 ? 41.094 8.842 -43.988 1.00 67.75 934 ALA A O 1
ATOM 6559 N N . SER A 1 935 ? 42.659 10.382 -43.642 1.00 65.31 935 SER A N 1
ATOM 6560 C CA . SER A 1 935 ? 43.467 10.003 -44.818 1.00 65.31 935 SER A CA 1
ATOM 6561 C C . SER A 1 935 ? 44.630 9.058 -44.469 1.00 65.31 935 SER A C 1
ATOM 6563 O O . SER A 1 935 ? 45.364 8.617 -45.349 1.00 65.31 935 SER A O 1
ATOM 6565 N N . SER A 1 936 ? 44.819 8.745 -43.178 1.00 73.19 936 SER A N 1
ATOM 6566 C CA . SER A 1 936 ? 45.913 7.907 -42.671 1.00 73.19 936 SER A CA 1
ATOM 6567 C C . SER A 1 936 ? 45.438 6.515 -42.242 1.00 73.19 936 SER A C 1
ATOM 6569 O O . SER A 1 936 ? 44.465 6.342 -41.499 1.00 73.19 936 SER A O 1
ATOM 6571 N N . LEU A 1 937 ? 46.195 5.495 -42.647 1.00 82.62 937 LEU A N 1
ATOM 6572 C CA . LEU A 1 937 ? 45.997 4.096 -42.256 1.00 82.62 937 LEU A CA 1
ATOM 6573 C C . LEU A 1 937 ? 46.513 3.774 -40.841 1.00 82.62 937 LEU A C 1
ATOM 6575 O O . LEU A 1 937 ? 46.406 2.631 -40.409 1.00 82.62 937 LEU A O 1
ATOM 6579 N N . GLY A 1 938 ? 47.059 4.749 -40.101 1.00 80.69 938 GLY A N 1
ATOM 6580 C CA . GLY A 1 938 ? 47.701 4.525 -38.795 1.00 80.69 938 GLY A CA 1
ATOM 6581 C C . GLY A 1 938 ? 46.805 3.878 -37.729 1.00 80.69 938 GLY A C 1
ATOM 6582 O O . GLY A 1 938 ? 47.298 3.134 -36.889 1.00 80.69 938 GLY A O 1
ATOM 6583 N N . THR A 1 939 ? 45.491 4.102 -37.794 1.00 84.12 939 THR A N 1
ATOM 6584 C CA . THR A 1 939 ? 44.500 3.500 -36.882 1.00 84.12 939 THR A CA 1
ATOM 6585 C C . THR A 1 939 ? 43.681 2.366 -37.503 1.00 84.12 939 THR A C 1
ATOM 6587 O O . THR A 1 939 ? 42.773 1.830 -36.873 1.00 84.12 939 THR A O 1
ATOM 6590 N N . TYR A 1 940 ? 44.042 1.942 -38.714 1.00 89.62 940 TYR A N 1
ATOM 6591 C CA . TYR A 1 940 ? 43.610 0.672 -39.288 1.00 89.62 940 TYR A CA 1
ATOM 6592 C C . TYR A 1 940 ? 44.699 -0.361 -38.996 1.00 89.62 940 TYR A C 1
ATOM 6594 O O . TYR A 1 940 ? 45.810 -0.247 -39.518 1.00 89.62 940 TYR A O 1
ATOM 6602 N N . SER A 1 941 ? 44.424 -1.349 -38.147 1.00 91.81 941 SER A N 1
ATOM 6603 C CA . SER A 1 941 ? 45.438 -2.310 -37.703 1.00 91.81 941 SER A CA 1
ATOM 6604 C C . SER A 1 941 ? 46.109 -3.002 -38.887 1.00 91.81 941 SER A C 1
ATOM 6606 O O . SER A 1 941 ? 45.440 -3.384 -39.847 1.00 91.81 941 SER A O 1
ATOM 6608 N N . THR A 1 942 ? 47.426 -3.198 -38.812 1.00 92.81 942 THR A N 1
ATOM 6609 C CA . THR A 1 942 ? 48.179 -4.017 -39.775 1.00 92.81 942 THR A CA 1
ATOM 6610 C C . THR A 1 942 ? 47.821 -5.498 -39.698 1.00 92.81 942 THR A C 1
ATOM 6612 O O . THR A 1 942 ? 48.182 -6.241 -40.596 1.00 92.81 942 THR A O 1
ATOM 6615 N N . ALA A 1 943 ? 47.121 -5.939 -38.649 1.00 93.50 943 ALA A N 1
ATOM 6616 C CA . ALA A 1 943 ? 46.633 -7.310 -38.528 1.00 93.50 943 ALA A CA 1
ATOM 6617 C C . ALA A 1 943 ? 45.273 -7.537 -39.211 1.00 93.50 943 ALA A C 1
ATOM 6619 O O . ALA A 1 943 ? 44.825 -8.680 -39.272 1.00 93.50 943 ALA A O 1
ATOM 6620 N N . SER A 1 944 ? 44.603 -6.482 -39.686 1.00 95.19 944 SER A N 1
ATOM 6621 C CA . SER A 1 944 ? 43.281 -6.606 -40.308 1.00 95.19 944 SER A CA 1
ATOM 6622 C C . SER A 1 944 ? 43.373 -7.390 -41.619 1.00 95.19 944 SER A C 1
ATOM 6624 O O . SER A 1 944 ? 44.171 -7.032 -42.489 1.00 95.19 944 SER A O 1
ATOM 6626 N N . ASN A 1 945 ? 42.622 -8.488 -41.739 1.00 96.00 945 ASN A N 1
ATOM 6627 C CA . ASN A 1 945 ? 42.718 -9.421 -42.862 1.00 96.00 945 ASN A CA 1
ATOM 6628 C C . ASN A 1 945 ? 41.576 -10.460 -42.900 1.00 96.00 945 ASN A C 1
ATOM 6630 O O . ASN A 1 945 ? 40.842 -10.608 -41.929 1.00 96.00 945 ASN A O 1
ATOM 6634 N N . ASN 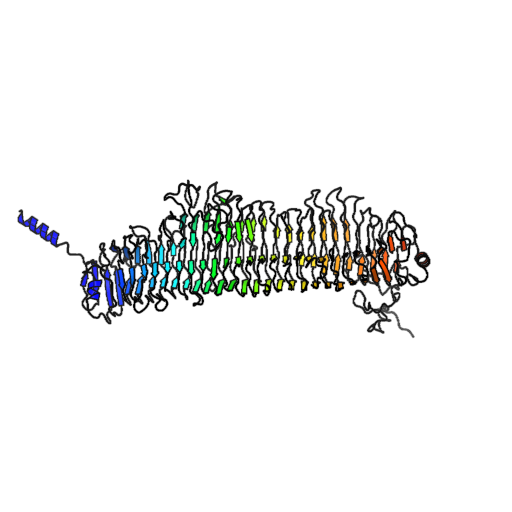A 1 946 ? 41.485 -11.254 -43.972 1.00 95.56 946 ASN A N 1
ATOM 6635 C CA . ASN A 1 946 ? 40.565 -12.397 -44.104 1.00 95.56 946 ASN A CA 1
ATOM 6636 C C . ASN A 1 946 ? 39.074 -12.021 -43.974 1.00 95.56 946 ASN A C 1
ATOM 6638 O O . ASN A 1 946 ? 38.260 -12.838 -43.559 1.00 95.56 946 ASN A O 1
ATOM 6642 N N . ASN A 1 947 ? 38.695 -10.789 -44.308 1.00 97.81 947 ASN A N 1
ATOM 6643 C CA . ASN A 1 947 ? 37.296 -10.361 -44.316 1.00 97.81 947 ASN A CA 1
ATOM 6644 C C . ASN A 1 947 ? 36.640 -10.681 -45.669 1.00 97.81 947 ASN A C 1
ATOM 6646 O O . ASN A 1 947 ? 37.302 -10.621 -46.705 1.00 97.81 947 ASN A O 1
ATOM 6650 N N . ILE A 1 948 ? 35.335 -10.950 -45.682 1.00 98.19 948 ILE A N 1
ATOM 6651 C CA . ILE A 1 948 ? 34.508 -10.888 -46.890 1.00 98.19 948 ILE A CA 1
ATOM 6652 C C . ILE A 1 948 ? 33.911 -9.487 -46.975 1.00 98.19 948 ILE A C 1
ATOM 6654 O O . ILE A 1 948 ? 33.130 -9.089 -46.112 1.00 98.19 948 ILE A O 1
ATOM 6658 N N . LEU A 1 949 ? 34.293 -8.743 -48.012 1.00 98.25 949 LEU A N 1
ATOM 6659 C CA . LEU A 1 949 ? 33.842 -7.379 -48.276 1.00 98.25 949 LEU A CA 1
ATOM 6660 C C . LEU A 1 949 ? 33.111 -7.348 -49.619 1.00 98.25 949 LEU A C 1
ATOM 6662 O O . LEU A 1 949 ? 33.730 -7.491 -50.675 1.00 98.25 949 LEU A O 1
ATOM 6666 N N . TYR A 1 950 ? 31.794 -7.168 -49.595 1.00 98.06 950 TYR A N 1
ATOM 6667 C CA . TYR A 1 950 ? 30.968 -7.104 -50.799 1.00 98.06 950 TYR A CA 1
ATOM 6668 C C . TYR A 1 950 ? 29.995 -5.927 -50.757 1.00 98.06 950 TYR A C 1
ATOM 6670 O O . TYR A 1 950 ? 29.249 -5.770 -49.794 1.00 98.06 950 TYR A O 1
ATOM 6678 N N . CYS A 1 951 ? 29.988 -5.114 -51.815 1.00 96.25 951 CYS A N 1
ATOM 6679 C CA . CYS A 1 951 ? 29.099 -3.959 -51.957 1.00 96.25 951 CYS A CA 1
ATOM 6680 C C . CYS A 1 951 ? 28.404 -3.953 -53.328 1.00 96.25 951 CYS A C 1
ATOM 6682 O O . CYS A 1 951 ? 28.427 -2.947 -54.026 1.00 96.25 951 CYS A O 1
ATOM 6684 N N . GLY A 1 952 ? 27.865 -5.090 -53.774 1.00 93.56 952 GLY A N 1
ATOM 6685 C CA . GLY A 1 952 ? 27.270 -5.210 -55.109 1.00 93.56 952 GLY A CA 1
ATOM 6686 C C . GLY A 1 952 ? 28.294 -5.136 -56.251 1.00 93.56 952 GLY A C 1
ATOM 6687 O O . GLY A 1 952 ? 29.492 -5.360 -56.065 1.00 93.56 952 GLY A O 1
ATOM 6688 N N . THR A 1 953 ? 27.818 -4.850 -57.466 1.00 93.19 953 THR A N 1
ATOM 6689 C CA . THR A 1 953 ? 28.681 -4.679 -58.647 1.00 93.19 953 THR A CA 1
ATOM 6690 C C . THR A 1 953 ? 29.572 -3.441 -58.478 1.00 93.19 953 THR A C 1
ATOM 6692 O O . THR A 1 953 ? 29.017 -2.355 -58.292 1.00 93.19 953 THR A O 1
ATOM 6695 N N . PRO A 1 954 ? 30.913 -3.556 -58.579 1.00 95.38 954 PRO A N 1
ATOM 6696 C CA . PRO A 1 954 ? 31.828 -2.429 -58.403 1.00 95.38 954 PRO A CA 1
ATOM 6697 C C . PRO A 1 954 ? 31.466 -1.214 -59.263 1.00 95.38 954 PRO A C 1
ATOM 6699 O O . PRO A 1 954 ? 31.263 -1.337 -60.471 1.00 95.38 954 PRO A O 1
ATOM 6702 N N . GLY A 1 955 ? 31.411 -0.036 -58.644 1.00 93.44 955 GLY A N 1
ATOM 6703 C CA . GLY A 1 955 ? 31.100 1.219 -59.326 1.00 93.44 955 GLY A CA 1
ATOM 6704 C C . GLY A 1 955 ? 31.111 2.407 -58.369 1.00 93.44 955 GLY A C 1
ATOM 6705 O O . GLY A 1 955 ? 31.311 2.246 -57.169 1.00 93.44 955 GLY A O 1
ATOM 6706 N N . SER A 1 956 ? 30.874 3.618 -58.874 1.00 91.69 956 SER A N 1
ATOM 6707 C CA . SER A 1 956 ? 30.917 4.849 -58.063 1.00 91.69 956 SER A CA 1
ATOM 6708 C C . SER A 1 956 ? 29.891 4.896 -56.926 1.00 91.69 956 SER A C 1
ATOM 6710 O O . SER A 1 956 ? 30.074 5.667 -55.991 1.00 91.69 956 SER A O 1
ATOM 6712 N N . LEU A 1 957 ? 28.834 4.079 -56.992 1.00 93.75 957 LEU A N 1
ATOM 6713 C CA . LEU A 1 957 ? 27.809 3.957 -55.951 1.00 93.75 957 LEU A CA 1
ATOM 6714 C C . LEU A 1 957 ? 28.015 2.748 -55.022 1.00 93.75 957 LEU A C 1
ATOM 6716 O O . LEU A 1 957 ? 27.299 2.609 -54.038 1.00 93.75 957 LEU A O 1
ATOM 6720 N N . ASN A 1 958 ? 28.991 1.896 -55.322 1.00 95.56 958 ASN A N 1
ATOM 6721 C CA . ASN A 1 958 ? 29.179 0.581 -54.725 1.00 95.56 958 ASN A CA 1
ATOM 6722 C C . ASN A 1 958 ? 30.653 0.428 -54.343 1.00 95.56 958 ASN A C 1
ATOM 6724 O O . ASN A 1 958 ? 31.479 0.003 -55.156 1.00 95.56 958 ASN A O 1
ATOM 6728 N N . LEU A 1 959 ? 30.994 0.852 -53.125 1.00 96.81 959 LEU A N 1
ATOM 6729 C CA . LEU A 1 959 ? 32.376 1.017 -52.687 1.00 96.81 959 LEU A CA 1
ATOM 6730 C C . LEU A 1 959 ? 32.749 -0.019 -51.626 1.00 96.81 959 LEU A C 1
ATOM 6732 O O . LEU A 1 959 ? 32.072 -0.201 -50.614 1.00 96.81 959 LEU A O 1
ATOM 6736 N N . ILE A 1 960 ? 33.892 -0.677 -51.816 1.00 97.62 960 ILE A N 1
ATOM 6737 C CA . ILE A 1 960 ? 34.486 -1.494 -50.755 1.00 97.62 960 ILE A CA 1
ATOM 6738 C C . ILE A 1 960 ? 34.937 -0.572 -49.624 1.00 97.62 960 ILE A C 1
ATOM 6740 O O . ILE A 1 960 ? 34.583 -0.798 -48.466 1.00 97.62 960 ILE A O 1
ATOM 6744 N N . TYR A 1 961 ? 35.653 0.497 -49.969 1.00 95.50 961 TYR A N 1
ATOM 6745 C CA . TYR A 1 961 ? 36.211 1.438 -49.008 1.00 95.50 961 TYR A CA 1
ATOM 6746 C C . TYR A 1 961 ? 36.160 2.874 -49.525 1.00 95.50 961 TYR A C 1
ATOM 6748 O O . TYR A 1 961 ? 36.379 3.125 -50.709 1.00 95.50 961 TYR A O 1
ATOM 6756 N N . ALA A 1 962 ? 35.948 3.822 -48.618 1.00 93.69 962 ALA A N 1
ATOM 6757 C CA . ALA A 1 962 ? 36.370 5.204 -48.802 1.00 93.69 962 ALA A CA 1
ATOM 6758 C C . ALA A 1 962 ? 36.694 5.844 -47.450 1.00 93.69 962 ALA A C 1
ATOM 6760 O O . ALA A 1 962 ? 36.326 5.332 -46.385 1.00 93.69 962 ALA A O 1
ATOM 6761 N N . ASP A 1 963 ? 37.346 6.996 -47.507 1.00 91.12 963 ASP A N 1
ATOM 6762 C CA . ASP A 1 963 ? 37.562 7.846 -46.350 1.00 91.12 963 ASP A CA 1
ATOM 6763 C C . ASP A 1 963 ? 37.268 9.321 -46.651 1.00 91.12 963 ASP A C 1
ATOM 6765 O O . ASP A 1 963 ? 36.675 9.640 -47.681 1.00 91.12 963 ASP A O 1
ATOM 6769 N N . GLY A 1 964 ? 37.593 10.219 -45.721 1.00 88.69 964 GLY A N 1
ATOM 6770 C CA . GLY A 1 964 ? 37.321 11.653 -45.852 1.00 88.69 964 GLY A CA 1
ATOM 6771 C C . GLY A 1 964 ? 36.008 12.076 -45.198 1.00 88.69 964 GLY A C 1
ATOM 6772 O O . GLY A 1 964 ? 35.475 11.378 -44.334 1.00 88.69 964 GLY A O 1
ATOM 6773 N N . ALA A 1 965 ? 35.508 13.262 -45.539 1.00 86.94 965 ALA A N 1
ATOM 6774 C CA . ALA A 1 965 ? 34.227 13.723 -45.010 1.00 86.94 965 ALA A CA 1
ATOM 6775 C C . ALA A 1 965 ? 33.079 12.998 -45.727 1.00 86.94 965 ALA A C 1
ATOM 6777 O O . ALA A 1 965 ? 33.159 12.730 -46.923 1.00 86.94 965 ALA A O 1
ATOM 6778 N N . VAL A 1 966 ? 31.979 12.725 -45.024 1.00 82.88 966 VAL A N 1
ATOM 6779 C CA . VAL A 1 966 ? 30.806 12.015 -45.581 1.00 82.88 966 VAL A CA 1
ATOM 6780 C C . VAL A 1 966 ? 30.203 12.667 -46.842 1.00 82.88 966 VAL A C 1
ATOM 6782 O O . VAL A 1 966 ? 29.562 11.990 -47.642 1.00 82.88 966 VAL A O 1
ATOM 6785 N N . ASN A 1 967 ? 30.437 13.967 -47.046 1.00 85.00 967 ASN A N 1
ATOM 6786 C CA . ASN A 1 967 ? 30.032 14.747 -48.222 1.00 85.00 967 ASN A CA 1
ATOM 6787 C C . ASN A 1 967 ? 31.193 15.097 -49.180 1.00 85.00 967 ASN A C 1
ATOM 6789 O O . ASN A 1 967 ? 30.975 15.795 -50.167 1.00 85.00 967 ASN A O 1
ATOM 6793 N N . ALA A 1 968 ? 32.418 14.652 -48.891 1.00 89.12 968 ALA A N 1
ATOM 6794 C CA . ALA A 1 968 ? 33.616 14.885 -49.694 1.00 89.12 968 ALA A CA 1
ATOM 6795 C C . ALA A 1 968 ? 34.567 13.683 -49.559 1.00 89.12 968 ALA A C 1
ATOM 6797 O O . ALA A 1 968 ? 35.552 13.715 -48.816 1.00 89.12 968 ALA A O 1
ATOM 6798 N N . LEU A 1 969 ? 34.215 12.603 -50.260 1.00 90.56 969 LEU A N 1
ATOM 6799 C CA . LEU A 1 969 ? 34.898 11.313 -50.182 1.00 90.56 969 LEU A CA 1
ATOM 6800 C C . LEU A 1 969 ? 36.295 11.366 -50.814 1.00 90.56 969 LEU A C 1
ATOM 6802 O O . LEU A 1 969 ? 36.458 11.816 -51.950 1.00 90.56 969 LEU A O 1
ATOM 6806 N N . THR A 1 970 ? 37.273 10.796 -50.123 1.00 90.38 970 THR A N 1
ATOM 6807 C CA . THR A 1 970 ? 38.648 10.566 -50.573 1.00 90.38 970 THR A CA 1
ATOM 6808 C C . THR A 1 970 ? 38.960 9.067 -50.648 1.00 90.38 970 THR A C 1
ATOM 6810 O O . THR A 1 970 ? 38.233 8.232 -50.107 1.00 90.38 970 THR A O 1
ATOM 6813 N N . ASN A 1 971 ? 40.014 8.714 -51.395 1.00 91.88 971 ASN A N 1
ATOM 6814 C CA . ASN A 1 971 ? 40.527 7.342 -51.533 1.00 91.88 971 ASN A CA 1
ATOM 6815 C C . ASN A 1 971 ? 39.459 6.278 -51.853 1.00 91.88 971 ASN A C 1
ATOM 6817 O O . ASN A 1 971 ? 39.493 5.179 -51.305 1.00 91.88 971 ASN A O 1
ATOM 6821 N N . GLN A 1 972 ? 38.514 6.585 -52.742 1.00 94.19 972 GLN A N 1
ATOM 6822 C CA . GLN A 1 972 ? 37.411 5.684 -53.088 1.00 94.19 972 GLN A CA 1
ATOM 6823 C C . GLN A 1 972 ? 37.924 4.410 -53.781 1.00 94.19 972 GLN A C 1
ATOM 6825 O O . GLN A 1 972 ? 38.524 4.477 -54.852 1.00 94.19 972 GLN A O 1
ATOM 6830 N N . GLN A 1 973 ? 37.651 3.247 -53.191 1.00 96.62 973 GLN A N 1
ATOM 6831 C CA . GLN A 1 973 ? 38.031 1.934 -53.711 1.00 96.62 973 GLN A CA 1
ATOM 6832 C C . GLN A 1 973 ? 36.774 1.152 -54.093 1.00 96.62 973 GLN A C 1
ATOM 6834 O O . GLN A 1 973 ? 36.023 0.682 -53.237 1.00 96.62 973 GLN A O 1
ATOM 6839 N N . GLN A 1 974 ? 36.544 1.014 -55.398 1.00 96.56 974 GLN A N 1
ATOM 6840 C CA . GLN A 1 974 ? 35.378 0.306 -55.941 1.00 96.56 974 GLN A CA 1
ATOM 6841 C C . GLN A 1 974 ? 35.552 -1.215 -55.902 1.00 96.56 974 GLN A C 1
ATOM 6843 O O . GLN A 1 974 ? 34.594 -1.950 -55.689 1.00 96.56 974 GLN A O 1
ATOM 6848 N N . THR A 1 975 ? 36.776 -1.701 -56.119 1.00 97.25 975 THR A N 1
ATOM 6849 C CA . THR A 1 975 ? 37.093 -3.132 -56.150 1.00 97.25 975 THR A CA 1
ATOM 6850 C C . THR A 1 975 ? 37.941 -3.522 -54.948 1.00 97.25 975 THR A C 1
ATOM 6852 O O . THR A 1 975 ? 38.699 -2.713 -54.409 1.00 97.25 975 THR A O 1
ATOM 6855 N N . LEU A 1 976 ? 37.862 -4.795 -54.557 1.00 96.56 976 LEU A N 1
ATOM 6856 C CA . LEU A 1 976 ? 38.713 -5.329 -53.497 1.00 96.56 976 LEU A CA 1
ATOM 6857 C C . LEU A 1 976 ? 40.202 -5.244 -53.858 1.00 96.56 976 LEU A C 1
ATOM 6859 O O . LEU A 1 976 ? 41.004 -4.887 -53.005 1.00 96.56 976 LEU A O 1
ATOM 6863 N N . ALA A 1 977 ? 40.571 -5.512 -55.113 1.00 96.62 977 ALA A N 1
ATOM 6864 C CA . ALA A 1 977 ? 41.964 -5.448 -55.556 1.00 96.62 977 ALA A CA 1
ATOM 6865 C C . ALA A 1 977 ? 42.553 -4.032 -55.414 1.00 96.62 977 ALA A C 1
ATOM 6867 O O . ALA A 1 977 ? 43.684 -3.872 -54.958 1.00 96.62 977 ALA A O 1
ATOM 6868 N N . ALA A 1 978 ? 41.771 -2.998 -55.749 1.00 96.69 978 ALA A N 1
ATOM 6869 C CA . ALA A 1 978 ? 42.179 -1.610 -55.547 1.00 96.69 978 ALA A CA 1
ATOM 6870 C C . ALA A 1 978 ? 42.323 -1.285 -54.052 1.00 96.69 978 ALA A C 1
ATOM 6872 O O . ALA A 1 978 ? 43.318 -0.690 -53.638 1.00 96.69 978 ALA A O 1
ATOM 6873 N N . PHE A 1 979 ? 41.390 -1.769 -53.224 1.00 96.12 979 PHE A N 1
ATOM 6874 C CA . PHE A 1 979 ? 41.482 -1.609 -51.776 1.00 96.12 979 PHE A CA 1
ATOM 6875 C C . PHE A 1 979 ? 42.727 -2.283 -51.185 1.00 96.12 979 PHE A C 1
ATOM 6877 O O . PHE A 1 979 ? 43.449 -1.638 -50.431 1.00 96.12 979 PHE A O 1
ATOM 6884 N N . GLN A 1 980 ? 43.034 -3.523 -51.576 1.00 96.06 980 GLN A N 1
ATOM 6885 C CA . GLN A 1 980 ? 44.234 -4.256 -51.152 1.00 96.06 980 GLN A CA 1
ATOM 6886 C C . GLN A 1 980 ? 45.526 -3.527 -51.541 1.00 96.06 980 GLN A C 1
ATOM 6888 O O . GLN A 1 980 ? 46.439 -3.405 -50.726 1.00 96.06 980 GLN A O 1
ATOM 6893 N N . ALA A 1 981 ? 45.590 -2.982 -52.759 1.00 95.00 981 ALA A N 1
ATOM 6894 C CA . ALA A 1 981 ? 46.722 -2.166 -53.189 1.00 95.00 981 ALA A CA 1
ATOM 6895 C C . ALA A 1 981 ? 46.856 -0.883 -52.348 1.00 95.00 981 ALA A C 1
ATOM 6897 O O . ALA A 1 981 ? 47.965 -0.519 -51.956 1.00 95.00 981 ALA A O 1
ATOM 6898 N N . PHE A 1 982 ? 45.735 -0.229 -52.030 1.00 93.81 982 PHE A N 1
ATOM 6899 C CA . PHE A 1 982 ? 45.700 0.989 -51.220 1.00 93.81 982 PHE A CA 1
ATOM 6900 C C . PHE A 1 982 ? 46.162 0.761 -49.773 1.00 93.81 982 PHE A C 1
ATOM 6902 O O . PHE A 1 982 ? 46.925 1.567 -49.241 1.00 93.81 982 PHE A O 1
ATOM 6909 N N . VAL A 1 983 ? 45.745 -0.335 -49.127 1.00 92.44 983 VAL A N 1
ATOM 6910 C CA . VAL A 1 983 ? 46.099 -0.603 -47.718 1.00 92.44 983 VAL A CA 1
ATOM 6911 C C . VAL A 1 983 ? 47.474 -1.253 -47.517 1.00 92.44 983 VAL A C 1
ATOM 6913 O O . VAL A 1 983 ? 47.935 -1.378 -46.373 1.00 92.44 983 VAL A O 1
ATOM 6916 N N . GLY A 1 984 ? 48.152 -1.596 -48.615 1.00 89.19 984 GLY A N 1
ATOM 6917 C CA . GLY A 1 984 ? 49.480 -2.201 -48.634 1.00 89.19 984 GLY A CA 1
ATOM 6918 C C . GLY A 1 984 ? 49.473 -3.705 -48.316 1.00 89.19 984 GLY A C 1
ATOM 6919 O O . GLY A 1 984 ? 48.465 -4.254 -47.881 1.00 89.19 984 GLY A O 1
ATOM 6920 N N . PRO A 1 985 ? 50.617 -4.398 -48.474 1.00 86.12 985 PRO A N 1
ATOM 6921 C CA . PRO A 1 985 ? 50.678 -5.867 -48.473 1.00 86.12 985 PRO A CA 1
ATOM 6922 C C . PRO A 1 985 ? 50.377 -6.516 -47.115 1.00 86.12 985 PRO A C 1
ATOM 6924 O O . PRO A 1 985 ? 50.208 -7.730 -47.030 1.00 86.12 985 PRO A O 1
ATOM 6927 N N . THR A 1 986 ? 50.361 -5.733 -46.036 1.00 87.69 986 THR A N 1
ATOM 6928 C CA . THR A 1 986 ? 50.168 -6.240 -44.674 1.00 87.69 986 THR A CA 1
ATOM 6929 C C . THR A 1 986 ? 48.702 -6.305 -44.261 1.00 87.69 986 THR A C 1
ATOM 6931 O O . THR A 1 986 ? 48.378 -7.077 -43.367 1.00 87.69 986 THR A O 1
ATOM 6934 N N . ARG A 1 987 ? 47.813 -5.543 -44.910 1.00 94.00 987 ARG A N 1
ATOM 6935 C CA . ARG A 1 987 ? 46.385 -5.453 -44.572 1.00 94.00 987 ARG A CA 1
ATOM 6936 C C . ARG A 1 987 ? 45.535 -6.053 -45.677 1.00 94.00 987 ARG A C 1
ATOM 6938 O O . ARG A 1 987 ? 45.844 -5.881 -46.847 1.00 94.00 987 ARG A O 1
ATOM 6945 N N . GLU A 1 988 ? 44.450 -6.724 -45.308 1.00 95.50 988 GLU A N 1
ATOM 6946 C CA . GLU A 1 988 ? 43.415 -7.233 -46.225 1.00 95.50 988 GLU A CA 1
ATOM 6947 C C . GLU A 1 988 ? 43.922 -8.139 -47.369 1.00 95.50 988 GLU A C 1
ATOM 6949 O O . GLU A 1 988 ? 43.163 -8.473 -48.275 1.00 95.50 988 GLU A O 1
ATOM 6954 N N . ASN A 1 989 ? 45.180 -8.590 -47.337 1.00 93.88 989 ASN A N 1
ATOM 6955 C CA . ASN A 1 989 ? 45.817 -9.357 -48.412 1.00 93.88 989 ASN A CA 1
ATOM 6956 C C . ASN A 1 989 ? 45.132 -10.712 -48.689 1.00 93.88 989 ASN A C 1
ATOM 6958 O O . ASN A 1 989 ? 45.125 -11.204 -49.814 1.00 93.88 989 ASN A O 1
ATOM 6962 N N . ALA A 1 990 ? 44.534 -11.314 -47.662 1.00 95.00 990 ALA A N 1
ATOM 6963 C CA . ALA A 1 990 ? 43.745 -12.542 -47.743 1.00 95.00 990 ALA A CA 1
ATOM 6964 C C . ALA A 1 990 ? 42.231 -12.291 -47.648 1.00 95.00 990 ALA A C 1
ATOM 6966 O O . ALA A 1 990 ? 41.457 -13.247 -47.631 1.00 95.00 990 ALA A O 1
ATOM 6967 N N . SER A 1 991 ? 41.797 -11.029 -47.589 1.00 96.75 991 SER A N 1
ATOM 6968 C CA . SER A 1 991 ? 40.380 -10.684 -47.693 1.00 96.75 991 SER A CA 1
ATOM 6969 C C . SER A 1 991 ? 39.846 -11.012 -49.084 1.00 96.75 991 SER A C 1
ATOM 6971 O O . SER A 1 991 ? 40.590 -11.095 -50.068 1.00 96.75 991 SER A O 1
ATOM 6973 N N . ARG A 1 992 ? 38.540 -11.247 -49.150 1.00 96.25 992 ARG A N 1
ATOM 6974 C CA . ARG A 1 992 ? 37.809 -11.750 -50.311 1.00 96.25 992 ARG A CA 1
ATOM 6975 C C . ARG A 1 992 ? 36.573 -10.899 -50.570 1.00 96.25 992 ARG A C 1
ATOM 6977 O O . ARG A 1 992 ? 36.130 -10.143 -49.711 1.00 96.25 992 ARG A O 1
ATOM 6984 N N . THR A 1 993 ? 36.032 -10.989 -51.779 1.00 96.00 993 THR A N 1
ATOM 6985 C CA . THR A 1 993 ? 34.771 -10.337 -52.142 1.00 96.00 993 THR A CA 1
ATOM 6986 C C . THR A 1 993 ? 33.834 -11.395 -52.693 1.00 96.00 993 THR A C 1
ATOM 6988 O O . THR A 1 993 ? 34.201 -12.160 -53.586 1.00 96.00 993 THR A O 1
ATOM 6991 N N . GLU A 1 994 ? 32.656 -11.499 -52.089 1.00 94.75 994 GLU A N 1
ATOM 6992 C CA . GLU A 1 994 ? 31.654 -12.503 -52.419 1.00 94.75 994 GLU A CA 1
ATOM 6993 C C . GLU A 1 994 ? 30.289 -12.054 -51.902 1.00 94.75 994 GLU A C 1
ATOM 6995 O O . GLU A 1 994 ? 30.176 -11.586 -50.770 1.00 94.75 994 GLU A O 1
ATOM 7000 N N . SER A 1 995 ? 29.242 -12.254 -52.700 1.00 94.06 995 SER A N 1
ATOM 7001 C CA . SER A 1 995 ? 27.883 -12.285 -52.165 1.00 94.06 995 SER A CA 1
ATOM 7002 C C . SER A 1 995 ? 27.677 -13.650 -51.509 1.00 94.06 995 SER A C 1
ATOM 7004 O O . SER A 1 995 ? 27.318 -14.615 -52.184 1.00 94.06 995 SER A O 1
ATOM 7006 N N . SER A 1 996 ? 28.037 -13.770 -50.230 1.00 93.19 996 SER A N 1
ATOM 7007 C CA . SER A 1 996 ? 28.028 -15.063 -49.543 1.00 93.19 996 SER A CA 1
ATOM 7008 C C . SER A 1 996 ? 26.625 -15.693 -49.554 1.00 93.19 996 SER A C 1
ATOM 7010 O O . SER A 1 996 ? 25.633 -14.991 -49.328 1.00 93.19 996 SER A O 1
ATOM 7012 N N . PRO A 1 997 ? 26.514 -17.009 -49.809 1.00 94.00 997 PRO A N 1
ATOM 7013 C CA . PRO A 1 997 ? 25.232 -17.677 -49.983 1.00 94.00 997 PRO A CA 1
ATOM 7014 C C . PRO A 1 997 ? 24.568 -17.928 -48.627 1.00 94.00 997 PRO A C 1
ATOM 7016 O O . PRO A 1 997 ? 24.729 -18.992 -48.039 1.00 94.00 997 PRO A O 1
ATOM 7019 N N . PHE A 1 998 ? 23.820 -16.962 -48.100 1.00 95.19 998 PHE A N 1
ATOM 7020 C CA . PHE A 1 998 ? 23.059 -17.176 -46.868 1.00 95.19 998 PHE A CA 1
ATOM 7021 C C . PHE A 1 998 ? 21.842 -18.081 -47.099 1.00 95.19 998 PHE A C 1
ATOM 7023 O O . PHE A 1 998 ? 21.174 -17.974 -48.126 1.00 95.19 998 PHE A O 1
ATOM 7030 N N . ILE A 1 999 ? 21.507 -18.927 -46.117 1.00 93.31 999 ILE A N 1
ATOM 7031 C CA . ILE A 1 999 ? 20.281 -19.748 -46.124 1.00 93.31 999 ILE A CA 1
ATOM 7032 C C . ILE A 1 999 ? 19.045 -18.854 -46.265 1.00 93.31 999 ILE A C 1
ATOM 7034 O O . ILE A 1 999 ? 18.101 -19.189 -46.978 1.00 93.31 999 ILE A O 1
ATOM 7038 N N . ASN A 1 1000 ? 19.048 -17.707 -45.581 1.00 93.81 1000 ASN A N 1
ATOM 7039 C CA . ASN A 1 1000 ? 17.959 -16.747 -45.625 1.00 93.81 1000 ASN A CA 1
ATOM 7040 C C . ASN A 1 1000 ? 18.424 -15.342 -45.200 1.00 93.81 1000 ASN A C 1
ATOM 7042 O O . ASN A 1 1000 ? 19.108 -15.182 -44.187 1.00 93.81 1000 ASN A O 1
ATOM 7046 N N . THR A 1 1001 ? 17.987 -14.331 -45.953 1.00 93.88 1001 THR A N 1
ATOM 7047 C CA . THR A 1 1001 ? 18.261 -12.898 -45.739 1.00 93.88 1001 THR A CA 1
ATOM 7048 C C . THR A 1 1001 ? 17.007 -12.073 -45.423 1.00 93.88 1001 THR A C 1
ATOM 7050 O O . THR A 1 1001 ? 17.114 -10.891 -45.110 1.00 93.88 1001 THR A O 1
ATOM 7053 N N . THR A 1 1002 ? 15.812 -12.671 -45.465 1.00 91.88 1002 THR A N 1
ATOM 7054 C CA . THR A 1 1002 ? 14.532 -11.943 -45.369 1.00 91.88 1002 THR A CA 1
ATOM 7055 C C . THR A 1 1002 ? 13.689 -12.311 -44.148 1.00 91.88 1002 THR A C 1
ATOM 7057 O O . THR A 1 1002 ? 12.891 -11.486 -43.714 1.00 91.88 1002 THR A O 1
ATOM 7060 N N . MET A 1 1003 ? 13.880 -13.497 -43.548 1.00 92.81 1003 MET A N 1
ATOM 7061 C CA . MET A 1 1003 ? 13.139 -13.944 -42.346 1.00 92.81 1003 MET A CA 1
ATOM 7062 C C . MET A 1 1003 ? 14.030 -13.987 -41.085 1.00 92.81 1003 MET A C 1
ATOM 7064 O O . MET A 1 1003 ? 14.504 -15.060 -40.694 1.00 92.81 1003 MET A O 1
ATOM 7068 N N . PRO A 1 1004 ? 14.279 -12.846 -40.427 1.00 91.56 1004 PRO A N 1
ATOM 7069 C CA . PRO A 1 1004 ? 15.319 -12.716 -39.417 1.00 91.56 1004 PRO A CA 1
ATOM 7070 C C . PRO A 1 1004 ? 14.987 -13.383 -38.081 1.00 91.56 1004 PRO A C 1
ATOM 7072 O O . PRO A 1 1004 ? 15.898 -13.732 -37.336 1.00 91.56 1004 PRO A O 1
ATOM 7075 N N . ALA A 1 1005 ? 13.710 -13.660 -37.812 1.00 90.56 1005 ALA A N 1
ATOM 7076 C CA . ALA A 1 1005 ? 13.276 -14.404 -36.630 1.00 90.56 1005 ALA A CA 1
ATOM 7077 C C . ALA A 1 1005 ? 13.728 -15.882 -36.630 1.00 90.56 1005 ALA A C 1
ATOM 7079 O O . ALA A 1 1005 ? 13.805 -16.502 -35.576 1.00 90.56 1005 ALA A O 1
ATOM 7080 N N . THR A 1 1006 ? 14.060 -16.459 -37.792 1.00 92.25 1006 THR A N 1
ATOM 7081 C CA . THR A 1 1006 ? 14.518 -17.860 -37.894 1.00 92.25 1006 THR A CA 1
ATOM 7082 C C . THR A 1 1006 ? 15.949 -18.031 -37.383 1.00 92.25 1006 THR A C 1
ATOM 7084 O O . THR A 1 1006 ? 16.774 -17.128 -37.551 1.00 92.25 1006 THR A O 1
ATOM 7087 N N . ASN A 1 1007 ? 16.284 -19.194 -36.812 1.00 88.12 1007 ASN A N 1
ATOM 7088 C CA . ASN A 1 1007 ? 17.656 -19.478 -36.367 1.00 88.12 1007 ASN A CA 1
ATOM 7089 C C . ASN A 1 1007 ? 18.653 -19.429 -37.530 1.00 88.12 1007 ASN A C 1
ATOM 7091 O O . ASN A 1 1007 ? 19.723 -18.882 -37.357 1.00 88.12 1007 ASN A O 1
ATOM 7095 N N . SER A 1 1008 ? 18.258 -19.843 -38.737 1.00 90.94 1008 SER A N 1
ATOM 7096 C CA . SER A 1 1008 ? 19.099 -19.849 -39.945 1.00 90.94 1008 SER A CA 1
ATOM 7097 C C . SER A 1 1008 ? 19.375 -18.474 -40.577 1.00 90.94 1008 SER A C 1
ATOM 7099 O O . SER A 1 1008 ? 19.990 -18.399 -41.643 1.00 90.94 1008 SER A O 1
ATOM 7101 N N . TYR A 1 1009 ? 18.874 -17.377 -40.004 1.00 95.62 1009 TYR A N 1
ATOM 7102 C CA . TYR A 1 1009 ? 19.082 -16.040 -40.566 1.00 95.62 1009 TYR A CA 1
ATOM 7103 C C . TYR A 1 1009 ? 20.574 -15.704 -40.648 1.00 95.62 1009 TYR A C 1
ATOM 7105 O O . TYR A 1 1009 ? 21.280 -15.780 -39.645 1.00 95.62 1009 TYR A O 1
ATOM 7113 N N . LEU A 1 1010 ? 21.041 -15.342 -41.847 1.00 95.50 1010 LEU A N 1
ATOM 7114 C CA . LEU A 1 1010 ? 22.448 -15.039 -42.147 1.00 95.50 1010 LEU A CA 1
ATOM 7115 C C . LEU A 1 1010 ? 23.448 -16.158 -41.794 1.00 95.50 1010 LEU A C 1
ATOM 7117 O O . LEU A 1 1010 ? 24.638 -15.897 -41.621 1.00 95.50 1010 LEU A O 1
ATOM 7121 N N . HIS A 1 1011 ? 22.982 -17.407 -41.744 1.00 93.88 1011 HIS A N 1
ATOM 7122 C CA . HIS A 1 1011 ? 23.860 -18.575 -41.713 1.00 93.88 1011 HIS A CA 1
ATOM 7123 C C . HIS A 1 1011 ? 24.269 -18.932 -43.136 1.00 93.88 1011 HIS A C 1
ATOM 7125 O O . HIS A 1 1011 ? 23.469 -18.805 -44.067 1.00 93.88 1011 HIS A O 1
ATOM 7131 N N . ILE A 1 1012 ? 25.514 -19.366 -43.311 1.00 92.50 1012 ILE A N 1
ATOM 7132 C CA . ILE A 1 1012 ? 26.016 -19.817 -44.609 1.00 92.50 1012 ILE A CA 1
ATOM 7133 C C . ILE A 1 1012 ? 25.263 -21.079 -45.027 1.00 92.50 1012 ILE A C 1
ATOM 7135 O O . ILE A 1 1012 ? 25.093 -22.002 -44.237 1.00 92.50 1012 ILE A O 1
ATOM 7139 N N . ASN A 1 1013 ? 24.806 -21.116 -46.275 1.00 90.00 1013 ASN A N 1
ATOM 7140 C CA . ASN A 1 1013 ? 24.214 -22.299 -46.870 1.00 90.00 1013 ASN A CA 1
ATOM 7141 C C . ASN A 1 1013 ? 25.331 -23.295 -47.210 1.00 90.00 1013 ASN A C 1
ATOM 7143 O O . ASN A 1 1013 ? 26.096 -23.040 -48.143 1.00 90.00 1013 ASN A O 1
ATOM 7147 N N . PRO A 1 1014 ? 25.405 -24.448 -46.527 1.00 85.31 1014 PRO A N 1
ATOM 7148 C CA . PRO A 1 1014 ? 26.506 -25.383 -46.724 1.00 85.31 1014 PRO A CA 1
ATOM 7149 C C . PRO A 1 1014 ? 26.468 -26.098 -48.078 1.00 85.31 1014 PRO A C 1
ATOM 7151 O O . PRO A 1 1014 ? 27.452 -26.695 -48.495 1.00 85.31 1014 PRO A O 1
ATOM 7154 N N . THR A 1 1015 ? 25.338 -26.049 -48.787 1.00 89.00 1015 THR A N 1
ATOM 7155 C CA . THR A 1 1015 ? 25.184 -26.717 -50.089 1.00 89.00 1015 THR A CA 1
ATOM 7156 C C . THR A 1 1015 ? 25.801 -25.935 -51.251 1.00 89.00 1015 THR A C 1
ATOM 7158 O O . THR A 1 1015 ? 25.917 -26.471 -52.353 1.00 89.00 1015 THR A O 1
ATOM 7161 N N . ILE A 1 1016 ? 26.204 -24.680 -51.023 1.00 89.44 1016 ILE A N 1
ATOM 7162 C CA . ILE A 1 1016 ? 26.770 -23.791 -52.038 1.00 89.44 1016 ILE A CA 1
ATOM 7163 C C . ILE A 1 1016 ? 28.211 -23.473 -51.643 1.00 89.44 1016 ILE A C 1
ATOM 7165 O O . ILE A 1 1016 ? 28.458 -22.932 -50.570 1.00 89.44 1016 ILE A O 1
ATOM 7169 N N . ALA A 1 1017 ? 29.161 -23.792 -52.527 1.00 88.62 1017 ALA A N 1
ATOM 7170 C CA . ALA A 1 1017 ? 30.564 -23.457 -52.308 1.00 88.62 1017 ALA A CA 1
ATOM 7171 C C . ALA A 1 1017 ? 30.728 -21.942 -52.120 1.00 88.62 1017 ALA A C 1
ATOM 7173 O O . ALA A 1 1017 ? 30.169 -21.153 -52.884 1.00 88.62 1017 ALA A O 1
ATOM 7174 N N . THR A 1 1018 ? 31.504 -21.548 -51.116 1.00 91.62 1018 THR A N 1
ATOM 7175 C CA . THR A 1 1018 ? 31.671 -20.145 -50.725 1.00 91.62 1018 THR A CA 1
ATOM 7176 C C . THR A 1 1018 ? 33.092 -19.874 -50.264 1.00 91.62 1018 THR A C 1
ATOM 7178 O O . THR A 1 1018 ? 33.758 -20.740 -49.703 1.00 91.62 1018 THR A O 1
ATOM 7181 N N . GLN A 1 1019 ? 33.551 -18.641 -50.450 1.00 90.12 1019 GLN A N 1
ATOM 7182 C CA . GLN A 1 1019 ? 34.826 -18.161 -49.918 1.00 90.12 1019 GLN A CA 1
ATOM 7183 C C . GLN A 1 1019 ? 34.825 -18.015 -48.385 1.00 90.12 1019 GLN A C 1
ATOM 7185 O O . GLN A 1 1019 ? 35.889 -17.823 -47.796 1.00 90.12 1019 GLN A O 1
ATOM 7190 N N . ALA A 1 1020 ? 33.660 -18.108 -47.733 1.00 88.69 1020 ALA A N 1
ATOM 7191 C CA . ALA A 1 1020 ? 33.552 -18.153 -46.276 1.00 88.69 1020 ALA A CA 1
ATOM 7192 C C . ALA A 1 1020 ? 34.026 -19.495 -45.692 1.00 88.69 1020 ALA A C 1
ATOM 7194 O O . ALA A 1 1020 ? 34.557 -19.532 -44.580 1.00 88.69 1020 ALA A O 1
ATOM 7195 N N . GLU A 1 1021 ? 33.872 -20.592 -46.437 1.00 86.19 1021 GLU A N 1
ATOM 7196 C CA . GLU A 1 1021 ? 34.259 -21.935 -46.005 1.00 86.19 1021 GLU A CA 1
ATOM 7197 C C . GLU A 1 1021 ? 35.791 -22.041 -45.936 1.00 86.19 1021 GLU A C 1
ATOM 7199 O O . GLU A 1 1021 ? 36.488 -21.854 -46.932 1.00 86.19 1021 GLU A O 1
ATOM 7204 N N . SER A 1 1022 ? 36.334 -22.277 -44.734 1.00 83.75 1022 SER A N 1
ATOM 7205 C CA . SER A 1 1022 ? 37.785 -22.316 -44.459 1.00 83.75 1022 SER A CA 1
ATOM 7206 C C . SER A 1 1022 ? 38.582 -21.068 -44.892 1.00 83.75 1022 SER A C 1
ATOM 7208 O O . SER A 1 1022 ? 39.811 -21.101 -44.928 1.00 83.75 1022 SER A O 1
ATOM 7210 N N . GLY A 1 1023 ? 37.912 -19.945 -45.179 1.00 85.69 1023 GLY A N 1
ATOM 7211 C CA . GLY A 1 1023 ? 38.556 -18.682 -45.566 1.00 85.69 1023 GLY A CA 1
ATOM 7212 C C . GLY A 1 1023 ? 39.092 -17.861 -44.386 1.00 85.69 1023 GLY A C 1
ATOM 7213 O O . GLY A 1 1023 ? 39.904 -16.947 -44.567 1.00 85.69 1023 GLY A O 1
ATOM 7214 N N . ALA A 1 1024 ? 38.653 -18.186 -43.170 1.00 88.62 1024 ALA A N 1
ATOM 7215 C CA . ALA A 1 1024 ? 39.055 -17.504 -41.950 1.00 88.62 1024 ALA A CA 1
ATOM 7216 C C . ALA A 1 1024 ? 40.425 -17.976 -41.435 1.00 88.62 1024 ALA A C 1
ATOM 7218 O O . ALA A 1 1024 ? 40.773 -19.153 -41.512 1.00 88.62 1024 ALA A O 1
ATOM 7219 N N . VAL A 1 1025 ? 41.182 -17.064 -40.823 1.00 91.19 1025 VAL A N 1
ATOM 7220 C CA . VAL A 1 1025 ? 42.384 -17.415 -40.048 1.00 91.19 1025 VAL A CA 1
ATOM 7221 C C . VAL A 1 1025 ? 42.005 -17.737 -38.602 1.00 91.19 1025 VAL A C 1
ATOM 7223 O O . VAL A 1 1025 ? 41.262 -16.970 -37.993 1.00 91.19 1025 VAL A O 1
ATOM 7226 N N . ASN A 1 1026 ? 42.521 -18.825 -38.015 1.00 90.06 1026 ASN A N 1
ATOM 7227 C CA . ASN A 1 1026 ? 42.224 -19.139 -36.613 1.00 90.06 1026 ASN A CA 1
ATOM 7228 C C . ASN A 1 1026 ? 42.763 -18.041 -35.674 1.00 90.06 1026 ASN A C 1
ATOM 7230 O O . ASN A 1 1026 ? 43.918 -17.624 -35.772 1.00 90.06 1026 ASN A O 1
ATOM 7234 N N . ILE A 1 1027 ? 41.929 -17.605 -34.729 1.00 92.62 1027 ILE A N 1
ATOM 7235 C CA . ILE A 1 1027 ? 42.300 -16.673 -33.663 1.00 92.62 1027 ILE A CA 1
ATOM 7236 C C . ILE A 1 1027 ? 42.039 -17.406 -32.348 1.00 92.62 1027 ILE A C 1
ATOM 7238 O O . ILE A 1 1027 ? 40.895 -17.490 -31.916 1.00 92.62 1027 ILE A O 1
ATOM 7242 N N . ALA A 1 1028 ? 43.099 -17.926 -31.725 1.00 86.75 1028 ALA A N 1
ATOM 7243 C CA . ALA A 1 1028 ? 43.025 -18.928 -30.652 1.00 86.75 1028 ALA A CA 1
ATOM 7244 C C . ALA A 1 1028 ? 42.131 -18.565 -29.444 1.00 86.75 1028 ALA A C 1
ATOM 7246 O O . ALA A 1 1028 ? 41.685 -19.451 -28.726 1.00 86.75 1028 ALA A O 1
ATOM 7247 N N . THR A 1 1029 ? 41.862 -17.279 -29.201 1.00 89.88 1029 THR A N 1
ATOM 7248 C CA . THR A 1 1029 ? 40.989 -16.806 -28.112 1.00 89.88 1029 THR A CA 1
ATOM 7249 C C . THR A 1 1029 ? 39.489 -16.855 -28.433 1.00 89.88 1029 THR A C 1
ATOM 7251 O O . 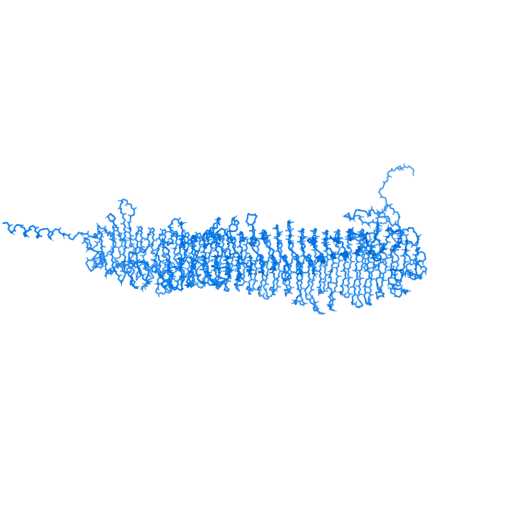THR A 1 1029 ? 38.686 -16.661 -27.527 1.00 89.88 1029 THR A O 1
ATOM 7254 N N . TYR A 1 1030 ? 39.095 -17.075 -29.693 1.00 92.50 1030 TYR A N 1
ATOM 7255 C CA . TYR A 1 1030 ? 37.698 -17.126 -30.149 1.00 92.50 1030 TYR A CA 1
ATOM 7256 C C . TYR A 1 1030 ? 37.434 -18.499 -30.771 1.00 92.50 1030 TYR A C 1
ATOM 7258 O O . TYR A 1 1030 ? 37.606 -18.697 -31.973 1.00 92.50 1030 TYR A O 1
ATOM 7266 N N . THR A 1 1031 ? 37.100 -19.468 -29.921 1.00 92.75 1031 THR A N 1
ATOM 7267 C CA . THR A 1 1031 ? 37.147 -20.895 -30.267 1.00 92.75 1031 THR A CA 1
ATOM 7268 C C . THR A 1 1031 ? 35.869 -21.438 -30.890 1.00 92.75 1031 THR A C 1
ATOM 7270 O O . THR A 1 1031 ? 35.928 -22.501 -31.498 1.00 92.75 1031 THR A O 1
ATOM 7273 N N . ASP A 1 1032 ? 34.741 -20.744 -30.752 1.00 91.94 1032 ASP A N 1
ATOM 7274 C CA . ASP A 1 1032 ? 33.438 -21.149 -31.279 1.00 91.94 1032 ASP A CA 1
ATOM 7275 C C . ASP A 1 1032 ? 32.761 -20.025 -32.090 1.00 91.94 1032 ASP A C 1
ATOM 7277 O O . ASP A 1 1032 ? 33.226 -18.873 -32.131 1.00 91.94 1032 ASP A O 1
ATOM 7281 N N . ASP A 1 1033 ? 31.700 -20.368 -32.814 1.00 90.75 1033 ASP A N 1
ATOM 7282 C CA . ASP A 1 1033 ? 30.910 -19.436 -33.614 1.00 90.75 1033 ASP A CA 1
ATOM 7283 C C . ASP A 1 1033 ? 29.609 -18.982 -32.927 1.00 90.75 1033 ASP A C 1
ATOM 7285 O O . ASP A 1 1033 ? 29.497 -19.022 -31.697 1.00 90.75 1033 ASP A O 1
ATOM 7289 N N . TYR A 1 1034 ? 28.671 -18.432 -33.709 1.00 93.19 1034 TYR A N 1
ATOM 7290 C CA . TYR A 1 1034 ? 27.386 -17.961 -33.195 1.00 93.19 1034 TYR A CA 1
ATOM 7291 C C . TYR A 1 1034 ? 26.595 -19.094 -32.527 1.00 93.19 1034 TYR A C 1
ATOM 7293 O O . TYR A 1 1034 ? 26.104 -18.913 -31.414 1.00 93.19 1034 TYR A O 1
ATOM 7301 N N . ASP A 1 1035 ? 26.578 -20.272 -33.151 1.00 90.69 1035 ASP A N 1
ATOM 7302 C CA . ASP A 1 1035 ? 25.799 -21.445 -32.749 1.00 90.69 1035 ASP A CA 1
ATOM 7303 C C . ASP A 1 1035 ? 26.511 -22.329 -31.730 1.00 90.69 1035 ASP A C 1
ATOM 7305 O O . ASP A 1 1035 ? 26.004 -23.390 -31.378 1.00 90.69 1035 ASP A O 1
ATOM 7309 N N . THR A 1 1036 ? 27.657 -21.874 -31.209 1.00 91.88 1036 THR A N 1
ATOM 7310 C CA . THR A 1 1036 ? 28.548 -22.623 -30.304 1.00 91.88 1036 THR A CA 1
ATOM 7311 C C . THR A 1 1036 ? 29.322 -23.757 -30.982 1.00 91.88 1036 THR A C 1
ATOM 7313 O O . THR A 1 1036 ? 29.968 -24.551 -30.296 1.00 91.88 1036 THR A O 1
ATOM 7316 N N . ASP A 1 1037 ? 29.355 -23.788 -32.317 1.00 89.56 1037 ASP A N 1
ATOM 7317 C CA . ASP A 1 1037 ? 30.156 -24.758 -33.054 1.00 89.56 1037 ASP A CA 1
ATOM 7318 C C . ASP A 1 1037 ? 31.642 -24.388 -32.987 1.00 89.56 1037 ASP A C 1
ATOM 7320 O O . ASP A 1 1037 ? 32.049 -23.239 -33.191 1.00 89.56 1037 ASP A O 1
ATOM 7324 N N . ILE A 1 1038 ? 32.485 -25.380 -32.678 1.00 89.31 1038 ILE A N 1
ATOM 7325 C CA . ILE A 1 1038 ? 33.933 -25.185 -32.544 1.00 89.31 1038 ILE A CA 1
ATOM 7326 C C . ILE A 1 1038 ? 34.518 -24.801 -33.906 1.00 89.31 1038 ILE A C 1
ATOM 7328 O O . ILE A 1 1038 ? 34.235 -25.419 -34.931 1.00 89.31 1038 ILE A O 1
ATOM 7332 N N . ARG A 1 1039 ? 35.403 -23.806 -33.920 1.00 86.88 1039 ARG A N 1
ATOM 7333 C CA . ARG A 1 1039 ? 36.093 -23.343 -35.125 1.00 86.88 1039 ARG A CA 1
ATOM 7334 C C . ARG A 1 1039 ? 37.301 -24.211 -35.456 1.00 86.88 1039 ARG A C 1
ATOM 7336 O O . ARG A 1 1039 ? 38.051 -24.628 -34.569 1.00 86.88 1039 ARG A O 1
ATOM 7343 N N . GLN A 1 1040 ? 37.542 -24.392 -36.753 1.00 83.75 1040 GLN A N 1
ATOM 7344 C CA . GLN A 1 1040 ? 38.702 -25.109 -37.280 1.00 83.75 1040 GLN A CA 1
ATOM 7345 C C . GLN A 1 1040 ? 40.017 -24.586 -36.673 1.00 83.75 1040 GLN A C 1
ATOM 7347 O O . GLN A 1 1040 ? 40.265 -23.382 -36.622 1.00 83.75 1040 GLN A O 1
ATOM 7352 N N . GLY A 1 1041 ? 40.883 -25.508 -36.243 1.00 83.06 1041 GLY A N 1
ATOM 7353 C CA . GLY A 1 1041 ? 42.186 -25.186 -35.651 1.00 83.06 1041 GLY A CA 1
ATOM 7354 C C . GLY A 1 1041 ? 42.168 -24.993 -34.132 1.00 83.06 1041 GLY A C 1
ATOM 7355 O O . GLY A 1 1041 ? 43.230 -24.751 -33.559 1.00 83.06 1041 GLY A O 1
ATOM 7356 N N . ASN A 1 1042 ? 41.009 -25.132 -33.478 1.00 86.75 1042 ASN A N 1
ATOM 7357 C CA . ASN A 1 1042 ? 40.894 -25.146 -32.019 1.00 86.75 1042 ASN A CA 1
ATOM 7358 C C . ASN A 1 1042 ? 40.709 -26.577 -31.476 1.00 86.75 1042 ASN A C 1
ATOM 7360 O O . ASN A 1 1042 ? 40.161 -27.437 -32.176 1.00 86.75 1042 ASN A O 1
ATOM 7364 N N . PRO A 1 1043 ? 41.165 -26.863 -30.240 1.00 85.31 1043 PRO A N 1
ATOM 7365 C CA . PRO A 1 1043 ? 40.975 -28.168 -29.609 1.00 85.31 1043 PRO A CA 1
ATOM 7366 C C . PRO A 1 1043 ? 39.501 -28.589 -29.584 1.00 85.31 1043 PRO A C 1
ATOM 7368 O O . PRO A 1 1043 ? 38.628 -27.784 -29.277 1.00 85.31 1043 PRO A O 1
ATOM 7371 N N . GLY A 1 1044 ? 39.228 -29.858 -29.892 1.00 80.50 1044 GLY A N 1
ATOM 7372 C CA . GLY A 1 1044 ? 37.864 -30.397 -29.934 1.00 80.50 1044 GLY A CA 1
ATOM 7373 C C . GLY A 1 1044 ? 37.129 -30.200 -31.263 1.00 80.50 1044 GLY A C 1
ATOM 7374 O O . GLY A 1 1044 ? 36.049 -30.761 -31.415 1.00 80.50 1044 GLY A O 1
ATOM 7375 N N . TYR A 1 1045 ? 37.709 -29.489 -32.243 1.00 78.56 1045 TYR A N 1
ATOM 7376 C CA . TYR A 1 1045 ? 37.155 -29.426 -33.599 1.00 78.56 1045 TYR A CA 1
ATOM 7377 C C . TYR A 1 1045 ? 37.055 -30.846 -34.187 1.00 78.56 1045 TYR A C 1
ATOM 7379 O O . TYR A 1 1045 ? 38.090 -31.511 -34.327 1.00 78.56 1045 TYR A O 1
ATOM 7387 N N . PRO A 1 1046 ? 35.850 -31.355 -34.503 1.00 65.25 1046 PRO A N 1
ATOM 7388 C CA . PRO A 1 1046 ? 35.691 -32.729 -34.948 1.00 65.25 1046 PRO A CA 1
ATOM 7389 C C . PRO A 1 1046 ? 36.403 -32.934 -36.288 1.00 65.25 1046 PRO A C 1
ATOM 7391 O O . PRO A 1 1046 ? 35.979 -32.442 -37.331 1.00 65.25 1046 PRO A O 1
ATOM 7394 N N . VAL A 1 1047 ? 37.476 -33.730 -36.263 1.00 52.12 1047 VAL A N 1
ATOM 7395 C CA . VAL A 1 1047 ? 38.315 -34.063 -37.433 1.00 52.12 1047 VAL A CA 1
ATOM 7396 C C . VAL A 1 1047 ? 37.504 -34.756 -38.548 1.00 52.12 1047 VAL A C 1
ATOM 7398 O O . VAL A 1 1047 ? 37.922 -34.785 -39.700 1.00 52.12 1047 VAL A O 1
ATOM 7401 N N . HIS A 1 1048 ? 36.304 -35.255 -38.227 1.00 43.38 1048 HIS A N 1
ATOM 7402 C CA . HIS A 1 1048 ? 35.383 -35.932 -39.143 1.00 43.38 1048 HIS A CA 1
ATOM 7403 C C . HIS A 1 1048 ? 34.296 -35.038 -39.780 1.00 43.38 1048 HIS A C 1
ATOM 7405 O O . HIS A 1 1048 ? 33.476 -35.551 -40.538 1.00 43.38 1048 HIS A O 1
ATOM 7411 N N . GLN A 1 1049 ? 34.281 -33.719 -39.536 1.00 44.34 1049 GLN A N 1
ATOM 7412 C CA . GLN A 1 1049 ? 33.367 -32.788 -40.225 1.00 44.34 1049 GLN A CA 1
ATOM 7413 C C . GLN A 1 1049 ? 33.900 -32.231 -41.559 1.00 44.34 1049 GLN A C 1
ATOM 7415 O O . GLN A 1 1049 ? 33.234 -31.417 -42.189 1.00 44.34 1049 GLN A O 1
ATOM 7420 N N . GLN A 1 1050 ? 35.013 -32.756 -42.089 1.00 41.84 1050 GLN A N 1
ATOM 7421 C CA . GLN A 1 1050 ? 35.366 -32.542 -43.505 1.00 41.84 1050 GLN A CA 1
ATOM 7422 C C . GLN A 1 1050 ? 34.378 -33.210 -44.492 1.00 41.84 1050 GLN A C 1
ATOM 7424 O O . GLN A 1 1050 ? 34.526 -33.054 -45.700 1.00 41.84 1050 GLN A O 1
ATOM 7429 N N . VAL A 1 1051 ? 33.364 -33.944 -44.004 1.00 36.09 1051 VAL A N 1
ATOM 7430 C CA . VAL A 1 1051 ? 32.427 -34.731 -44.832 1.00 36.09 1051 VAL A CA 1
ATOM 7431 C C . VAL A 1 1051 ? 30.943 -34.454 -44.513 1.00 36.09 1051 VAL A C 1
ATOM 7433 O O . VAL A 1 1051 ? 30.083 -35.087 -45.104 1.00 36.09 1051 VAL A O 1
ATOM 7436 N N . LEU A 1 1052 ? 30.588 -33.504 -43.630 1.00 35.81 1052 LEU A N 1
ATOM 7437 C CA . LEU A 1 1052 ? 29.168 -33.263 -43.276 1.00 35.81 1052 LEU A CA 1
ATOM 7438 C C . LEU A 1 1052 ? 28.517 -32.013 -43.898 1.00 35.81 1052 LEU A C 1
ATOM 7440 O O . LEU A 1 1052 ? 27.299 -31.881 -43.827 1.00 35.81 1052 LEU A O 1
ATOM 7444 N N . HIS A 1 1053 ? 29.278 -31.147 -44.578 1.00 40.12 1053 HIS A N 1
ATOM 7445 C CA . HIS A 1 1053 ? 28.718 -30.065 -45.410 1.00 40.12 1053 HIS A CA 1
ATOM 7446 C C . HIS A 1 1053 ? 28.718 -30.364 -46.920 1.00 40.12 1053 HIS A C 1
ATOM 7448 O O . HIS A 1 1053 ? 28.240 -29.570 -47.722 1.00 40.12 1053 HIS A O 1
ATOM 7454 N N . ARG A 1 1054 ? 29.116 -31.576 -47.322 1.00 36.97 1054 ARG A N 1
ATOM 7455 C CA . ARG A 1 1054 ? 28.770 -32.157 -48.626 1.00 36.97 1054 ARG A CA 1
ATOM 7456 C C . ARG A 1 1054 ? 28.196 -33.550 -48.391 1.00 36.97 1054 ARG A C 1
ATOM 7458 O O . ARG A 1 1054 ? 28.838 -34.345 -47.727 1.00 36.97 1054 ARG A O 1
ATOM 7465 N N . ILE A 1 1055 ? 27.072 -33.857 -49.045 1.00 35.12 1055 ILE A N 1
ATOM 7466 C CA . ILE A 1 1055 ? 26.436 -35.187 -49.182 1.00 35.12 1055 ILE A CA 1
ATOM 7467 C C . ILE A 1 1055 ? 25.314 -35.479 -48.167 1.00 35.12 1055 ILE A C 1
ATOM 7469 O O . ILE A 1 1055 ? 25.488 -36.182 -47.180 1.00 35.12 1055 ILE A O 1
ATOM 7473 N N . LEU A 1 1056 ? 24.099 -35.070 -48.539 1.00 30.97 1056 LEU A N 1
ATOM 7474 C CA . LEU A 1 1056 ? 22.893 -35.888 -48.372 1.00 30.97 1056 LEU A CA 1
ATOM 7475 C C . LEU A 1 1056 ? 22.164 -35.948 -49.734 1.00 30.97 1056 LEU A C 1
ATOM 7477 O O . LEU A 1 1056 ? 21.273 -35.161 -50.014 1.00 30.97 1056 LEU A O 1
ATOM 7481 N N . VAL A 1 1057 ? 22.680 -36.851 -50.584 1.00 28.00 1057 VAL A N 1
ATOM 7482 C CA . VAL A 1 1057 ? 22.044 -37.693 -51.631 1.00 28.00 1057 VAL A CA 1
ATOM 7483 C C . VAL A 1 1057 ? 21.043 -37.053 -52.627 1.00 28.00 1057 VAL A C 1
ATOM 7485 O O . VAL A 1 1057 ? 20.007 -36.525 -52.238 1.00 28.00 1057 VAL A O 1
ATOM 7488 N N . PRO A 1 1058 ? 21.222 -37.330 -53.936 1.00 28.86 1058 PRO A N 1
ATOM 7489 C CA . PRO A 1 1058 ? 20.193 -38.111 -54.625 1.00 28.86 1058 PRO A CA 1
ATOM 7490 C C . PRO A 1 1058 ? 20.756 -39.448 -55.125 1.00 28.86 1058 PRO A C 1
ATOM 7492 O O . PRO A 1 1058 ? 21.844 -39.525 -55.693 1.00 28.86 1058 PRO A O 1
ATOM 7495 N N . MET A 1 1059 ? 19.996 -40.522 -54.896 1.00 31.53 1059 MET A N 1
ATOM 7496 C CA . MET A 1 1059 ? 20.225 -41.832 -55.496 1.00 31.53 1059 MET A CA 1
ATOM 7497 C C . MET A 1 1059 ? 20.263 -41.687 -57.019 1.00 31.53 1059 MET A C 1
ATOM 7499 O O . MET A 1 1059 ? 19.278 -41.251 -57.606 1.00 31.53 1059 MET A O 1
ATOM 7503 N N . SER A 1 1060 ? 21.324 -42.166 -57.667 1.00 32.25 1060 SER A N 1
ATOM 7504 C CA . SER A 1 1060 ? 21.157 -43.066 -58.814 1.00 32.25 1060 SER A CA 1
ATOM 7505 C C . SER A 1 1060 ? 22.442 -43.849 -59.109 1.00 32.25 1060 SER A C 1
ATOM 7507 O O . SER A 1 1060 ? 23.503 -43.284 -59.331 1.00 32.25 1060 SER A O 1
ATOM 7509 N N . LEU A 1 1061 ? 22.257 -45.171 -59.113 1.00 32.41 1061 LEU A N 1
ATOM 7510 C CA . LEU A 1 1061 ? 22.981 -46.206 -59.853 1.00 32.41 1061 LEU A CA 1
ATOM 7511 C C . LEU A 1 1061 ? 24.466 -46.494 -59.552 1.00 32.41 1061 LEU A C 1
ATOM 7513 O O . LEU A 1 1061 ? 25.388 -45.890 -60.088 1.00 32.41 1061 LEU A O 1
ATOM 7517 N N . MET A 1 1062 ? 24.648 -47.593 -58.813 1.00 32.44 1062 MET A N 1
ATOM 7518 C CA . MET A 1 1062 ? 25.688 -48.597 -59.057 1.00 32.44 1062 MET A CA 1
ATOM 7519 C C . MET A 1 1062 ? 25.653 -49.081 -60.518 1.00 32.44 1062 MET A C 1
ATOM 7521 O O . MET A 1 1062 ? 24.603 -49.533 -60.979 1.00 32.44 1062 MET A O 1
ATOM 7525 N N . LEU A 1 1063 ? 26.809 -49.102 -61.183 1.00 36.44 1063 LEU A N 1
ATOM 7526 C CA . LEU A 1 1063 ? 27.227 -50.210 -62.048 1.00 36.44 1063 LEU A CA 1
ATOM 7527 C C . LEU A 1 1063 ? 28.745 -50.147 -62.291 1.00 36.44 1063 LEU A C 1
ATOM 7529 O O . LEU A 1 1063 ? 29.244 -49.134 -62.775 1.00 36.44 1063 LEU A O 1
ATOM 7533 N N . LEU A 1 1064 ? 29.375 -51.294 -61.996 1.00 34.81 1064 LEU A N 1
ATOM 7534 C CA . LEU A 1 1064 ? 30.789 -51.698 -62.104 1.00 34.81 1064 LEU A CA 1
ATOM 7535 C C . LEU A 1 1064 ? 31.747 -51.200 -61.015 1.00 34.81 1064 LEU A C 1
ATOM 7537 O O . LEU A 1 1064 ? 32.134 -50.014 -61.019 1.00 34.81 1064 LEU A O 1
#

Secondary structure (DSSP, 8-state):
-HHHHHHHHHHHHH-------EEEES-SS--EEES-SSSTTSHHHHHHHSS--TT-EEEEEE-S-BS------PEEP---SEEEEEESSEEEEEE--SS-SEEEEB-BSEEEE---STT-EEEEEE---STT--SEEEETT-BS-EEESEEEEE--SSSEEEEE---SSS-SBS-EEES-EEEEBTTB--SEEEEE--SBTTB-EES-EEES-EEE----SSS-EEEEEE-SSEE--EEES-EEE-SS-EEESS--EEEEEEE-S-S--EEES-EEESSBTTTBS-EEEEEBSSSS--SEEETTTEEE--S-B---EEEEEEEEPPTT-PPEEEES-EEE-EEEEE-----STTBSEEEEEEEES-EEESSSS--EEE-SSSS-SEEEEESSTT-EEEEEEEEESSEEEEES-EEE-EEEEESSTT---EEEEEEEEESSEEEEES-EES-SSTT-EEEEEEEETTEE-TT--EEE-EEEEEEEEEEEE----S-EEEES-EE--EEE-EEEEEEEEEEE-S--SSEEEEES-EESBTTTBSEEE-S---S-EEEEEE----TT-EEEEES-EEE-EEESS-B-SPEEEEEE-S--SEEEEES-EEESEEE-B--SSEEEEEEE-TT-SEEEEES-EE-S-EEE-S-BSSEEEEEEE-S---SS-EEEEES-EEESEEE-BSSSEEEEEEE-----TT---EEEEES-EEESEEE---S-TT--EEEEEEEE-S-SSEEEES-EEE-EEEEEEEEEEEES-SS----S--EEEEES-EEEEEEEE--STTPPPPPEEEEEEES--SEEEEES-EEEEEEEE-SSTT-B--EEEEEEE--STT-EEEEES-EEEEEE-TTB--TT-EEEEEE---SSEEEEEES-EEEE-S--SS-EEEEEE--TTEEEEEES-EEEE----SSS-EEEEEEET---GGGB-TT-B--EEE-SSSBTTEEEEEEEETTEEEEEE-SHHHHHHHH-TTSSTT-B-----BSBSS-TTSTTBT-B-TTS--TTTT-SPP-TT--B-TTSPBPTTSTT--TTGGGSSS----------

Mean predicted aligned error: 9.6 Å

Nearest PDB structures (foldseek):
  3th0-assembly1_A  TM=2.498E-01  e=7.658E-01  Lederbergvirus P22
  7chu-assembly1_B  TM=2.305E-01  e=5.972E+00  Geobacillus virus E2